Protein 2BII (pdb70)

InterPro domains:
  IPR000572 Oxidoreductase, molybdopterin-binding domain [PF00174] (89-265)
  IPR001199 Cytochrome b5-like heme/steroid binding domain [PF00173] (508-577)
  IPR001199 Cytochrome b5-like heme/steroid binding domain [PR00363] (528-538)
  IPR001199 Cytochrome b5-like heme/steroid binding domain [PR00363] (538-552)
  IPR001199 Cytochrome b5-like heme/steroid binding domain [PR00363] (553-560)
  IPR001199 Cytochrome b5-like heme/steroid binding domain [PR00363] (565-577)
  IPR001199 Cytochrome b5-like heme/steroid binding domain [PS50255] (502-578)
  IPR001199 Cytochrome b5-like heme/steroid binding domain [SM01117] (505-578)
  IPR001433 Oxidoreductase FAD/NAD(P)-binding [PF00175] (732-842)
  IPR001709 Flavoprotein pyridine nucleotide cytochrome reductase [PR00371] (537-547)
  IPR001709 Flavoprotein pyridine nucleotide cytochrome reductase [PR00371] (655-662)
  IPR001709 Flavoprotein pyridine nucleotide cytochrome reductase [PR00371] (731-750)
  IPR001709 Flavoprotein pyridine nucleotide cytochrome reductase [PR00371] (757-766)
  IPR001709 Flavoprotein pyridine nucleotide cytochrome reductase [PR00371] (769-780)
  IPR001709 Flavoprotein pyridine nucleotide cytochrome reductase [PR00371] (829-837)
  IPR005066 Moybdenum cofactor oxidoreductase, dimerisation [PF03404] (293-437)
  IPR008333 Flavoprotein pyridine nucleotide cytochrome reductase-like, FAD-binding domain [PF00970] (607-712)
  IPR008335 Eukaryotic molybdopterin oxidoreductase [PR00407] (55-69)
  IPR008335 Eukaryotic molybdopterin oxidoreductase [PR00407] (77-93)
  IPR008335 Eukaryotic molybdopterin oxidoreductase [PR00407] (133-144)

B-factor: mean 24.68, std 8.22, range [11.75, 79.55]

Foldseek 3Di:
DDWDFAFLLQQVVCPFADDPVHQIFDDQADFDDDDPVCQQQQKAWEEAQFQATDMDGNVCQLVPAAKAKEKFKAAAQCACLLLLCLQPNADDANHYRGRMGIWTFMGHQQLVVNVVRHGDPLWFKKKWWAPDQHPQGTQIWIDTNVLSVDVQFRWGWGQDTNLHGDDSSRAPGIWIDTFQWHCSHTGHRTHYIHTHNDIDPGPCQQPDQFFFALVQALVNVVVDSVSRVDCVGHTTGAAKAWEWPPPHFFDKFFADQFKDKTKTKMDTGPLWAFPWKWKDQALPPDTDTWDKAQVLVVLLVVAWDDDSSHISHSVVYPGRRGMIMTIDIDHSVSNLVGFKMWMKTATPVRRIAACAFRNGNNSGSGHHIWMWTWDDDPRMITIFGQAGNPDGRHVSNVLVVVVFNCRDSVRRDDD/DDWAFAFQLQQVVCPFADDPVHQIFDDLADQDDDDPVCQQQAKAWEAAQFQATDMDGNVCQVVPAAKAKEKFKAAAQCACLLLLCLQPNADDANHYRRRMGIWTFMGHQVLVVNVVRHGDPLWFKKKWWAPDQHPQGTQIWIDTNVLSVDVQFRWGWGQDTNLHGDDSSQAPGIWIDTFQWHNSHTGGNTHYIYTHNDIDPGPCHQPHQFFFALVQALVNVVVDSVSRVDCVGHTTGAAKAWEWPPPHFFDKFFADQFKDKTKTKMDTGDLWAFPWKWKDQALPPDTDTWDKAQVLVVLLVVAWDDDSSHISHSVVYPGRRGMIMTIDIDHSVSNLVGFKMWMKIATPVRRIAACAFRNGNSSGSGHHIWMWTWDDDPRMITIFGQQGNPDGRHVSNVLVVVVFNCRDSVRRDDD

Structure (mmCIF, N/CA/C/O backbone):
data_2BII
#
_entry.id   2BII
#
_cell.length_a   122.722
_cell.length_b   123.080
_cell.length_c   149.509
_cell.angle_alpha   90.00
_cell.angle_beta   90.00
_cell.angle_gamma   90.00
#
_symmetry.space_group_name_H-M   'C 2 2 21'
#
loop_
_entity.id
_entity.type
_entity.pdbx_description
1 polymer 'NITRATE REDUCTASE [NADPH]'
2 non-polymer 'SULFATE ION'
3 non-polymer 'SODIUM ION'
4 non-polymer GLYCEROL
5 non-polymer (MOLYBDOPTERIN-S,S)-DIOXO-THIO-MOLYBDENUM(IV)
6 water water
#
loop_
_atom_site.group_PDB
_atom_site.id
_atom_site.type_symbol
_atom_site.label_atom_id
_atom_site.label_alt_id
_atom_site.label_comp_id
_atom_site.label_asym_id
_atom_site.label_entity_id
_atom_site.label_seq_id
_atom_site.pdbx_PDB_ins_code
_atom_site.Cartn_x
_atom_site.Cartn_y
_atom_site.Cartn_z
_atom_site.occupancy
_atom_site.B_iso_or_equiv
_atom_site.auth_seq_id
_atom_site.auth_comp_id
_atom_site.auth_asym_id
_atom_site.auth_atom_id
_atom_site.pdbx_PDB_model_num
ATOM 1 N N . PRO A 1 4 ? 10.917 -6.961 43.708 1.00 28.24 64 PRO A N 1
ATOM 2 C CA . PRO A 1 4 ? 10.435 -5.823 44.524 1.00 27.04 64 PRO A CA 1
ATOM 3 C C . PRO A 1 4 ? 10.920 -4.467 44.011 1.00 26.52 64 PRO A C 1
ATOM 4 O O . PRO A 1 4 ? 11.850 -4.404 43.198 1.00 26.80 64 PRO A O 1
ATOM 8 N N . PHE A 1 5 ? 10.306 -3.373 44.488 1.00 25.22 65 PHE A N 1
ATOM 9 C CA . PHE A 1 5 ? 10.760 -2.037 44.103 1.00 23.81 65 PHE A CA 1
ATOM 10 C C . PHE A 1 5 ? 10.820 -1.187 45.368 1.00 23.42 65 PHE A C 1
ATOM 11 O O . PHE A 1 5 ? 9.900 -1.257 46.161 1.00 24.46 65 PHE A O 1
ATOM 19 N N . ASN A 1 6 ? 11.891 -0.411 45.540 1.00 22.20 66 ASN A N 1
ATOM 20 C CA . ASN A 1 6 ? 12.026 0.454 46.714 1.00 21.10 66 ASN A CA 1
ATOM 21 C C . ASN A 1 6 ? 12.546 1.819 46.259 1.00 20.93 66 ASN A C 1
ATOM 22 O O . ASN A 1 6 ? 13.422 1.892 45.370 1.00 20.05 66 ASN A O 1
ATOM 27 N N . SER A 1 7 ? 12.012 2.907 46.827 1.00 20.12 67 SER A N 1
ATOM 28 C CA . SER A 1 7 ? 12.631 4.231 46.597 1.00 21.51 67 SER A CA 1
ATOM 29 C C . SER A 1 7 ? 12.600 5.028 47.888 1.00 20.64 67 SER A C 1
ATOM 30 O O . SER A 1 7 ? 11.639 4.919 48.663 1.00 20.39 67 SER A O 1
ATOM 33 N N . GLU A 1 8 ? 13.674 5.775 48.108 1.00 20.96 68 GLU A N 1
ATOM 34 C CA . GLU A 1 8 ? 13.922 6.475 49.354 1.00 20.54 68 GLU A CA 1
ATOM 35 C C . GLU A 1 8 ? 14.200 7.944 49.011 1.00 21.25 68 GLU A C 1
ATOM 36 O O . GLU A 1 8 ? 15.045 8.219 48.144 1.00 21.99 68 GLU A O 1
ATOM 42 N N . PRO A 1 9 ? 13.500 8.881 49.682 1.00 20.89 69 PRO A N 1
ATOM 43 C CA . PRO A 1 9 ? 13.816 10.293 49.405 1.00 20.48 69 PRO A CA 1
ATOM 44 C C . PRO A 1 9 ? 15.178 10.649 49.946 1.00 20.71 69 PRO A C 1
ATOM 45 O O . PRO A 1 9 ? 15.661 9.981 50.890 1.00 19.78 69 PRO A O 1
ATOM 49 N N . PRO A 1 10 ? 15.819 11.695 49.401 1.00 20.65 70 PRO A N 1
ATOM 50 C CA . PRO A 1 10 ? 17.075 12.182 50.005 1.00 20.49 70 PRO A CA 1
ATOM 51 C C . PRO A 1 10 ? 16.833 12.661 51.451 1.00 20.26 70 PRO A C 1
ATOM 52 O O . PRO A 1 10 ? 15.790 13.283 51.720 1.00 20.39 70 PRO A O 1
ATOM 56 N N . LEU A 1 11 ? 17.777 12.363 52.356 1.00 19.58 71 LEU A N 1
ATOM 57 C CA . LEU A 1 11 ? 17.569 12.668 53.790 1.00 18.94 71 LEU A CA 1
ATOM 58 C C . LEU A 1 11 ? 17.368 14.180 53.996 1.00 19.90 71 LEU A C 1
ATOM 59 O O . LEU A 1 11 ? 16.482 14.616 54.757 1.00 19.24 71 LEU A O 1
ATOM 64 N N . THR A 1 12 ? 18.216 14.978 53.338 1.00 20.76 72 THR A N 1
ATOM 65 C CA . THR A 1 12 ? 18.085 16.449 53.488 1.00 22.74 72 THR A CA 1
ATOM 66 C C . THR A 1 12 ? 16.722 16.976 53.012 1.00 22.01 72 THR A C 1
ATOM 67 O O . THR A 1 12 ? 16.080 17.771 53.719 1.00 23.41 72 THR A O 1
ATOM 71 N N . LYS A 1 13 ? 16.274 16.500 51.857 1.00 22.28 73 LYS A N 1
ATOM 72 C CA . LYS A 1 13 ? 14.946 16.833 51.328 1.00 22.82 73 LYS A CA 1
ATOM 73 C C . LYS A 1 13 ? 13.794 16.389 52.251 1.00 22.14 73 LYS A C 1
ATOM 74 O O . LYS A 1 13 ? 12.808 17.100 52.456 1.00 21.16 73 LYS A O 1
ATOM 80 N N . LEU A 1 14 ? 13.892 15.179 52.782 1.00 20.61 74 LEU A N 1
ATOM 81 C CA . LEU A 1 14 ? 12.905 14.707 53.757 1.00 19.49 74 LEU A CA 1
ATOM 82 C C . LEU A 1 14 ? 12.818 15.617 54.981 1.00 19.02 74 LEU A C 1
ATOM 83 O O . LEU A 1 14 ? 11.718 15.997 55.385 1.00 18.59 74 LEU A O 1
ATOM 88 N N . TYR A 1 15 ? 13.956 15.942 55.585 1.00 18.40 75 TYR A N 1
ATOM 89 C CA . TYR A 1 15 ? 13.970 16.845 56.750 1.00 19.00 75 TYR A CA 1
ATOM 90 C C . TYR A 1 15 ? 13.432 18.238 56.376 1.00 18.86 75 TYR A C 1
ATOM 91 O O . TYR A 1 15 ? 12.586 18.828 57.078 1.00 18.57 75 TYR A O 1
ATOM 100 N N . ASP A 1 16 ? 13.968 18.768 55.281 1.00 20.46 76 ASP A N 1
ATOM 101 C CA . ASP A 1 16 ? 13.647 20.143 54.854 1.00 21.58 76 ASP A CA 1
ATOM 102 C C . ASP A 1 16 ? 12.168 20.349 54.516 1.00 21.99 76 ASP A C 1
ATOM 103 O O . ASP A 1 16 ? 11.660 21.476 54.647 1.00 21.87 76 ASP A O 1
ATOM 108 N N . SER A 1 17 ? 11.491 19.286 54.056 1.00 20.60 77 SER A N 1
ATOM 109 C CA . SER A 1 17 ? 10.059 19.309 53.744 1.00 21.16 77 SER A CA 1
ATOM 110 C C . SER A 1 17 ? 9.169 19.520 54.980 1.00 21.62 77 SER A C 1
ATOM 111 O O . SER A 1 17 ? 8.022 19.920 54.842 1.00 22.46 77 SER A O 1
ATOM 114 N N . GLY A 1 18 ? 9.688 19.189 56.162 1.00 21.48 78 GLY A N 1
ATOM 115 C CA . GLY A 1 18 ? 9.009 19.419 57.424 1.00 20.06 78 GLY A CA 1
ATOM 116 C C . GLY A 1 18 ? 8.066 18.308 57.841 1.00 19.75 78 GLY A C 1
ATOM 117 O O . GLY A 1 18 ? 8.161 17.182 57.364 1.00 19.58 78 GLY A O 1
ATOM 118 N N . PHE A 1 19 ? 7.111 18.644 58.695 1.00 18.85 79 PHE A N 1
ATOM 119 C CA . PHE A 1 19 ? 6.319 17.618 59.375 1.00 17.75 79 PHE A CA 1
ATOM 120 C C . PHE A 1 19 ? 5.537 16.707 58.429 1.00 18.08 79 PHE A C 1
ATOM 121 O O . PHE A 1 19 ? 5.474 15.488 58.646 1.00 17.76 79 PHE A O 1
ATOM 129 N N . LEU A 1 20 ? 4.964 17.278 57.371 1.00 17.06 80 LEU A N 1
ATOM 130 C CA . LEU A 1 20 ? 4.218 16.503 56.370 1.00 17.64 80 LEU A CA 1
ATOM 131 C C . LEU A 1 20 ? 5.030 16.366 55.085 1.00 18.70 80 LEU A C 1
ATOM 132 O O . LEU A 1 20 ? 5.398 17.365 54.408 1.00 19.19 80 LEU A O 1
ATOM 137 N N . THR A 1 21 ? 5.375 15.119 54.766 1.00 17.15 81 THR A N 1
ATOM 138 C CA . THR A 1 21 ? 6.129 14.835 53.556 1.00 16.34 81 THR A CA 1
ATOM 139 C C . THR A 1 21 ? 5.238 14.899 52.299 1.00 17.56 81 THR A C 1
ATOM 140 O O . THR A 1 21 ? 4.157 14.313 52.263 1.00 17.65 81 THR A O 1
ATOM 144 N N . PRO A 1 22 ? 5.683 15.632 51.253 1.00 18.87 82 PRO A N 1
ATOM 145 C CA . PRO A 1 22 ? 4.934 15.638 49.977 1.00 19.71 82 PRO A CA 1
ATOM 146 C C . PRO A 1 22 ? 4.743 14.224 49.462 1.00 19.60 82 PRO A C 1
ATOM 147 O O . PRO A 1 22 ? 5.677 13.396 49.573 1.00 19.53 82 PRO A O 1
ATOM 151 N N . VAL A 1 23 ? 3.583 13.948 48.888 1.00 19.68 83 VAL A N 1
ATOM 152 C CA . VAL A 1 23 ? 3.313 12.603 48.328 1.00 20.05 83 VAL A CA 1
ATOM 153 C C . VAL A 1 23 ? 4.416 12.176 47.363 1.00 20.88 83 VAL A C 1
ATOM 154 O O . VAL A 1 23 ? 4.856 11.000 47.377 1.00 20.18 83 VAL A O 1
ATOM 158 N N . SER A 1 24 ? 4.903 13.121 46.535 1.00 20.71 84 SER A N 1
ATOM 159 C CA . SER A 1 24 ? 5.965 12.817 45.560 1.00 22.45 84 SER A CA 1
ATOM 160 C C . SER A 1 24 ? 7.272 12.326 46.194 1.00 22.13 84 SER A C 1
ATOM 161 O O . SER A 1 24 ? 8.059 11.637 45.526 1.00 23.86 84 SER A O 1
ATOM 164 N N . LEU A 1 25 ? 7.494 12.666 47.471 1.00 20.95 85 LEU A N 1
ATOM 165 C CA . LEU A 1 25 ? 8.726 12.292 48.171 1.00 20.83 85 LEU A CA 1
ATOM 166 C C . LEU A 1 25 ? 8.520 11.081 49.082 1.00 19.54 85 LEU A C 1
ATOM 167 O O . LEU A 1 25 ? 9.486 10.544 49.563 1.00 19.80 85 LEU A O 1
ATOM 172 N N . HIS A 1 26 ? 7.282 10.656 49.273 1.00 17.75 86 HIS A N 1
ATOM 173 C CA . HIS A 1 26 ? 6.999 9.561 50.245 1.00 17.88 86 HIS A CA 1
ATOM 174 C C . HIS A 1 26 ? 7.783 8.305 49.801 1.00 18.55 86 HIS A C 1
ATOM 175 O O . HIS A 1 26 ? 7.769 7.951 48.616 1.00 19.58 86 HIS A O 1
ATOM 182 N N . PHE A 1 27 ? 8.483 7.655 50.719 1.00 18.12 87 PHE A N 1
ATOM 183 C CA . PHE A 1 27 ? 9.240 6.406 50.317 1.00 18.05 87 PHE A CA 1
ATOM 184 C C . PHE A 1 27 ? 8.271 5.368 49.750 1.00 17.36 87 PHE A C 1
ATOM 185 O O . PHE A 1 27 ? 7.072 5.389 50.086 1.00 17.36 87 PHE A O 1
ATOM 193 N N . VAL A 1 28 ? 8.773 4.433 48.914 1.00 17.34 88 VAL A N 1
ATOM 194 C CA . VAL A 1 28 ? 7.911 3.400 48.334 1.00 17.72 88 VAL A CA 1
ATOM 195 C C . VAL A 1 28 ? 8.558 2.043 48.616 1.00 17.74 88 VAL A C 1
ATOM 196 O O . VAL A 1 28 ? 9.776 1.901 48.500 1.00 18.01 88 VAL A O 1
ATOM 200 N N . ARG A 1 29 ? 7.732 1.065 48.976 1.00 18.83 89 ARG A N 1
ATOM 201 C CA . ARG A 1 29 ? 8.195 -0.304 49.155 1.00 19.06 89 ARG A CA 1
ATOM 202 C C . ARG A 1 29 ? 7.112 -1.236 48.629 1.00 18.55 89 ARG A C 1
ATOM 203 O O . ARG A 1 29 ? 6.025 -1.329 49.215 1.00 18.64 89 ARG A O 1
ATOM 211 N N . ASN A 1 30 ? 7.406 -1.934 47.516 1.00 20.18 90 ASN A N 1
ATOM 212 C CA . ASN A 1 30 ? 6.489 -2.913 46.931 1.00 20.43 90 ASN A CA 1
ATOM 213 C C . ASN A 1 30 ? 7.219 -4.250 46.869 1.00 20.44 90 ASN A C 1
ATOM 214 O O . ASN A 1 30 ? 8.377 -4.284 46.463 1.00 21.28 90 ASN A O 1
ATOM 219 N N . HIS A 1 31 ? 6.560 -5.325 47.247 1.00 21.52 91 HIS A N 1
ATOM 220 C CA . HIS A 1 31 ? 7.204 -6.646 47.186 1.00 23.47 91 HIS A CA 1
ATOM 221 C C . HIS A 1 31 ? 7.204 -7.224 45.766 1.00 24.91 91 HIS A C 1
ATOM 222 O O . HIS A 1 31 ? 8.021 -8.107 45.428 1.00 24.94 91 HIS A O 1
ATOM 229 N N . GLY A 1 32 ? 6.303 -6.708 44.946 1.00 25.33 92 GLY A N 1
ATOM 230 C CA . GLY A 1 32 ? 6.123 -7.220 43.577 1.00 27.46 92 GLY A CA 1
ATOM 231 C C . GLY A 1 32 ? 5.507 -6.166 42.693 1.00 29.61 92 GLY A C 1
ATOM 232 O O . GLY A 1 32 ? 5.642 -4.967 42.962 1.00 29.31 92 GLY A O 1
ATOM 233 N N . PRO A 1 33 ? 4.898 -6.590 41.583 1.00 30.93 93 PRO A N 1
ATOM 234 C CA . PRO A 1 33 ? 4.153 -5.641 40.749 1.00 31.55 93 PRO A CA 1
ATOM 235 C C . PRO A 1 33 ? 2.995 -4.955 41.459 1.00 31.09 93 PRO A C 1
ATOM 236 O O . PRO A 1 33 ? 2.280 -5.555 42.272 1.00 30.53 93 PRO A O 1
ATOM 240 N N . VAL A 1 34 ? 2.843 -3.675 41.150 1.00 30.58 94 VAL A N 1
ATOM 241 C CA . VAL A 1 34 ? 1.728 -2.874 41.622 1.00 30.31 94 VAL A CA 1
ATOM 242 C C . VAL A 1 34 ? 0.456 -3.149 40.801 1.00 30.77 94 VAL A C 1
ATOM 243 O O . VAL A 1 34 ? 0.478 -2.983 39.572 1.00 30.58 94 VAL A O 1
ATOM 247 N N . PRO A 1 35 ? -0.655 -3.523 41.454 1.00 31.33 95 PRO A N 1
ATOM 248 C CA . PRO A 1 35 ? -1.922 -3.656 40.744 1.00 32.60 95 PRO A CA 1
ATOM 249 C C . PRO A 1 35 ? -2.380 -2.261 40.304 1.00 34.40 95 PRO A C 1
ATOM 250 O O . PRO A 1 35 ? -2.456 -1.335 41.120 1.00 34.71 95 PRO A O 1
ATOM 254 N N . TYR A 1 36 ? -2.605 -2.090 39.011 1.00 35.27 96 TYR A N 1
ATOM 255 C CA . TYR A 1 36 ? -2.983 -0.778 38.499 1.00 36.14 96 TYR A CA 1
ATOM 256 C C . TYR A 1 36 ? -4.508 -0.706 38.373 1.00 35.84 96 TYR A C 1
ATOM 257 O O . TYR A 1 36 ? -5.125 -1.556 37.756 1.00 36.56 96 TYR A O 1
ATOM 266 N N . VAL A 1 37 ? -5.106 0.287 39.020 1.00 34.16 97 VAL A N 1
ATOM 267 C CA . VAL A 1 37 ? -6.546 0.433 39.072 1.00 33.21 97 VAL A CA 1
ATOM 268 C C . VAL A 1 37 ? -6.876 1.790 38.438 1.00 33.41 97 VAL A C 1
ATOM 269 O O . VAL A 1 37 ? -6.389 2.821 38.893 1.00 32.92 97 VAL A O 1
ATOM 273 N N . PRO A 1 38 ? -7.662 1.793 37.342 1.00 33.42 98 PRO A N 1
ATOM 274 C CA . PRO A 1 38 ? -7.987 3.092 36.702 1.00 33.12 98 PRO A CA 1
ATOM 275 C C . PRO A 1 38 ? -8.929 3.956 37.555 1.00 32.61 98 PRO A C 1
ATOM 276 O O . PRO A 1 38 ? -9.745 3.425 38.289 1.00 32.35 98 PRO A O 1
ATOM 280 N N . ASP A 1 39 ? -8.804 5.277 37.463 1.00 33.35 99 ASP A N 1
ATOM 281 C CA . ASP A 1 39 ? -9.692 6.187 38.193 1.00 34.32 99 ASP A CA 1
ATOM 282 C C . ASP A 1 39 ? -11.157 5.788 38.124 1.00 34.92 99 ASP A C 1
ATOM 283 O O . ASP A 1 39 ? -11.875 5.812 39.125 1.00 34.47 99 ASP A O 1
ATOM 288 N N . GLU A 1 40 ? -11.611 5.408 36.931 1.00 35.54 100 GLU A N 1
ATOM 289 C CA . GLU A 1 40 ? -13.013 5.086 36.741 1.00 36.67 100 GLU A CA 1
ATOM 290 C C . GLU A 1 40 ? -13.476 3.859 37.540 1.00 36.62 100 GLU A C 1
ATOM 291 O O . GLU A 1 40 ? -14.675 3.657 37.710 1.00 36.99 100 GLU A O 1
ATOM 297 N N . ASN A 1 41 ? -12.534 3.059 38.047 1.00 36.63 101 ASN A N 1
ATOM 298 C CA . ASN A 1 41 ? -12.868 1.838 38.806 1.00 36.71 101 ASN A CA 1
ATOM 299 C C . ASN A 1 41 ? -12.754 1.954 40.336 1.00 36.22 101 ASN A C 1
ATOM 300 O O . ASN A 1 41 ? -13.104 1.010 41.052 1.00 36.68 101 ASN A O 1
ATOM 305 N N . ILE A 1 42 ? -12.249 3.086 40.820 1.00 34.62 102 ILE A N 1
ATOM 306 C CA . ILE A 1 42 ? -12.017 3.333 42.261 1.00 34.34 102 ILE A CA 1
ATOM 307 C C . ILE A 1 42 ? -13.203 3.023 43.192 1.00 33.66 102 ILE A C 1
ATOM 308 O O . ILE A 1 42 ? -13.076 2.237 44.141 1.00 32.12 102 ILE A O 1
ATOM 313 N N . LEU A 1 43 ? -14.355 3.644 42.920 1.00 33.86 103 LEU A N 1
ATOM 314 C CA . LEU A 1 43 ? -15.491 3.604 43.834 1.00 33.53 103 LEU A CA 1
ATOM 315 C C . LEU A 1 43 ? -16.153 2.247 43.965 1.00 33.28 103 LEU A C 1
ATOM 316 O O . LEU A 1 43 ? -16.823 1.977 44.955 1.00 33.93 103 LEU A O 1
ATOM 321 N N . ASP A 1 44 ? -15.951 1.383 42.980 1.00 33.03 104 ASP A N 1
ATOM 322 C CA . ASP A 1 44 ? -16.515 0.029 43.012 1.00 33.02 104 ASP A CA 1
ATOM 323 C C . ASP A 1 44 ? -15.615 -1.006 43.690 1.00 31.91 104 ASP A C 1
ATOM 324 O O . ASP A 1 44 ? -16.006 -2.177 43.838 1.00 31.74 104 ASP A O 1
ATOM 329 N N . TRP A 1 45 ? -14.422 -0.574 44.095 1.00 29.89 105 TRP A N 1
ATOM 330 C CA . TRP A 1 45 ? -13.437 -1.470 44.736 1.00 28.98 105 TRP A CA 1
ATOM 331 C C . TRP A 1 45 ? -14.060 -2.100 45.955 1.00 27.85 105 TRP A C 1
ATOM 332 O O . TRP A 1 45 ? -14.590 -1.405 46.797 1.00 26.84 105 TRP A O 1
ATOM 343 N N . GLU A 1 46 ? -13.999 -3.423 46.038 1.00 28.41 106 GLU A N 1
ATOM 344 C CA . GLU A 1 46 ? -14.681 -4.158 47.099 1.00 29.15 106 GLU A CA 1
ATOM 345 C C . GLU A 1 46 ? -13.719 -4.863 48.098 1.00 28.86 106 GLU A C 1
ATOM 346 O O . GLU A 1 46 ? -12.702 -5.434 47.686 1.00 29.64 106 GLU A O 1
ATOM 352 N N . VAL A 1 47 ? -14.039 -4.749 49.393 1.00 28.03 107 VAL A N 1
ATOM 353 C CA . VAL A 1 47 ? -13.342 -5.457 50.486 1.00 28.35 107 VAL A CA 1
ATOM 354 C C . VAL A 1 47 ? -14.320 -6.432 51.141 1.00 27.86 107 VAL A C 1
ATOM 355 O O . VAL A 1 47 ? -15.449 -6.068 51.425 1.00 28.41 107 VAL A O 1
ATOM 359 N N . SER A 1 48 ? -13.877 -7.667 51.368 1.00 28.45 108 SER A N 1
ATOM 360 C CA . SER A 1 48 ? -14.669 -8.684 52.062 1.00 28.02 108 SER A CA 1
ATOM 361 C C . SER A 1 48 ? -14.231 -8.776 53.535 1.00 27.65 108 SER A C 1
ATOM 362 O O . SER A 1 48 ? -13.048 -8.900 53.812 1.00 26.78 108 SER A O 1
ATOM 365 N N . ILE A 1 49 ? -15.193 -8.730 54.457 1.00 27.17 109 ILE A N 1
ATOM 366 C CA . ILE A 1 49 ? -14.930 -8.929 55.890 1.00 27.07 109 ILE A CA 1
ATOM 367 C C . ILE A 1 49 ? -15.486 -10.306 56.261 1.00 28.48 109 ILE A C 1
ATOM 368 O O . ILE A 1 49 ? -16.703 -10.525 56.181 1.00 27.81 109 ILE A O 1
ATOM 373 N N . GLU A 1 50 ? -14.609 -11.211 56.685 1.00 28.91 110 GLU A N 1
ATOM 374 C CA . GLU A 1 50 ? -15.020 -12.591 56.991 1.00 29.78 110 GLU A CA 1
ATOM 375 C C . GLU A 1 50 ? -14.291 -13.194 58.197 1.00 29.59 110 GLU A C 1
ATOM 376 O O . GLU A 1 50 ? -13.630 -12.479 58.933 1.00 28.63 110 GLU A O 1
ATOM 382 N N . GLY A 1 51 ? -14.418 -14.513 58.376 1.00 29.35 111 GLY A N 1
ATOM 383 C CA . GLY A 1 51 ? -13.771 -15.225 59.486 1.00 29.38 111 GLY A CA 1
ATOM 384 C C . GLY A 1 51 ? -14.656 -15.372 60.710 1.00 29.46 111 GLY A C 1
ATOM 385 O O . GLY A 1 51 ? -15.854 -15.687 60.597 1.00 29.43 111 GLY A O 1
ATOM 386 N N . MET A 1 52 ? -14.068 -15.161 61.895 1.00 28.08 112 MET A N 1
ATOM 387 C CA . MET A 1 52 ? -14.763 -15.321 63.172 1.00 27.79 112 MET A CA 1
ATOM 388 C C . MET A 1 52 ? -15.650 -14.137 63.531 1.00 28.02 112 MET A C 1
ATOM 389 O O . MET A 1 52 ? -15.412 -13.421 64.509 1.00 28.10 112 MET A O 1
ATOM 394 N N . VAL A 1 53 ? -16.683 -13.936 62.718 1.00 27.58 113 VAL A N 1
ATOM 395 C CA . VAL A 1 53 ? -17.611 -12.837 62.908 1.00 28.83 113 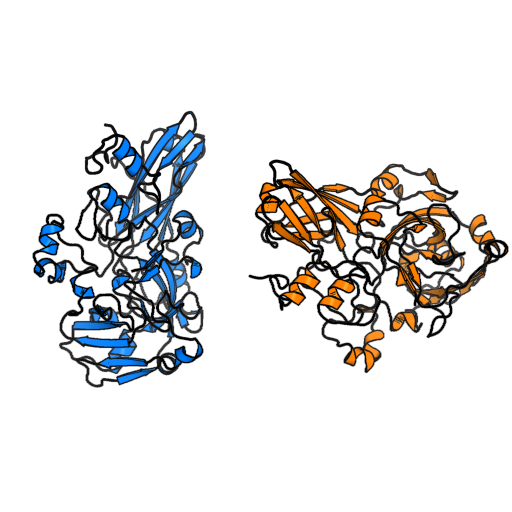VAL A CA 1
ATOM 396 C C . VAL A 1 53 ? -19.042 -13.380 62.808 1.00 30.29 113 VAL A C 1
ATOM 397 O O . VAL A 1 53 ? -19.262 -14.384 62.132 1.00 30.49 113 VAL A O 1
ATOM 401 N N . GLU A 1 54 ? -19.983 -12.721 63.482 1.00 31.49 114 GLU A N 1
ATOM 402 C CA . GLU A 1 54 ? -21.409 -13.059 63.386 1.00 33.88 114 GLU A CA 1
ATOM 403 C C . GLU A 1 54 ? -21.966 -12.766 61.984 1.00 34.65 114 GLU A C 1
ATOM 404 O O . GLU A 1 54 ? -22.759 -13.549 61.441 1.00 34.34 114 GLU A O 1
ATOM 410 N N . THR A 1 55 ? -21.545 -11.646 61.391 1.00 33.95 115 THR A N 1
ATOM 411 C CA . THR A 1 55 ? -22.132 -11.204 60.127 1.00 34.66 115 THR A CA 1
ATOM 412 C C . THR A 1 55 ? -21.074 -10.796 59.097 1.00 33.83 115 THR A C 1
ATOM 413 O O . THR A 1 55 ? -20.774 -9.602 58.969 1.00 33.69 115 THR A O 1
ATOM 417 N N . PRO A 1 56 ? -20.529 -11.771 58.350 1.00 32.76 116 PRO A N 1
ATOM 418 C CA . PRO A 1 56 ? -19.609 -11.433 57.275 1.00 32.89 116 PRO A CA 1
ATOM 419 C C . PRO A 1 56 ? -20.306 -10.560 56.251 1.00 32.93 116 PRO A C 1
ATOM 420 O O . PRO A 1 56 ? -21.501 -10.748 55.976 1.00 32.56 116 PRO A O 1
ATOM 424 N N . TYR A 1 57 ? -19.581 -9.594 55.712 1.00 32.24 117 TYR A N 1
ATOM 425 C CA . TYR A 1 57 ? -20.123 -8.726 54.685 1.00 31.21 117 TYR A CA 1
ATOM 426 C C . TYR A 1 57 ? -19.051 -8.231 53.721 1.00 31.78 117 TYR A C 1
ATOM 427 O O . TYR A 1 57 ? -17.857 -8.353 53.998 1.00 31.91 117 TYR A O 1
ATOM 436 N N . LYS A 1 58 ? -19.479 -7.698 52.577 1.00 30.68 118 LYS A N 1
ATOM 437 C CA . LYS A 1 58 ? -18.572 -7.085 51.609 1.00 30.65 118 LYS A CA 1
ATOM 438 C C . LYS A 1 58 ? -19.001 -5.635 51.427 1.00 30.50 118 LYS A C 1
ATOM 439 O O . LYS A 1 58 ? -20.189 -5.307 51.576 1.00 30.17 118 LYS A O 1
ATOM 445 N N . ILE A 1 59 ? -18.042 -4.749 51.165 1.00 29.91 119 ILE A N 1
ATOM 446 C CA . ILE A 1 59 ? -18.364 -3.335 51.031 1.00 30.24 119 ILE A CA 1
ATOM 447 C C . ILE A 1 59 ? -17.488 -2.677 49.971 1.00 30.25 119 ILE A C 1
ATOM 448 O O . ILE A 1 59 ? -16.289 -2.952 49.877 1.00 30.17 119 ILE A O 1
ATOM 453 N N . LYS A 1 60 ? -18.124 -1.832 49.155 1.00 30.87 120 LYS A N 1
ATOM 454 C CA . LYS A 1 60 ? -17.444 -1.042 48.144 1.00 30.33 120 LYS A CA 1
ATOM 455 C C . LYS A 1 60 ? -16.938 0.252 48.763 1.00 29.22 120 LYS A C 1
ATOM 456 O O . LYS A 1 60 ? -17.513 0.753 49.736 1.00 29.26 120 LYS A O 1
ATOM 462 N N . LEU A 1 61 ? -15.857 0.778 48.197 1.00 28.22 121 LEU A N 1
ATOM 463 C CA . LEU A 1 61 ? -15.302 2.067 48.648 1.00 28.15 121 LEU A CA 1
ATOM 464 C C . LEU A 1 61 ? -16.359 3.172 48.736 1.00 29.08 121 LEU A C 1
ATOM 465 O O . LEU A 1 61 ? -16.405 3.899 49.730 1.00 27.70 121 LEU A O 1
ATOM 470 N N . SER A 1 62 ? -17.219 3.304 47.718 1.00 29.73 122 SER A N 1
ATOM 471 C CA . SER A 1 62 ? -18.247 4.355 47.758 1.00 30.80 122 SER A CA 1
ATOM 472 C C . SER A 1 62 ? -19.162 4.239 48.992 1.00 31.60 122 SER A C 1
ATOM 473 O O . SER A 1 62 ? -19.572 5.246 49.604 1.00 32.63 122 SER A O 1
ATOM 476 N N . ASP A 1 63 ? -19.489 2.997 49.343 1.00 32.84 123 ASP A N 1
ATOM 477 C CA . ASP A 1 63 ? -20.254 2.686 50.536 1.00 33.66 123 ASP A CA 1
ATOM 478 C C . ASP A 1 63 ? -19.496 2.991 51.835 1.00 32.86 123 ASP A C 1
ATOM 479 O O . ASP A 1 63 ? -20.069 3.511 52.761 1.00 32.46 123 ASP A O 1
ATOM 484 N N . ILE A 1 64 ? -18.202 2.697 51.889 1.00 32.54 124 ILE A N 1
ATOM 485 C CA . ILE A 1 64 ? -17.387 3.115 53.045 1.00 32.20 124 ILE A CA 1
ATOM 486 C C . ILE A 1 64 ? -17.498 4.625 53.252 1.00 32.21 124 ILE A C 1
ATOM 487 O O . ILE A 1 64 ? -17.762 5.079 54.367 1.00 32.92 124 ILE A O 1
ATOM 492 N N . MET A 1 65 ? -17.321 5.385 52.171 1.00 31.85 125 MET A N 1
ATOM 493 C CA . MET A 1 65 ? -17.327 6.854 52.223 1.00 32.24 125 MET A CA 1
ATOM 494 C C . MET A 1 65 ? -18.641 7.428 52.709 1.00 32.98 125 MET A C 1
ATOM 495 O O . MET A 1 65 ? -18.676 8.514 53.290 1.00 32.87 125 MET A O 1
ATOM 500 N N . GLU A 1 66 ? -19.729 6.721 52.440 1.00 33.13 126 GLU A N 1
ATOM 501 C CA . GLU A 1 66 ? -21.041 7.232 52.808 1.00 34.58 126 GLU A CA 1
ATOM 502 C C . GLU A 1 66 ? -21.556 6.690 54.142 1.00 33.56 126 GLU A C 1
ATOM 503 O O . GLU A 1 66 ? -22.290 7.374 54.837 1.00 33.81 126 GLU A O 1
ATOM 509 N N . GLN A 1 67 ? -21.123 5.483 54.509 1.00 32.13 127 GLN A N 1
ATOM 510 C CA . GLN A 1 67 ? -21.685 4.775 55.652 1.00 31.59 127 GLN A CA 1
ATOM 511 C C . GLN A 1 67 ? -20.883 4.860 56.968 1.00 30.90 127 GLN A C 1
ATOM 512 O O . GLN A 1 67 ? -21.454 4.691 58.042 1.00 30.99 127 GLN A O 1
ATOM 518 N N . PHE A 1 68 ? -19.592 5.185 56.890 1.00 28.63 128 PHE A N 1
ATOM 519 C CA . PHE A 1 68 ? -18.738 5.254 58.084 1.00 27.83 128 PHE A CA 1
ATOM 520 C C . PHE A 1 68 ? -18.254 6.658 58.384 1.00 26.26 128 PHE A C 1
ATOM 521 O O . PHE A 1 68 ? -18.133 7.473 57.468 1.00 26.51 128 PHE A O 1
ATOM 529 N N . ASP A 1 69 ? -17.963 6.931 59.661 1.00 25.44 129 ASP A N 1
ATOM 530 C CA . ASP A 1 69 ? -17.343 8.214 60.042 1.00 25.14 129 ASP A CA 1
ATOM 531 C C . ASP A 1 69 ? -15.968 8.341 59.424 1.00 24.46 129 ASP A C 1
ATOM 532 O O . ASP A 1 69 ? -15.149 7.403 59.493 1.00 23.79 129 ASP A O 1
ATOM 537 N N . ILE A 1 70 ? -15.705 9.511 58.836 1.00 23.04 130 ILE A N 1
ATOM 538 C CA . ILE A 1 70 ? -14.451 9.716 58.091 1.00 21.90 130 ILE A CA 1
ATOM 539 C C . ILE A 1 70 ? -13.547 10.619 58.910 1.00 21.68 130 ILE A C 1
ATOM 540 O O . ILE A 1 70 ? -13.992 11.651 59.451 1.00 22.62 130 ILE A O 1
ATOM 545 N N . TYR A 1 71 ? -12.277 10.222 58.987 1.00 20.11 131 TYR A N 1
ATOM 546 C CA . TYR A 1 71 ? -11.245 10.896 59.759 1.00 20.10 131 TYR A CA 1
ATOM 547 C C . TYR A 1 71 ? -10.061 11.281 58.880 1.00 19.23 131 TYR A C 1
ATOM 548 O O . TYR A 1 71 ? -9.796 10.649 57.854 1.00 19.60 131 TYR A O 1
ATOM 557 N N . SER A 1 72 ? -9.348 12.336 59.293 1.00 18.53 132 SER A N 1
ATOM 558 C CA . SER A 1 72 ? -8.079 12.726 58.673 1.00 18.90 132 SER A CA 1
ATOM 559 C C . SER A 1 72 ? -7.058 12.802 59.807 1.00 20.13 132 SER A C 1
ATOM 560 O O . SER A 1 72 ? -7.246 13.547 60.783 1.00 20.75 132 SER A O 1
ATOM 563 N N . THR A 1 73 ? -5.961 12.059 59.649 1.00 19.28 133 THR A N 1
ATOM 564 C CA . THR A 1 73 ? -5.024 11.784 60.750 1.00 19.96 133 THR A CA 1
ATOM 565 C C . THR A 1 73 ? -3.578 11.885 60.238 1.00 18.49 133 THR A C 1
ATOM 566 O O . THR A 1 73 ? -3.259 11.219 59.247 1.00 18.29 133 THR A O 1
ATOM 570 N N . PRO A 1 74 ? -2.704 12.674 60.916 1.00 18.16 134 PRO A N 1
ATOM 571 C CA . PRO A 1 74 ? -1.279 12.607 60.597 1.00 17.66 134 PRO A CA 1
ATOM 572 C C . PRO A 1 74 ? -0.671 11.331 61.186 1.00 17.15 134 PRO A C 1
ATOM 573 O O . PRO A 1 74 ? -0.902 10.999 62.356 1.00 17.34 134 PRO A O 1
ATOM 577 N N . VAL A 1 75 ? 0.075 10.609 60.359 1.00 16.41 135 VAL A N 1
ATOM 578 C CA . VAL A 1 75 ? 0.745 9.363 60.780 1.00 15.51 135 VAL A CA 1
ATOM 579 C C . VAL A 1 75 ? 2.108 9.264 60.118 1.00 16.06 135 VAL A C 1
ATOM 580 O O . VAL A 1 75 ? 2.237 9.478 58.886 1.00 16.11 135 VAL A O 1
ATOM 584 N N . THR A 1 76 ? 3.123 8.906 60.910 1.00 14.54 136 THR A N 1
ATOM 585 C CA . THR A 1 76 ? 4.446 8.648 60.364 1.00 14.62 136 THR A CA 1
ATOM 586 C C . THR A 1 76 ? 4.518 7.181 59.952 1.00 15.68 136 THR A C 1
ATOM 587 O O . THR A 1 76 ? 4.235 6.287 60.779 1.00 16.64 136 THR A O 1
ATOM 591 N N . MET A 1 77 ? 4.898 6.944 58.703 1.00 16.04 137 MET A N 1
ATOM 592 C CA . MET A 1 77 ? 5.109 5.561 58.221 1.00 17.22 137 MET A CA 1
ATOM 593 C C . MET A 1 77 ? 6.598 5.277 58.195 1.00 16.57 137 MET A C 1
ATOM 594 O O . MET A 1 77 ? 7.423 6.150 57.855 1.00 15.52 137 MET A O 1
ATOM 599 N N . VAL A 1 78 ? 6.969 4.049 58.550 1.00 15.71 138 VAL A N 1
ATOM 600 C CA . VAL A 1 78 ? 8.395 3.723 58.624 1.00 16.00 138 VAL A CA 1
ATOM 601 C C . VAL A 1 78 ? 8.612 2.330 58.082 1.00 15.52 138 VAL A C 1
ATOM 602 O O . VAL A 1 78 ? 7.945 1.429 58.523 1.00 16.61 138 VAL A O 1
ATOM 606 N N . CYS A 1 79 ? 9.568 2.156 57.166 1.00 15.30 139 CYS A N 1
ATOM 607 C CA . CYS A 1 79 ? 9.857 0.788 56.717 1.00 17.04 139 CYS A CA 1
ATOM 608 C C . CYS A 1 79 ? 10.713 0.052 57.776 1.00 15.52 139 CYS A C 1
ATOM 609 O O . CYS A 1 79 ? 11.670 0.620 58.287 1.00 16.42 139 CYS A O 1
ATOM 612 N N . ALA A 1 80 ? 10.395 -1.236 58.044 1.00 15.76 140 ALA A N 1
ATOM 613 C CA . ALA A 1 80 ? 11.230 -2.082 58.900 1.00 16.77 140 ALA A CA 1
ATOM 614 C C . ALA A 1 80 ? 12.713 -2.068 58.462 1.00 16.61 140 ALA A C 1
ATOM 615 O O . ALA A 1 80 ? 13.640 -2.228 59.295 1.00 16.56 140 ALA A O 1
ATOM 617 N N . GLY A 1 81 ? 12.955 -1.911 57.151 1.00 16.90 141 GLY A N 1
ATOM 618 C CA . GLY A 1 81 ? 14.328 -1.885 56.637 1.00 17.43 141 GLY A CA 1
ATOM 619 C C . GLY A 1 81 ? 15.089 -0.571 56.808 1.00 15.90 141 GLY A C 1
ATOM 620 O O . GLY A 1 81 ? 16.267 -0.483 56.453 1.00 15.75 141 GLY A O 1
ATOM 621 N N . ASN A 1 82 ? 14.457 0.468 57.361 1.00 14.68 142 ASN A N 1
ATOM 622 C CA . ASN A 1 82 ? 15.213 1.736 57.536 1.00 16.27 142 ASN A CA 1
ATOM 623 C C . ASN A 1 82 ? 16.537 1.522 58.315 1.00 15.77 142 ASN A C 1
ATOM 624 O O . ASN A 1 82 ? 16.552 0.775 59.318 1.00 16.40 142 ASN A O 1
ATOM 629 N N . ARG A 1 83 ? 17.617 2.167 57.855 1.00 16.50 143 ARG A N 1
ATOM 630 C CA . ARG A 1 83 ? 18.958 2.071 58.416 1.00 15.46 143 ARG A CA 1
ATOM 631 C C . ARG A 1 83 ? 19.614 0.678 58.173 1.00 16.20 143 ARG A C 1
ATOM 632 O O . ARG A 1 83 ? 20.596 0.293 58.829 1.00 15.93 143 ARG A O 1
ATOM 640 N N . ARG A 1 84 ? 19.093 -0.014 57.169 1.00 16.08 144 ARG A N 1
ATOM 641 C CA . ARG A 1 84 ? 19.696 -1.331 56.798 1.00 16.55 144 ARG A CA 1
ATOM 642 C C . ARG A 1 84 ? 21.138 -1.195 56.273 1.00 16.61 144 ARG A C 1
ATOM 643 O O . ARG A 1 84 ? 21.996 -2.033 56.598 1.00 16.16 144 ARG A O 1
ATOM 651 N N . LYS A 1 85 ? 21.430 -0.161 55.471 1.00 15.99 145 LYS A N 1
ATOM 652 C CA . LYS A 1 85 ? 22.783 -0.046 54.876 1.00 16.80 145 LYS A CA 1
ATOM 653 C C . LYS A 1 85 ? 23.891 -0.042 55.957 1.00 17.28 145 LYS A C 1
ATOM 654 O O . LYS A 1 85 ? 24.944 -0.679 55.788 1.00 17.82 145 LYS A O 1
ATOM 660 N N . GLU A 1 86 ? 23.620 0.612 57.094 1.00 16.14 146 GLU A N 1
ATOM 661 C CA . GLU A 1 86 ? 24.532 0.570 58.215 1.00 16.88 146 GLU A CA 1
ATOM 662 C C . GLU A 1 86 ? 24.916 -0.861 58.619 1.00 16.75 146 GLU A C 1
ATOM 663 O O . GLU A 1 86 ? 26.080 -1.099 58.937 1.00 17.34 146 GLU A O 1
ATOM 669 N N . GLN A 1 87 ? 23.924 -1.758 58.667 1.00 17.48 147 GLN A N 1
ATOM 670 C CA . GLN A 1 87 ? 24.203 -3.165 59.004 1.00 17.38 147 GLN A CA 1
ATOM 671 C C . GLN A 1 87 ? 24.957 -3.843 57.883 1.00 18.34 147 GLN A C 1
ATOM 672 O O . GLN A 1 87 ? 25.872 -4.648 58.147 1.00 18.47 147 GLN A O 1
ATOM 678 N N . ASN A 1 88 ? 24.556 -3.551 56.640 1.00 18.99 148 ASN A N 1
ATOM 679 C CA . ASN A 1 88 ? 25.245 -4.120 55.465 1.00 19.71 148 ASN A CA 1
ATOM 680 C C . ASN A 1 88 ? 26.748 -3.800 55.410 1.00 20.49 148 ASN A C 1
ATOM 681 O O . ASN A 1 88 ? 27.545 -4.613 54.918 1.00 19.91 148 ASN A O 1
ATOM 686 N N . MET A 1 89 ? 27.142 -2.634 55.919 1.00 19.89 149 MET A N 1
ATOM 687 C CA . MET A 1 89 ? 28.553 -2.233 55.983 1.00 21.41 149 MET A CA 1
ATOM 688 C C . MET A 1 89 ? 29.336 -3.148 56.932 1.00 21.90 149 MET A C 1
ATOM 689 O O . MET A 1 89 ? 30.540 -3.365 56.764 1.00 22.91 149 MET A O 1
ATOM 694 N N . VAL A 1 90 ? 28.636 -3.675 57.935 1.00 21.49 150 VAL A N 1
ATOM 695 C CA . VAL A 1 90 ? 29.255 -4.545 58.930 1.00 22.51 150 VAL A CA 1
ATOM 696 C C . VAL A 1 90 ? 29.364 -5.966 58.383 1.00 23.39 150 VAL A C 1
ATOM 697 O O . VAL A 1 90 ? 30.434 -6.595 58.510 1.00 24.50 150 VAL A O 1
ATOM 701 N N . LYS A 1 91 ? 28.260 -6.480 57.831 1.00 23.01 151 LYS A N 1
ATOM 702 C CA . LYS A 1 91 ? 28.212 -7.829 57.250 1.00 24.89 151 LYS A CA 1
ATOM 703 C C . LYS A 1 91 ? 27.138 -7.804 56.188 1.00 25.22 151 LYS A C 1
ATOM 704 O O . LYS A 1 91 ? 25.982 -7.498 56.491 1.00 24.36 151 LYS A O 1
ATOM 710 N N . LYS A 1 92 ? 27.516 -8.102 54.938 1.00 25.86 152 LYS A N 1
ATOM 711 C CA . LYS A 1 92 ? 26.567 -8.025 53.828 1.00 26.75 152 LYS A CA 1
ATOM 712 C C . LYS A 1 92 ? 25.429 -8.980 54.025 1.00 26.28 152 LYS A C 1
ATOM 713 O O . LYS A 1 92 ? 25.591 -10.115 54.518 1.00 26.81 152 LYS A O 1
ATOM 719 N N . GLY A 1 93 ? 24.263 -8.513 53.636 1.00 25.21 153 GLY A N 1
ATOM 720 C CA . GLY A 1 93 ? 23.074 -9.315 53.733 1.00 26.15 153 GLY A CA 1
ATOM 721 C C . GLY A 1 93 ? 22.158 -9.001 52.579 1.00 25.33 153 GLY A C 1
ATOM 722 O O . GLY A 1 93 ? 22.466 -8.156 51.710 1.00 24.99 153 GLY A O 1
ATOM 723 N N . ALA A 1 94 ? 21.027 -9.701 52.574 1.00 25.31 154 ALA A N 1
ATOM 724 C CA . ALA A 1 94 ? 20.000 -9.520 51.564 1.00 24.74 154 ALA A CA 1
ATOM 725 C C . ALA A 1 94 ? 19.212 -8.235 51.867 1.00 25.09 154 ALA A C 1
ATOM 726 O O . ALA A 1 94 ? 19.171 -7.782 53.014 1.00 26.15 154 ALA A O 1
ATOM 728 N N . GLY A 1 95 ? 18.635 -7.638 50.843 1.00 23.99 155 GLY A N 1
ATOM 729 C CA . GLY A 1 95 ? 17.649 -6.585 51.073 1.00 22.48 155 GLY A CA 1
ATOM 730 C C . GLY A 1 95 ? 18.161 -5.251 50.604 1.00 20.86 155 GLY A C 1
ATOM 731 O O . GLY A 1 95 ? 19.375 -4.979 50.594 1.00 19.40 155 GLY A O 1
ATOM 732 N N . PHE A 1 96 ? 17.209 -4.405 50.240 1.00 20.76 156 PHE A N 1
ATOM 733 C CA . PHE A 1 96 ? 17.514 -3.046 49.772 1.00 19.94 156 PHE A CA 1
ATOM 734 C C . PHE A 1 96 ? 18.252 -2.251 50.858 1.00 19.50 156 PHE A C 1
ATOM 735 O O . PHE A 1 96 ? 17.821 -2.227 52.034 1.00 19.61 156 PHE A O 1
ATOM 743 N N . ASN A 1 97 ? 19.328 -1.583 50.450 1.00 19.33 157 ASN A N 1
ATOM 744 C CA . ASN A 1 97 ? 20.170 -0.842 51.383 1.00 18.42 157 ASN A CA 1
ATOM 745 C C . ASN A 1 97 ? 19.626 0.554 51.700 1.00 18.24 157 ASN A C 1
ATOM 746 O O . ASN A 1 97 ? 20.195 1.577 51.255 1.00 19.15 157 ASN A O 1
ATOM 751 N N . TRP A 1 98 ? 18.582 0.586 52.530 1.00 17.25 158 TRP A N 1
ATOM 752 C CA . TRP A 1 98 ? 18.010 1.874 52.997 1.00 17.33 158 TRP A CA 1
ATOM 753 C C . TRP A 1 98 ? 19.054 2.686 53.711 1.00 17.87 158 TRP A C 1
ATOM 754 O O . TRP A 1 98 ? 19.852 2.146 54.464 1.00 16.95 158 TRP A O 1
ATOM 765 N N . GLY A 1 99 ? 19.045 4.001 53.503 1.00 17.74 159 GLY A N 1
ATOM 766 C CA . GLY A 1 99 ? 19.790 4.887 54.386 1.00 17.87 159 GLY A CA 1
ATOM 767 C C . GLY A 1 99 ? 18.919 5.131 55.621 1.00 19.34 159 GLY A C 1
ATOM 768 O O . GLY A 1 99 ? 18.372 4.192 56.203 1.00 19.50 159 GLY A O 1
ATOM 769 N N . ALA A 1 100 ? 18.745 6.407 55.971 1.00 17.95 160 ALA A N 1
ATOM 770 C CA . ALA A 1 100 ? 17.947 6.755 57.156 1.00 17.84 160 ALA A CA 1
ATOM 771 C C . ALA A 1 100 ? 16.603 7.376 56.825 1.00 18.02 160 ALA A C 1
ATOM 772 O O . ALA A 1 100 ? 15.826 7.763 57.737 1.00 17.56 160 ALA A O 1
ATOM 774 N N . ALA A 1 101 ? 16.306 7.469 55.525 1.00 17.78 161 ALA A N 1
ATOM 775 C CA . ALA A 1 101 ? 15.084 8.151 55.076 1.00 17.75 161 ALA A CA 1
ATOM 776 C C . ALA A 1 101 ? 13.969 7.225 54.586 1.00 16.59 161 ALA A C 1
ATOM 777 O O . ALA A 1 101 ? 13.066 7.658 53.840 1.00 17.09 161 ALA A O 1
ATOM 779 N N . GLY A 1 102 ? 13.987 5.953 55.037 1.00 15.50 162 GLY A N 1
ATOM 780 C CA . GLY A 1 102 ? 12.865 5.058 54.804 1.00 15.53 162 GLY A CA 1
ATOM 781 C C . GLY A 1 102 ? 11.693 5.341 55.762 1.00 16.17 162 GLY A C 1
ATOM 782 O O . GLY A 1 102 ? 11.200 4.445 56.452 1.00 17.43 162 GLY A O 1
ATOM 783 N N . THR A 1 103 ? 11.233 6.589 55.775 1.00 15.86 163 THR A N 1
ATOM 784 C CA . THR A 1 103 ? 10.113 7.016 56.592 1.00 15.93 163 THR A CA 1
ATOM 785 C C . THR A 1 103 ? 9.505 8.230 55.889 1.00 15.90 163 THR A C 1
ATOM 786 O O . THR A 1 103 ? 10.221 8.967 55.211 1.00 15.83 163 THR A O 1
ATOM 790 N N . SER A 1 104 ? 8.201 8.386 56.030 1.00 15.32 164 SER A N 1
ATOM 791 C CA . SER A 1 104 ? 7.524 9.586 55.503 1.00 15.41 164 SER A CA 1
ATOM 792 C C . SER A 1 104 ? 6.256 9.800 56.316 1.00 15.26 164 SER A C 1
ATOM 793 O O . SER A 1 104 ? 5.671 8.837 56.815 1.00 16.36 164 SER A O 1
ATOM 796 N N . THR A 1 105 ? 5.811 11.062 56.428 1.00 14.94 165 THR A N 1
ATOM 797 C CA . THR A 1 105 ? 4.686 11.382 57.289 1.00 15.69 165 THR A CA 1
ATOM 798 C C . THR A 1 105 ? 3.595 12.089 56.461 1.00 17.29 165 THR A C 1
ATOM 799 O O . THR A 1 105 ? 3.923 12.941 55.658 1.00 16.84 165 THR A O 1
ATOM 803 N N . SER A 1 106 ? 2.352 11.660 56.620 1.00 17.84 166 SER A N 1
ATOM 804 C CA . SER A 1 106 ? 1.241 12.172 55.790 1.00 18.35 166 SER A CA 1
ATOM 805 C C . SER A 1 106 ? -0.007 12.321 56.619 1.00 17.80 166 SER A C 1
ATOM 806 O O . SER A 1 106 ? -0.158 11.716 57.708 1.00 17.33 166 SER A O 1
ATOM 809 N N . LEU A 1 107 ? -0.917 13.152 56.106 1.00 18.23 167 LEU A N 1
ATOM 810 C CA . LEU A 1 107 ? -2.307 13.094 56.525 1.00 18.25 167 LEU A CA 1
ATOM 811 C C . LEU A 1 107 ? -3.024 11.999 55.754 1.00 18.26 167 LEU A C 1
ATOM 812 O O . LEU A 1 107 ? -3.101 12.039 54.511 1.00 19.52 167 LEU A O 1
ATOM 817 N N . TRP A 1 108 ? -3.578 11.030 56.479 1.00 18.59 168 TRP A N 1
ATOM 818 C CA . TRP A 1 108 ? -4.325 9.953 55.842 1.00 17.72 168 TRP A CA 1
ATOM 819 C C . TRP A 1 108 ? -5.823 10.122 56.140 1.00 17.64 168 TRP A C 1
ATOM 820 O O . TRP A 1 108 ? -6.241 10.357 57.298 1.00 18.18 168 TRP A O 1
ATOM 831 N N . THR A 1 109 ? -6.646 9.980 55.099 1.00 17.84 169 THR A N 1
ATOM 832 C CA . THR A 1 109 ? -8.100 10.161 55.218 1.00 17.55 169 THR A CA 1
ATOM 833 C C . THR A 1 109 ? -8.832 8.861 54.907 1.00 17.50 169 THR A C 1
ATOM 834 O O . THR A 1 109 ? -8.570 8.210 53.886 1.00 17.84 169 THR A O 1
ATOM 838 N N . GLY A 1 110 ? -9.758 8.500 55.781 1.00 19.56 170 GLY A N 1
ATOM 839 C CA . GLY A 1 110 ? -10.513 7.253 55.625 1.00 19.04 170 GLY A CA 1
ATOM 840 C C . GLY A 1 110 ? -11.302 6.928 56.879 1.00 20.64 170 GLY A C 1
ATOM 841 O O . GLY A 1 110 ? -11.589 7.819 57.705 1.00 21.16 170 GLY A O 1
ATOM 842 N N . CYS A 1 111 ? -11.688 5.654 56.996 1.00 20.84 171 CYS A N 1
ATOM 843 C CA . CYS A 1 111 ? -12.499 5.213 58.124 1.00 21.90 171 CYS A CA 1
ATOM 844 C C . CYS A 1 111 ? -11.616 4.464 59.143 1.00 21.84 171 CYS A C 1
ATOM 845 O O . CYS A 1 111 ? -10.429 4.214 58.870 1.00 20.81 171 CYS A O 1
ATOM 848 N N . MET A 1 112 ? -12.190 4.175 60.305 1.00 21.48 172 MET A N 1
ATOM 849 C CA . MET A 1 112 ? -11.496 3.410 61.350 1.00 21.39 172 MET A CA 1
ATOM 850 C C . MET A 1 112 ? -11.656 1.915 61.022 1.00 21.48 172 MET A C 1
ATOM 851 O O . MET A 1 112 ? -12.781 1.441 60.758 1.00 21.70 172 MET A O 1
ATOM 856 N N . LEU A 1 113 ? -10.549 1.175 61.014 1.00 20.81 173 LEU A N 1
ATOM 857 C CA . LEU A 1 113 ? -10.630 -0.286 60.767 1.00 21.78 173 LEU A CA 1
ATOM 858 C C . LEU A 1 113 ? -11.511 -0.945 61.832 1.00 21.81 173 LEU A C 1
ATOM 859 O O . LEU A 1 113 ? -12.294 -1.846 61.519 1.00 22.39 173 LEU A O 1
ATOM 864 N N . GLY A 1 114 ? -11.428 -0.474 63.079 1.00 21.56 174 GLY A N 1
ATOM 865 C CA . GLY A 1 114 ? -12.248 -1.024 64.162 1.00 22.23 174 GLY A CA 1
ATOM 866 C C . GLY A 1 114 ? -13.738 -0.875 63.914 1.00 23.59 174 GLY A C 1
ATOM 867 O O . GLY A 1 114 ? -14.531 -1.755 64.267 1.00 24.03 174 GLY A O 1
ATOM 868 N N . ASP A 1 115 ? -14.145 0.240 63.309 1.00 23.72 175 ASP A N 1
ATOM 869 C CA . ASP A 1 115 ? -15.562 0.416 62.944 1.00 24.73 175 ASP A CA 1
ATOM 870 C C . ASP A 1 115 ? -16.008 -0.615 61.907 1.00 25.07 175 ASP A C 1
ATOM 871 O O . ASP A 1 115 ? -17.121 -1.171 62.001 1.00 27.23 175 ASP A O 1
ATOM 876 N N . VAL A 1 116 ? -15.144 -0.868 60.918 1.00 24.70 176 VAL A N 1
ATOM 877 C CA . VAL A 1 116 ? -15.448 -1.811 59.836 1.00 24.76 176 VAL A CA 1
ATOM 878 C C . VAL A 1 116 ? -15.565 -3.240 60.363 1.00 25.63 176 VAL A C 1
ATOM 879 O O . VAL A 1 116 ? -16.488 -4.002 59.983 1.00 24.98 176 VAL A O 1
ATOM 883 N N . ILE A 1 117 ? -14.621 -3.603 61.224 1.00 24.67 177 ILE A N 1
ATOM 884 C CA . ILE A 1 117 ? -14.634 -4.945 61.833 1.00 25.62 177 ILE A CA 1
ATOM 885 C C . ILE A 1 117 ? -15.784 -5.072 62.846 1.00 26.67 177 ILE A C 1
ATOM 886 O O . ILE A 1 117 ? -16.460 -6.114 62.888 1.00 27.55 177 ILE A O 1
ATOM 891 N N . GLY A 1 118 ? -15.985 -4.028 63.662 1.00 27.20 178 GLY A N 1
ATOM 892 C CA . GLY A 1 118 ? -17.034 -3.989 64.678 1.00 28.65 178 GLY A CA 1
ATOM 893 C C . GLY A 1 118 ? -18.402 -4.289 64.110 1.00 29.62 178 GLY A C 1
ATOM 894 O O . GLY A 1 118 ? -19.224 -4.964 64.754 1.00 29.81 178 GLY A O 1
ATOM 895 N N . LYS A 1 119 ? -18.638 -3.822 62.887 1.00 30.05 179 LYS A N 1
ATOM 896 C CA . LYS A 1 119 ? -19.916 -4.036 62.233 1.00 31.61 179 LYS A CA 1
ATOM 897 C C . LYS A 1 119 ? -20.224 -5.527 61.973 1.00 31.26 179 LYS A C 1
ATOM 898 O O . LYS A 1 119 ? -21.399 -5.934 62.004 1.00 32.04 179 LYS A O 1
ATOM 904 N N . ALA A 1 120 ? -19.190 -6.337 61.751 1.00 30.73 180 ALA A N 1
ATOM 905 C CA . ALA A 1 120 ? -19.351 -7.771 61.514 1.00 30.51 180 ALA A CA 1
ATOM 906 C C . ALA A 1 120 ? -19.543 -8.580 62.807 1.00 31.23 180 ALA A C 1
ATOM 907 O O . ALA A 1 120 ? -19.876 -9.777 62.753 1.00 30.61 180 ALA A O 1
ATOM 909 N N . ARG A 1 121 ? -19.315 -7.922 63.944 1.00 31.37 181 ARG A N 1
ATOM 910 C CA . ARG A 1 121 ? -19.411 -8.513 65.303 1.00 32.03 181 ARG A CA 1
ATOM 911 C C . ARG A 1 121 ? -18.460 -9.700 65.547 1.00 31.38 181 ARG A C 1
ATOM 912 O O . ARG A 1 121 ? -18.870 -10.867 65.489 1.00 30.39 181 ARG A O 1
ATOM 920 N N . PRO A 1 122 ? -17.174 -9.407 65.827 1.00 30.96 182 PRO A N 1
ATOM 921 C CA . PRO A 1 122 ? -16.192 -10.481 66.019 1.00 30.64 182 PRO A CA 1
ATOM 922 C C . PRO A 1 122 ? -16.514 -11.349 67.230 1.00 30.54 182 PRO A C 1
ATOM 923 O O . PRO A 1 122 ? -17.042 -10.847 68.234 1.00 30.65 182 PRO A O 1
ATOM 927 N N . SER A 1 123 ? -16.201 -12.634 67.096 1.00 30.95 183 SER A N 1
ATOM 928 C CA . SER A 1 123 ? -16.262 -13.593 68.180 1.00 32.24 183 SER A CA 1
ATOM 929 C C . SER A 1 123 ? -15.423 -13.126 69.373 1.00 32.09 183 SER A C 1
ATOM 930 O O . SER A 1 123 ? -14.381 -12.482 69.196 1.00 31.41 183 SER A O 1
ATOM 933 N N . LYS A 1 124 ? -15.888 -13.443 70.580 1.00 32.37 184 LYS A N 1
ATOM 934 C CA . LYS A 1 124 ? -15.091 -13.240 71.808 1.00 33.02 184 LYS A CA 1
ATOM 935 C C . LYS A 1 124 ? -13.742 -13.978 71.820 1.00 31.59 184 LYS A C 1
ATOM 936 O O . LYS A 1 124 ? -12.796 -13.537 72.466 1.00 32.38 184 LYS A O 1
ATOM 942 N N . ARG A 1 125 ? -13.644 -15.076 71.087 1.00 30.14 185 ARG A N 1
ATOM 943 C CA . ARG A 1 125 ? -12.379 -15.790 70.961 1.00 28.75 185 ARG A CA 1
ATOM 944 C C . ARG A 1 125 ? -11.404 -15.209 69.923 1.00 26.93 185 ARG A C 1
ATOM 945 O O . ARG A 1 125 ? -10.260 -15.663 69.820 1.00 26.39 185 ARG A O 1
ATOM 953 N N . ALA A 1 126 ? -11.844 -14.200 69.163 1.00 25.00 186 ALA A N 1
ATOM 954 C CA . ALA A 1 126 ? -11.004 -13.655 68.106 1.00 22.85 186 ALA A CA 1
ATOM 955 C C . ALA A 1 126 ? -9.847 -12.875 68.735 1.00 21.39 186 ALA A C 1
ATOM 956 O O . ALA A 1 126 ? -10.016 -12.288 69.792 1.00 20.58 186 ALA A O 1
ATOM 958 N N . ARG A 1 127 ? -8.695 -12.903 68.083 1.00 20.06 187 ARG A N 1
ATOM 959 C CA . ARG A 1 127 ? -7.519 -12.171 68.599 1.00 20.68 187 ARG A CA 1
ATOM 960 C C . ARG A 1 127 ? -6.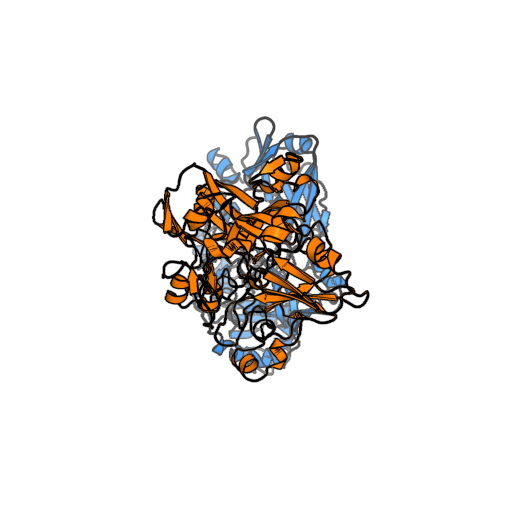803 -11.350 67.533 1.00 21.14 187 ARG A C 1
ATOM 961 O O . ARG A 1 127 ? -5.981 -10.472 67.874 1.00 19.62 187 ARG A O 1
ATOM 969 N N . PHE A 1 128 ? -7.031 -11.703 66.260 1.00 20.09 188 PHE A N 1
ATOM 970 C CA . PHE A 1 128 ? -6.283 -11.079 65.152 1.00 21.24 188 PHE A CA 1
ATOM 971 C C . PHE A 1 128 ? -7.182 -10.699 63.995 1.00 21.64 188 PHE A C 1
ATOM 972 O O . PHE A 1 128 ? -8.247 -11.287 63.792 1.00 20.39 188 PHE A O 1
ATOM 980 N N . VAL A 1 129 ? -6.712 -9.711 63.233 1.00 19.01 189 VAL A N 1
ATOM 981 C CA . VAL A 1 129 ? -7.331 -9.385 61.967 1.00 20.55 189 VAL A CA 1
ATOM 982 C C . VAL A 1 129 ? -6.305 -9.619 60.884 1.00 20.64 189 VAL A C 1
ATOM 983 O O . VAL A 1 129 ? -5.253 -8.934 60.853 1.00 20.07 189 VAL A O 1
ATOM 987 N N . TRP A 1 130 ? -6.550 -10.601 60.000 1.00 19.59 190 TRP A N 1
ATOM 988 C CA . TRP A 1 130 ? -5.679 -10.784 58.851 1.00 20.07 190 TRP A CA 1
ATOM 989 C C . TRP A 1 130 ? -6.070 -9.777 57.756 1.00 20.36 190 TRP A C 1
ATOM 990 O O . TRP A 1 130 ? -7.287 -9.482 57.558 1.00 20.83 190 TRP A O 1
ATOM 1001 N N . MET A 1 131 ? -5.046 -9.309 57.050 1.00 20.42 191 MET A N 1
ATOM 1002 C CA . MET A 1 131 ? -5.197 -8.385 55.931 1.00 21.56 191 MET A CA 1
ATOM 1003 C C . MET A 1 131 ? -4.521 -8.955 54.702 1.00 22.17 191 MET A C 1
ATOM 1004 O O . MET A 1 131 ? -3.365 -9.412 54.760 1.00 22.31 191 MET A O 1
ATOM 1009 N N . GLU A 1 132 ? -5.230 -8.934 53.569 1.00 22.61 192 GLU A N 1
ATOM 1010 C CA . GLU A 1 132 ? -4.675 -9.441 52.333 1.00 23.58 192 GLU A CA 1
ATOM 1011 C C . GLU A 1 132 ? -4.846 -8.449 51.175 1.00 22.26 192 GLU A C 1
ATOM 1012 O O . GLU A 1 132 ? -5.919 -7.868 51.011 1.00 21.69 192 GLU A O 1
ATOM 1018 N N . GLY A 1 133 ? -3.775 -8.272 50.418 1.00 22.62 193 GLY A N 1
ATOM 1019 C CA . GLY A 1 133 ? -3.714 -7.331 49.301 1.00 24.21 193 GLY A CA 1
ATOM 1020 C C . GLY A 1 133 ? -4.038 -7.981 47.959 1.00 25.28 193 GLY A C 1
ATOM 1021 O O . GLY A 1 133 ? -3.973 -9.220 47.804 1.00 25.17 193 GLY A O 1
ATOM 1022 N N . ALA A 1 134 ? -4.356 -7.135 46.987 1.00 25.41 194 ALA A N 1
ATOM 1023 C CA . ALA A 1 134 ? -4.663 -7.570 45.605 1.00 26.07 194 ALA A CA 1
ATOM 1024 C C . ALA A 1 134 ? -3.435 -7.821 44.745 1.00 26.13 194 ALA A C 1
ATOM 1025 O O . ALA A 1 134 ? -3.576 -8.211 43.572 1.00 26.15 194 ALA A O 1
ATOM 1027 N N . ASP A 1 135 ? -2.233 -7.589 45.286 1.00 25.69 195 ASP A N 1
ATOM 1028 C CA . ASP A 1 135 ? -1.002 -7.742 44.509 1.00 25.50 195 ASP A CA 1
ATOM 1029 C C . ASP A 1 135 ? -0.626 -9.222 44.409 1.00 26.56 195 ASP A C 1
ATOM 1030 O O . ASP A 1 135 ? -1.219 -10.057 45.089 1.00 28.52 195 ASP A O 1
ATOM 1035 N N . ASN A 1 136 ? 0.315 -9.536 43.541 1.00 27.33 196 ASN A N 1
ATOM 1036 C CA . ASN A 1 136 ? 0.723 -10.936 43.368 1.00 28.89 196 ASN A CA 1
ATOM 1037 C C . ASN A 1 136 ? 2.241 -11.042 43.213 1.00 27.95 196 ASN A C 1
ATOM 1038 O O . ASN A 1 136 ? 2.758 -11.304 42.120 1.00 27.15 196 ASN A O 1
ATOM 1043 N N . PRO A 1 137 ? 2.990 -10.771 44.303 1.00 27.09 197 PRO A N 1
ATOM 1044 C CA . PRO A 1 137 ? 4.430 -10.915 44.231 1.00 26.85 197 PRO A CA 1
ATOM 1045 C C . PRO A 1 137 ? 4.834 -12.403 44.161 1.00 26.93 197 PRO A C 1
ATOM 1046 O O . PRO A 1 137 ? 3.950 -13.265 44.069 1.00 27.09 197 PRO A O 1
ATOM 1050 N N . ALA A 1 138 ? 6.134 -12.671 44.240 1.00 27.88 198 ALA A N 1
ATOM 1051 C CA . ALA A 1 138 ? 6.676 -13.998 43.854 1.00 29.17 198 ALA A CA 1
ATOM 1052 C C . ALA A 1 138 ? 6.023 -15.153 44.587 1.00 30.00 198 ALA A C 1
ATOM 1053 O O . ALA A 1 138 ? 5.862 -16.260 44.025 1.00 30.43 198 ALA A O 1
ATOM 1055 N N . ASN A 1 139 ? 5.629 -14.910 45.838 1.00 29.27 199 ASN A N 1
ATOM 1056 C CA . ASN A 1 139 ? 5.054 -15.955 46.673 1.00 29.25 199 ASN A CA 1
ATOM 1057 C C . ASN A 1 139 ? 3.539 -15.846 46.890 1.00 28.09 199 ASN A C 1
ATOM 1058 O O . ASN A 1 139 ? 2.996 -16.371 47.856 1.00 28.19 199 ASN A O 1
ATOM 1063 N N . GLY A 1 140 ? 2.856 -15.198 45.947 1.00 27.18 200 GLY A N 1
ATOM 1064 C CA . GLY A 1 140 ? 1.412 -15.063 45.992 1.00 26.83 200 GLY A CA 1
ATOM 1065 C C . GLY A 1 140 ? 1.051 -13.753 46.667 1.00 26.49 200 GLY A C 1
ATOM 1066 O O . GLY A 1 140 ? 1.960 -12.946 46.951 1.00 27.08 200 GLY A O 1
ATOM 1067 N N . ALA A 1 141 ? -0.245 -13.581 46.935 1.00 26.19 201 ALA A N 1
ATOM 1068 C CA . ALA A 1 141 ? -0.830 -12.333 47.492 1.00 25.54 201 ALA A CA 1
ATOM 1069 C C . ALA A 1 141 ? -0.115 -11.965 48.776 1.00 24.84 201 ALA A C 1
ATOM 1070 O O . ALA A 1 141 ? 0.167 -12.824 49.597 1.00 24.80 201 ALA A O 1
ATOM 1072 N N . TYR A 1 142 ? 0.194 -10.685 48.933 1.00 24.10 202 TYR A N 1
ATOM 1073 C CA . TYR A 1 142 ? 0.800 -10.224 50.184 1.00 22.22 202 TYR A CA 1
ATOM 1074 C C . TYR A 1 142 ? -0.249 -10.167 51.293 1.00 22.07 202 TYR A C 1
ATOM 1075 O O . TYR A 1 142 ? -1.345 -9.642 51.114 1.00 22.88 202 TYR A O 1
ATOM 1084 N N . GLY A 1 143 ? 0.074 -10.703 52.463 1.00 21.09 203 GLY A N 1
ATOM 1085 C CA . GLY A 1 143 ? -0.875 -10.676 53.553 1.00 20.46 203 GLY A CA 1
ATOM 1086 C C . GLY A 1 143 ? -0.103 -10.700 54.868 1.00 19.58 203 GLY A C 1
ATOM 1087 O O . GLY A 1 143 ? 1.017 -11.240 54.943 1.00 20.60 203 GLY A O 1
ATOM 1088 N N . THR A 1 144 ? -0.743 -10.147 55.882 1.00 19.61 204 THR A N 1
ATOM 1089 C CA . THR A 1 144 ? -0.216 -10.185 57.233 1.00 18.90 204 THR A CA 1
ATOM 1090 C C . THR A 1 144 ? -1.368 -9.965 58.207 1.00 19.24 204 THR A C 1
ATOM 1091 O O . THR A 1 144 ? -2.529 -10.302 57.898 1.00 19.36 204 THR A O 1
ATOM 1095 N N . CYS A 1 145 ? -1.092 -9.445 59.396 1.00 18.90 205 CYS A N 1
ATOM 1096 C CA . CYS A 1 145 ? -2.135 -9.332 60.399 1.00 18.78 205 CYS A CA 1
ATOM 1097 C C . CYS A 1 145 ? -1.807 -8.259 61.434 1.00 18.69 205 CYS A C 1
ATOM 1098 O O . CYS A 1 145 ? -0.682 -7.735 61.469 1.00 17.53 205 CYS A O 1
ATOM 1101 N N . ILE A 1 146 ? -2.813 -7.944 62.236 1.00 17.94 206 ILE A N 1
ATOM 1102 C CA . ILE A 1 146 ? -2.649 -7.047 63.378 1.00 18.53 206 ILE A CA 1
ATOM 1103 C C . ILE A 1 146 ? -3.589 -7.505 64.473 1.00 18.88 206 ILE A C 1
ATOM 1104 O O . ILE A 1 146 ? -4.639 -8.118 64.173 1.00 19.09 206 ILE A O 1
ATOM 1109 N N . ARG A 1 147 ? -3.217 -7.267 65.742 1.00 18.89 207 ARG A N 1
ATOM 1110 C CA . ARG A 1 147 ? -4.105 -7.626 66.849 1.00 18.78 207 ARG A CA 1
ATOM 1111 C C . ARG A 1 147 ? -5.471 -6.946 66.771 1.00 19.51 207 ARG A C 1
ATOM 1112 O O . ARG A 1 147 ? -5.564 -5.734 66.482 1.00 18.88 207 ARG A O 1
ATOM 1120 N N . LEU A 1 148 ? -6.525 -7.725 67.032 1.00 19.31 208 LEU A N 1
ATOM 1121 C CA . LEU A 1 148 ? -7.880 -7.195 67.040 1.00 20.15 208 LEU A CA 1
ATOM 1122 C C . LEU A 1 148 ? -8.051 -6.064 68.047 1.00 20.15 208 LEU A C 1
ATOM 1123 O O . LEU A 1 148 ? -8.701 -5.056 67.741 1.00 21.17 208 LEU A O 1
ATOM 1128 N N . SER A 1 149 ? -7.483 -6.228 69.243 1.00 19.68 209 SER A N 1
ATOM 1129 C CA . SER A 1 149 ? -7.688 -5.257 70.309 1.00 20.19 209 SER A CA 1
ATOM 1130 C C . SER A 1 149 ? -7.098 -3.922 69.885 1.00 20.61 209 SER A C 1
ATOM 1131 O O . SER A 1 149 ? -7.624 -2.865 70.272 1.00 20.99 209 SER A O 1
ATOM 1134 N N . TRP A 1 150 ? -6.038 -3.975 69.074 1.00 19.46 210 TRP A N 1
ATOM 1135 C CA . TRP A 1 150 ? -5.410 -2.711 68.589 1.00 19.69 210 TRP A CA 1
ATOM 1136 C C . TRP A 1 150 ? -6.331 -1.969 67.610 1.00 20.24 210 TRP A C 1
ATOM 1137 O O . TRP A 1 150 ? -6.364 -0.725 67.608 1.00 19.97 210 TRP A O 1
ATOM 1148 N N . CYS A 1 151 ? -7.059 -2.725 66.782 1.00 20.59 211 CYS A N 1
ATOM 1149 C CA . CYS A 1 151 ? -8.082 -2.153 65.878 1.00 21.41 211 CYS A CA 1
ATOM 1150 C C . CYS A 1 151 ? -9.198 -1.438 66.659 1.00 22.30 211 CYS A C 1
ATOM 1151 O O . CYS A 1 151 ? -9.776 -0.461 66.166 1.00 21.94 211 CYS A O 1
ATOM 1154 N N . MET A 1 152 ? -9.532 -1.945 67.848 1.00 21.67 212 MET A N 1
ATOM 1155 C CA . MET A 1 152 ? -10.613 -1.382 68.657 1.00 23.14 212 MET A CA 1
ATOM 1156 C C . MET A 1 152 ? -10.159 -0.257 69.581 1.00 23.54 212 MET A C 1
ATOM 1157 O O . MET A 1 152 ? -10.994 0.370 70.278 1.00 25.43 212 MET A O 1
ATOM 1162 N N . ASP A 1 153 ? -8.862 0.036 69.580 1.00 22.62 213 ASP A N 1
ATOM 1163 C CA . ASP A 1 153 ? -8.289 1.029 70.512 1.00 22.47 213 ASP A CA 1
ATOM 1164 C C . ASP A 1 153 ? -8.225 2.416 69.869 1.00 21.91 213 ASP A C 1
ATOM 1165 O O . ASP A 1 153 ? -7.417 2.629 68.972 1.00 20.29 213 ASP A O 1
ATOM 1170 N N . PRO A 1 154 ? -9.006 3.378 70.384 1.00 22.10 214 PRO A N 1
ATOM 1171 C CA . PRO A 1 154 ? -8.960 4.739 69.756 1.00 22.55 214 PRO A CA 1
ATOM 1172 C C . PRO A 1 154 ? -7.593 5.412 69.788 1.00 22.28 214 PRO A C 1
ATOM 1173 O O . PRO A 1 154 ? -7.340 6.333 68.957 1.00 21.74 214 PRO A O 1
ATOM 1177 N N . GLU A 1 155 ? -6.731 5.041 70.750 1.00 19.79 215 GLU A N 1
ATOM 1178 C CA . GLU A 1 155 ? -5.396 5.646 70.839 1.00 20.70 215 GLU A CA 1
ATOM 1179 C C . GLU A 1 155 ? -4.502 5.239 69.663 1.00 20.01 215 GLU A C 1
ATOM 1180 O O . GLU A 1 155 ? -3.562 5.941 69.340 1.00 20.48 215 GLU A O 1
ATOM 1186 N N . ARG A 1 156 ? -4.811 4.099 69.043 1.00 19.84 216 ARG A N 1
ATOM 1187 C CA . ARG A 1 156 ? -3.983 3.555 67.961 1.00 20.50 216 ARG A CA 1
ATOM 1188 C C . ARG A 1 156 ? -4.440 4.006 66.569 1.00 20.10 216 ARG A C 1
ATOM 1189 O O . ARG A 1 156 ? -3.663 3.955 65.634 1.00 20.62 216 ARG A O 1
ATOM 1197 N N . CYS A 1 157 ? -5.690 4.442 66.463 1.00 20.32 217 CYS A N 1
ATOM 1198 C CA . CYS A 1 157 ? -6.242 5.093 65.273 1.00 20.51 217 CYS A CA 1
ATOM 1199 C C . CYS A 1 157 ? -5.895 4.329 63.996 1.00 20.31 217 CYS A C 1
ATOM 1200 O O . CYS A 1 157 ? -5.374 4.901 63.033 1.00 20.63 217 CYS A O 1
ATOM 1203 N N . ILE A 1 158 ? -6.138 3.011 64.000 1.00 18.51 218 ILE A N 1
ATOM 1204 C CA . ILE A 1 158 ? -5.855 2.228 62.801 1.00 17.38 218 ILE A CA 1
ATOM 1205 C C . ILE A 1 158 ? -6.940 2.495 61.761 1.00 16.66 218 ILE A C 1
ATOM 1206 O O . ILE A 1 158 ? -8.138 2.427 62.059 1.00 19.00 218 ILE A O 1
ATOM 1211 N N . MET A 1 159 ? -6.517 2.839 60.552 1.00 17.15 219 MET A N 1
ATOM 1212 C CA . MET A 1 159 ? -7.428 3.322 59.508 1.00 18.65 219 MET A CA 1
ATOM 1213 C C . MET A 1 159 ? -7.462 2.439 58.262 1.00 19.20 219 MET A C 1
ATOM 1214 O O . MET A 1 159 ? -6.500 1.713 57.957 1.00 19.62 219 MET A O 1
ATOM 1219 N N . ILE A 1 160 ? -8.556 2.569 57.497 1.00 19.64 220 ILE A N 1
ATOM 1220 C CA . ILE A 1 160 ? -8.558 2.153 56.096 1.00 20.33 220 ILE A CA 1
ATOM 1221 C C . ILE A 1 160 ? -8.639 3.480 55.340 1.00 19.81 220 ILE A C 1
ATOM 1222 O O . ILE A 1 160 ? -9.647 4.175 55.446 1.00 20.82 220 ILE A O 1
ATOM 1227 N N . ALA A 1 161 ? -7.549 3.833 54.663 1.00 18.98 221 ALA A N 1
ATOM 1228 C CA . ALA A 1 161 ? -7.401 5.151 53.995 1.00 19.42 221 ALA A CA 1
ATOM 1229 C C . ALA A 1 161 ? -7.542 5.064 52.474 1.00 20.18 221 ALA A C 1
ATOM 1230 O O . ALA A 1 161 ? -7.040 4.114 51.821 1.00 20.12 221 ALA A O 1
ATOM 1232 N N . TYR A 1 162 ? -8.152 6.105 51.916 1.00 19.18 222 TYR A N 1
ATOM 1233 C CA . TYR A 1 162 ? -8.266 6.239 50.457 1.00 20.55 222 TYR A CA 1
ATOM 1234 C C . TYR A 1 162 ? -7.743 7.591 49.945 1.00 20.77 222 TYR A C 1
ATOM 1235 O O . TYR A 1 162 ? -7.673 7.813 48.723 1.00 21.18 222 TYR A O 1
ATOM 1244 N N . GLN A 1 163 ? -7.303 8.452 50.866 1.00 20.29 223 GLN A N 1
ATOM 1245 C CA . GLN A 1 163 ? -6.574 9.667 50.468 1.00 20.51 223 GLN A CA 1
ATOM 1246 C C . GLN A 1 163 ? -5.318 9.848 51.308 1.00 20.02 223 GLN A C 1
ATOM 1247 O O . GLN A 1 163 ? -5.277 9.431 52.483 1.00 19.08 223 GLN A O 1
ATOM 1253 N N . GLN A 1 164 ? -4.305 10.452 50.688 1.00 18.70 224 GLN A N 1
ATOM 1254 C CA . GLN A 1 164 ? -3.013 10.745 51.313 1.00 18.81 224 GLN A CA 1
ATOM 1255 C C . GLN A 1 164 ? -2.691 12.198 51.002 1.00 19.21 224 GLN A C 1
ATOM 1256 O O . GLN A 1 164 ? -2.614 12.555 49.813 1.00 19.15 224 GLN A O 1
ATOM 1262 N N . ASN A 1 165 ? -2.472 13.000 52.046 1.00 19.22 225 ASN A N 1
ATOM 1263 C CA . ASN A 1 165 ? -2.380 14.477 51.935 1.00 19.73 225 ASN A CA 1
ATOM 1264 C C . ASN A 1 165 ? -3.492 15.050 51.050 1.00 20.15 225 ASN A C 1
ATOM 1265 O O . ASN A 1 165 ? -3.243 15.958 50.245 1.00 21.54 225 ASN A O 1
ATOM 1270 N N . GLY A 1 166 ? -4.695 14.505 51.203 1.00 20.37 226 GLY A N 1
ATOM 1271 C CA . GLY A 1 166 ? -5.901 14.995 50.534 1.00 19.90 226 GLY A CA 1
ATOM 1272 C C . GLY A 1 166 ? -6.034 14.578 49.088 1.00 20.44 226 GLY A C 1
ATOM 1273 O O . GLY A 1 166 ? -7.033 14.924 48.451 1.00 20.00 226 GLY A O 1
ATOM 1274 N N . GLU A 1 167 ? -5.056 13.834 48.562 1.00 21.21 227 GLU A N 1
ATOM 1275 C CA . GLU A 1 167 ? -5.120 13.338 47.185 1.00 22.99 227 GLU A CA 1
ATOM 1276 C C . GLU A 1 167 ? -5.567 11.885 47.223 1.00 23.51 227 GLU A C 1
ATOM 1277 O O . GLU A 1 167 ? -5.177 11.143 48.131 1.00 22.53 227 GLU A O 1
ATOM 1283 N N . TRP A 1 168 ? -6.361 11.478 46.235 1.00 22.91 228 TRP A N 1
ATOM 1284 C CA . TRP A 1 168 ? -6.648 10.040 46.008 1.00 23.81 228 TRP A CA 1
ATOM 1285 C C . TRP A 1 168 ? -5.336 9.273 45.931 1.00 22.97 228 TRP A C 1
ATOM 1286 O O . TRP A 1 168 ? -4.359 9.763 45.365 1.00 22.64 228 TRP A O 1
ATOM 1297 N N . LEU A 1 169 ? -5.298 8.066 46.491 1.00 22.84 229 LEU A N 1
ATOM 1298 C CA . LEU A 1 169 ? -4.018 7.344 46.567 1.00 23.25 229 LEU A CA 1
ATOM 1299 C C . LEU A 1 169 ? -3.439 7.084 45.179 1.00 23.63 229 LEU A C 1
ATOM 1300 O O . LEU A 1 169 ? -4.207 6.818 44.245 1.00 24.15 229 LEU A O 1
ATOM 1305 N N . HIS A 1 170 ? -2.116 7.177 45.062 1.00 23.85 230 HIS A N 1
ATOM 1306 C CA . HIS A 1 170 ? -1.377 6.749 43.860 1.00 24.51 230 HIS A CA 1
ATOM 1307 C C . HIS A 1 170 ? -1.250 5.228 43.839 1.00 24.35 230 HIS A C 1
ATOM 1308 O O . HIS A 1 170 ? -1.330 4.601 44.893 1.00 22.72 230 HIS A O 1
ATOM 1315 N N . PRO A 1 171 ? -1.108 4.623 42.637 1.00 24.31 231 PRO A N 1
ATOM 1316 C CA . PRO A 1 171 ? -0.926 3.145 42.575 1.00 24.42 231 PRO A CA 1
ATOM 1317 C C . PRO A 1 171 ? 0.166 2.609 43.538 1.00 24.87 231 PRO A C 1
ATOM 1318 O O . PRO A 1 171 ? -0.074 1.614 44.250 1.00 24.07 231 PRO A O 1
ATOM 1322 N N . ASP A 1 172 ? 1.318 3.280 43.562 1.00 24.45 232 ASP A N 1
ATOM 1323 C CA . ASP A 1 172 ? 2.476 2.893 44.403 1.00 24.57 232 ASP A CA 1
ATOM 1324 C C . ASP A 1 172 ? 2.131 2.905 45.914 1.00 22.48 232 ASP A C 1
ATOM 1325 O O . ASP A 1 172 ? 2.779 2.199 46.692 1.00 22.43 232 ASP A O 1
ATOM 1330 N N . HIS A 1 173 ? 1.113 3.678 46.312 1.00 20.36 233 HIS A N 1
ATOM 1331 C CA . HIS A 1 173 ? 0.736 3.842 47.733 1.00 19.24 233 HIS A CA 1
ATOM 1332 C C . HIS A 1 173 ? -0.538 3.140 48.107 1.00 19.32 233 HIS A C 1
ATOM 1333 O O . HIS A 1 173 ? -1.106 3.349 49.191 1.00 20.02 233 HIS A O 1
ATOM 1340 N N . GLY A 1 174 ? -0.989 2.273 47.198 1.00 20.03 234 GLY A N 1
ATOM 1341 C CA . GLY A 1 174 ? -2.095 1.375 47.523 1.00 18.96 234 GLY A CA 1
ATOM 1342 C C . GLY A 1 174 ? -3.406 1.647 46.826 1.00 20.04 234 GLY A C 1
ATOM 1343 O O . GLY A 1 174 ? -4.418 1.042 47.182 1.00 19.99 234 GLY A O 1
ATOM 1344 N N . LYS A 1 175 ? -3.421 2.538 45.821 1.00 21.57 235 LYS A N 1
ATOM 1345 C CA . LYS A 1 175 ? -4.709 2.862 45.165 1.00 21.72 235 LYS A CA 1
ATOM 1346 C C . LYS A 1 175 ? -5.595 1.628 44.865 1.00 22.32 235 LYS A C 1
ATOM 1347 O O . LYS A 1 175 ? -5.119 0.720 44.202 1.00 22.13 235 LYS A O 1
ATOM 1353 N N . PRO A 1 176 ? -6.898 1.659 45.243 1.00 22.54 236 PRO A N 1
ATOM 1354 C CA . PRO A 1 176 ? -7.644 2.775 45.850 1.00 22.96 236 PRO A CA 1
ATOM 1355 C C . PRO A 1 176 ? -7.811 2.761 47.373 1.00 22.63 236 PRO A C 1
ATOM 1356 O O . PRO A 1 176 ? -8.466 3.643 47.926 1.00 22.78 236 PRO A O 1
ATOM 1360 N N . LEU A 1 177 ? -7.266 1.748 48.040 1.00 22.20 237 LEU A N 1
ATOM 1361 C CA . LEU A 1 177 ? -7.546 1.567 49.457 1.00 21.59 237 LEU A CA 1
ATOM 1362 C C . LEU A 1 177 ? -6.411 0.789 50.129 1.00 20.70 237 LEU A C 1
ATOM 1363 O O . LEU A 1 177 ? -5.974 -0.256 49.617 1.00 21.31 237 LEU A O 1
ATOM 1368 N N . ARG A 1 178 ? -5.991 1.271 51.307 1.00 19.70 238 ARG A N 1
ATOM 1369 C CA . ARG A 1 178 ? -4.998 0.537 52.104 1.00 18.57 238 ARG A CA 1
ATOM 1370 C C . ARG A 1 178 ? -5.321 0.627 53.586 1.00 17.94 238 ARG A C 1
ATOM 1371 O O . ARG A 1 178 ? -6.122 1.454 54.021 1.00 18.77 238 ARG A O 1
ATOM 1379 N N . VAL A 1 179 ? -4.697 -0.250 54.373 1.00 18.12 239 VAL A N 1
ATOM 1380 C CA . VAL A 1 179 ? -4.716 -0.048 55.830 1.00 17.72 239 VAL A CA 1
ATOM 1381 C C . VAL A 1 179 ? -3.503 0.812 56.182 1.00 18.11 239 VAL A C 1
ATOM 1382 O O . VAL A 1 179 ? -2.449 0.657 55.554 1.00 17.94 239 VAL A O 1
ATOM 1386 N N . VAL A 1 180 ? -3.690 1.743 57.143 1.00 17.36 240 VAL A N 1
ATOM 1387 C CA . VAL A 1 180 ? -2.579 2.510 57.719 1.00 16.49 240 VAL A CA 1
ATOM 1388 C C . VAL A 1 180 ? -2.611 2.220 59.205 1.00 16.49 240 VAL A C 1
ATOM 1389 O O . VAL A 1 180 ? -3.619 2.463 59.872 1.00 16.72 240 VAL A O 1
ATOM 1393 N N . ILE A 1 181 ? -1.512 1.641 59.694 1.00 16.07 241 ILE A N 1
ATOM 1394 C CA . ILE A 1 181 ? -1.384 1.249 61.097 1.00 17.04 241 ILE A CA 1
ATOM 1395 C C . ILE A 1 181 ? -0.318 2.093 61.795 1.00 16.07 241 ILE A C 1
ATOM 1396 O O . ILE A 1 181 ? 0.881 1.873 61.632 1.00 16.41 241 ILE A O 1
ATOM 1401 N N . PRO A 1 182 ? -0.754 3.112 62.540 1.00 16.49 242 PRO A N 1
ATOM 14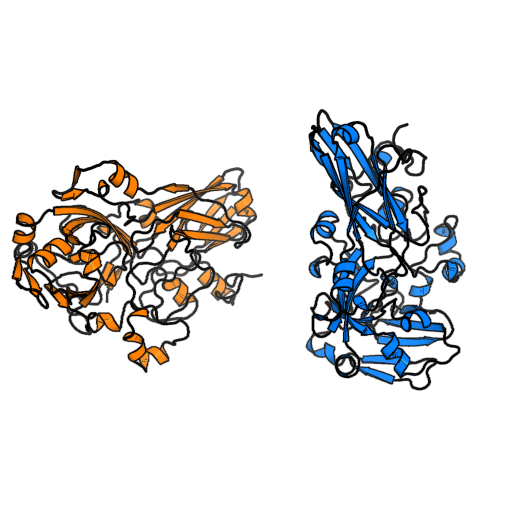02 C CA . PRO A 1 182 ? 0.213 3.979 63.226 1.00 17.11 242 PRO A CA 1
ATOM 1403 C C . PRO A 1 182 ? 1.114 3.288 64.264 1.00 16.87 242 PRO A C 1
ATOM 1404 O O . PRO A 1 182 ? 0.691 2.294 64.939 1.00 18.80 242 PRO A O 1
ATOM 1408 N N . GLY A 1 183 ? 2.357 3.760 64.350 1.00 16.82 243 GLY A N 1
ATOM 1409 C CA . GLY A 1 183 ? 3.254 3.291 65.401 1.00 16.31 243 GLY A CA 1
ATOM 1410 C C . GLY A 1 183 ? 3.783 1.888 65.135 1.00 16.23 243 GLY A C 1
ATOM 1411 O O . GLY A 1 183 ? 4.445 1.329 65.993 1.00 16.09 243 GLY A O 1
ATOM 1412 N N . VAL A 1 184 ? 3.517 1.370 63.934 1.00 15.45 244 VAL A N 1
ATOM 1413 C CA . VAL A 1 184 ? 3.859 -0.026 63.549 1.00 16.60 244 VAL A CA 1
ATOM 1414 C C . VAL A 1 184 ? 4.602 0.003 62.213 1.00 16.80 244 VAL A C 1
ATOM 1415 O O . VAL A 1 184 ? 4.388 0.934 61.406 1.00 16.48 244 VAL A O 1
ATOM 1419 N N . ILE A 1 185 ? 5.517 -0.947 61.972 1.00 15.24 245 ILE A N 1
ATOM 1420 C CA . ILE A 1 185 ? 6.255 -0.947 60.667 1.00 16.38 245 ILE A CA 1
ATOM 1421 C C . ILE A 1 185 ? 5.293 -0.919 59.458 1.00 16.49 245 ILE A C 1
ATOM 1422 O O . ILE A 1 185 ? 4.178 -1.474 59.495 1.00 15.29 245 ILE A O 1
ATOM 1427 N N . GLY A 1 186 ? 5.775 -0.308 58.387 1.00 16.23 246 GLY A N 1
ATOM 1428 C CA . GLY A 1 186 ? 4.983 -0.149 57.166 1.00 17.30 246 GLY A CA 1
ATOM 1429 C C . GLY A 1 186 ? 4.486 -1.513 56.636 1.00 16.41 246 GLY A C 1
ATOM 1430 O O . GLY A 1 186 ? 3.439 -1.601 56.023 1.00 17.31 246 GLY A O 1
ATOM 1431 N N . GLY A 1 187 ? 5.269 -2.558 56.861 1.00 16.75 247 GLY A N 1
ATOM 1432 C CA . GLY A 1 187 ? 4.869 -3.938 56.466 1.00 18.04 247 GLY A CA 1
ATOM 1433 C C . GLY A 1 187 ? 3.474 -4.411 56.823 1.00 18.65 247 GLY A C 1
ATOM 1434 O O . GLY A 1 187 ? 2.919 -5.277 56.124 1.00 18.51 247 GLY A O 1
ATOM 1435 N N . ARG A 1 188 ? 2.879 -3.871 57.888 1.00 17.28 248 ARG A N 1
ATOM 1436 C CA . ARG A 1 188 ? 1.534 -4.253 58.306 1.00 17.58 248 ARG A CA 1
ATOM 1437 C C . ARG A 1 188 ? 0.442 -3.391 57.686 1.00 17.42 248 ARG A C 1
ATOM 1438 O O . ARG A 1 188 ? -0.740 -3.719 57.832 1.00 18.49 248 ARG A O 1
ATOM 1446 N N . SER A 1 189 ? 0.845 -2.297 57.035 1.00 18.26 249 SER A N 1
ATOM 1447 C CA . SER A 1 189 ? -0.083 -1.354 56.401 1.00 17.46 249 SER A CA 1
ATOM 1448 C C . SER A 1 189 ? -0.345 -1.812 54.960 1.00 17.38 249 SER A C 1
ATOM 1449 O O . SER A 1 189 ? 0.236 -1.299 53.996 1.00 17.22 249 SER A O 1
ATOM 1452 N N . VAL A 1 190 ? -1.202 -2.825 54.864 1.00 17.79 250 VAL A N 1
ATOM 1453 C CA . VAL A 1 190 ? -1.438 -3.550 53.621 1.00 17.36 250 VAL A CA 1
ATOM 1454 C C . VAL A 1 190 ? -2.093 -2.657 52.568 1.00 18.13 250 VAL A C 1
ATOM 1455 O O . VAL A 1 190 ? -3.155 -2.064 52.805 1.00 18.20 250 VAL A O 1
ATOM 1459 N N . LYS A 1 191 ? -1.417 -2.590 51.418 1.00 18.04 251 LYS A N 1
ATOM 1460 C CA . LYS A 1 191 ? -1.884 -1.851 50.250 1.00 18.85 251 LYS A CA 1
ATOM 1461 C C . LYS A 1 191 ? -2.831 -2.698 49.383 1.00 20.22 251 LYS A C 1
ATOM 1462 O O . LYS A 1 191 ? -2.824 -3.952 49.451 1.00 19.62 251 LYS A O 1
ATOM 1468 N N . TRP A 1 192 ? -3.638 -2.010 48.572 1.00 20.32 252 TRP A N 1
ATOM 1469 C CA . TRP A 1 192 ? -4.587 -2.636 47.632 1.00 21.51 252 TRP A CA 1
ATOM 1470 C C . TRP A 1 192 ? -5.437 -3.663 48.371 1.00 21.76 252 TRP A C 1
ATOM 1471 O O . TRP A 1 192 ? -5.549 -4.826 47.967 1.00 23.64 252 TRP A O 1
ATOM 1482 N N . LEU A 1 193 ? -6.021 -3.218 49.482 1.00 22.25 253 LEU A N 1
ATOM 1483 C CA . LEU A 1 193 ? -6.673 -4.124 50.419 1.00 21.77 253 LEU A CA 1
ATOM 1484 C C . LEU A 1 193 ? -7.890 -4.815 49.782 1.00 22.41 253 LEU A C 1
ATOM 1485 O O . LEU A 1 193 ? -8.794 -4.146 49.258 1.00 23.11 253 LEU A O 1
ATOM 1490 N N . LYS A 1 194 ? -7.913 -6.153 49.853 1.00 22.79 254 LYS A N 1
ATOM 1491 C CA . LYS A 1 194 ? -9.051 -6.964 49.358 1.00 24.88 254 LYS A CA 1
ATOM 1492 C C . LYS A 1 194 ? -9.869 -7.728 50.415 1.00 24.91 254 LYS A C 1
ATOM 1493 O O . LYS A 1 194 ? -11.081 -7.911 50.256 1.00 24.97 254 LYS A O 1
ATOM 1499 N N . LYS A 1 195 ? -9.217 -8.163 51.495 1.00 24.53 255 LYS A N 1
ATOM 1500 C CA . LYS A 1 195 ? -9.852 -9.068 52.447 1.00 25.22 255 LYS A CA 1
ATOM 1501 C C . LYS A 1 195 ? -9.390 -8.791 53.863 1.00 23.67 255 LYS A C 1
ATOM 1502 O O . LYS A 1 195 ? -8.197 -8.599 54.094 1.00 23.70 255 LYS A O 1
ATOM 1508 N N . LEU A 1 196 ? -10.342 -8.801 54.782 1.00 23.39 256 LEU A N 1
ATOM 1509 C CA . LEU A 1 196 ? -10.103 -8.728 56.226 1.00 22.59 256 LEU A CA 1
ATOM 1510 C C . LEU A 1 196 ? -10.686 -10.020 56.816 1.00 23.54 256 LEU A C 1
ATOM 1511 O O . LEU A 1 196 ? -11.901 -10.265 56.695 1.00 25.14 256 LEU A O 1
ATOM 1516 N N . VAL A 1 197 ? -9.828 -10.849 57.418 1.00 22.79 257 VAL A N 1
ATOM 1517 C CA . VAL A 1 197 ? -10.275 -12.090 58.051 1.00 22.29 257 VAL A CA 1
ATOM 1518 C C . VAL A 1 197 ? -10.040 -12.057 59.572 1.00 22.68 257 VAL A C 1
ATOM 1519 O O . VAL A 1 197 ? -8.880 -11.987 60.033 1.00 23.76 257 VAL A O 1
ATOM 1523 N N . VAL A 1 198 ? -11.126 -12.124 60.337 1.00 22.18 258 VAL A N 1
ATOM 1524 C CA . VAL A 1 198 ? -11.042 -12.150 61.801 1.00 21.53 258 VAL A CA 1
ATOM 1525 C C . VAL A 1 198 ? -10.680 -13.587 62.234 1.00 22.62 258 VAL A C 1
ATOM 1526 O O . VAL A 1 198 ? -11.326 -14.552 61.808 1.00 23.04 258 VAL A O 1
ATOM 1530 N N . SER A 1 199 ? -9.633 -13.709 63.054 1.00 22.02 259 SER A N 1
ATOM 1531 C CA . SER A 1 199 ? -9.121 -15.028 63.463 1.00 22.60 259 SER A CA 1
ATOM 1532 C C . SER A 1 199 ? -8.703 -15.042 64.923 1.00 22.70 259 SER A C 1
ATOM 1533 O O . SER A 1 199 ? -8.687 -13.997 65.586 1.00 21.66 259 SER A O 1
ATOM 1536 N N . ASP A 1 200 ? -8.417 -16.248 65.442 1.00 22.90 260 ASP A N 1
ATOM 1537 C CA . ASP A 1 200 ? -7.943 -16.391 66.813 1.00 24.48 260 ASP A CA 1
ATOM 1538 C C . ASP A 1 200 ? -6.419 -16.591 66.873 1.00 24.34 260 ASP A C 1
ATOM 1539 O O . ASP A 1 200 ? -5.874 -16.931 67.928 1.00 24.31 260 ASP A O 1
ATOM 1544 N N . ARG A 1 201 ? -5.740 -16.402 65.748 1.00 24.88 261 ARG A N 1
ATOM 1545 C CA . ARG A 1 201 ? -4.325 -16.723 65.610 1.00 24.86 261 ARG A CA 1
ATOM 1546 C C . ARG A 1 201 ? -3.715 -15.832 64.539 1.00 24.50 261 ARG A C 1
ATOM 1547 O O . ARG A 1 201 ? -4.458 -15.263 63.716 1.00 24.37 261 ARG A O 1
ATOM 1555 N N . PRO A 1 202 ? -2.371 -15.713 64.530 1.00 23.68 262 PRO A N 1
ATOM 1556 C CA . PRO A 1 202 ? -1.731 -14.843 63.520 1.00 23.27 262 PRO A CA 1
ATOM 1557 C C . PRO A 1 202 ? -1.927 -15.348 62.092 1.00 23.39 262 PRO A C 1
ATOM 1558 O O . PRO A 1 202 ? -2.272 -16.529 61.873 1.00 23.66 262 PRO A O 1
ATOM 1562 N N . SER A 1 203 ? -1.664 -14.468 61.140 1.00 22.93 263 SER A N 1
ATOM 1563 C CA . SER A 1 203 ? -1.649 -14.808 59.718 1.00 22.40 263 SER A CA 1
ATOM 1564 C C . SER A 1 203 ? -0.728 -15.994 59.419 1.00 22.84 263 SER A C 1
ATOM 1565 O O . SER A 1 203 ? 0.334 -16.161 60.057 1.00 22.67 263 SER A O 1
ATOM 1568 N N . GLU A 1 204 ? -1.137 -16.791 58.428 1.00 23.54 264 GLU A N 1
ATOM 1569 C CA . GLU A 1 204 ? -0.337 -17.910 57.950 1.00 24.43 264 GLU A CA 1
ATOM 1570 C C . GLU A 1 204 ? 0.169 -17.622 56.536 1.00 24.13 264 GLU A C 1
ATOM 1571 O O . GLU A 1 204 ? 0.685 -18.506 55.850 1.00 24.14 264 GLU A O 1
ATOM 1577 N N . ASN A 1 205 ? 0.094 -16.349 56.115 1.00 22.33 265 ASN A N 1
ATOM 1578 C CA . ASN A 1 205 ? 0.603 -15.931 54.810 1.00 21.96 265 ASN A CA 1
ATOM 1579 C C . ASN A 1 205 ? 2.117 -16.062 54.726 1.00 21.80 265 ASN A C 1
ATOM 1580 O O . ASN A 1 205 ? 2.830 -15.807 55.706 1.00 22.58 265 ASN A O 1
ATOM 1585 N N . TRP A 1 206 ? 2.629 -16.483 53.561 1.00 21.85 266 TRP A N 1
ATOM 1586 C CA . TRP A 1 206 ? 4.086 -16.616 53.333 1.00 21.96 266 TRP A CA 1
ATOM 1587 C C . TRP A 1 206 ? 4.871 -15.374 53.789 1.00 22.40 266 TRP A C 1
ATOM 1588 O O . TRP A 1 206 ? 5.923 -15.484 54.413 1.00 21.77 266 TRP A O 1
ATOM 1599 N N . TYR A 1 207 ? 4.363 -14.199 53.420 1.00 21.31 267 TYR A N 1
ATOM 1600 C CA . TYR A 1 207 ? 4.995 -12.924 53.745 1.00 21.47 267 TYR A CA 1
ATOM 1601 C C . TYR A 1 207 ? 4.943 -12.565 55.229 1.00 20.70 267 TYR A C 1
ATOM 1602 O O . TYR A 1 207 ? 5.750 -11.733 55.705 1.00 21.52 267 TYR A O 1
ATOM 1611 N N . HIS A 1 208 ? 3.995 -13.153 55.944 1.00 20.00 268 HIS A N 1
ATOM 1612 C CA . HIS A 1 208 ? 3.945 -12.967 57.388 1.00 19.91 268 HIS A CA 1
ATOM 1613 C C . HIS A 1 208 ? 5.073 -13.747 58.085 1.00 20.68 268 HIS A C 1
ATOM 1614 O O . HIS A 1 208 ? 5.612 -13.317 59.116 1.00 20.38 268 HIS A O 1
ATOM 1621 N N . TYR A 1 209 ? 5.384 -14.933 57.566 1.00 20.56 269 TYR A N 1
ATOM 1622 C CA . TYR A 1 209 ? 6.517 -15.670 58.096 1.00 21.18 269 TYR A CA 1
ATOM 1623 C C . TYR A 1 209 ? 7.859 -15.137 57.643 1.00 21.18 269 TYR A C 1
ATOM 1624 O O . TYR A 1 209 ? 8.724 -14.828 58.473 1.00 21.37 269 TYR A O 1
ATOM 1633 N N . PHE A 1 210 ? 8.068 -15.040 56.328 1.00 20.92 270 PHE A N 1
ATOM 1634 C CA . PHE A 1 210 ? 9.405 -14.924 55.794 1.00 22.11 270 PHE A CA 1
ATOM 1635 C C . PHE A 1 210 ? 9.878 -13.517 55.490 1.00 22.64 270 PHE A C 1
ATOM 1636 O O . PHE A 1 210 ? 10.837 -13.302 54.762 1.00 23.09 270 PHE A O 1
ATOM 1644 N N . ASP A 1 211 ? 9.219 -12.553 56.103 1.00 21.99 271 ASP A N 1
ATOM 1645 C CA . ASP A 1 211 ? 9.658 -11.182 56.005 1.00 22.57 271 ASP A CA 1
ATOM 1646 C C . ASP A 1 211 ? 9.288 -10.488 57.316 1.00 20.79 271 ASP A C 1
ATOM 1647 O O . ASP A 1 211 ? 8.507 -11.016 58.117 1.00 19.66 271 ASP A O 1
ATOM 1652 N N . ASN A 1 212 ? 9.849 -9.295 57.491 1.00 20.83 272 ASN A N 1
ATOM 1653 C CA . ASN A 1 212 ? 9.428 -8.378 58.594 1.00 19.76 272 ASN A CA 1
ATOM 1654 C C . ASN A 1 212 ? 9.556 -8.999 59.998 1.00 19.28 272 ASN A C 1
ATOM 1655 O O . ASN A 1 212 ? 8.647 -8.880 60.843 1.00 16.90 272 ASN A O 1
ATOM 1660 N N . ARG A 1 213 ? 10.696 -9.675 60.206 1.00 18.51 273 ARG A N 1
ATOM 1661 C CA . ARG A 1 213 ? 11.053 -10.264 61.501 1.00 17.14 273 ARG A CA 1
ATOM 1662 C C . ARG A 1 213 ? 12.461 -9.853 61.886 1.00 17.29 273 ARG A C 1
ATOM 1663 O O . ARG A 1 213 ? 13.313 -9.732 61.001 1.00 17.87 273 ARG A O 1
ATOM 1671 N N . VAL A 1 214 ? 12.696 -9.629 63.190 1.00 16.63 274 VAL A N 1
ATOM 1672 C CA . VAL A 1 214 ? 14.034 -9.450 63.735 1.00 16.00 274 VAL A CA 1
ATOM 1673 C C . VAL A 1 214 ? 14.447 -10.776 64.396 1.00 16.64 274 VAL A C 1
ATOM 1674 O O . VAL A 1 214 ? 14.137 -11.037 65.546 1.00 15.98 274 VAL A O 1
ATOM 1678 N N . LEU A 1 215 ? 15.160 -11.613 63.647 1.00 16.27 275 LEU A N 1
ATOM 1679 C CA . LEU A 1 215 ? 15.613 -12.873 64.214 1.00 16.86 275 LEU A CA 1
ATOM 1680 C C . LEU A 1 215 ? 16.701 -12.646 65.261 1.00 16.98 275 LEU A C 1
ATOM 1681 O O . LEU A 1 215 ? 17.472 -11.657 65.180 1.00 16.19 275 LEU A O 1
ATOM 1686 N N . PRO A 1 216 ? 16.797 -13.558 66.240 1.00 17.41 276 PRO A N 1
ATOM 1687 C CA . PRO A 1 216 ? 17.862 -13.376 67.236 1.00 17.50 276 PRO A CA 1
ATOM 1688 C C . PRO A 1 216 ? 19.268 -13.220 66.604 1.00 18.01 276 PRO A C 1
ATOM 1689 O O . PRO A 1 216 ? 19.592 -13.854 65.576 1.00 17.27 276 PRO A O 1
ATOM 1693 N N . THR A 1 217 ? 20.120 -12.386 67.208 1.00 17.43 277 THR A N 1
ATOM 1694 C CA . THR A 1 217 ? 21.382 -12.022 66.549 1.00 19.70 277 THR A CA 1
ATOM 1695 C C . THR A 1 217 ? 22.313 -13.178 66.213 1.00 20.20 277 THR A C 1
ATOM 1696 O O . THR A 1 217 ? 23.178 -13.038 65.330 1.00 21.65 277 THR A O 1
ATOM 1700 N N . MET A 1 218 ? 22.238 -14.248 66.988 1.00 19.71 278 MET A N 1
ATOM 1701 C CA . MET A 1 218 ? 23.159 -15.371 66.775 1.00 20.54 278 MET A CA 1
ATOM 1702 C C . MET A 1 218 ? 22.644 -16.320 65.676 1.00 22.34 278 MET A C 1
ATOM 1703 O O . MET A 1 218 ? 23.317 -17.295 65.321 1.00 23.43 278 MET A O 1
ATOM 1708 N N . VAL A 1 219 ? 21.458 -16.056 65.136 1.00 22.03 279 VAL A N 1
ATOM 1709 C CA . VAL A 1 219 ? 20.946 -16.881 64.029 1.00 22.29 279 VAL A CA 1
ATOM 1710 C C . VAL A 1 219 ? 21.588 -16.358 62.756 1.00 22.39 279 VAL A C 1
ATOM 1711 O O . VAL A 1 219 ? 21.401 -15.189 62.371 1.00 20.73 279 VAL A O 1
ATOM 1715 N N . THR A 1 220 ? 22.358 -17.207 62.094 1.00 22.07 280 THR A N 1
ATOM 1716 C CA . THR A 1 220 ? 23.057 -16.804 60.887 1.00 24.13 280 THR A CA 1
ATOM 1717 C C . THR A 1 220 ? 22.108 -16.934 59.693 1.00 24.75 280 THR A C 1
ATOM 1718 O O . THR A 1 220 ? 21.095 -17.624 59.768 1.00 24.48 280 THR A O 1
ATOM 1722 N N . PRO A 1 221 ? 22.452 -16.287 58.578 1.00 26.69 281 PRO A N 1
ATOM 1723 C CA . PRO A 1 221 ? 21.649 -16.448 57.360 1.00 27.64 281 PRO A CA 1
ATOM 1724 C C . PRO A 1 221 ? 21.523 -17.920 56.928 1.00 27.79 281 PRO A C 1
ATOM 1725 O O . PRO A 1 221 ? 20.466 -18.332 56.486 1.00 29.26 281 PRO A O 1
ATOM 1729 N N . GLU A 1 222 ? 22.584 -18.701 57.121 1.00 29.20 282 GLU A N 1
ATOM 1730 C CA . GLU A 1 222 ? 22.546 -20.137 56.814 1.00 28.57 282 GLU A CA 1
ATOM 1731 C C . GLU A 1 222 ? 21.575 -20.892 57.699 1.00 27.46 282 GLU A C 1
ATOM 1732 O O . GLU A 1 222 ? 20.793 -21.708 57.205 1.00 27.05 282 GLU A O 1
ATOM 1738 N N . MET A 1 223 ? 21.568 -20.593 59.006 1.00 26.24 283 MET A N 1
ATOM 1739 C CA . MET A 1 223 ? 20.565 -21.176 59.906 1.00 26.21 283 MET A CA 1
ATOM 1740 C C . MET A 1 223 ? 19.130 -20.840 59.524 1.00 26.38 283 MET A C 1
ATOM 1741 O O . MET A 1 223 ? 18.240 -21.699 59.571 1.00 26.77 283 MET A O 1
ATOM 1746 N N . ALA A 1 224 ? 18.909 -19.573 59.150 1.00 25.61 284 ALA A N 1
ATOM 1747 C CA . ALA A 1 224 ? 17.581 -19.088 58.814 1.00 26.67 284 ALA A CA 1
ATOM 1748 C C . ALA A 1 224 ? 17.109 -19.678 57.483 1.00 27.78 284 ALA A C 1
ATOM 1749 O O . ALA A 1 224 ? 15.916 -19.899 57.307 1.00 27.26 284 ALA A O 1
ATOM 1751 N N . LYS A 1 225 ? 18.051 -19.952 56.573 1.00 28.79 285 LYS A N 1
ATOM 1752 C CA . LYS A 1 225 ? 17.712 -20.551 55.264 1.00 30.87 285 LYS A CA 1
ATOM 1753 C C . LYS A 1 225 ? 17.348 -22.015 55.439 1.00 31.34 285 LYS A C 1
ATOM 1754 O O . LYS A 1 225 ? 16.424 -22.509 54.796 1.00 32.62 285 LYS A O 1
ATOM 1760 N N . SER A 1 226 ? 18.061 -22.689 56.333 1.00 31.59 286 SER A N 1
ATOM 1761 C CA . SER A 1 226 ? 17.943 -24.141 56.461 1.00 33.21 286 SER A CA 1
ATOM 1762 C C . SER A 1 226 ? 16.867 -24.616 57.439 1.00 32.89 286 SER A C 1
ATOM 1763 O O . SER A 1 226 ? 16.379 -25.754 57.346 1.00 33.58 286 SER A O 1
ATOM 1766 N N . ASP A 1 227 ? 16.480 -23.754 58.378 1.00 31.67 287 ASP A N 1
ATOM 1767 C CA . ASP A 1 227 ? 15.471 -24.104 59.364 1.00 30.53 287 ASP A CA 1
ATOM 1768 C C . ASP A 1 227 ? 14.323 -23.074 59.408 1.00 31.14 287 ASP A C 1
ATOM 1769 O O . ASP A 1 227 ? 14.461 -21.995 60.021 1.00 29.85 287 ASP A O 1
ATOM 1774 N N . ASP A 1 228 ? 13.205 -23.431 58.759 1.00 29.67 288 ASP A N 1
ATOM 1775 C CA . ASP A 1 228 ? 11.973 -22.614 58.670 1.00 29.97 288 ASP A CA 1
ATOM 1776 C C . ASP A 1 228 ? 11.379 -22.185 60.007 1.00 27.82 288 ASP A C 1
ATOM 1777 O O . ASP A 1 228 ? 10.673 -21.180 60.081 1.00 25.98 288 ASP A O 1
ATOM 1782 N N . ARG A 1 229 ? 11.634 -22.968 61.052 1.00 25.88 289 ARG A N 1
ATOM 1783 C CA . ARG A 1 229 ? 11.060 -22.718 62.376 1.00 25.25 289 ARG A CA 1
ATOM 1784 C C . ARG A 1 229 ? 11.453 -21.352 62.945 1.00 23.26 289 ARG A C 1
ATOM 1785 O O . ARG A 1 229 ? 10.723 -20.802 63.775 1.00 23.40 289 ARG A O 1
ATOM 1793 N N . TRP A 1 230 ? 12.615 -20.867 62.533 1.00 22.16 290 TRP A N 1
ATOM 1794 C CA . TRP A 1 230 ? 13.087 -19.524 62.967 1.00 22.23 290 TRP A CA 1
ATOM 1795 C C . TRP A 1 230 ? 12.098 -18.442 62.588 1.00 22.08 290 TRP A C 1
ATOM 1796 O O . TRP A 1 230 ? 12.063 -17.391 63.239 1.00 20.85 290 TRP A O 1
ATOM 1807 N N . TRP A 1 231 ? 11.320 -18.682 61.531 1.00 21.62 291 TRP A N 1
ATOM 1808 C CA . TRP A 1 231 ? 10.419 -17.644 60.973 1.00 21.96 291 TRP A CA 1
ATOM 1809 C C . TRP A 1 231 ? 8.965 -17.816 61.442 1.00 21.91 291 TRP A C 1
ATOM 1810 O O . TRP A 1 231 ? 8.083 -17.061 61.031 1.00 22.57 291 TRP A O 1
ATOM 1821 N N . LYS A 1 232 ? 8.714 -18.798 62.313 1.00 23.35 292 LYS A N 1
ATOM 1822 C CA . LYS A 1 232 ? 7.354 -19.132 62.767 1.00 23.41 292 LYS A CA 1
ATOM 1823 C C . LYS A 1 232 ? 7.126 -18.899 64.268 1.00 23.52 292 LYS A C 1
ATOM 1824 O O . LYS A 1 232 ? 6.138 -19.402 64.844 1.00 23.87 292 LYS A O 1
ATOM 1830 N N . ASP A 1 233 ? 8.021 -18.122 64.893 1.00 22.55 293 ASP A N 1
ATOM 1831 C CA . ASP A 1 233 ? 7.890 -17.779 66.308 1.00 20.88 293 ASP A CA 1
ATOM 1832 C C . ASP A 1 233 ? 7.477 -16.302 66.395 1.00 20.10 293 ASP A C 1
ATOM 1833 O O . ASP A 1 233 ? 8.317 -15.451 66.102 1.00 20.05 293 ASP A O 1
ATOM 1838 N N . GLU A 1 234 ? 6.241 -16.043 66.837 1.00 19.63 294 GLU A N 1
ATOM 1839 C CA . GLU A 1 234 ? 5.662 -14.659 66.805 1.00 20.32 294 GLU A CA 1
ATOM 1840 C C . GLU A 1 234 ? 6.486 -13.663 67.606 1.00 19.47 294 GLU A C 1
ATOM 1841 O O . GLU A 1 234 ? 6.374 -12.435 67.384 1.00 18.33 294 GLU A O 1
ATOM 1847 N N . ARG A 1 235 ? 7.294 -14.165 68.543 1.00 17.19 295 ARG A N 1
ATOM 1848 C CA . ARG A 1 235 ? 8.141 -13.271 69.390 1.00 17.55 295 ARG A CA 1
ATOM 1849 C C . ARG A 1 235 ? 9.127 -12.436 68.551 1.00 17.79 295 ARG A C 1
ATOM 1850 O O . ARG A 1 235 ? 9.640 -11.401 69.022 1.00 18.18 295 ARG A O 1
ATOM 1858 N N . TYR A 1 236 ? 9.400 -12.873 67.311 1.00 16.38 296 TYR A N 1
ATOM 1859 C CA . TYR A 1 236 ? 10.380 -12.200 66.431 1.00 16.29 296 TYR A CA 1
ATOM 1860 C C . TYR A 1 236 ? 9.685 -11.380 65.315 1.00 16.21 296 TYR A C 1
ATOM 1861 O O . TYR A 1 236 ? 10.361 -10.669 64.570 1.00 17.11 296 TYR A O 1
ATOM 1870 N N . ALA A 1 237 ? 8.370 -11.545 65.181 1.00 15.99 297 ALA A N 1
ATOM 1871 C CA . ALA A 1 237 ? 7.588 -10.752 64.202 1.00 16.96 297 ALA A CA 1
ATOM 1872 C C . ALA A 1 237 ? 7.536 -9.286 64.671 1.00 17.26 297 ALA A C 1
ATOM 1873 O O . ALA A 1 237 ? 7.244 -9.013 65.845 1.00 16.32 297 ALA A O 1
ATOM 1875 N N . ILE A 1 238 ? 7.786 -8.371 63.735 1.00 16.63 298 ILE A N 1
ATOM 1876 C CA . ILE A 1 238 ? 7.835 -6.921 64.093 1.00 16.32 298 ILE A CA 1
ATOM 1877 C C . ILE A 1 238 ? 6.431 -6.316 64.005 1.00 15.45 298 ILE A C 1
ATOM 1878 O O . ILE A 1 238 ? 5.755 -6.473 62.991 1.00 16.85 298 ILE A O 1
ATOM 1883 N N . TYR A 1 239 ? 6.007 -5.624 65.064 1.00 15.58 299 TYR A N 1
ATOM 1884 C CA . TYR A 1 239 ? 4.800 -4.808 64.966 1.00 16.08 299 TYR A CA 1
ATOM 1885 C C . TYR A 1 239 ? 5.134 -3.379 65.345 1.00 15.81 299 TYR A C 1
ATOM 1886 O O . TYR A 1 239 ? 5.511 -2.590 64.490 1.00 16.29 299 TYR A O 1
ATOM 1895 N N . ASP A 1 240 ? 5.033 -3.052 66.633 1.00 16.54 300 ASP A N 1
ATOM 1896 C CA . ASP A 1 240 ? 5.429 -1.695 67.071 1.00 16.56 300 ASP A CA 1
ATOM 1897 C C . ASP A 1 240 ? 6.879 -1.357 66.717 1.00 17.17 300 ASP A C 1
ATOM 1898 O O . ASP A 1 240 ? 7.787 -2.166 66.894 1.00 17.92 300 ASP A O 1
ATOM 1903 N N . LEU A 1 241 ? 7.104 -0.138 66.239 1.00 16.03 301 LEU A N 1
ATOM 1904 C CA . LEU A 1 241 ? 8.444 0.340 65.957 1.00 16.47 301 LEU A CA 1
ATOM 1905 C C . LEU A 1 241 ? 9.323 0.451 67.219 1.00 15.65 301 LEU A C 1
ATOM 1906 O O . LEU A 1 241 ? 8.816 0.729 68.322 1.00 16.60 301 LEU A O 1
ATOM 1911 N N . ASN A 1 242 ? 10.649 0.368 67.020 1.00 14.72 302 ASN A N 1
ATOM 1912 C CA . ASN A 1 242 ? 11.555 0.718 68.111 1.00 15.41 302 ASN A CA 1
ATOM 1913 C C . ASN A 1 242 ? 11.955 2.178 67.946 1.00 14.32 302 ASN A C 1
ATOM 1914 O O . ASN A 1 242 ? 11.511 2.845 66.975 1.00 16.42 302 ASN A O 1
ATOM 1919 N N . LEU A 1 243 ? 12.701 2.685 68.914 1.00 14.87 303 LEU A N 1
ATOM 1920 C CA . LEU A 1 243 ? 12.918 4.149 68.985 1.00 13.86 303 LEU A CA 1
ATOM 1921 C C . LEU A 1 243 ? 14.090 4.503 68.088 1.00 14.82 303 LEU A C 1
ATOM 1922 O O . LEU A 1 243 ? 15.140 3.875 68.191 1.00 15.00 303 LEU A O 1
ATOM 1927 N N . GLN A 1 244 ? 13.932 5.510 67.226 1.00 13.86 304 GLN A N 1
ATOM 1928 C CA . GLN A 1 244 ? 15.004 6.016 66.363 1.00 13.76 304 GLN A CA 1
ATOM 1929 C C . GLN A 1 244 ? 15.181 7.527 66.519 1.00 15.02 304 GLN A C 1
ATOM 1930 O O . GLN A 1 244 ? 14.202 8.254 66.674 1.00 14.93 304 GLN A O 1
ATOM 1936 N N . THR A 1 245 ? 16.439 7.966 66.509 1.00 15.08 305 THR A N 1
ATOM 1937 C CA . THR A 1 245 ? 16.752 9.390 66.324 1.00 16.13 305 THR A CA 1
ATOM 1938 C C . THR A 1 245 ? 17.858 9.525 65.255 1.00 15.89 305 THR A C 1
ATOM 1939 O O . THR A 1 245 ? 18.797 8.721 65.219 1.00 15.65 305 THR A O 1
ATOM 1943 N N . ILE A 1 246 ? 17.719 10.527 64.380 1.00 15.79 306 ILE A N 1
ATOM 1944 C CA . ILE A 1 246 ? 18.563 10.695 63.203 1.00 16.06 306 ILE A CA 1
ATOM 1945 C C . ILE A 1 246 ? 19.039 12.137 63.192 1.00 16.68 306 ILE A C 1
ATOM 1946 O O . ILE A 1 246 ? 18.228 13.070 63.426 1.00 17.39 306 ILE A O 1
ATOM 1951 N N . ILE A 1 247 ? 20.323 12.325 62.899 1.00 16.63 307 ILE A N 1
ATOM 1952 C CA . ILE A 1 247 ? 20.878 13.676 62.700 1.00 17.16 307 ILE A CA 1
ATOM 1953 C C . ILE A 1 247 ? 20.733 14.005 61.209 1.00 17.27 307 ILE A C 1
ATOM 1954 O O . ILE A 1 247 ? 21.104 13.213 60.363 1.00 16.83 307 ILE A O 1
ATOM 1959 N N . CYS A 1 248 ? 20.191 15.191 60.914 1.00 17.71 308 CYS A N 1
ATOM 1960 C CA . CYS A 1 248 ? 20.032 15.681 59.566 1.00 18.34 308 CYS A CA 1
ATOM 1961 C C . CYS A 1 248 ? 20.892 16.918 59.294 1.00 19.50 308 CYS A C 1
ATOM 1962 O O . CYS A 1 248 ? 21.261 17.162 58.158 1.00 20.03 308 CYS A O 1
ATOM 1965 N N . LYS A 1 249 ? 21.188 17.673 60.345 1.00 18.67 309 LYS A N 1
ATOM 1966 C CA . LYS A 1 249 ? 22.054 18.859 60.260 1.00 19.27 309 LYS A CA 1
ATOM 1967 C C . LYS A 1 249 ? 23.088 18.716 61.346 1.00 19.10 309 LYS A C 1
ATOM 1968 O O . LYS A 1 249 ? 22.741 18.548 62.517 1.00 19.00 309 LYS A O 1
ATOM 1974 N N . PRO A 1 250 ? 24.385 18.786 60.976 1.00 19.35 310 PRO A N 1
ATOM 1975 C CA . PRO A 1 250 ? 24.906 19.056 59.604 1.00 19.78 310 PRO A CA 1
ATOM 1976 C C . PRO A 1 250 ? 24.682 17.905 58.633 1.00 20.33 310 PRO A C 1
ATOM 1977 O O . PRO A 1 250 ? 24.502 16.727 59.049 1.00 19.02 310 PRO A O 1
ATOM 1981 N N . GLU A 1 251 ? 24.705 18.243 57.341 1.00 19.74 311 GLU A N 1
ATOM 1982 C CA . GLU A 1 251 ? 24.483 17.286 56.264 1.00 21.24 311 GLU A CA 1
ATOM 1983 C C . GLU A 1 251 ? 25.780 16.556 55.944 1.00 19.87 311 GLU A C 1
ATOM 1984 O O . GLU A 1 251 ? 26.868 17.049 56.259 1.00 20.41 311 GLU A O 1
ATOM 1990 N N . ASN A 1 252 ? 25.664 15.412 55.287 1.00 20.34 312 ASN A N 1
ATOM 1991 C CA . ASN A 1 252 ? 26.850 14.667 54.867 1.00 21.31 312 ASN A CA 1
ATOM 1992 C C . ASN A 1 252 ? 27.728 15.528 53.950 1.00 22.03 312 ASN A C 1
ATOM 1993 O O . ASN A 1 252 ? 27.211 16.118 52.977 1.00 22.35 312 ASN A O 1
ATOM 1998 N N . GLN A 1 253 ? 29.018 15.556 54.282 1.00 22.38 313 GLN A N 1
ATOM 1999 C CA . GLN A 1 253 ? 30.099 16.295 53.583 1.00 23.00 313 GLN A CA 1
ATOM 2000 C C . GLN A 1 253 ? 29.994 17.816 53.738 1.00 23.09 313 GLN A C 1
ATOM 2001 O O . GLN A 1 253 ? 30.763 18.589 53.087 1.00 22.68 313 GLN A O 1
ATOM 2007 N N . GLN A 1 254 ? 29.069 18.264 54.594 1.00 22.31 314 GLN A N 1
ATOM 2008 C CA . GLN A 1 254 ? 28.953 19.706 54.896 1.00 22.92 314 GLN A CA 1
ATOM 2009 C C . GLN A 1 254 ? 30.244 20.199 55.540 1.00 23.38 314 GLN A C 1
ATOM 2010 O O . GLN A 1 254 ? 30.815 19.514 56.374 1.00 22.94 314 GLN A O 1
ATOM 2016 N N . VAL A 1 255 ? 30.711 21.392 55.141 1.00 24.07 315 VAL A N 1
ATOM 2017 C CA . VAL A 1 255 ? 31.934 21.960 55.663 1.00 25.01 315 VAL A CA 1
ATOM 2018 C C . VAL A 1 255 ? 31.572 23.282 56.326 1.00 26.13 315 VAL A C 1
ATOM 2019 O O . VAL A 1 255 ? 30.836 24.088 55.743 1.00 26.28 315 VAL A O 1
ATOM 2023 N N . ILE A 1 256 ? 32.075 23.495 57.530 1.00 25.98 316 ILE A N 1
ATOM 2024 C CA . ILE A 1 256 ? 31.744 24.709 58.294 1.00 28.11 316 ILE A CA 1
ATOM 2025 C C . ILE A 1 256 ? 33.004 25.355 58.860 1.00 28.25 316 ILE A C 1
ATOM 2026 O O . ILE A 1 256 ? 33.804 24.707 59.539 1.00 27.75 316 ILE A O 1
ATOM 2031 N N . LYS A 1 257 ? 33.159 26.664 58.627 1.00 29.34 317 LYS A N 1
ATOM 2032 C CA . LYS A 1 257 ? 34.278 27.389 59.208 1.00 30.91 317 LYS A CA 1
ATOM 2033 C C . LYS A 1 257 ? 34.196 27.438 60.737 1.00 31.03 317 LYS A C 1
ATOM 2034 O O . LYS A 1 257 ? 33.145 27.757 61.301 1.00 31.24 317 LYS A O 1
ATOM 2040 N N . ILE A 1 258 ? 35.301 27.124 61.411 1.00 31.35 318 ILE A N 1
ATOM 2041 C CA . ILE A 1 258 ? 35.375 27.269 62.856 1.00 32.83 318 ILE A CA 1
ATOM 2042 C C . ILE A 1 258 ? 35.327 28.768 63.215 1.00 34.75 318 ILE A C 1
ATOM 2043 O O . ILE A 1 258 ? 36.120 29.565 62.685 1.00 35.15 318 ILE A O 1
ATOM 2048 N N . SER A 1 259 ? 34.383 29.148 64.073 1.00 36.10 319 SER A N 1
ATOM 2049 C CA . SER A 1 259 ? 34.255 30.554 64.506 1.00 37.90 319 SER A CA 1
ATOM 2050 C C . SER A 1 259 ? 33.671 30.607 65.911 1.00 38.86 319 SER A C 1
ATOM 2051 O O . SER A 1 259 ? 33.480 29.559 66.546 1.00 39.10 319 SER A O 1
ATOM 2054 N N . GLU A 1 260 ? 33.407 31.827 66.396 1.00 39.71 320 GLU A N 1
ATOM 2055 C CA . GLU A 1 260 ? 32.763 32.036 67.696 1.00 40.37 320 GLU A CA 1
ATOM 2056 C C . GLU A 1 260 ? 31.277 31.669 67.634 1.00 39.46 320 GLU A C 1
ATOM 2057 O O . GLU A 1 260 ? 30.601 31.641 68.668 1.00 40.54 320 GLU A O 1
ATOM 2063 N N . ASP A 1 261 ? 30.766 31.413 66.431 1.00 37.82 321 ASP A N 1
ATOM 2064 C CA . ASP A 1 261 ? 29.347 31.128 66.237 1.00 36.70 321 ASP A CA 1
ATOM 2065 C C . ASP A 1 261 ? 28.932 29.760 66.797 1.00 35.35 321 ASP A C 1
ATOM 2066 O O . ASP A 1 261 ? 29.745 28.865 66.952 1.00 34.78 321 ASP A O 1
ATOM 2071 N N . GLU A 1 262 ? 27.656 29.647 67.125 1.00 33.87 322 GLU A N 1
ATOM 2072 C CA . GLU A 1 262 ? 27.055 28.365 67.460 1.00 32.45 322 GLU A CA 1
ATOM 2073 C C . GLU A 1 262 ? 26.539 27.739 66.181 1.00 30.43 322 GLU A C 1
ATOM 2074 O O . GLU A 1 262 ? 26.253 28.443 65.208 1.00 29.93 322 GLU A O 1
ATOM 2080 N N . TYR A 1 263 ? 26.460 26.407 66.168 1.00 26.58 323 TYR A N 1
ATOM 2081 C CA . TYR A 1 263 ? 25.837 25.709 65.080 1.00 25.40 323 TYR A CA 1
ATOM 2082 C C . TYR A 1 263 ? 24.636 24.925 65.648 1.00 24.16 323 TYR A C 1
ATOM 2083 O O . TYR A 1 263 ? 24.757 24.366 66.724 1.00 24.21 323 TYR A O 1
ATOM 2092 N N . GLU A 1 264 ? 23.500 24.925 64.944 1.00 23.07 324 GLU A N 1
ATOM 2093 C CA . GLU A 1 264 ? 22.312 24.213 65.417 1.00 22.14 324 GLU A CA 1
ATOM 2094 C C . GLU A 1 264 ? 22.261 22.786 64.850 1.00 21.30 324 GLU A C 1
ATOM 2095 O O . GLU A 1 264 ? 21.788 22.560 63.720 1.00 21.72 324 GLU A O 1
ATOM 2101 N N . ILE A 1 265 ? 22.772 21.850 65.637 1.00 20.04 325 ILE A N 1
ATOM 2102 C CA . ILE A 1 265 ? 22.615 20.408 65.315 1.00 18.48 325 ILE A CA 1
ATOM 2103 C C . ILE A 1 265 ? 21.114 20.092 65.327 1.00 19.06 325 ILE A C 1
ATOM 2104 O O . ILE A 1 265 ? 20.397 20.612 66.181 1.00 18.52 325 ILE A O 1
ATOM 2109 N N . ALA A 1 266 ? 20.644 19.298 64.367 1.00 17.62 326 ALA A N 1
ATOM 2110 C CA . ALA A 1 266 ? 19.217 19.067 64.254 1.00 17.33 326 ALA A CA 1
ATOM 2111 C C . ALA A 1 266 ? 18.857 17.776 63.571 1.00 17.34 326 ALA A C 1
ATOM 2112 O O . ALA A 1 266 ? 19.614 17.235 62.784 1.00 18.38 326 ALA A O 1
ATOM 2114 N N . GLY A 1 267 ? 17.672 17.306 63.873 1.00 17.23 327 GLY A N 1
ATOM 2115 C CA . GLY A 1 267 ? 17.161 16.092 63.221 1.00 16.84 327 GLY A CA 1
ATOM 2116 C C . GLY A 1 267 ? 15.753 15.721 63.616 1.00 16.73 327 GLY A C 1
ATOM 2117 O O . GLY A 1 267 ? 14.956 16.558 64.018 1.00 16.27 327 GLY A O 1
ATOM 2118 N N . PHE A 1 268 ? 15.440 14.427 63.483 1.00 15.24 328 PHE A N 1
ATOM 2119 C CA . PHE A 1 268 ? 14.096 13.943 63.841 1.00 15.21 328 PHE A CA 1
ATOM 2120 C C . PHE A 1 268 ? 14.190 12.652 64.656 1.00 14.70 328 PHE A C 1
ATOM 2121 O O . PHE A 1 268 ? 15.281 12.085 64.794 1.00 14.68 328 PHE A O 1
ATOM 2129 N N . GLY A 1 269 ? 13.039 12.255 65.196 1.00 15.88 329 GLY A N 1
ATOM 2130 C CA . GLY A 1 269 ? 12.931 10.973 65.931 1.00 14.98 329 GLY A CA 1
ATOM 2131 C C . GLY A 1 269 ? 11.581 10.376 65.764 1.00 15.34 329 GLY A C 1
ATOM 2132 O O . GLY A 1 269 ? 10.586 11.080 65.546 1.00 14.29 329 GLY A O 1
ATOM 2133 N N . TYR A 1 270 ? 11.502 9.053 65.900 1.00 13.82 330 TYR A N 1
ATOM 2134 C CA . TYR A 1 270 ? 10.178 8.438 65.924 1.00 14.37 330 TYR A CA 1
ATOM 2135 C C . TYR A 1 270 ? 10.223 7.185 66.786 1.00 13.62 330 TYR A C 1
ATOM 2136 O O . TYR A 1 270 ? 11.291 6.732 67.150 1.00 14.24 330 TYR A O 1
ATOM 2145 N N . ASN A 1 271 ? 9.053 6.627 67.068 1.00 14.65 331 ASN A N 1
ATOM 2146 C CA . ASN A 1 271 ? 8.961 5.527 68.076 1.00 14.62 331 ASN A CA 1
ATOM 2147 C C . ASN A 1 271 ? 7.661 4.784 67.842 1.00 15.52 331 ASN A C 1
ATOM 2148 O O . ASN A 1 271 ? 6.732 5.272 67.163 1.00 15.86 331 ASN A O 1
ATOM 2153 N N . GLY A 1 272 ? 7.567 3.587 68.416 1.00 14.10 332 GLY A N 1
ATOM 2154 C CA . GLY A 1 272 ? 6.369 2.786 68.152 1.00 15.48 332 GLY A CA 1
ATOM 2155 C C . GLY A 1 272 ? 5.351 2.799 69.275 1.00 15.12 332 GLY A C 1
ATOM 2156 O O . GLY A 1 272 ? 5.589 3.346 70.368 1.00 16.53 332 GLY A O 1
ATOM 2157 N N . GLY A 1 273 ? 4.183 2.210 68.981 1.00 16.65 333 GLY A N 1
ATOM 2158 C CA . GLY A 1 273 ? 3.140 1.980 69.978 1.00 17.33 333 GLY A CA 1
ATOM 2159 C C . GLY A 1 273 ? 2.501 3.238 70.549 1.00 18.17 333 GLY A C 1
ATOM 2160 O O . GLY A 1 273 ? 1.844 3.171 71.585 1.00 18.67 333 GLY A O 1
ATOM 2161 N N . GLY A 1 274 ? 2.761 4.377 69.901 1.00 16.73 334 GLY A N 1
ATOM 2162 C CA . GLY A 1 274 ? 2.172 5.668 70.346 1.00 17.65 334 GLY A CA 1
ATOM 2163 C C . GLY A 1 274 ? 2.893 6.239 71.564 1.00 17.12 334 GLY A C 1
ATOM 2164 O O . GLY A 1 274 ? 2.399 7.208 72.166 1.00 17.46 334 GLY A O 1
ATOM 2165 N N . VAL A 1 275 ? 4.068 5.695 71.908 1.00 16.78 335 VAL A N 1
ATOM 2166 C CA . VAL A 1 275 ? 4.819 6.116 73.119 1.00 15.73 335 VAL A CA 1
ATOM 2167 C C . VAL A 1 275 ? 5.680 7.335 72.770 1.00 16.11 335 VAL A C 1
ATOM 2168 O O . VAL A 1 275 ? 6.499 7.296 71.854 1.00 15.53 335 VAL A O 1
ATOM 2172 N N . ARG A 1 276 ? 5.468 8.410 73.513 1.00 15.61 336 ARG A N 1
ATOM 2173 C CA . ARG A 1 276 ? 6.236 9.646 73.280 1.00 15.78 336 ARG A CA 1
ATOM 2174 C C . ARG A 1 276 ? 7.744 9.480 73.548 1.00 15.62 336 ARG A C 1
ATOM 2175 O O . ARG A 1 276 ? 8.168 8.793 74.493 1.00 14.82 336 ARG A O 1
ATOM 2183 N N . ILE A 1 277 ? 8.556 10.115 72.702 1.00 15.43 337 ILE A N 1
ATOM 2184 C CA . ILE A 1 277 ? 9.977 10.214 72.982 1.00 15.22 337 ILE A CA 1
ATOM 2185 C C . ILE A 1 277 ? 10.090 11.351 73.991 1.00 16.55 337 ILE A C 1
ATOM 2186 O O . ILE A 1 277 ? 9.717 12.488 73.676 1.00 17.26 337 ILE A O 1
ATOM 2191 N N . GLY A 1 278 ? 10.569 11.052 75.200 1.00 15.54 338 GLY A N 1
ATOM 2192 C CA . GLY A 1 278 ? 10.576 12.041 76.274 1.00 16.71 338 GLY A CA 1
ATOM 2193 C C . GLY A 1 278 ? 11.819 12.902 76.291 1.00 17.04 338 GLY A C 1
ATOM 2194 O O . GLY A 1 278 ? 11.811 14.011 76.858 1.00 17.95 338 GLY A O 1
ATOM 2195 N N . ARG A 1 279 ? 12.901 12.388 75.706 1.00 16.26 339 ARG A N 1
ATOM 2196 C CA . ARG A 1 279 ? 14.181 13.115 75.699 1.00 16.53 339 ARG A CA 1
ATOM 2197 C C . ARG A 1 279 ? 15.041 12.663 74.526 1.00 16.79 339 ARG A C 1
ATOM 2198 O O . ARG A 1 279 ? 15.009 11.467 74.122 1.00 16.08 339 ARG A O 1
ATOM 2206 N N . ILE A 1 280 ? 15.764 13.618 73.963 1.00 15.84 340 ILE A N 1
ATOM 2207 C CA . ILE A 1 280 ? 16.704 13.370 72.881 1.00 15.39 340 ILE A CA 1
ATOM 2208 C C . ILE A 1 280 ? 18.014 14.016 73.314 1.00 17.17 340 ILE A C 1
ATOM 2209 O O . ILE A 1 280 ? 18.062 15.201 73.673 1.00 17.08 340 ILE A O 1
ATOM 2214 N N . GLU A 1 281 ? 19.074 13.220 73.333 1.00 16.42 341 GLU A N 1
ATOM 2215 C CA . GLU A 1 281 ? 20.346 13.608 73.934 1.00 16.64 341 GLU A CA 1
ATOM 2216 C C . GLU A 1 281 ? 21.465 13.475 72.920 1.00 17.70 341 GLU A C 1
ATOM 2217 O O . GLU A 1 281 ? 21.499 12.528 72.121 1.00 17.73 341 GLU A O 1
ATOM 2223 N N . VAL A 1 282 ? 22.381 14.439 72.931 1.00 16.21 342 VAL A N 1
ATOM 2224 C CA . VAL A 1 282 ? 23.477 14.468 71.989 1.00 17.32 342 VAL A CA 1
ATOM 2225 C C . VAL A 1 282 ? 24.797 14.428 72.779 1.00 18.11 342 VAL A C 1
ATOM 2226 O O . VAL A 1 282 ? 24.934 15.148 73.760 1.00 17.79 342 VAL A O 1
ATOM 2230 N N . SER A 1 283 ? 25.782 13.660 72.303 1.00 17.90 343 SER A N 1
ATOM 2231 C CA . SER A 1 283 ? 27.118 13.633 72.931 1.00 18.79 343 SER A CA 1
ATOM 2232 C C . SER A 1 283 ? 28.204 13.985 71.910 1.00 19.78 343 SER A C 1
ATOM 2233 O O . SER A 1 283 ? 28.173 13.480 70.785 1.00 18.61 343 SER A O 1
ATOM 2236 N N . LEU A 1 284 ? 29.126 14.865 72.316 1.00 20.47 344 LEU A N 1
ATOM 2237 C CA . LEU A 1 284 ? 30.276 15.232 71.493 1.00 21.98 344 LEU A CA 1
ATOM 2238 C C . LEU A 1 284 ? 31.555 14.586 72.000 1.00 22.45 344 LEU A C 1
ATOM 2239 O O . LEU A 1 284 ? 32.636 14.831 71.439 1.00 23.37 344 LEU A O 1
ATOM 2244 N N . ASP A 1 285 ? 31.428 13.772 73.054 1.00 22.68 345 ASP A N 1
ATOM 2245 C CA . ASP A 1 285 ? 32.570 13.139 73.717 1.00 23.14 345 ASP A CA 1
ATOM 2246 C C . ASP A 1 285 ? 32.449 11.620 73.861 1.00 22.94 345 ASP A C 1
ATOM 2247 O O . ASP A 1 285 ? 32.930 11.018 74.820 1.00 22.64 345 ASP A O 1
ATOM 2252 N N . LYS A 1 286 ? 31.809 11.016 72.869 1.00 21.57 346 LYS A N 1
ATOM 2253 C CA . LYS A 1 286 ? 31.736 9.550 72.731 1.00 22.48 346 LYS A CA 1
ATOM 2254 C C . LYS A 1 286 ? 30.903 8.905 73.836 1.00 22.89 346 LYS A C 1
ATOM 2255 O O . LYS A 1 286 ? 31.124 7.744 74.204 1.00 22.45 346 LYS A O 1
ATOM 2261 N N . GLY A 1 287 ? 29.924 9.662 74.342 1.00 23.58 347 GLY A N 1
ATOM 2262 C CA . GLY A 1 287 ? 29.018 9.124 75.344 1.00 24.97 347 GLY A CA 1
ATOM 2263 C C . GLY A 1 287 ? 29.436 9.341 76.778 1.00 26.15 347 GLY A C 1
ATOM 2264 O O . GLY A 1 287 ? 28.771 8.856 77.687 1.00 27.94 347 GLY A O 1
ATOM 2265 N N . LYS A 1 288 ? 30.514 10.064 77.005 1.00 26.42 348 LYS A N 1
ATOM 2266 C CA . LYS A 1 288 ? 30.935 10.402 78.369 1.00 28.27 348 LYS A CA 1
ATOM 2267 C C . LYS A 1 288 ? 29.965 11.395 79.041 1.00 27.25 348 LYS A C 1
ATOM 2268 O O . LYS A 1 288 ? 29.610 11.217 80.227 1.00 27.41 348 LYS A O 1
ATOM 2274 N N . SER A 1 289 ? 29.520 12.397 78.276 1.00 25.19 349 SER A N 1
ATOM 2275 C CA . SER A 1 289 ? 28.512 13.360 78.747 1.00 23.14 349 SER A CA 1
ATOM 2276 C C . SER A 1 289 ? 27.478 13.587 77.627 1.00 21.86 349 SER A C 1
ATOM 2277 O O . SER A 1 289 ? 27.794 13.438 76.441 1.00 22.20 349 SER A O 1
ATOM 2280 N N . TRP A 1 290 ? 26.269 13.974 78.017 1.00 18.35 350 TRP A N 1
ATOM 2281 C CA . TRP A 1 290 ? 25.163 14.112 77.092 1.00 17.92 350 TRP A CA 1
ATOM 2282 C C . TRP A 1 290 ? 24.544 15.492 77.299 1.00 17.91 350 TRP A C 1
ATOM 2283 O O . TRP A 1 290 ? 24.527 15.999 78.433 1.00 18.27 350 TRP A O 1
ATOM 2294 N N . LYS A 1 291 ? 24.032 16.055 76.217 1.00 17.47 351 LYS A N 1
ATOM 2295 C CA . LYS A 1 291 ? 23.383 17.370 76.224 1.00 18.82 351 LYS A CA 1
ATOM 2296 C C . LYS A 1 291 ? 21.937 17.198 75.811 1.00 18.57 351 LYS A C 1
ATOM 2297 O O . LYS A 1 291 ? 21.636 16.435 74.867 1.00 19.01 351 LYS A O 1
ATOM 2303 N N . LEU A 1 292 ? 21.045 17.926 76.481 1.00 18.06 352 LEU A N 1
ATOM 2304 C CA . LEU A 1 292 ? 19.629 17.766 76.247 1.00 16.96 352 LEU A CA 1
ATOM 2305 C C . LEU A 1 292 ? 19.150 18.614 75.056 1.00 18.18 352 LEU A C 1
ATOM 2306 O O . LEU A 1 292 ? 19.216 19.867 75.088 1.00 18.72 352 LEU A O 1
ATOM 2311 N N . ALA A 1 293 ? 18.629 17.957 74.018 1.00 17.90 353 ALA A N 1
ATOM 2312 C CA . ALA A 1 293 ? 18.083 18.715 72.866 1.00 18.51 353 ALA A CA 1
ATOM 2313 C C . ALA A 1 293 ? 16.671 19.273 73.131 1.00 19.04 353 ALA A C 1
ATOM 2314 O O . ALA A 1 293 ? 15.930 18.750 73.979 1.00 18.75 353 ALA A O 1
ATOM 2316 N N . ASP A 1 294 ? 16.285 20.320 72.386 1.00 19.22 354 ASP A N 1
ATOM 2317 C CA . ASP A 1 294 ? 14.926 20.831 72.417 1.00 19.48 354 ASP A CA 1
ATOM 2318 C C . ASP A 1 294 ? 14.070 20.059 71.440 1.00 19.18 354 ASP A C 1
ATOM 2319 O O . ASP A 1 294 ? 14.433 19.953 70.281 1.00 21.52 354 ASP A O 1
ATOM 2324 N N . ILE A 1 295 ? 12.950 19.508 71.886 1.00 17.86 355 ILE A N 1
ATOM 2325 C CA . ILE A 1 295 ? 12.074 18.722 70.993 1.00 16.63 355 ILE A CA 1
ATOM 2326 C C . ILE A 1 295 ? 10.795 19.512 70.645 1.00 17.68 355 ILE A C 1
ATOM 2327 O O . ILE A 1 295 ? 10.149 20.108 71.544 1.00 19.32 355 ILE A O 1
ATOM 2332 N N . ASP A 1 296 ? 10.456 19.523 69.357 1.00 17.28 356 ASP A N 1
ATOM 2333 C CA . ASP A 1 296 ? 9.212 20.060 68.844 1.00 17.68 356 ASP A CA 1
ATOM 2334 C C . ASP A 1 296 ? 8.348 18.873 68.385 1.00 17.62 356 ASP A C 1
ATOM 2335 O O . ASP A 1 296 ? 8.841 18.006 67.615 1.00 17.00 356 ASP A O 1
ATOM 2340 N N . TYR A 1 297 ? 7.110 18.826 68.872 1.00 16.53 357 TYR A N 1
ATOM 2341 C CA . TYR A 1 297 ? 6.176 17.747 68.518 1.00 16.66 357 TYR A CA 1
ATOM 2342 C C . TYR A 1 297 ? 5.027 18.366 67.735 1.00 17.21 357 TYR A C 1
ATOM 2343 O O . TYR A 1 297 ? 4.025 18.726 68.332 1.00 17.53 357 TYR A O 1
ATOM 2352 N N . PRO A 1 298 ? 5.163 18.484 66.415 1.00 16.95 358 PRO A N 1
ATOM 2353 C CA . PRO A 1 298 ? 4.096 19.154 65.654 1.00 16.86 358 PRO A CA 1
ATOM 2354 C C . PRO A 1 298 ? 2.723 18.500 65.758 1.00 18.06 358 PRO A C 1
ATOM 2355 O O . PRO A 1 298 ? 1.690 19.173 65.636 1.00 18.04 358 PRO A O 1
ATOM 2359 N N . GLU A 1 299 ? 2.685 17.188 66.027 1.00 17.14 359 GLU A N 1
ATOM 2360 C CA . GLU A 1 299 ? 1.405 16.536 66.212 1.00 17.25 359 GLU A CA 1
ATOM 2361 C C . GLU A 1 299 ? 0.596 17.169 67.346 1.00 16.72 359 GLU A C 1
ATOM 2362 O O . GLU A 1 299 ? -0.636 17.169 67.290 1.00 17.79 359 GLU A O 1
ATOM 2368 N N . ASP A 1 300 ? 1.284 17.697 68.356 1.00 17.65 360 ASP A N 1
ATOM 2369 C CA . ASP A 1 300 ? 0.633 18.248 69.561 1.00 18.22 360 ASP A CA 1
ATOM 2370 C C . ASP A 1 300 ? -0.115 19.520 69.161 1.00 19.14 360 ASP A C 1
ATOM 2371 O O . ASP A 1 300 ? -1.060 19.872 69.825 1.00 19.16 360 ASP A O 1
ATOM 2376 N N . ARG A 1 301 ? 0.303 20.176 68.074 1.00 20.38 361 ARG A N 1
ATOM 2377 C CA . ARG A 1 301 ? -0.434 21.365 67.554 1.00 19.91 361 ARG A CA 1
ATOM 2378 C C . ARG A 1 301 ? -1.814 20.978 67.035 1.00 20.74 361 ARG A C 1
ATOM 2379 O O . ARG A 1 301 ? -2.815 21.707 67.244 1.00 22.07 361 ARG A O 1
ATOM 2387 N N . TYR A 1 302 ? -1.892 19.812 66.379 1.00 18.81 362 TYR A N 1
ATOM 2388 C CA . TYR A 1 302 ? -3.158 19.274 65.940 1.00 18.98 362 TYR A CA 1
ATOM 2389 C C . TYR A 1 302 ? -3.991 18.853 67.152 1.00 19.28 362 TYR A C 1
ATOM 2390 O O . TYR A 1 302 ? -5.191 19.070 67.159 1.00 19.48 362 TYR A O 1
ATOM 2399 N N . ARG A 1 303 ? -3.327 18.295 68.179 1.00 18.65 363 ARG A N 1
ATOM 2400 C CA . ARG A 1 303 ? -3.993 17.855 69.422 1.00 19.87 363 ARG A CA 1
ATOM 2401 C C . ARG A 1 303 ? -4.648 19.059 70.096 1.00 20.80 363 ARG A C 1
ATOM 2402 O O . ARG A 1 303 ? -5.798 18.990 70.542 1.00 21.80 363 ARG A O 1
ATOM 2410 N N . GLU A 1 304 ? -3.915 20.163 70.120 1.00 21.16 364 GLU A N 1
ATOM 2411 C CA . GLU A 1 304 ? -4.378 21.377 70.797 1.00 23.01 364 GLU A CA 1
ATOM 2412 C C . GLU A 1 304 ? -5.451 22.134 70.036 1.00 23.01 364 GLU A C 1
ATOM 2413 O O . GLU A 1 304 ? -6.144 22.986 70.626 1.00 23.41 364 GLU A O 1
ATOM 2419 N N . ALA A 1 305 ? -5.610 21.859 68.751 1.00 23.11 365 ALA A N 1
ATOM 2420 C CA . ALA A 1 305 ? -6.588 22.608 67.928 1.00 23.18 365 ALA A CA 1
ATOM 2421 C C . ALA A 1 305 ? -8.052 22.190 68.139 1.00 24.30 365 ALA A C 1
ATOM 2422 O O . ALA A 1 305 ? -8.967 22.802 67.591 1.00 25.34 365 ALA A O 1
ATOM 2424 N N . GLY A 1 306 ? -8.288 21.112 68.878 1.00 23.39 366 GLY A N 1
ATOM 2425 C CA . GLY A 1 306 ? -9.618 20.514 68.962 1.00 23.94 366 GLY A CA 1
ATOM 2426 C C . GLY A 1 306 ? -10.096 19.940 67.640 1.00 23.42 366 GLY A C 1
ATOM 2427 O O . GLY A 1 306 ? -9.275 19.548 66.785 1.00 23.86 366 GLY A O 1
ATOM 2428 N N . TYR A 1 307 ? -11.418 19.900 67.465 1.00 23.11 367 TYR A N 1
ATOM 2429 C CA . TYR A 1 307 ? -12.002 19.282 66.285 1.00 23.16 367 TYR A CA 1
ATOM 2430 C C . TYR A 1 307 ? -11.992 20.250 65.120 1.00 23.71 367 TYR A C 1
ATOM 2431 O O . TYR A 1 307 ? -12.425 21.411 65.251 1.00 23.61 367 TYR A O 1
ATOM 2440 N N . PHE A 1 308 ? -11.553 19.744 63.982 1.00 23.09 368 PHE A N 1
ATOM 2441 C CA . PHE A 1 308 ? -11.722 20.446 62.695 1.00 22.75 368 PHE A CA 1
ATOM 2442 C C . PHE A 1 308 ? -11.660 19.442 61.551 1.00 23.50 368 PHE A C 1
ATOM 2443 O O . PHE A 1 308 ? -11.264 18.295 61.774 1.00 23.04 368 PHE A O 1
ATOM 2451 N N . ARG A 1 309 ? -12.059 19.848 60.341 1.00 22.50 369 ARG A N 1
ATOM 2452 C CA . ARG A 1 309 ? -12.074 18.908 59.216 1.00 22.36 369 ARG A CA 1
ATOM 2453 C C . ARG A 1 309 ? -11.027 19.285 58.167 1.00 22.26 369 ARG A C 1
ATOM 2454 O O . ARG A 1 309 ? -10.812 20.481 57.878 1.00 22.58 369 ARG A O 1
ATOM 2462 N N . LEU A 1 310 ? -10.370 18.270 57.617 1.00 20.23 370 LEU A N 1
ATOM 2463 C CA . LEU A 1 310 ? -9.451 18.421 56.479 1.00 19.89 370 LEU A CA 1
ATOM 2464 C C . LEU A 1 310 ? -9.845 17.375 55.461 1.00 20.42 370 LEU A C 1
ATOM 2465 O O . LEU A 1 310 ? -10.063 16.197 55.813 1.00 20.52 370 LEU A O 1
ATOM 2470 N N . PHE A 1 311 ? -9.993 17.780 54.197 1.00 20.80 371 PHE A N 1
ATOM 2471 C CA . PHE A 1 311 ? -10.356 16.836 53.133 1.00 22.12 371 PHE A CA 1
ATOM 2472 C C . PHE A 1 311 ? -11.622 16.015 53.423 1.00 22.57 371 PHE A C 1
ATOM 2473 O O . PHE A 1 311 ? -11.700 14.839 53.043 1.00 24.15 371 PHE A O 1
ATOM 2481 N N . GLY A 1 312 ? -12.595 16.606 54.113 1.00 22.43 372 GLY A N 1
ATOM 2482 C CA . GLY A 1 312 ? -13.855 15.909 54.397 1.00 24.36 372 GLY A CA 1
ATOM 2483 C C . GLY A 1 312 ? -13.749 14.902 55.542 1.00 23.22 372 GLY A C 1
ATOM 2484 O O . GLY A 1 312 ? -14.676 14.095 55.757 1.00 25.44 372 GLY A O 1
ATOM 2485 N N . GLY A 1 313 ? -12.630 14.927 56.255 1.00 22.39 373 GLY A N 1
ATOM 2486 C CA . GLY A 1 313 ? -12.422 14.005 57.393 1.00 21.04 373 GLY A CA 1
ATOM 2487 C C . GLY A 1 313 ? -12.185 14.710 58.706 1.00 20.10 373 GLY A C 1
ATOM 2488 O O . GLY A 1 313 ? -11.534 15.752 58.741 1.00 20.97 373 GLY A O 1
ATOM 2489 N N . LEU A 1 314 ? -12.732 14.167 59.795 1.00 19.24 374 LEU A N 1
ATOM 2490 C CA . LEU A 1 314 ? -12.544 14.753 61.101 1.00 19.31 374 LEU A CA 1
ATOM 2491 C C . LEU A 1 314 ? -11.111 14.587 61.589 1.00 20.23 374 LEU A C 1
ATOM 2492 O O . LEU A 1 314 ? -10.596 13.466 61.631 1.00 18.59 374 LEU A O 1
ATOM 2497 N N . VAL A 1 315 ? -10.476 15.699 61.974 1.00 19.75 375 VAL A N 1
ATOM 2498 C CA . VAL A 1 315 ? -9.180 15.617 62.660 1.00 20.75 375 VAL A CA 1
ATOM 2499 C C . VAL A 1 315 ? -9.508 15.532 64.156 1.00 21.55 375 VAL A C 1
ATOM 2500 O O . VAL A 1 315 ? -10.092 16.470 64.739 1.00 20.95 375 VAL A O 1
ATOM 2504 N N . ASN A 1 316 ? -9.200 14.382 64.764 1.00 20.56 376 ASN A N 1
ATOM 2505 C CA . ASN A 1 316 ? -9.518 14.179 66.203 1.00 20.90 376 ASN A CA 1
ATOM 2506 C C . ASN A 1 316 ? -8.289 13.745 67.014 1.00 20.30 376 ASN A C 1
ATOM 2507 O O . ASN A 1 316 ? -8.408 12.980 67.997 1.00 18.74 376 ASN A O 1
ATOM 2512 N N . VAL A 1 317 ? -7.119 14.269 66.635 1.00 18.98 377 VAL A N 1
ATOM 2513 C CA . VAL A 1 317 ? -5.914 14.080 67.444 1.00 18.58 377 VAL A CA 1
ATOM 2514 C C . VAL A 1 317 ? -6.210 14.495 68.897 1.00 18.46 377 VAL A C 1
ATOM 2515 O O . VAL A 1 317 ? -5.760 13.874 69.833 1.00 17.42 377 VAL A O 1
ATOM 2519 N N . CYS A 1 318 ? -7.011 15.553 69.052 1.00 18.14 378 CYS A N 1
ATOM 2520 C CA . CYS A 1 318 ? -7.454 16.050 70.355 1.00 19.57 378 CYS A CA 1
ATOM 2521 C C . CYS A 1 318 ? -8.074 14.997 71.289 1.00 19.35 378 CYS A C 1
ATOM 2522 O O . CYS A 1 318 ? -8.008 15.169 72.510 1.00 20.27 378 CYS A O 1
ATOM 2525 N N . ASP A 1 319 ? -8.604 13.909 70.738 1.00 19.11 379 ASP A N 1
ATOM 2526 C CA . ASP A 1 319 ? -9.209 12.844 71.539 1.00 20.17 379 ASP A CA 1
ATOM 2527 C C . ASP A 1 319 ? -8.158 11.866 72.086 1.00 20.45 379 ASP A C 1
ATOM 2528 O O . ASP A 1 319 ? -8.493 11.021 72.943 1.00 20.76 379 ASP A O 1
ATOM 2533 N N . ARG A 1 320 ? -6.922 11.950 71.585 1.00 19.22 380 ARG A N 1
ATOM 2534 C CA . ARG A 1 320 ? -5.866 10.972 71.935 1.00 19.38 380 ARG A CA 1
ATOM 2535 C C . ARG A 1 320 ? -4.762 11.597 72.765 1.00 18.76 380 ARG A C 1
ATOM 2536 O O . ARG A 1 320 ? -4.546 12.816 72.723 1.00 18.33 380 ARG A O 1
ATOM 2544 N N . MET A 1 321 ? -4.026 10.760 73.503 1.00 17.72 381 MET A N 1
ATOM 2545 C CA . MET A 1 321 ? -2.764 11.173 74.133 1.00 17.40 381 MET A CA 1
ATOM 2546 C C . MET A 1 321 ? -1.541 10.582 73.408 1.00 17.80 381 MET A C 1
ATOM 2547 O O . MET A 1 321 ? -0.394 10.958 73.685 1.00 17.47 381 MET A O 1
ATOM 2552 N N . SER A 1 322 ? -1.802 9.606 72.534 1.00 17.22 382 SER A N 1
ATOM 2553 C CA . SER A 1 322 ? -0.690 8.928 71.839 1.00 17.74 382 SER A CA 1
ATOM 2554 C C . SER A 1 322 ? 0.078 9.846 70.892 1.00 18.05 382 SER A C 1
ATOM 2555 O O . SER A 1 322 ? -0.458 10.862 70.433 1.00 19.79 382 SER A O 1
ATOM 2558 N N . CYS A 1 323 ? 1.325 9.478 70.633 1.00 17.56 383 CYS A N 1
ATOM 2559 C CA . CYS A 1 323 ? 2.184 10.124 69.655 1.00 18.22 383 CYS A CA 1
ATOM 2560 C C . CYS A 1 323 ? 2.349 9.182 68.484 1.00 18.60 383 CYS A C 1
ATOM 2561 O O . CYS A 1 323 ? 3.056 8.177 68.589 1.00 19.59 383 CYS A O 1
ATOM 2564 N N . LEU A 1 324 ? 1.688 9.506 67.391 1.00 17.10 384 LEU A N 1
ATOM 2565 C CA . LEU A 1 324 ? 1.622 8.609 66.213 1.00 16.85 384 LEU A CA 1
ATOM 2566 C C . LEU A 1 324 ? 2.514 9.121 65.101 1.00 17.42 384 LEU A C 1
ATOM 2567 O O . LEU A 1 324 ? 2.581 8.518 64.006 1.00 16.84 384 LEU A O 1
ATOM 2572 N N . CYS A 1 325 ? 3.159 10.273 65.379 1.00 17.05 385 CYS A N 1
ATOM 2573 C CA . CYS A 1 325 ? 4.042 10.936 64.419 1.00 17.49 385 CYS A CA 1
ATOM 2574 C C . CYS A 1 325 ? 5.453 11.220 64.973 1.00 16.55 385 CYS A C 1
ATOM 2575 O O . CYS A 1 325 ? 5.704 11.262 66.210 1.00 16.80 385 CYS A O 1
ATOM 2578 N N . TRP A 1 326 ? 6.372 11.456 64.045 1.00 14.86 386 TRP A N 1
ATOM 2579 C CA . TRP A 1 326 ? 7.711 11.827 64.403 1.00 14.46 386 TRP A CA 1
ATOM 2580 C C . TRP A 1 326 ? 7.739 13.183 65.056 1.00 15.31 386 TRP A C 1
ATOM 2581 O O . TRP A 1 326 ? 6.743 13.919 64.973 1.00 16.00 386 TRP A O 1
ATOM 2592 N N . CYS A 1 327 ? 8.857 13.447 65.720 1.00 15.34 387 CYS A N 1
ATOM 2593 C CA . CYS A 1 327 ? 9.152 14.771 66.292 1.00 15.82 387 CYS A CA 1
ATOM 2594 C C . CYS A 1 327 ? 10.478 15.264 65.756 1.00 16.06 387 CYS A C 1
ATOM 2595 O O . CYS A 1 327 ? 11.240 14.525 65.136 1.00 15.33 387 CYS A O 1
ATOM 2598 N N . PHE A 1 328 ? 10.729 16.562 65.941 1.00 15.86 388 PHE A N 1
ATOM 2599 C CA . PHE A 1 328 ? 11.949 17.194 65.461 1.00 17.15 388 PHE A CA 1
ATOM 2600 C C . PHE A 1 328 ? 12.706 17.739 66.645 1.00 17.46 388 PHE A C 1
ATOM 2601 O O . PHE A 1 328 ? 12.093 18.151 67.629 1.00 19.96 388 PHE A O 1
ATOM 2609 N N . TRP A 1 329 ? 14.021 17.735 66.551 1.00 16.45 389 TRP A N 1
ATOM 2610 C CA . TRP A 1 329 ? 14.888 18.175 67.638 1.00 16.51 389 TRP A CA 1
ATOM 2611 C C . TRP A 1 329 ? 16.007 19.087 67.142 1.00 16.96 389 TRP A C 1
ATOM 2612 O O . TRP A 1 329 ? 16.433 19.016 65.978 1.00 15.73 389 TRP A O 1
ATOM 2623 N N . LYS A 1 330 ? 16.444 19.956 68.052 1.00 18.46 390 LYS A N 1
ATOM 2624 C CA . LYS A 1 330 ? 17.486 20.951 67.786 1.00 18.44 390 LYS A CA 1
ATOM 2625 C C . LYS A 1 330 ? 18.399 21.125 69.002 1.00 17.70 390 LYS A C 1
ATOM 2626 O O . LYS A 1 330 ? 17.944 21.073 70.151 1.00 18.38 390 LYS A O 1
ATOM 2632 N N . LEU A 1 331 ? 19.682 21.359 68.762 1.00 18.92 391 LEU A N 1
ATOM 2633 C CA . LEU A 1 331 ? 20.605 21.695 69.870 1.00 19.10 391 LEU A CA 1
ATOM 2634 C C . LEU A 1 331 ? 21.711 22.599 69.352 1.00 19.72 391 LEU A C 1
ATOM 2635 O O . LEU A 1 331 ? 22.458 22.186 68.468 1.00 19.87 391 LEU A O 1
ATOM 2640 N N . LYS A 1 332 ? 21.801 23.813 69.900 1.00 21.34 392 LYS A N 1
ATOM 2641 C CA . LYS A 1 332 ? 22.902 24.731 69.564 1.00 22.44 392 LYS A CA 1
ATOM 2642 C C . LYS A 1 332 ? 24.147 24.417 70.380 1.00 22.98 392 LYS A C 1
ATOM 2643 O O . LYS A 1 332 ? 24.094 24.281 71.615 1.00 23.65 392 LYS A O 1
ATOM 2649 N N . VAL A 1 333 ? 25.273 24.308 69.671 1.00 23.29 393 VAL A N 1
ATOM 2650 C CA . VAL A 1 333 ? 26.576 24.123 70.307 1.00 25.00 393 VAL A CA 1
ATOM 2651 C C . VAL A 1 333 ? 27.615 25.099 69.728 1.00 25.70 393 VAL A C 1
ATOM 2652 O O . VAL A 1 333 ? 27.558 25.428 68.551 1.00 24.87 393 VAL A O 1
ATOM 2656 N N . PRO A 1 334 ? 28.568 25.549 70.563 1.00 27.01 394 PRO A N 1
ATOM 2657 C CA . PRO A 1 334 ? 29.625 26.400 69.982 1.00 27.89 394 PRO A CA 1
ATOM 2658 C C . PRO A 1 334 ? 30.493 25.629 68.957 1.00 28.22 394 PRO A C 1
ATOM 2659 O O . PRO A 1 334 ? 30.877 24.463 69.188 1.00 27.85 394 PRO A O 1
ATOM 2663 N N . LEU A 1 335 ? 30.797 26.271 67.831 1.00 29.27 395 LEU A N 1
ATOM 2664 C CA . LEU A 1 335 ? 31.688 25.657 66.841 1.00 30.17 395 LEU A CA 1
ATOM 2665 C C . LEU A 1 335 ? 33.051 25.297 67.435 1.00 30.20 395 LEU A C 1
ATOM 2666 O O . LEU A 1 335 ? 33.692 24.334 66.983 1.00 29.71 395 LEU A O 1
ATOM 2671 N N . SER A 1 336 ? 33.477 26.048 68.464 1.00 30.48 396 SER A N 1
ATOM 2672 C CA . SER A 1 336 ? 34.738 25.785 69.167 1.00 31.37 396 SER A CA 1
ATOM 2673 C C . SER A 1 336 ? 34.725 24.444 69.904 1.00 30.94 396 SER A C 1
ATOM 2674 O O . SER A 1 336 ? 35.738 23.752 69.969 1.00 31.67 396 SER A O 1
ATOM 2677 N N . GLU A 1 337 ? 33.568 24.086 70.454 1.00 30.33 397 GLU A N 1
ATOM 2678 C CA . GLU A 1 337 ? 33.379 22.783 71.084 1.00 29.33 397 GLU A CA 1
ATOM 2679 C C . GLU A 1 337 ? 33.334 21.657 70.049 1.00 28.38 397 GLU A C 1
ATOM 2680 O O . GLU A 1 337 ? 33.946 20.597 70.248 1.00 27.90 397 GLU A O 1
ATOM 2686 N N . LEU A 1 338 ? 32.620 21.875 68.945 1.00 27.82 398 LEU A N 1
ATOM 2687 C CA . LEU A 1 338 ? 32.618 20.882 67.872 1.00 27.36 398 LEU A CA 1
ATOM 2688 C C . LEU A 1 338 ? 34.033 20.640 67.362 1.00 27.57 398 LEU A C 1
ATOM 2689 O O . LEU A 1 338 ? 34.412 19.511 67.060 1.00 27.31 398 LEU A O 1
ATOM 2694 N N . ALA A 1 339 ? 34.830 21.712 67.296 1.00 28.02 399 ALA A N 1
ATOM 2695 C CA . ALA A 1 339 ? 36.197 21.626 66.784 1.00 28.36 399 ALA A CA 1
ATOM 2696 C C . ALA A 1 339 ? 37.091 20.766 67.677 1.00 28.57 399 ALA A C 1
ATOM 2697 O O . ALA A 1 339 ? 38.078 20.214 67.198 1.00 29.89 399 ALA A O 1
ATOM 2699 N N . ARG A 1 340 ? 36.714 20.613 68.946 1.00 27.93 400 ARG A N 1
ATOM 2700 C CA . ARG A 1 340 ? 37.442 19.749 69.888 1.00 28.85 400 ARG A CA 1
ATOM 2701 C C . ARG A 1 340 ? 36.892 18.319 69.908 1.00 28.11 400 ARG A C 1
ATOM 2702 O O . ARG A 1 340 ? 37.390 17.469 70.656 1.00 28.69 400 ARG A O 1
ATOM 2710 N N . SER A 1 341 ? 35.877 18.055 69.085 1.00 26.98 401 SER A N 1
ATOM 2711 C CA . SER A 1 341 ? 35.172 16.760 69.094 1.00 25.90 401 SER A CA 1
ATOM 2712 C C . SER A 1 341 ? 35.464 15.940 67.860 1.00 24.19 401 SER A C 1
ATOM 2713 O O . SER A 1 341 ? 35.777 16.498 66.815 1.00 24.25 401 SER A O 1
ATOM 2716 N N . LYS A 1 342 ? 35.328 14.610 67.972 1.00 22.70 402 LYS A N 1
ATOM 2717 C CA . LYS A 1 342 ? 35.537 13.719 66.831 1.00 21.74 402 LYS A CA 1
ATOM 2718 C C . LYS A 1 342 ? 34.239 13.184 66.214 1.00 20.06 402 LYS A C 1
ATOM 2719 O O . LYS A 1 342 ? 34.263 12.561 65.148 1.00 19.48 402 LYS A O 1
ATOM 2725 N N . ASP A 1 343 ? 33.120 13.403 66.912 1.00 18.63 403 ASP A N 1
ATOM 2726 C CA . ASP A 1 343 ? 31.840 12.916 66.407 1.00 17.82 403 ASP A CA 1
ATOM 2727 C C . ASP A 1 343 ? 30.685 13.529 67.185 1.00 17.18 403 ASP A C 1
ATOM 2728 O O . ASP A 1 343 ? 30.885 14.053 68.294 1.00 18.66 403 ASP A O 1
ATOM 2733 N N . ILE A 1 344 ? 29.496 13.384 66.607 1.00 16.95 404 ILE A N 1
ATOM 2734 C CA . ILE A 1 344 ? 28.220 13.724 67.213 1.00 17.17 404 ILE A CA 1
ATOM 2735 C C . ILE A 1 344 ? 27.446 12.396 67.296 1.00 17.12 404 ILE A C 1
ATOM 2736 O O . ILE A 1 344 ? 27.290 11.719 66.290 1.00 16.51 404 ILE A O 1
ATOM 2741 N N . LEU A 1 345 ? 26.962 12.066 68.483 1.00 17.10 405 LEU A N 1
ATOM 2742 C CA . LEU A 1 345 ? 26.063 10.914 68.680 1.00 16.55 405 LEU A CA 1
ATOM 2743 C C . LEU A 1 345 ? 24.718 11.447 69.124 1.00 17.28 405 LEU A C 1
ATOM 2744 O O . LEU A 1 345 ? 24.671 12.408 69.902 1.00 17.40 405 LEU A O 1
ATOM 2749 N N . ILE A 1 346 ? 23.627 10.810 68.684 1.00 16.20 406 ILE A N 1
ATOM 2750 C CA . ILE A 1 346 ? 22.311 11.146 69.237 1.00 15.65 406 ILE A CA 1
ATOM 2751 C C . ILE A 1 346 ? 21.579 9.874 69.667 1.00 16.13 406 ILE A C 1
ATOM 2752 O O . ILE A 1 346 ? 21.813 8.811 69.100 1.00 14.95 406 ILE A O 1
ATOM 2757 N N . ARG A 1 347 ? 20.797 9.990 70.743 1.00 16.03 407 ARG A N 1
ATOM 2758 C CA . ARG A 1 347 ? 19.982 8.844 71.215 1.00 15.81 407 ARG A CA 1
ATOM 2759 C C . ARG A 1 347 ? 18.733 9.440 71.862 1.00 16.65 407 ARG A C 1
ATOM 2760 O O . ARG A 1 347 ? 18.782 10.573 72.407 1.00 16.83 407 ARG A O 1
ATOM 2768 N N . GLY A 1 348 ? 17.647 8.667 71.828 1.00 15.53 408 GLY A N 1
ATOM 2769 C CA . GLY A 1 348 ? 16.398 9.048 72.491 1.00 15.61 408 GLY A CA 1
ATOM 2770 C C . GLY A 1 348 ? 16.081 8.026 73.551 1.00 17.01 408 GLY A C 1
ATOM 2771 O O . GLY A 1 348 ? 16.505 6.858 73.449 1.00 16.67 408 GLY A O 1
ATOM 2772 N N . MET A 1 349 ? 15.307 8.472 74.539 1.00 16.38 409 MET A N 1
ATOM 2773 C CA . MET A 1 349 ? 14.681 7.592 75.538 1.00 15.78 409 MET A CA 1
ATOM 2774 C C . MET A 1 349 ? 13.195 7.957 75.580 1.00 16.63 409 MET A C 1
ATOM 2775 O O . MET A 1 349 ? 12.812 9.129 75.512 1.00 16.00 409 MET A O 1
ATOM 2780 N N . ASP A 1 350 ? 12.348 6.937 75.621 1.00 15.13 410 ASP A N 1
ATOM 2781 C CA . ASP A 1 350 ? 10.923 7.179 75.560 1.00 14.93 410 ASP A CA 1
ATOM 2782 C C . ASP A 1 350 ? 10.281 7.276 76.956 1.00 14.13 410 ASP A C 1
ATOM 2783 O O . ASP A 1 350 ? 10.996 7.294 77.946 1.00 15.43 410 ASP A O 1
ATOM 2788 N N . GLU A 1 351 ? 8.955 7.382 77.007 1.00 15.51 411 GLU A N 1
ATOM 2789 C CA . GLU A 1 351 ? 8.228 7.524 78.272 1.00 15.51 411 GLU A CA 1
ATOM 2790 C C . GLU A 1 351 ? 8.030 6.171 78.959 1.00 15.86 411 GLU A C 1
ATOM 2791 O O . GLU A 1 351 ? 7.404 6.106 80.036 1.00 17.38 411 GLU A O 1
ATOM 2797 N N . ARG A 1 352 ? 8.646 5.129 78.405 1.00 17.45 412 ARG A N 1
ATOM 2798 C CA . ARG A 1 352 ? 8.808 3.860 79.142 1.00 17.80 412 ARG A CA 1
ATOM 2799 C C . ARG A 1 352 ? 10.230 3.710 79.655 1.00 17.28 412 ARG A C 1
ATOM 2800 O O . ARG A 1 352 ? 10.634 2.615 80.074 1.00 15.01 412 ARG A O 1
ATOM 2808 N N . MET A 1 353 ? 11.003 4.810 79.615 1.00 15.86 413 MET A N 1
ATOM 2809 C CA . MET A 1 353 ? 12.381 4.850 80.014 1.00 16.33 413 MET A CA 1
ATOM 2810 C C . MET A 1 353 ? 13.224 3.752 79.318 1.00 16.25 413 MET A C 1
ATOM 2811 O O . MET A 1 353 ? 14.171 3.180 79.904 1.00 15.92 413 MET A O 1
ATOM 2816 N N . MET A 1 354 ? 12.896 3.520 78.055 1.00 15.40 414 MET A N 1
ATOM 2817 C CA . MET A 1 354 ? 13.692 2.640 77.220 1.00 17.76 414 MET A CA 1
ATOM 2818 C C . MET A 1 354 ? 14.477 3.524 76.271 1.00 17.44 414 MET A C 1
ATOM 2819 O O . MET A 1 354 ? 13.933 4.464 75.668 1.00 17.83 414 MET A O 1
ATOM 2824 N N . VAL A 1 355 ? 15.757 3.219 76.164 1.00 17.90 415 VAL A N 1
ATOM 2825 C CA . VAL A 1 355 ? 16.735 4.070 75.455 1.00 17.60 415 VAL A CA 1
ATOM 2826 C C . VAL A 1 355 ? 17.286 3.310 74.228 1.00 17.47 415 VAL A C 1
ATOM 2827 O O . VAL A 1 355 ? 17.320 2.050 74.210 1.00 18.36 415 VAL A O 1
ATOM 2831 N N . GLN A 1 356 ? 17.749 4.024 73.203 1.00 16.98 416 GLN A N 1
ATOM 2832 C CA . GLN A 1 356 ? 18.438 3.334 72.100 1.00 14.53 416 GLN A CA 1
ATOM 2833 C C . GLN A 1 356 ? 19.763 2.752 72.621 1.00 15.23 416 GLN A C 1
ATOM 2834 O O . GLN A 1 356 ? 20.424 3.351 73.478 1.00 15.57 416 GLN A O 1
ATOM 2840 N N . PRO A 1 357 ? 20.156 1.600 72.071 1.00 14.31 417 PRO A N 1
ATOM 2841 C CA . PRO A 1 357 ? 21.402 0.957 72.497 1.00 14.85 417 PRO A CA 1
ATOM 2842 C C . PRO A 1 357 ? 22.654 1.527 71.840 1.00 14.67 417 PRO A C 1
ATOM 2843 O O . PRO A 1 357 ? 22.632 1.894 70.673 1.00 15.08 417 PRO A O 1
ATOM 2847 N N . ARG A 1 358 ? 23.766 1.452 72.558 1.00 14.87 418 ARG A N 1
ATOM 2848 C CA . ARG A 1 358 ? 25.087 1.723 71.980 1.00 15.03 418 ARG A CA 1
ATOM 2849 C C . ARG A 1 358 ? 25.464 0.672 70.948 1.00 16.69 418 ARG A C 1
ATOM 2850 O O . ARG A 1 358 ? 26.075 0.998 69.930 1.00 16.99 418 ARG A O 1
ATOM 2858 N N . THR A 1 359 ? 25.108 -0.579 71.246 1.00 16.32 419 THR A N 1
ATOM 2859 C CA . THR A 1 359 ? 25.557 -1.773 70.515 1.00 18.18 419 THR A CA 1
ATOM 2860 C C . THR A 1 359 ? 24.654 -2.108 69.328 1.00 17.90 419 THR A C 1
ATOM 2861 O O . THR A 1 359 ? 23.432 -2.157 69.469 1.00 17.93 419 THR A O 1
ATOM 2865 N N . MET A 1 360 ? 25.252 -2.329 68.155 1.00 17.39 420 MET A N 1
ATOM 2866 C CA . MET A 1 360 ? 24.456 -2.804 67.030 1.00 16.39 420 MET A CA 1
ATOM 2867 C C . MET A 1 360 ? 23.844 -4.188 67.307 1.00 17.29 420 MET A C 1
ATOM 2868 O O . MET A 1 360 ? 24.529 -5.068 67.873 1.00 18.32 420 MET A O 1
ATOM 2873 N N . TYR A 1 361 ? 22.594 -4.374 66.906 1.00 16.90 421 TYR A N 1
ATOM 2874 C CA . TYR A 1 361 ? 21.937 -5.688 66.948 1.00 16.92 421 TYR A CA 1
ATOM 2875 C C . TYR A 1 361 ? 21.834 -6.209 65.515 1.00 17.11 421 TYR A C 1
ATOM 2876 O O . TYR A 1 361 ? 20.815 -6.078 64.857 1.00 18.04 421 TYR A O 1
ATOM 2885 N N . TRP A 1 362 ? 22.915 -6.807 65.030 1.00 17.52 422 TRP A N 1
ATOM 2886 C CA . TRP A 1 362 ? 22.921 -7.299 63.658 1.00 17.74 422 TRP A CA 1
ATOM 2887 C C . TRP A 1 362 ? 21.964 -8.497 63.549 1.00 17.98 422 TRP A C 1
ATOM 2888 O O . TRP A 1 362 ? 21.944 -9.355 64.421 1.00 18.22 422 TRP A O 1
ATOM 2899 N N . ASN A 1 363 ? 21.158 -8.530 62.488 1.00 17.09 423 ASN A N 1
ATOM 2900 C CA . ASN A 1 363 ? 20.213 -9.637 62.293 1.00 17.38 423 ASN A CA 1
ATOM 2901 C C . ASN A 1 363 ? 20.004 -9.952 60.800 1.00 16.73 423 ASN A C 1
ATOM 2902 O O . ASN A 1 363 ? 20.294 -9.119 59.937 1.00 18.76 423 ASN A O 1
ATOM 2907 N N . VAL A 1 364 ? 19.486 -11.147 60.520 1.00 17.34 424 VAL A N 1
ATOM 2908 C CA . VAL A 1 364 ? 19.422 -11.684 59.165 1.00 18.85 424 VAL A CA 1
ATOM 2909 C C . VAL A 1 364 ? 18.766 -10.775 58.127 1.00 19.32 424 VAL A C 1
ATOM 2910 O O . VAL A 1 364 ? 19.287 -10.637 57.003 1.00 19.09 424 VAL A O 1
ATOM 2914 N N . THR A 1 365 ? 17.650 -10.153 58.492 1.00 18.30 425 THR A N 1
ATOM 2915 C CA . THR A 1 365 ? 16.971 -9.235 57.560 1.00 18.37 425 THR A CA 1
ATOM 2916 C C . THR A 1 365 ? 17.467 -7.810 57.720 1.00 18.53 425 THR A C 1
ATOM 2917 O O . THR A 1 365 ? 16.957 -6.906 57.015 1.00 18.49 425 THR A O 1
ATOM 2921 N N . SER A 1 366 ? 18.404 -7.605 58.651 1.00 17.26 426 SER A N 1
ATOM 2922 C CA . SER A 1 366 ? 18.960 -6.277 58.976 1.00 18.17 426 SER A CA 1
ATOM 2923 C C . SER A 1 366 ? 17.870 -5.217 59.144 1.00 17.74 426 SER A C 1
ATOM 2924 O O . SER A 1 366 ? 17.930 -4.111 58.574 1.00 18.58 426 SER A O 1
ATOM 2927 N N . MET A 1 367 ? 16.892 -5.578 59.963 1.00 16.62 427 MET A N 1
ATOM 2928 C CA . MET A 1 367 ? 15.743 -4.698 60.239 1.00 15.95 427 MET A CA 1
ATOM 2929 C C . MET A 1 367 ? 15.832 -4.050 61.618 1.00 15.94 427 MET A C 1
ATOM 2930 O O . MET A 1 367 ? 16.513 -4.554 62.540 1.00 16.29 427 MET A O 1
ATOM 2935 N N . LEU A 1 368 ? 15.130 -2.923 61.743 1.00 16.13 428 LEU A N 1
ATOM 2936 C CA . LEU A 1 368 ? 15.005 -2.172 62.998 1.00 16.56 428 LEU A CA 1
ATOM 2937 C C . LEU A 1 368 ? 16.352 -1.849 63.674 1.00 16.53 428 LEU A C 1
ATOM 2938 O O . LEU A 1 368 ? 16.489 -1.856 64.924 1.00 16.15 428 LEU A O 1
ATOM 2943 N N . ASN A 1 369 ? 17.333 -1.536 62.834 1.00 16.36 429 ASN A N 1
ATOM 2944 C CA . ASN A 1 369 ? 18.687 -1.142 63.280 1.00 15.92 429 ASN A CA 1
ATOM 2945 C C . ASN A 1 369 ? 18.632 0.211 63.998 1.00 16.25 429 ASN A C 1
ATOM 2946 O O . ASN A 1 369 ? 18.577 1.249 63.312 1.00 17.60 429 ASN A O 1
ATOM 2951 N N . ASN A 1 370 ? 18.660 0.214 65.342 1.00 15.01 430 ASN A N 1
ATOM 2952 C CA . ASN A 1 370 ? 18.418 1.490 66.079 1.00 14.93 430 ASN A CA 1
ATOM 2953 C C . ASN A 1 370 ? 19.533 1.844 67.081 1.00 15.47 430 ASN A C 1
ATOM 2954 O O . ASN A 1 370 ? 19.315 2.588 68.050 1.00 15.33 430 ASN A O 1
ATOM 2959 N N . TRP A 1 371 ? 20.732 1.320 66.854 1.00 15.04 431 TRP A N 1
ATOM 2960 C CA . TRP A 1 371 ? 21.882 1.743 67.667 1.00 13.62 431 TRP A CA 1
ATOM 2961 C C . TRP A 1 371 ? 22.123 3.237 67.416 1.00 14.54 431 TRP A C 1
ATOM 2962 O O . TRP A 1 371 ? 21.593 3.778 66.444 1.00 15.05 431 TRP A O 1
ATOM 2973 N N . TRP A 1 372 ? 22.887 3.897 68.268 1.00 14.72 432 TRP A N 1
ATOM 2974 C CA . TRP A 1 372 ? 23.067 5.376 68.120 1.00 14.96 432 TRP A CA 1
ATOM 2975 C C . TRP A 1 372 ? 23.571 5.783 66.729 1.00 15.79 432 TRP A C 1
ATOM 2976 O O . TRP A 1 372 ? 24.563 5.252 66.232 1.00 16.06 432 TRP A O 1
ATOM 2987 N N . TYR A 1 373 ? 22.892 6.785 66.156 1.00 14.50 433 TYR A N 1
ATOM 2988 C CA . TYR A 1 373 ? 23.300 7.375 64.869 1.00 15.12 433 TYR A CA 1
ATOM 2989 C C . TYR A 1 373 ? 24.511 8.305 65.128 1.00 15.95 433 TYR A C 1
ATOM 2990 O O . TYR A 1 373 ? 24.498 9.132 66.049 1.00 16.73 433 TYR A O 1
ATOM 2999 N N . ARG A 1 374 ? 25.560 8.125 64.333 1.00 15.96 434 ARG A N 1
ATOM 3000 C CA . ARG A 1 374 ? 26.826 8.834 64.565 1.00 15.87 434 ARG A CA 1
ATOM 3001 C C . ARG A 1 374 ? 27.214 9.629 63.324 1.00 16.16 434 ARG A C 1
ATOM 3002 O O . ARG A 1 374 ? 27.148 9.122 62.211 1.00 16.40 434 ARG A O 1
ATOM 3010 N N . VAL A 1 375 ? 27.625 10.885 63.546 1.00 17.27 435 VAL A N 1
ATOM 3011 C CA . VAL A 1 375 ? 28.157 11.735 62.471 1.00 17.49 435 VAL A CA 1
ATOM 3012 C C . VAL A 1 375 ? 29.601 12.051 62.851 1.00 17.61 435 VAL A C 1
ATOM 3013 O O . VAL A 1 375 ? 29.865 12.610 63.921 1.00 17.43 435 VAL A O 1
ATOM 3017 N N . ALA A 1 376 ? 30.554 11.626 62.001 1.00 17.88 436 ALA A N 1
ATOM 3018 C CA . ALA A 1 376 ? 31.979 11.889 62.261 1.00 18.31 436 ALA A CA 1
ATOM 3019 C C . ALA A 1 376 ? 32.314 13.356 61.962 1.00 19.24 436 ALA A C 1
ATOM 3020 O O . ALA A 1 376 ? 31.695 13.950 61.084 1.00 19.74 436 ALA A O 1
ATOM 3022 N N . ILE A 1 377 ? 33.291 13.901 62.692 1.00 19.98 437 ILE A N 1
ATOM 3023 C CA . ILE A 1 377 ? 33.784 15.278 62.533 1.00 19.92 437 ILE A CA 1
ATOM 3024 C C . ILE A 1 377 ? 35.267 15.192 62.144 1.00 21.67 437 ILE A C 1
ATOM 3025 O O . ILE A 1 377 ? 36.071 14.583 62.886 1.00 21.28 437 ILE A O 1
ATOM 3030 N N . ILE A 1 378 ? 35.606 15.785 60.997 1.00 22.87 438 ILE A N 1
ATOM 3031 C CA . ILE A 1 378 ? 36.968 15.744 60.470 1.00 25.03 438 ILE A CA 1
ATOM 3032 C C . ILE A 1 378 ? 37.452 17.191 60.438 1.00 25.62 438 ILE A C 1
ATOM 3033 O O . ILE A 1 378 ? 36.842 18.013 59.770 1.00 25.23 438 ILE A O 1
ATOM 3038 N N . ARG A 1 379 ? 38.531 17.496 61.141 1.00 26.88 439 ARG A N 1
ATOM 3039 C CA . ARG A 1 379 ? 39.010 18.888 61.119 1.00 28.91 439 ARG A CA 1
ATOM 3040 C C . ARG A 1 379 ? 39.970 19.065 59.966 1.00 30.14 439 ARG A C 1
ATOM 3041 O O . ARG A 1 379 ? 40.910 18.265 59.798 1.00 29.90 439 ARG A O 1
ATOM 3049 N N . GLU A 1 380 ? 39.721 20.085 59.143 1.00 30.58 440 GLU A N 1
ATOM 3050 C CA . GLU A 1 380 ? 40.576 20.343 57.971 1.00 31.75 440 GLU A CA 1
ATOM 3051 C C . GLU A 1 380 ? 40.929 21.835 57.930 1.00 31.62 440 GLU A C 1
ATOM 3052 O O . GLU A 1 380 ? 40.157 22.663 57.461 1.00 31.47 440 GLU A O 1
ATOM 3058 N N . GLY A 1 381 ? 42.098 22.151 58.484 1.00 32.96 441 GLY A N 1
ATOM 3059 C CA . GLY A 1 381 ? 42.558 23.537 58.625 1.00 33.50 441 GLY A CA 1
ATOM 3060 C C . GLY A 1 381 ? 41.721 24.284 59.642 1.00 33.32 441 GLY A C 1
ATOM 3061 O O . GLY A 1 381 ? 41.710 23.939 60.830 1.00 34.21 441 GLY A O 1
ATOM 3062 N N . GLU A 1 382 ? 41.003 25.296 59.165 1.00 32.72 442 GLU A N 1
ATOM 3063 C CA . GLU A 1 382 ? 40.158 26.120 60.022 1.00 32.49 442 GLU A CA 1
ATOM 3064 C C . GLU A 1 382 ? 38.695 25.800 59.807 1.00 30.59 442 GLU A C 1
ATOM 3065 O O . GLU A 1 382 ? 37.818 26.608 60.099 1.00 29.89 442 GLU A O 1
ATOM 3071 N N . SER A 1 383 ? 38.437 24.605 59.284 1.00 29.37 443 SER A N 1
ATOM 3072 C CA . SER A 1 383 ? 37.072 24.186 59.010 1.00 28.40 443 SER A CA 1
ATOM 3073 C C . SER A 1 383 ? 36.843 22.775 59.525 1.00 27.17 443 SER A C 1
ATOM 3074 O O . SER A 1 383 ? 37.802 22.028 59.789 1.00 26.77 443 SER A O 1
ATOM 3077 N N . LEU A 1 384 ? 35.563 22.458 59.690 1.00 25.47 444 LEU A N 1
ATOM 3078 C CA . LEU A 1 384 ? 35.097 21.103 60.036 1.00 24.14 444 LEU A CA 1
ATOM 3079 C C . LEU A 1 384 ? 34.288 20.518 58.900 1.00 23.90 444 LEU A C 1
ATOM 3080 O O . LEU A 1 384 ? 33.439 21.196 58.315 1.00 23.62 444 LEU A O 1
ATOM 3085 N N . ARG A 1 385 ? 34.528 19.240 58.605 1.00 22.21 445 ARG A N 1
ATOM 3086 C CA . ARG A 1 385 ? 33.726 18.531 57.639 1.00 21.26 445 ARG A CA 1
ATOM 3087 C C . ARG A 1 385 ? 33.026 17.358 58.330 1.00 21.86 445 ARG A C 1
ATOM 3088 O O . ARG A 1 385 ? 33.635 16.704 59.168 1.00 21.96 445 ARG A O 1
ATOM 3096 N N . PHE A 1 386 ? 31.778 17.091 57.952 1.00 20.58 446 PHE A N 1
ATOM 3097 C CA . PHE A 1 386 ? 30.954 16.130 58.707 1.00 20.70 446 PHE A CA 1
ATOM 3098 C C . PHE A 1 386 ? 30.602 14.963 57.835 1.00 19.87 446 PHE A C 1
ATOM 3099 O O . PHE A 1 386 ? 30.312 15.142 56.641 1.00 20.66 446 PHE A O 1
ATOM 3107 N N . GLU A 1 387 ? 30.594 13.759 58.417 1.00 19.52 447 GLU A N 1
ATOM 3108 C CA . GLU A 1 387 ? 30.306 12.539 57.664 1.00 18.89 447 GLU A CA 1
ATOM 3109 C C . GLU A 1 387 ? 29.213 11.716 58.349 1.00 18.39 447 GLU A C 1
ATOM 3110 O O . GLU A 1 387 ? 29.369 11.351 59.495 1.00 18.05 447 GLU A O 1
ATOM 3116 N N . HIS A 1 388 ? 28.104 11.468 57.661 1.00 18.38 448 HIS A N 1
ATOM 3117 C CA . HIS A 1 388 ? 27.079 10.521 58.131 1.00 17.83 448 HIS A CA 1
ATOM 3118 C C . HIS A 1 388 ? 27.595 9.100 57.970 1.00 17.74 448 HIS A C 1
ATOM 3119 O O . HIS A 1 388 ? 28.576 8.866 57.250 1.00 18.88 448 HIS A O 1
ATOM 3126 N N . PRO A 1 389 ? 26.945 8.116 58.622 1.00 18.02 449 PRO A N 1
ATOM 3127 C CA . PRO A 1 389 ? 27.486 6.731 58.536 1.00 18.02 449 PRO A CA 1
ATOM 3128 C C . PRO A 1 389 ? 27.546 6.185 57.114 1.00 19.24 449 PRO A C 1
ATOM 3129 O O . PRO A 1 389 ? 28.578 5.609 56.693 1.00 18.54 449 PRO A O 1
ATOM 3133 N N . VAL A 1 390 ? 26.434 6.344 56.400 1.00 18.44 450 VAL A N 1
ATOM 3134 C CA . VAL A 1 390 ? 26.266 5.884 55.026 1.00 20.08 450 VAL A CA 1
ATOM 3135 C C . VAL A 1 390 ? 25.486 6.943 54.224 1.00 21.06 450 VAL A C 1
ATOM 3136 O O . VAL A 1 390 ? 24.846 7.844 54.806 1.00 21.15 450 VAL A O 1
ATOM 3140 N N . VAL A 1 391 ? 25.646 6.856 52.908 1.00 22.60 451 VAL A N 1
ATOM 3141 C CA . VAL A 1 391 ? 24.896 7.673 51.937 1.00 25.27 451 VAL A CA 1
ATOM 3142 C C . VAL A 1 391 ? 24.006 6.714 51.149 1.00 25.28 451 VAL A C 1
ATOM 3143 O O . VAL A 1 391 ? 24.454 5.640 50.748 1.00 25.58 451 VAL A O 1
ATOM 3147 N N . ALA A 1 392 ? 22.744 7.087 50.948 1.00 26.74 452 ALA A N 1
ATOM 3148 C CA . ALA A 1 392 ? 21.859 6.323 50.066 1.00 28.07 452 ALA A CA 1
ATOM 3149 C C . ALA A 1 392 ? 22.467 6.186 48.662 1.00 30.15 452 ALA A C 1
ATOM 3150 O O . ALA A 1 392 ? 22.864 7.183 48.030 1.00 30.83 452 ALA A O 1
ATOM 3152 N N . ASN A 1 393 ? 22.610 4.936 48.231 1.00 31.88 453 ASN A N 1
ATOM 3153 C CA . ASN A 1 393 ? 23.004 4.580 46.864 1.00 34.39 453 ASN A CA 1
ATOM 3154 C C . ASN A 1 393 ? 24.454 4.882 46.420 1.00 34.73 453 ASN A C 1
ATOM 3155 O O . ASN A 1 393 ? 24.802 4.656 45.250 1.00 35.46 453 ASN A O 1
ATOM 3160 N N . LYS A 1 394 ? 25.298 5.374 47.323 1.00 34.59 454 LYS A N 1
ATOM 3161 C CA . LYS A 1 394 ? 26.662 5.787 46.951 1.00 35.18 454 LYS A CA 1
ATOM 3162 C C . LYS A 1 394 ? 27.655 5.613 48.108 1.00 35.03 454 LYS A C 1
ATOM 3163 O O . LYS A 1 394 ? 27.250 5.451 49.253 1.00 34.23 454 LYS A O 1
ATOM 3169 N N . PRO A 1 395 ? 28.966 5.679 47.825 1.00 34.64 455 PRO A N 1
ATOM 3170 C CA . PRO A 1 395 ? 29.854 5.774 48.981 1.00 34.17 455 PRO A CA 1
ATOM 3171 C C . PRO A 1 395 ? 29.783 7.186 49.567 1.00 32.95 455 PRO A C 1
ATOM 3172 O O . PRO A 1 395 ? 28.964 8.015 49.117 1.00 33.26 455 PRO A O 1
ATOM 3176 N N . GLY A 1 396 ? 30.608 7.465 50.570 1.00 30.44 456 GLY A N 1
ATOM 3177 C CA . GLY A 1 396 ? 30.771 8.832 51.010 1.00 28.67 456 GLY A CA 1
ATOM 3178 C C . GLY A 1 396 ? 30.476 9.076 52.479 1.00 27.03 456 GLY A C 1
ATOM 3179 O O . GLY A 1 396 ? 30.430 10.229 52.913 1.00 27.15 456 GLY A O 1
ATOM 3180 N N . GLY A 1 397 ? 30.296 7.997 53.246 1.00 23.86 457 GLY A N 1
ATOM 3181 C CA . GLY A 1 397 ? 30.069 8.134 54.693 1.00 22.02 457 GLY A CA 1
ATOM 3182 C C . GLY A 1 397 ? 31.239 7.654 55.531 1.00 21.02 457 GLY A C 1
ATOM 3183 O O . GLY A 1 397 ? 32.255 7.156 54.987 1.00 20.94 457 GLY A O 1
ATOM 3184 N N . TRP A 1 398 ? 31.148 7.828 56.854 1.00 18.31 458 TRP A N 1
ATOM 3185 C CA . TRP A 1 398 ? 32.275 7.429 57.701 1.00 17.93 458 TRP A CA 1
ATOM 3186 C C . TRP A 1 398 ? 32.473 5.921 57.700 1.00 17.88 458 TRP A C 1
ATOM 3187 O O . TRP A 1 398 ? 33.601 5.473 57.887 1.00 18.89 458 TRP A O 1
ATOM 3198 N N . MET A 1 399 ? 31.412 5.145 57.458 1.00 16.49 459 MET A N 1
ATOM 3199 C CA . MET A 1 399 ? 31.568 3.671 57.416 1.00 18.15 459 MET A CA 1
ATOM 3200 C C . MET A 1 399 ? 32.416 3.251 56.207 1.00 19.12 459 MET A C 1
ATOM 3201 O O . MET A 1 399 ? 33.262 2.364 56.327 1.00 21.03 459 MET A O 1
ATOM 3206 N N . ASP A 1 400 ? 32.190 3.878 55.055 1.00 20.11 460 ASP A N 1
ATOM 3207 C CA . ASP A 1 400 ? 33.054 3.666 53.862 1.00 21.89 460 ASP A CA 1
ATOM 3208 C C . ASP A 1 400 ? 34.514 3.985 54.219 1.00 20.92 460 ASP A C 1
ATOM 3209 O O . ASP A 1 400 ? 35.440 3.231 53.869 1.00 20.86 460 ASP A O 1
ATOM 3214 N N . ARG A 1 401 ? 34.713 5.097 54.912 1.00 20.51 461 ARG A N 1
ATOM 3215 C CA . ARG A 1 401 ? 36.064 5.532 55.270 1.00 19.96 461 ARG A CA 1
ATOM 3216 C C . ARG A 1 401 ? 36.699 4.540 56.239 1.00 20.48 461 ARG A C 1
ATOM 3217 O O . ARG A 1 401 ? 37.855 4.141 56.063 1.00 20.21 461 ARG A O 1
ATOM 3225 N N . VAL A 1 402 ? 35.933 4.117 57.259 1.00 19.83 462 VAL A N 1
ATOM 3226 C CA . VAL A 1 402 ? 36.477 3.191 58.264 1.00 20.68 462 VAL A CA 1
ATOM 3227 C C . VAL A 1 402 ? 36.898 1.854 57.613 1.00 21.28 462 VAL A C 1
ATOM 3228 O O . VAL A 1 402 ? 37.969 1.300 57.941 1.00 21.41 462 VAL A O 1
ATOM 3232 N N . LYS A 1 403 ? 36.106 1.392 56.662 1.00 20.60 463 LYS A N 1
ATOM 3233 C CA . LYS A 1 403 ? 36.449 0.173 55.925 1.00 23.18 463 LYS A CA 1
ATOM 3234 C C . LYS A 1 403 ? 37.715 0.380 55.085 1.00 23.42 463 LYS A C 1
ATOM 3235 O O . LYS A 1 403 ? 38.582 -0.514 55.027 1.00 24.18 463 LYS A O 1
ATOM 3241 N N . ALA A 1 404 ? 37.838 1.556 54.459 1.00 21.94 464 ALA A N 1
ATOM 3242 C CA . ALA A 1 404 ? 39.085 1.914 53.727 1.00 22.23 464 ALA A CA 1
ATOM 3243 C C . ALA A 1 404 ? 40.303 1.993 54.659 1.00 21.58 464 ALA A C 1
ATOM 3244 O O . ALA A 1 404 ? 41.456 1.837 54.215 1.00 21.22 464 ALA A O 1
ATOM 3246 N N . GLU A 1 405 ? 40.049 2.235 55.945 1.00 20.65 465 GLU A N 1
ATOM 3247 C CA . GLU A 1 405 ? 41.088 2.313 56.967 1.00 20.47 465 GLU A CA 1
ATOM 3248 C C . GLU A 1 405 ? 41.381 0.950 57.601 1.00 21.07 465 GLU A C 1
ATOM 3249 O O . GLU A 1 405 ? 42.316 0.840 58.414 1.00 21.27 465 GLU A O 1
ATOM 3255 N N . GLY A 1 406 ? 40.572 -0.049 57.275 1.00 20.97 466 GLY A N 1
ATOM 3256 C CA . GLY A 1 406 ? 40.776 -1.427 57.784 1.00 21.36 466 GLY A CA 1
ATOM 3257 C C . GLY A 1 406 ? 40.124 -1.649 59.145 1.00 22.78 466 GLY A C 1
ATOM 3258 O O . GLY A 1 406 ? 40.390 -2.676 59.809 1.00 22.48 466 GLY A O 1
ATOM 3259 N N . GLY A 1 407 ? 39.267 -0.698 59.567 1.00 22.20 467 GLY A N 1
ATOM 3260 C CA . GLY A 1 407 ? 38.702 -0.706 60.937 1.00 22.29 467 GLY A CA 1
ATOM 3261 C C . GLY A 1 407 ? 37.512 -1.619 61.153 1.00 22.58 467 GLY A C 1
ATOM 3262 O O . GLY A 1 407 ? 36.863 -2.029 60.185 1.00 23.63 467 GLY A O 1
ATOM 3263 N N . ASP A 1 408 ? 37.203 -1.907 62.429 1.00 22.52 468 ASP A N 1
ATOM 3264 C CA . ASP A 1 408 ? 36.089 -2.793 62.809 1.00 22.49 468 ASP A CA 1
ATOM 3265 C C . ASP A 1 408 ? 34.968 -1.915 63.380 1.00 21.49 468 ASP A C 1
ATOM 3266 O O . ASP A 1 408 ? 35.083 -1.414 64.500 1.00 21.30 468 ASP A O 1
ATOM 3271 N N . ILE A 1 409 ? 33.931 -1.732 62.580 1.00 21.13 469 ILE A N 1
ATOM 3272 C CA . ILE A 1 409 ? 32.822 -0.821 62.919 1.00 20.78 469 ILE A CA 1
ATOM 3273 C C . ILE A 1 409 ? 32.158 -1.254 64.237 1.00 19.99 469 ILE A C 1
ATOM 3274 O O . ILE A 1 409 ? 31.551 -0.418 64.926 1.00 20.08 469 ILE A O 1
ATOM 3279 N N . LEU A 1 410 ? 32.239 -2.554 64.571 1.00 19.68 470 LEU A N 1
ATOM 3280 C CA . LEU A 1 410 ? 31.598 -3.063 65.812 1.00 20.84 470 LEU A CA 1
ATOM 3281 C C . LEU A 1 410 ? 32.458 -2.890 67.050 1.00 21.52 470 LEU A C 1
ATOM 3282 O O . LEU A 1 410 ? 32.010 -3.229 68.171 1.00 23.12 470 LEU A O 1
ATOM 3287 N N . ASP A 1 411 ? 33.651 -2.335 66.903 1.00 21.31 471 ASP A N 1
ATOM 3288 C CA . ASP A 1 411 ? 34.513 -2.193 68.072 1.00 21.52 471 ASP A CA 1
ATOM 3289 C C . ASP A 1 411 ? 34.051 -1.044 68.948 1.00 21.10 471 ASP A C 1
ATOM 3290 O O . ASP A 1 411 ? 33.086 -0.346 68.608 1.00 21.65 471 ASP A O 1
ATOM 3295 N N . ASN A 1 412 ? 34.708 -0.840 70.086 1.00 21.55 472 ASN A N 1
ATOM 3296 C CA . ASN A 1 412 ? 34.218 0.191 71.022 1.00 21.10 472 ASN A CA 1
ATOM 3297 C C . ASN A 1 412 ? 34.384 1.638 70.565 1.00 20.66 472 ASN A C 1
ATOM 3298 O O . ASN A 1 412 ? 33.843 2.562 71.191 1.00 20.50 472 ASN A O 1
ATOM 3303 N N . ASN A 1 413 ? 35.126 1.853 69.480 1.00 18.84 473 ASN A N 1
ATOM 3304 C CA . ASN A 1 413 ? 35.291 3.197 68.923 1.00 19.14 473 ASN A CA 1
ATOM 3305 C C . ASN A 1 413 ? 34.782 3.301 67.452 1.00 19.10 473 ASN A C 1
ATOM 3306 O O . ASN A 1 413 ? 35.290 4.142 66.691 1.00 19.67 473 ASN A O 1
ATOM 3311 N N . TRP A 1 414 ? 33.774 2.494 67.096 1.00 18.42 474 TRP A N 1
ATOM 3312 C CA . TRP A 1 414 ? 33.097 2.541 65.773 1.00 19.42 474 TRP A CA 1
ATOM 3313 C C . TRP A 1 414 ? 34.111 2.276 64.633 1.00 19.56 474 TRP A C 1
ATOM 3314 O O . TRP A 1 414 ? 33.864 2.613 63.470 1.00 20.43 474 TRP A O 1
ATOM 3325 N N . GLY A 1 415 ? 35.227 1.627 64.975 1.00 20.42 475 GLY A N 1
ATOM 3326 C CA . GLY A 1 415 ? 36.241 1.262 63.971 1.00 20.60 475 GLY A CA 1
ATOM 3327 C C . GLY A 1 415 ? 37.223 2.402 63.714 1.00 21.37 475 GLY A C 1
ATOM 3328 O O . GLY A 1 415 ? 38.169 2.259 62.924 1.00 21.46 475 GLY A O 1
ATOM 3329 N N . GLU A 1 416 ? 36.988 3.544 64.339 1.00 21.29 476 GLU A N 1
ATOM 3330 C CA . GLU A 1 416 ? 37.875 4.700 64.200 1.00 22.86 476 GLU A CA 1
ATOM 3331 C C . GLU A 1 416 ? 39.158 4.527 65.019 1.00 24.83 476 GLU A C 1
ATOM 3332 O O . GLU A 1 416 ? 39.156 3.889 66.074 1.00 26.31 476 GLU A O 1
ATOM 3338 N N . VAL A 1 417 ? 40.246 5.124 64.555 1.00 27.29 477 VAL A N 1
ATOM 3339 C CA . VAL A 1 417 ? 41.490 5.013 65.290 1.00 30.75 477 VAL A CA 1
ATOM 3340 C C . VAL A 1 417 ? 41.410 5.603 66.725 1.00 32.83 477 VAL A C 1
ATOM 3341 O O . VAL A 1 417 ? 40.789 6.666 66.947 1.00 32.67 477 VAL A O 1
ATOM 3345 N N . ASP A 1 418 ? 42.044 4.852 67.641 1.00 36.08 478 ASP A N 1
ATOM 3346 C CA . ASP A 1 418 ? 42.039 4.912 69.147 1.00 39.17 478 ASP A CA 1
ATOM 3347 C C . ASP A 1 418 ? 40.875 5.525 69.940 1.00 40.39 478 ASP A C 1
ATOM 3348 O O . ASP A 1 418 ? 40.761 5.322 71.175 1.00 42.27 478 ASP A O 1
ATOM 3353 N N . PRO B 1 4 ? -7.054 50.571 6.308 1.00 28.14 64 PRO B N 1
ATOM 3354 C CA . PRO B 1 4 ? -5.927 51.058 7.130 1.00 26.44 64 PRO B CA 1
ATOM 3355 C C . PRO B 1 4 ? -4.569 50.582 6.613 1.00 26.41 64 PRO B C 1
ATOM 3356 O O . PRO B 1 4 ? -4.501 49.639 5.805 1.00 27.36 64 PRO B O 1
ATOM 3360 N N . PHE B 1 5 ? -3.486 51.207 7.093 1.00 24.94 65 PHE B N 1
ATOM 3361 C CA . PHE B 1 5 ? -2.141 50.766 6.731 1.00 24.01 65 PHE B CA 1
ATOM 3362 C C . PHE B 1 5 ? -1.286 50.710 7.991 1.00 24.02 65 PHE B C 1
ATOM 3363 O O . PHE B 1 5 ? -1.309 51.644 8.785 1.00 24.85 65 PHE B O 1
ATOM 3371 N N . ASN B 1 6 ? -0.528 49.625 8.146 1.00 23.22 66 ASN B N 1
ATOM 3372 C CA . ASN B 1 6 ? 0.357 49.464 9.299 1.00 22.30 66 ASN B CA 1
ATOM 3373 C C . ASN B 1 6 ? 1.712 48.968 8.831 1.00 21.48 66 ASN B C 1
ATOM 3374 O O . ASN B 1 6 ? 1.777 48.103 7.935 1.00 20.92 66 ASN B O 1
ATOM 3379 N N . SER B 1 7 ? 2.795 49.479 9.440 1.00 20.35 67 SER B N 1
ATOM 3380 C CA . SER B 1 7 ? 4.132 48.999 9.164 1.00 21.26 67 SER B CA 1
ATOM 3381 C C . SER B 1 7 ? 4.931 48.923 10.473 1.00 21.26 67 SER B C 1
ATOM 3382 O O . SER B 1 7 ? 4.852 49.853 11.269 1.00 20.63 67 SER B O 1
ATOM 3385 N N . GLU B 1 8 ? 5.641 47.811 10.685 1.00 20.47 68 GLU B N 1
ATOM 3386 C CA . GLU B 1 8 ? 6.392 47.553 11.912 1.00 20.41 68 GLU B CA 1
ATOM 3387 C C . GLU B 1 8 ? 7.878 47.286 11.574 1.00 21.16 68 GLU B C 1
ATOM 3388 O O . GLU B 1 8 ? 8.159 46.423 10.739 1.00 21.53 68 GLU B O 1
ATOM 3394 N N . PRO B 1 9 ? 8.837 47.977 12.261 1.00 20.73 69 PRO B N 1
ATOM 3395 C CA . PRO B 1 9 ? 10.251 47.685 11.987 1.00 21.16 69 PRO B CA 1
ATOM 3396 C C . PRO B 1 9 ? 10.593 46.313 12.524 1.00 20.83 69 PRO B C 1
ATOM 3397 O O . PRO B 1 9 ? 9.911 45.842 13.454 1.00 20.58 69 PRO B O 1
ATOM 3401 N N . PRO B 1 10 ? 11.648 45.681 11.996 1.00 20.28 70 PRO B N 1
ATOM 3402 C CA . PRO B 1 10 ? 12.106 44.410 12.585 1.00 20.05 70 PRO B CA 1
ATOM 3403 C C . PRO B 1 10 ? 12.599 44.634 14.020 1.00 19.80 70 PRO B C 1
ATOM 3404 O O . PRO B 1 10 ? 13.224 45.679 14.296 1.00 19.34 70 PRO B O 1
ATOM 3408 N N . LEU B 1 11 ? 12.275 43.704 14.917 1.00 19.60 71 LEU B N 1
ATOM 3409 C CA . LEU B 1 11 ? 12.600 43.888 16.355 1.00 19.73 71 LEU B CA 1
ATOM 3410 C C . LEU B 1 11 ? 14.111 44.110 16.582 1.00 20.58 71 LEU B C 1
ATOM 3411 O O . LEU B 1 11 ? 14.525 45.003 17.355 1.00 19.65 71 LEU B O 1
ATOM 3416 N N . THR B 1 12 ? 14.942 43.292 15.927 1.00 20.73 72 THR B N 1
ATOM 3417 C CA . THR B 1 12 ? 16.406 43.433 16.100 1.00 22.92 72 THR B CA 1
ATOM 3418 C C . THR B 1 12 ? 16.922 44.794 15.600 1.00 22.16 72 THR B C 1
ATOM 3419 O O . THR B 1 12 ? 17.738 45.448 16.273 1.00 23.05 72 THR B O 1
ATOM 3423 N N . LYS B 1 13 ? 16.420 45.226 14.451 1.00 22.00 73 LYS B N 1
ATOM 3424 C CA . LYS B 1 13 ? 16.769 46.540 13.902 1.00 23.48 73 LYS B CA 1
ATOM 3425 C C . LYS B 1 13 ? 16.310 47.717 14.802 1.00 22.26 73 LYS B C 1
ATOM 3426 O O . LYS B 1 13 ? 17.025 48.733 14.975 1.00 22.01 73 LYS B O 1
ATOM 3432 N N . LEU B 1 14 ? 15.111 47.597 15.356 1.00 21.36 74 LEU B N 1
ATOM 3433 C CA . LEU B 1 14 ? 14.616 48.585 16.333 1.00 19.43 74 LEU B CA 1
ATOM 3434 C C . LEU B 1 14 ? 15.535 48.663 17.553 1.00 19.21 74 LEU B C 1
ATOM 3435 O O . LEU B 1 14 ? 15.951 49.768 17.951 1.00 18.58 74 LEU B O 1
ATOM 3440 N N . TYR B 1 15 ? 15.872 47.511 18.140 1.00 17.96 75 TYR B N 1
ATOM 3441 C CA . TYR B 1 15 ? 16.788 47.496 19.290 1.00 18.88 75 TYR B CA 1
ATOM 3442 C C . TYR B 1 15 ? 18.179 48.041 18.937 1.00 19.29 75 TYR B C 1
ATOM 3443 O O . TYR B 1 15 ? 18.735 48.909 19.637 1.00 19.63 75 TYR B O 1
ATOM 3452 N N . ASP B 1 16 ? 18.734 47.518 17.840 1.00 20.20 76 ASP B N 1
ATOM 3453 C CA . ASP B 1 16 ? 20.104 47.822 17.441 1.00 21.29 76 ASP B CA 1
ATOM 3454 C C . ASP B 1 16 ? 20.280 49.291 17.102 1.00 21.56 76 ASP B C 1
ATOM 3455 O O . ASP B 1 16 ? 21.374 49.804 17.270 1.00 23.09 76 ASP B O 1
ATOM 3460 N N . SER B 1 17 ? 19.199 49.948 16.671 1.00 21.14 77 SER B N 1
ATOM 3461 C CA . SER B 1 17 ? 19.237 51.387 16.358 1.00 21.39 77 SER B CA 1
ATOM 3462 C C . SER B 1 17 ? 19.445 52.261 17.597 1.00 21.86 77 SER B C 1
ATOM 3463 O O . SER B 1 17 ? 19.854 53.440 17.470 1.00 23.36 77 SER B O 1
ATOM 3466 N N . GLY B 1 18 ? 19.109 51.728 18.769 1.00 21.36 78 GLY B N 1
ATOM 3467 C CA . GLY B 1 18 ? 19.343 52.441 20.033 1.00 20.40 78 GLY B CA 1
ATOM 3468 C C . GLY B 1 18 ? 18.249 53.428 20.425 1.00 19.21 78 GLY B C 1
ATOM 3469 O O . GLY B 1 18 ? 17.111 53.352 19.957 1.00 19.25 78 GLY B O 1
ATOM 3470 N N . PHE B 1 19 ? 18.594 54.374 21.290 1.00 17.78 79 PHE B N 1
ATOM 3471 C CA . PHE B 1 19 ? 17.553 55.166 21.963 1.00 17.80 79 PHE B CA 1
ATOM 3472 C C . PHE B 1 19 ? 16.644 55.945 21.002 1.00 17.60 79 PHE B C 1
ATOM 3473 O O . PHE B 1 19 ? 15.422 56.055 21.225 1.00 17.01 79 PHE B O 1
ATOM 3481 N N . LEU B 1 20 ? 17.230 56.500 19.942 1.00 16.76 80 LEU B N 1
ATOM 3482 C CA . LEU B 1 20 ? 16.435 57.244 18.966 1.00 17.95 80 LEU B CA 1
ATOM 3483 C C . LEU B 1 20 ? 16.292 56.460 17.675 1.00 19.05 80 LEU B C 1
ATOM 3484 O O . LEU B 1 20 ? 17.295 56.178 16.952 1.00 19.43 80 LEU B O 1
ATOM 3489 N N . THR B 1 21 ? 15.045 56.139 17.364 1.00 18.10 81 THR B N 1
ATOM 3490 C CA . THR B 1 21 ? 14.745 55.371 16.153 1.00 18.27 81 THR B CA 1
ATOM 3491 C C . THR B 1 21 ? 14.829 56.272 14.919 1.00 19.27 81 THR B C 1
ATOM 3492 O O . THR B 1 21 ? 14.227 57.364 14.904 1.00 19.74 81 THR B O 1
ATOM 3496 N N . PRO B 1 22 ? 15.566 55.823 13.871 1.00 19.92 82 PRO B N 1
ATOM 3497 C CA . PRO B 1 22 ? 15.543 56.526 12.569 1.00 20.83 82 PRO B CA 1
ATOM 3498 C C . PRO B 1 22 ? 14.129 56.734 12.045 1.00 21.11 82 PRO B C 1
ATOM 3499 O O . PRO B 1 22 ? 13.289 55.826 12.143 1.00 21.13 82 PRO B O 1
ATOM 3503 N N . VAL B 1 23 ? 13.855 57.907 11.484 1.00 20.54 83 VAL B N 1
ATOM 3504 C CA . VAL B 1 23 ? 12.525 58.187 10.931 1.00 21.41 83 VAL B CA 1
ATOM 3505 C C . VAL B 1 23 ? 12.064 57.088 9.968 1.00 21.81 83 VAL B C 1
ATOM 3506 O O . VAL B 1 23 ? 10.900 56.667 10.006 1.00 21.64 83 VAL B O 1
ATOM 3510 N N . SER B 1 24 ? 12.977 56.592 9.124 1.00 21.61 84 SER B N 1
ATOM 3511 C CA . SER B 1 24 ? 12.627 55.563 8.133 1.00 22.68 84 SER B CA 1
ATOM 3512 C C . SER B 1 24 ? 12.207 54.232 8.764 1.00 22.37 84 SER B C 1
ATOM 3513 O O . SER B 1 24 ? 11.530 53.420 8.102 1.00 23.33 84 SER B O 1
ATOM 3516 N N . LEU B 1 25 ? 12.627 54.009 10.016 1.00 21.14 85 LEU B N 1
ATOM 3517 C CA . LEU B 1 25 ? 12.279 52.800 10.754 1.00 21.06 85 LEU B CA 1
ATOM 3518 C C . LEU B 1 25 ? 11.054 52.992 11.673 1.00 19.69 85 LEU B C 1
ATOM 3519 O O . LEU B 1 25 ? 10.534 52.017 12.175 1.00 19.23 85 LEU B O 1
ATOM 3524 N N . HIS B 1 26 ? 10.593 54.222 11.881 1.00 17.43 86 HIS B N 1
ATOM 3525 C CA . HIS B 1 26 ? 9.507 54.459 12.850 1.00 17.88 86 HIS B CA 1
ATOM 3526 C C . HIS B 1 26 ? 8.233 53.703 12.407 1.00 17.96 86 HIS B C 1
ATOM 3527 O O . HIS B 1 26 ? 7.854 53.747 11.207 1.00 18.95 86 HIS B O 1
ATOM 3534 N N . PHE B 1 27 ? 7.585 52.983 13.323 1.00 18.79 87 PHE B N 1
ATOM 3535 C CA . PHE B 1 27 ? 6.341 52.225 12.929 1.00 18.54 87 PHE B CA 1
ATOM 3536 C C . PHE B 1 27 ? 5.285 53.182 12.354 1.00 18.46 87 PHE B C 1
ATOM 3537 O O . PHE B 1 27 ? 5.298 54.372 12.683 1.00 17.99 87 PHE B O 1
ATOM 3545 N N . VAL B 1 28 ? 4.373 52.698 11.500 1.00 17.74 88 VAL B N 1
ATOM 3546 C CA . VAL B 1 28 ? 3.323 53.571 10.917 1.00 18.07 88 VAL B CA 1
ATOM 3547 C C . VAL B 1 28 ? 1.964 52.931 11.222 1.00 19.02 88 VAL B C 1
ATOM 3548 O O . VAL B 1 28 ? 1.822 51.698 11.125 1.00 18.51 88 VAL B O 1
ATOM 3552 N N . ARG B 1 29 ? 0.991 53.769 11.584 1.00 19.23 89 ARG B N 1
ATOM 3553 C CA . ARG B 1 29 ? -0.400 53.325 11.776 1.00 19.68 89 ARG B CA 1
ATOM 3554 C C . ARG B 1 29 ? -1.339 54.426 11.263 1.00 19.89 89 ARG B C 1
ATOM 3555 O O . ARG B 1 29 ? -1.421 55.508 11.845 1.00 18.94 89 ARG B O 1
ATOM 3563 N N . ASN B 1 30 ? -2.046 54.118 10.152 1.00 21.09 90 ASN B N 1
ATOM 3564 C CA . ASN B 1 30 ? -3.033 55.012 9.538 1.00 21.85 90 ASN B CA 1
ATOM 3565 C C . ASN B 1 30 ? -4.352 54.267 9.489 1.00 21.76 90 ASN B C 1
ATOM 3566 O O . ASN B 1 30 ? -4.378 53.104 9.096 1.00 22.45 90 ASN B O 1
ATOM 3571 N N . HIS B 1 31 ? -5.437 54.925 9.864 1.00 22.14 91 HIS B N 1
ATOM 3572 C CA . HIS B 1 31 ? -6.753 54.296 9.830 1.00 24.12 91 HIS B CA 1
ATOM 3573 C C . HIS B 1 31 ? -7.313 54.255 8.393 1.00 25.14 91 HIS B C 1
ATOM 3574 O O . HIS B 1 31 ? -8.133 53.392 8.045 1.00 25.54 91 HIS B O 1
ATOM 3581 N N . GLY B 1 32 ? -6.831 55.171 7.574 1.00 25.25 92 GLY B N 1
ATOM 3582 C CA . GLY B 1 32 ? -7.279 55.261 6.178 1.00 27.52 92 GLY B CA 1
ATOM 3583 C C . GLY B 1 32 ? -6.256 55.969 5.325 1.00 28.98 92 GLY B C 1
ATOM 3584 O O . GLY B 1 32 ? -5.069 55.906 5.607 1.00 28.19 92 GLY B O 1
ATOM 3585 N N . PRO B 1 33 ? -6.706 56.607 4.242 1.00 30.69 93 PRO B N 1
ATOM 3586 C CA . PRO B 1 33 ? -5.778 57.339 3.375 1.00 31.45 93 PRO B CA 1
ATOM 3587 C C . PRO B 1 33 ? -5.065 58.499 4.056 1.00 31.65 93 PRO B C 1
ATOM 3588 O O . PRO B 1 33 ? -5.626 59.197 4.912 1.00 31.75 93 PRO B O 1
ATOM 3592 N N . VAL B 1 34 ? -3.813 58.696 3.661 1.00 31.39 94 VAL B N 1
ATOM 3593 C CA . VAL B 1 34 ? -2.983 59.744 4.222 1.00 30.71 94 VAL B CA 1
ATOM 3594 C C . VAL B 1 34 ? -3.236 61.027 3.433 1.00 31.13 94 VAL B C 1
ATOM 3595 O O . VAL B 1 34 ? -3.040 61.035 2.213 1.00 31.75 94 VAL B O 1
ATOM 3599 N N . PRO B 1 35 ? -3.694 62.099 4.086 1.00 31.71 95 PRO B N 1
ATOM 3600 C CA . PRO B 1 35 ? -3.807 63.322 3.293 1.00 32.98 95 PRO B CA 1
ATOM 3601 C C . PRO B 1 35 ? -2.429 63.853 2.911 1.00 34.64 95 PRO B C 1
ATOM 3602 O O . PRO B 1 35 ? -1.569 64.075 3.768 1.00 35.37 95 PRO B O 1
ATOM 3606 N N . TYR B 1 36 ? -2.208 64.018 1.620 1.00 35.07 96 TYR B N 1
ATOM 3607 C CA . TYR B 1 36 ? -0.897 64.437 1.150 1.00 36.15 96 TYR B CA 1
ATOM 3608 C C . TYR B 1 36 ? -0.838 65.964 1.020 1.00 35.59 96 TYR B C 1
ATOM 3609 O O . TYR B 1 36 ? -1.705 66.563 0.402 1.00 36.07 96 TYR B O 1
ATOM 3618 N N . VAL B 1 37 ? 0.163 66.574 1.655 1.00 34.52 97 VAL B N 1
ATOM 3619 C CA . VAL B 1 37 ? 0.311 68.031 1.693 1.00 33.45 97 VAL B CA 1
ATOM 3620 C C . VAL B 1 37 ? 1.665 68.417 1.070 1.00 33.64 97 VAL B C 1
ATOM 3621 O O . VAL B 1 37 ? 2.714 68.002 1.550 1.00 32.36 97 VAL B O 1
ATOM 3625 N N . PRO B 1 38 ? 1.650 69.212 -0.013 1.00 33.86 98 PRO B N 1
ATOM 3626 C CA . PRO B 1 38 ? 2.951 69.505 -0.659 1.00 34.43 98 PRO B CA 1
ATOM 3627 C C . PRO B 1 38 ? 3.814 70.427 0.210 1.00 34.09 98 PRO B C 1
ATOM 3628 O O . PRO B 1 38 ? 3.276 71.222 0.975 1.00 34.96 98 PRO B O 1
ATOM 3632 N N . ASP B 1 39 ? 5.133 70.326 0.082 1.00 35.15 99 ASP B N 1
ATOM 3633 C CA . ASP B 1 39 ? 6.057 71.194 0.826 1.00 36.18 99 ASP B CA 1
ATOM 3634 C C . ASP B 1 39 ? 5.664 72.663 0.769 1.00 36.62 99 ASP B C 1
ATOM 3635 O O . ASP B 1 39 ? 5.660 73.353 1.789 1.00 36.31 99 ASP B O 1
ATOM 3640 N N . GLU B 1 40 ? 5.306 73.143 -0.425 1.00 37.21 100 GLU B N 1
ATOM 3641 C CA . GLU B 1 40 ? 5.009 74.569 -0.615 1.00 37.84 100 GLU B CA 1
ATOM 3642 C C . GLU B 1 40 ? 3.779 75.047 0.169 1.00 37.87 100 GLU B C 1
ATOM 3643 O O . GLU B 1 40 ? 3.573 76.255 0.326 1.00 38.12 100 GLU B O 1
ATOM 3649 N N . ASN B 1 41 ? 2.981 74.100 0.674 1.00 37.67 101 ASN B N 1
ATOM 3650 C CA . ASN B 1 41 ? 1.738 74.393 1.411 1.00 37.68 101 ASN B CA 1
ATOM 3651 C C . ASN B 1 41 ? 1.850 74.289 2.954 1.00 37.29 101 ASN B C 1
ATOM 3652 O O . ASN B 1 41 ? 0.903 74.654 3.666 1.00 38.19 101 ASN B O 1
ATOM 3657 N N . ILE B 1 42 ? 2.980 73.782 3.448 1.00 35.63 102 ILE B N 1
ATOM 3658 C CA . ILE B 1 42 ? 3.219 73.534 4.886 1.00 35.51 102 ILE B CA 1
ATOM 3659 C C . ILE B 1 42 ? 2.906 74.713 5.822 1.00 34.59 102 ILE B C 1
ATOM 3660 O O . ILE B 1 42 ? 2.158 74.573 6.793 1.00 33.41 102 ILE B O 1
ATOM 3665 N N . LEU B 1 43 ? 3.483 75.878 5.527 1.00 34.09 103 LEU B N 1
ATOM 3666 C CA . LEU B 1 43 ? 3.457 76.998 6.466 1.00 33.50 103 LEU B CA 1
ATOM 3667 C C . LEU B 1 43 ? 2.107 77.660 6.631 1.00 32.97 103 LEU B C 1
ATOM 3668 O O . LEU B 1 43 ? 1.875 78.374 7.611 1.00 32.74 103 LEU B O 1
ATOM 3673 N N . ASP B 1 44 ? 1.220 77.424 5.674 1.00 32.71 104 ASP B N 1
ATOM 3674 C CA . ASP B 1 44 ? -0.118 78.002 5.697 1.00 33.05 104 ASP B CA 1
ATOM 3675 C C . ASP B 1 44 ? -1.153 77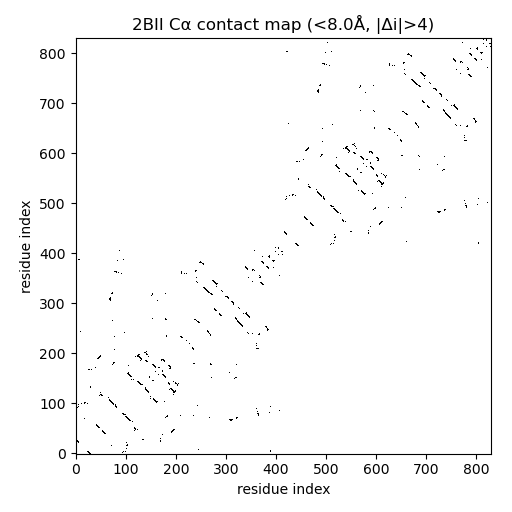.090 6.365 1.00 31.97 104 ASP B C 1
ATOM 3676 O O . ASP B 1 44 ? -2.307 77.491 6.545 1.00 31.90 104 ASP B O 1
ATOM 3681 N N . TRP B 1 45 ? -0.733 75.879 6.741 1.00 30.27 105 TRP B N 1
ATOM 3682 C CA . TRP B 1 45 ? -1.637 74.893 7.368 1.00 29.65 105 TRP B CA 1
ATOM 3683 C C . TRP B 1 45 ? -2.234 75.504 8.611 1.00 28.70 105 TRP B C 1
ATOM 3684 O O . TRP B 1 45 ? -1.515 75.996 9.465 1.00 28.73 105 TRP B O 1
ATOM 3695 N N . GLU B 1 46 ? -3.556 75.478 8.706 1.00 29.71 106 GLU B N 1
ATOM 3696 C CA . GLU B 1 46 ? -4.255 76.168 9.781 1.00 30.23 106 GLU B CA 1
ATOM 3697 C C . GLU B 1 46 ? -4.930 75.194 10.772 1.00 30.73 106 GLU B C 1
ATOM 3698 O O . GLU B 1 46 ? -5.535 74.190 10.358 1.00 30.41 106 GLU B O 1
ATOM 3704 N N . VAL B 1 47 ? -4.791 75.504 12.063 1.00 29.28 107 VAL B N 1
ATOM 3705 C CA . VAL B 1 47 ? -5.512 74.803 13.131 1.00 29.34 107 VAL B CA 1
ATOM 3706 C C . VAL B 1 47 ? -6.497 75.759 13.804 1.00 29.00 107 VAL B C 1
ATOM 3707 O O . VAL B 1 47 ? -6.152 76.892 14.113 1.00 28.35 107 VAL B O 1
ATOM 3711 N N . SER B 1 48 ? -7.719 75.278 14.027 1.00 29.19 108 SER B N 1
ATOM 3712 C CA . SER B 1 48 ? -8.734 76.056 14.729 1.00 29.21 108 SER B CA 1
ATOM 3713 C C . SER B 1 48 ? -8.851 75.630 16.200 1.00 28.63 108 SER B C 1
ATOM 3714 O O . SER B 1 48 ? -9.006 74.446 16.484 1.00 27.29 108 SER B O 1
ATOM 3717 N N . ILE B 1 49 ? -8.823 76.611 17.101 1.00 27.59 109 ILE B N 1
ATOM 3718 C CA . ILE B 1 49 ? -9.027 76.384 18.540 1.00 27.93 109 ILE B CA 1
ATOM 3719 C C . ILE B 1 49 ? -10.436 76.890 18.885 1.00 28.93 109 ILE B C 1
ATOM 3720 O O . ILE B 1 49 ? -10.712 78.096 18.766 1.00 28.25 109 ILE B O 1
ATOM 3725 N N . GLU B 1 50 ? -11.316 75.969 19.283 1.00 29.31 110 GLU B N 1
ATOM 3726 C CA . GLU B 1 50 ? -12.743 76.265 19.499 1.00 30.51 110 GLU B CA 1
ATOM 3727 C C . GLU B 1 50 ? -13.284 75.686 20.811 1.00 29.71 110 GLU B C 1
ATOM 3728 O O . GLU B 1 50 ? -12.556 75.072 21.581 1.00 28.81 110 GLU B O 1
ATOM 3734 N N . GLY B 1 51 ? -14.583 75.883 21.038 1.00 29.67 111 GLY B N 1
ATOM 3735 C CA . GLY B 1 51 ? -15.291 75.267 22.164 1.00 28.74 111 GLY B CA 1
ATOM 3736 C C . GLY B 1 51 ? -15.433 76.153 23.386 1.00 28.79 111 GLY B C 1
ATOM 3737 O O . GLY B 1 51 ? -15.748 77.362 23.286 1.00 28.17 111 GLY B O 1
ATOM 3738 N N . MET B 1 52 ? -15.220 75.543 24.556 1.00 27.91 112 MET B N 1
ATOM 3739 C CA . MET B 1 52 ? -15.411 76.195 25.842 1.00 27.51 112 MET B CA 1
ATOM 3740 C C . MET B 1 52 ? -14.231 77.090 26.227 1.00 27.97 112 MET B C 1
ATOM 3741 O O . MET B 1 52 ? -13.484 76.814 27.165 1.00 27.58 112 MET B O 1
ATOM 3746 N N . VAL B 1 53 ? -14.056 78.174 25.461 1.00 26.98 113 VAL B N 1
ATOM 3747 C CA . VAL B 1 53 ? -12.909 79.061 25.621 1.00 28.04 113 VAL B CA 1
ATOM 3748 C C . VAL B 1 53 ? -13.441 80.494 25.489 1.00 29.08 113 VAL B C 1
ATOM 3749 O O . VAL B 1 53 ? -14.411 80.702 24.782 1.00 28.73 113 VAL B O 1
ATOM 3753 N N . GLU B 1 54 ? -12.804 81.445 26.167 1.00 30.64 114 GLU B N 1
ATOM 3754 C CA . GLU B 1 54 ? -13.152 82.868 26.033 1.00 32.78 114 GLU B CA 1
ATOM 3755 C C . GLU B 1 54 ? -12.860 83.411 24.622 1.00 33.86 114 GLU B C 1
ATOM 3756 O O . GLU B 1 54 ? -13.620 84.235 24.083 1.00 33.88 114 GLU B O 1
ATOM 3762 N N . THR B 1 55 ? -11.754 82.983 24.020 1.00 33.40 115 THR B N 1
ATOM 3763 C CA . THR B 1 55 ? -11.347 83.573 22.754 1.00 34.75 115 THR B CA 1
ATOM 3764 C C . THR B 1 55 ? -10.918 82.524 21.750 1.00 33.85 115 THR B C 1
ATOM 3765 O O . THR B 1 55 ? -9.723 82.241 21.641 1.00 34.24 115 THR B O 1
ATOM 3769 N N . PRO B 1 56 ? -11.877 81.970 20.996 1.00 33.18 116 PRO B N 1
ATOM 3770 C CA . PRO B 1 56 ? -11.485 81.037 19.954 1.00 33.21 116 PRO B CA 1
ATOM 3771 C C . PRO B 1 56 ? -10.610 81.750 18.938 1.00 33.34 116 PRO B C 1
ATOM 3772 O O . PRO B 1 56 ? -10.769 82.963 18.712 1.00 33.00 116 PRO B O 1
ATOM 3776 N N . TYR B 1 57 ? -9.685 81.009 18.345 1.00 32.09 117 TYR B N 1
ATOM 3777 C CA . TYR B 1 57 ? -8.835 81.566 17.305 1.00 31.52 117 TYR B CA 1
ATOM 3778 C C . TYR B 1 57 ? -8.346 80.483 16.368 1.00 31.63 117 TYR B C 1
ATOM 3779 O O . TYR B 1 57 ? -8.486 79.297 16.662 1.00 31.98 117 TYR B O 1
ATOM 3788 N N . LYS B 1 58 ? -7.806 80.906 15.223 1.00 30.97 118 LYS B N 1
ATOM 3789 C CA . LYS B 1 58 ? -7.193 80.017 14.249 1.00 31.30 118 LYS B CA 1
ATOM 3790 C C . LYS B 1 58 ? -5.749 80.471 14.080 1.00 31.44 118 LYS B C 1
ATOM 3791 O O . LYS B 1 58 ? -5.442 81.668 14.216 1.00 31.07 118 LYS B O 1
ATOM 3797 N N . ILE B 1 59 ? -4.852 79.526 13.810 1.00 30.68 119 ILE B N 1
ATOM 3798 C CA . ILE B 1 59 ? -3.449 79.844 13.678 1.00 31.15 119 ILE B CA 1
ATOM 3799 C C . ILE B 1 59 ? -2.753 78.981 12.610 1.00 30.98 119 ILE B C 1
ATOM 3800 O O . ILE B 1 59 ? -2.986 77.761 12.518 1.00 30.13 119 ILE B O 1
ATOM 3805 N N . LYS B 1 60 ? -1.921 79.632 11.787 1.00 31.21 120 LYS B N 1
ATOM 3806 C CA . LYS B 1 60 ? -1.131 78.923 10.776 1.00 31.26 120 LYS B CA 1
ATOM 3807 C C . LYS B 1 60 ? 0.156 78.412 11.391 1.00 30.31 120 LYS B C 1
ATOM 3808 O O . LYS B 1 60 ? 0.657 78.995 12.361 1.00 30.26 120 LYS B O 1
ATOM 3814 N N . LEU B 1 61 ? 0.673 77.310 10.841 1.00 29.49 121 LEU B N 1
ATOM 3815 C CA . LEU B 1 61 ? 1.968 76.774 11.252 1.00 29.30 121 LEU B CA 1
ATOM 3816 C C . LEU B 1 61 ? 3.072 77.846 11.345 1.00 30.15 121 LEU B C 1
ATOM 3817 O O . LEU B 1 61 ? 3.822 77.886 12.330 1.00 29.26 121 LEU B O 1
ATOM 3822 N N . SER B 1 62 ? 3.176 78.727 10.345 1.00 29.98 122 SER B N 1
ATOM 3823 C CA . SER B 1 62 ? 4.229 79.752 10.402 1.00 31.15 122 SER B CA 1
ATOM 3824 C C . SER B 1 62 ? 4.071 80.638 11.638 1.00 31.07 122 SER B C 1
ATOM 3825 O O . SER B 1 62 ? 5.046 81.066 12.258 1.00 31.93 122 SER B O 1
ATOM 3828 N N . ASP B 1 63 ? 2.824 80.912 11.999 1.00 31.90 123 ASP B N 1
ATOM 3829 C CA . ASP B 1 63 ? 2.532 81.690 13.187 1.00 32.23 123 ASP B CA 1
ATOM 3830 C C . ASP B 1 63 ? 2.863 80.934 14.489 1.00 31.18 123 ASP B C 1
ATOM 3831 O O . ASP B 1 63 ? 3.384 81.506 15.425 1.00 30.23 123 ASP B O 1
ATOM 3836 N N . ILE B 1 64 ? 2.591 79.631 14.533 1.00 30.65 124 ILE B N 1
ATOM 3837 C CA . ILE B 1 64 ? 3.031 78.832 15.686 1.00 30.03 124 ILE B CA 1
ATOM 3838 C C . ILE B 1 64 ? 4.526 78.979 15.912 1.00 30.14 124 ILE B C 1
ATOM 3839 O O . ILE B 1 64 ? 4.964 79.254 17.032 1.00 29.96 124 ILE B O 1
ATOM 3844 N N . MET B 1 65 ? 5.296 78.806 14.835 1.00 30.43 125 MET B N 1
ATOM 3845 C CA . MET B 1 65 ? 6.751 78.838 14.868 1.00 31.55 125 MET B CA 1
ATOM 3846 C C . MET B 1 65 ? 7.327 80.150 15.352 1.00 32.58 125 MET B C 1
ATOM 3847 O O . MET B 1 65 ? 8.393 80.175 15.957 1.00 32.69 125 MET B O 1
ATOM 3852 N N . GLU B 1 66 ? 6.625 81.241 15.070 1.00 32.74 126 GLU B N 1
ATOM 3853 C CA . GLU B 1 66 ? 7.105 82.576 15.407 1.00 34.16 126 GLU B CA 1
ATOM 3854 C C . GLU B 1 66 ? 6.587 83.064 16.765 1.00 33.12 126 GLU B C 1
ATOM 3855 O O . GLU B 1 66 ? 7.260 83.846 17.437 1.00 33.65 126 GLU B O 1
ATOM 3861 N N . GLN B 1 67 ? 5.407 82.584 17.172 1.00 31.90 127 GLN B N 1
ATOM 3862 C CA . GLN B 1 67 ? 4.697 83.146 18.313 1.00 31.13 127 GLN B CA 1
ATOM 3863 C C . GLN B 1 67 ? 4.762 82.355 19.634 1.00 30.41 127 GLN B C 1
ATOM 3864 O O . GLN B 1 67 ? 4.531 82.912 20.702 1.00 30.68 127 GLN B O 1
ATOM 3870 N N . PHE B 1 68 ? 5.098 81.065 19.559 1.00 28.37 128 PHE B N 1
ATOM 3871 C CA . PHE B 1 68 ? 5.152 80.196 20.746 1.00 27.08 128 PHE B CA 1
ATOM 3872 C C . PHE B 1 68 ? 6.565 79.743 21.037 1.00 25.51 128 PHE B C 1
ATOM 3873 O O . PHE B 1 68 ? 7.368 79.658 20.121 1.00 26.32 128 PHE B O 1
ATOM 3881 N N . ASP B 1 69 ? 6.864 79.434 22.302 1.00 25.08 129 ASP B N 1
ATOM 3882 C CA . ASP B 1 69 ? 8.150 78.833 22.675 1.00 24.64 129 ASP B CA 1
ATOM 3883 C C . ASP B 1 69 ? 8.271 77.457 22.047 1.00 23.74 129 ASP B C 1
ATOM 3884 O O . ASP B 1 69 ? 7.334 76.653 22.146 1.00 24.25 129 ASP B O 1
ATOM 3889 N N . ILE B 1 70 ? 9.412 77.199 21.398 1.00 22.93 130 ILE B N 1
ATOM 3890 C CA . ILE B 1 70 ? 9.625 75.925 20.672 1.00 21.59 130 ILE B CA 1
ATOM 3891 C C . ILE B 1 70 ? 10.517 75.011 21.507 1.00 20.60 130 ILE B C 1
ATOM 3892 O O . ILE B 1 70 ? 11.498 75.456 22.076 1.00 21.27 130 ILE B O 1
ATOM 3897 N N . TYR B 1 71 ? 10.130 73.729 21.598 1.00 19.78 131 TYR B N 1
ATOM 3898 C CA . TYR B 1 71 ? 10.826 72.711 22.374 1.00 18.63 131 TYR B CA 1
ATOM 3899 C C . TYR B 1 71 ? 11.184 71.525 21.507 1.00 18.25 131 TYR B C 1
ATOM 3900 O O . TYR B 1 71 ? 10.551 71.296 20.476 1.00 18.65 131 TYR B O 1
ATOM 3909 N N . SER B 1 72 ? 12.222 70.799 21.930 1.00 17.46 132 SER B N 1
ATOM 3910 C CA . SER B 1 72 ? 12.612 69.545 21.295 1.00 17.96 132 SER B CA 1
ATOM 3911 C C . SER B 1 72 ? 12.682 68.503 22.401 1.00 18.43 132 SER B C 1
ATOM 3912 O O . SER B 1 72 ? 13.394 68.662 23.389 1.00 19.35 132 SER B O 1
ATOM 3915 N N . THR B 1 73 ? 11.936 67.416 22.224 1.00 19.41 133 THR B N 1
ATOM 3916 C CA . THR B 1 73 ? 11.687 66.510 23.340 1.00 20.32 133 THR B CA 1
ATOM 3917 C C . THR B 1 73 ? 11.782 65.063 22.849 1.00 19.05 133 THR B C 1
ATOM 3918 O O . THR B 1 73 ? 11.086 64.721 21.893 1.00 19.10 133 THR B O 1
ATOM 3922 N N . PRO B 1 74 ? 12.588 64.222 23.531 1.00 18.60 134 PRO B N 1
ATOM 3923 C CA . PRO B 1 74 ? 12.514 62.795 23.195 1.00 17.52 134 PRO B CA 1
ATOM 3924 C C . PRO B 1 74 ? 11.255 62.161 23.781 1.00 17.17 134 PRO B C 1
AT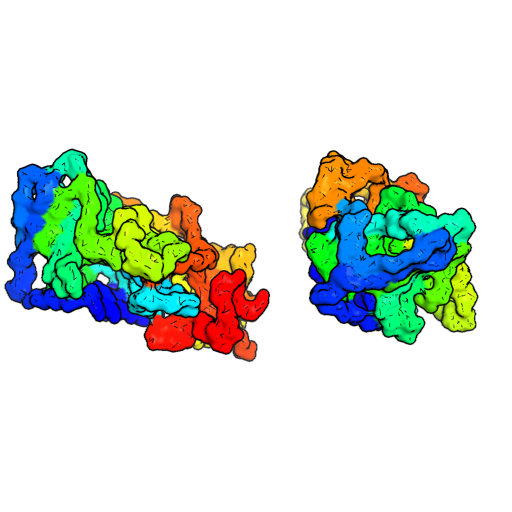OM 3925 O O . PRO B 1 74 ? 10.935 62.355 24.961 1.00 16.87 134 PRO B O 1
ATOM 3929 N N . VAL B 1 75 ? 10.555 61.396 22.961 1.00 16.70 135 VAL B N 1
ATOM 3930 C CA . VAL B 1 75 ? 9.316 60.729 23.393 1.00 16.13 135 VAL B CA 1
ATOM 3931 C C . VAL B 1 75 ? 9.190 59.383 22.709 1.00 16.64 135 VAL B C 1
ATOM 3932 O O . VAL B 1 75 ? 9.418 59.253 21.491 1.00 17.77 135 VAL B O 1
ATOM 3936 N N . THR B 1 76 ? 8.851 58.376 23.506 1.00 15.42 136 THR B N 1
ATOM 3937 C CA . THR B 1 76 ? 8.570 57.059 22.952 1.00 14.96 136 THR B CA 1
ATOM 3938 C C . THR B 1 76 ? 7.098 56.971 22.560 1.00 15.36 136 THR B C 1
ATOM 3939 O O . THR B 1 76 ? 6.187 57.281 23.380 1.00 16.34 136 THR B O 1
ATOM 3943 N N . MET B 1 77 ? 6.851 56.569 21.313 1.00 15.65 137 MET B N 1
ATOM 3944 C CA . MET B 1 77 ? 5.472 56.410 20.836 1.00 17.17 137 MET B CA 1
ATOM 3945 C C . MET B 1 77 ? 5.195 54.919 20.789 1.00 16.46 137 MET B C 1
ATOM 3946 O O . MET B 1 77 ? 6.083 54.119 20.485 1.00 16.42 137 MET B O 1
ATOM 3951 N N . VAL B 1 78 ? 3.988 54.536 21.187 1.00 16.40 138 VAL B N 1
ATOM 3952 C CA . VAL B 1 78 ? 3.649 53.090 21.237 1.00 16.87 138 VAL B CA 1
ATOM 3953 C C . VAL B 1 78 ? 2.239 52.889 20.688 1.00 15.95 138 VAL B C 1
ATOM 3954 O O . VAL B 1 78 ? 1.317 53.569 21.114 1.00 17.45 138 VAL B O 1
ATOM 3958 N N . CYS B 1 79 ? 2.052 51.930 19.769 1.00 15.47 139 CYS B N 1
ATOM 3959 C CA . CYS B 1 79 ? 0.685 51.655 19.319 1.00 17.78 139 CYS B CA 1
ATOM 3960 C C . CYS B 1 79 ? -0.021 50.763 20.353 1.00 16.53 139 CYS B C 1
ATOM 3961 O O . CYS B 1 79 ? 0.575 49.804 20.841 1.00 17.27 139 CYS B O 1
ATOM 3964 N N . ALA B 1 80 ? -1.293 51.068 20.637 1.00 17.03 140 ALA B N 1
ATOM 3965 C CA . ALA B 1 80 ? -2.118 50.230 21.522 1.00 16.82 140 ALA B CA 1
ATOM 3966 C C . ALA B 1 80 ? -2.098 48.740 21.081 1.00 16.73 140 ALA B C 1
ATOM 3967 O O . ALA B 1 80 ? -2.255 47.831 21.901 1.00 16.16 140 ALA B O 1
ATOM 3969 N N . GLY B 1 81 ? -1.924 48.511 19.778 1.00 17.51 141 GLY B N 1
ATOM 3970 C CA . GLY B 1 81 ? -1.911 47.145 19.249 1.00 16.64 141 GLY B CA 1
ATOM 3971 C C . GLY B 1 81 ? -0.597 46.393 19.438 1.00 16.21 141 GLY B C 1
ATOM 3972 O O . GLY B 1 81 ? -0.515 45.199 19.083 1.00 15.90 141 GLY B O 1
ATOM 3973 N N . ASN B 1 82 ? 0.452 47.024 19.994 1.00 16.03 142 ASN B N 1
ATOM 3974 C CA . ASN B 1 82 ? 1.704 46.265 20.174 1.00 15.75 142 ASN B CA 1
ATOM 3975 C C . ASN B 1 82 ? 1.483 44.951 20.934 1.00 15.93 142 ASN B C 1
ATOM 3976 O O . ASN B 1 82 ? 0.736 44.927 21.931 1.00 15.86 142 ASN B O 1
ATOM 3981 N N . ARG B 1 83 ? 2.137 43.888 20.454 1.00 15.65 143 ARG B N 1
ATOM 3982 C CA . ARG B 1 83 ? 2.036 42.538 21.016 1.00 15.28 143 ARG B CA 1
ATOM 3983 C C . ARG B 1 83 ? 0.657 41.867 20.775 1.00 16.02 143 ARG B C 1
ATOM 3984 O O . ARG B 1 83 ? 0.277 40.911 21.474 1.00 15.52 143 ARG B O 1
ATOM 3992 N N . ARG B 1 84 ? -0.082 42.359 19.777 1.00 15.99 144 ARG B N 1
ATOM 3993 C CA . ARG B 1 84 ? -1.396 41.770 19.460 1.00 16.15 144 ARG B CA 1
ATOM 3994 C C . ARG B 1 84 ? -1.241 40.329 18.948 1.00 16.02 144 ARG B C 1
ATOM 3995 O O . ARG B 1 84 ? -2.097 39.497 19.257 1.00 16.40 144 ARG B O 1
ATOM 4003 N N . LYS B 1 85 ? -0.237 40.052 18.113 1.00 15.67 145 LYS B N 1
ATOM 4004 C CA . LYS B 1 85 ? -0.106 38.700 17.509 1.00 16.22 145 LYS B CA 1
ATOM 4005 C C . LYS B 1 85 ? -0.088 37.612 18.567 1.00 16.70 145 LYS B C 1
ATOM 4006 O O . LYS B 1 85 ? -0.702 36.532 18.387 1.00 16.95 145 LYS B O 1
ATOM 4012 N N . GLU B 1 86 ? 0.579 37.897 19.689 1.00 15.84 146 GLU B N 1
ATOM 4013 C CA . GLU B 1 86 ? 0.529 36.965 20.812 1.00 16.56 146 GLU B CA 1
ATOM 4014 C C . GLU B 1 86 ? -0.887 36.560 21.232 1.00 17.79 146 GLU B C 1
ATOM 4015 O O . GLU B 1 86 ? -1.132 35.380 21.516 1.00 17.47 146 GLU B O 1
ATOM 4021 N N . GLN B 1 87 ? -1.794 37.535 21.298 1.00 17.50 147 GLN B N 1
ATOM 4022 C CA . GLN B 1 87 ? -3.175 37.243 21.638 1.00 18.29 147 GLN B CA 1
ATOM 4023 C C . GLN B 1 87 ? -3.850 36.482 20.512 1.00 18.03 147 GLN B C 1
ATOM 4024 O O . GLN B 1 87 ? -4.659 35.601 20.783 1.00 19.44 147 GLN B O 1
ATOM 4030 N N . ASN B 1 88 ? -3.531 36.844 19.267 1.00 18.24 148 ASN B N 1
ATOM 4031 C CA . ASN B 1 88 ? -4.168 36.223 18.096 1.00 18.36 148 ASN B CA 1
ATOM 4032 C C . ASN B 1 88 ? -3.857 34.715 18.037 1.00 19.22 148 ASN B C 1
ATOM 4033 O O . ASN B 1 88 ? -4.674 33.916 17.534 1.00 20.01 148 ASN B O 1
ATOM 4038 N N . MET B 1 89 ? -2.693 34.325 18.554 1.00 19.06 149 MET B N 1
ATOM 4039 C CA . MET B 1 89 ? -2.292 32.904 18.596 1.00 19.65 149 MET B CA 1
ATOM 4040 C C . MET B 1 89 ? -3.184 32.099 19.536 1.00 21.00 149 MET B C 1
ATOM 4041 O O . MET B 1 89 ? -3.372 30.876 19.368 1.00 21.89 149 MET B O 1
ATOM 4046 N N . VAL B 1 90 ? -3.696 32.782 20.560 1.00 20.40 150 VAL B N 1
ATOM 4047 C CA . VAL B 1 90 ? -4.581 32.181 21.560 1.00 21.60 150 VAL B CA 1
ATOM 4048 C C . VAL B 1 90 ? -6.013 32.114 21.027 1.00 23.09 150 VAL B C 1
ATOM 4049 O O . VAL B 1 90 ? -6.656 31.045 21.079 1.00 24.28 150 VAL B O 1
ATOM 4053 N N . LYS B 1 91 ? -6.514 33.240 20.517 1.00 23.15 151 LYS B N 1
ATOM 4054 C CA . LYS B 1 91 ? -7.841 33.308 19.912 1.00 24.98 151 LYS B CA 1
ATOM 4055 C C . LYS B 1 91 ? -7.804 34.383 18.855 1.00 24.99 151 LYS B C 1
ATOM 4056 O O . LYS B 1 91 ? -7.495 35.541 19.165 1.00 23.23 151 LYS B O 1
ATOM 4062 N N . LYS B 1 92 ? -8.125 33.994 17.613 1.00 25.48 152 LYS B N 1
ATOM 4063 C CA . LYS B 1 92 ? -8.095 34.926 16.481 1.00 26.82 152 LYS B CA 1
ATOM 4064 C C . LYS B 1 92 ? -9.055 36.069 16.677 1.00 25.99 152 LYS B C 1
ATOM 4065 O O . LYS B 1 92 ? -10.181 35.917 17.193 1.00 26.01 152 LYS B O 1
ATOM 4071 N N . GLY B 1 93 ? -8.582 37.237 16.284 1.00 25.10 153 GLY B N 1
ATOM 4072 C CA . GLY B 1 93 ? -9.380 38.426 16.380 1.00 25.73 153 GLY B CA 1
ATOM 4073 C C . GLY B 1 93 ? -9.065 39.324 15.213 1.00 25.45 153 GLY B C 1
ATOM 4074 O O . GLY B 1 93 ? -8.216 39.014 14.353 1.00 25.00 153 GLY B O 1
ATOM 4075 N N . ALA B 1 94 ? -9.735 40.468 15.209 1.00 26.52 154 ALA B N 1
ATOM 4076 C CA . ALA B 1 94 ? -9.526 41.471 14.190 1.00 26.62 154 ALA B CA 1
ATOM 4077 C C . ALA B 1 94 ? -8.268 42.281 14.510 1.00 26.96 154 ALA B C 1
ATOM 4078 O O . ALA B 1 94 ? -7.843 42.376 15.672 1.00 28.58 154 ALA B O 1
ATOM 4080 N N . GLY B 1 95 ? -7.672 42.855 13.483 1.00 25.54 155 GLY B N 1
ATOM 4081 C CA . GLY B 1 95 ? -6.630 43.839 13.696 1.00 24.62 155 GLY B CA 1
ATOM 4082 C C . GLY B 1 95 ? -5.295 43.323 13.239 1.00 22.74 155 GLY B C 1
ATOM 4083 O O . GLY B 1 95 ? -5.035 42.125 13.233 1.00 22.66 155 GLY B O 1
ATOM 4084 N N . PHE B 1 96 ? -4.444 44.269 12.867 1.00 22.27 156 PHE B N 1
ATOM 4085 C CA . PHE B 1 96 ? -3.108 43.967 12.371 1.00 20.94 156 PHE B CA 1
ATOM 4086 C C . PHE B 1 96 ? -2.317 43.217 13.456 1.00 20.19 156 PHE B C 1
ATOM 4087 O O . PHE B 1 96 ? -2.330 43.629 14.631 1.00 20.08 156 PHE B O 1
ATOM 4095 N N . ASN B 1 97 ? -1.653 42.129 13.063 1.00 19.42 157 ASN B N 1
ATOM 4096 C CA . ASN B 1 97 ? -0.895 41.298 14.001 1.00 18.53 157 ASN B CA 1
ATOM 4097 C C . ASN B 1 97 ? 0.502 41.832 14.328 1.00 17.39 157 ASN B C 1
ATOM 4098 O O . ASN B 1 97 ? 1.522 41.287 13.884 1.00 17.78 157 ASN B O 1
ATOM 4103 N N . TRP B 1 98 ? 0.549 42.918 15.112 1.00 16.83 158 TRP B N 1
ATOM 4104 C CA . TRP B 1 98 ? 1.821 43.465 15.604 1.00 17.71 158 TRP B CA 1
ATOM 4105 C C . TRP B 1 98 ? 2.618 42.430 16.345 1.00 17.29 158 TRP B C 1
ATOM 4106 O O . TRP B 1 98 ? 2.063 41.629 17.101 1.00 16.68 158 TRP B O 1
ATOM 4117 N N . GLY B 1 99 ? 3.921 42.442 16.106 1.00 17.10 159 GLY B N 1
ATOM 4118 C CA . GLY B 1 99 ? 4.874 41.734 16.967 1.00 16.92 159 GLY B CA 1
ATOM 4119 C C . GLY B 1 99 ? 5.110 42.568 18.227 1.00 17.53 159 GLY B C 1
ATOM 4120 O O . GLY B 1 99 ? 4.149 43.077 18.835 1.00 18.88 159 GLY B O 1
ATOM 4121 N N . ALA B 1 100 ? 6.380 42.759 18.567 1.00 16.59 160 ALA B N 1
ATOM 4122 C CA . ALA B 1 100 ? 6.714 43.541 19.763 1.00 17.36 160 ALA B CA 1
ATOM 4123 C C . ALA B 1 100 ? 7.336 44.867 19.417 1.00 17.86 160 ALA B C 1
ATOM 4124 O O . ALA B 1 100 ? 7.712 45.633 20.331 1.00 17.84 160 ALA B O 1
ATOM 4126 N N . ALA B 1 101 ? 7.433 45.159 18.116 1.00 17.21 161 ALA B N 1
ATOM 4127 C CA . ALA B 1 101 ? 8.108 46.398 17.685 1.00 17.84 161 ALA B CA 1
ATOM 4128 C C . ALA B 1 101 ? 7.183 47.506 17.241 1.00 17.56 161 ALA B C 1
ATOM 4129 O O . ALA B 1 101 ? 7.624 48.393 16.480 1.00 17.81 161 ALA B O 1
ATOM 4131 N N . GLY B 1 102 ? 5.919 47.486 17.706 1.00 16.52 162 GLY B N 1
ATOM 4132 C CA . GLY B 1 102 ? 4.966 48.570 17.438 1.00 15.36 162 GLY B CA 1
ATOM 4133 C C . GLY B 1 102 ? 5.239 49.765 18.369 1.00 16.22 162 GLY B C 1
ATOM 4134 O O . GLY B 1 102 ? 4.321 50.260 19.033 1.00 18.04 162 GLY B O 1
ATOM 4135 N N . THR B 1 103 ? 6.500 50.198 18.401 1.00 16.09 163 THR B N 1
ATOM 4136 C CA . THR B 1 103 ? 6.967 51.336 19.205 1.00 16.09 163 THR B CA 1
ATOM 4137 C C . THR B 1 103 ? 8.168 51.971 18.504 1.00 16.59 163 THR B C 1
ATOM 4138 O O . THR B 1 103 ? 8.923 51.275 17.812 1.00 16.88 163 THR B O 1
ATOM 4142 N N . SER B 1 104 ? 8.328 53.283 18.650 1.00 15.26 164 SER B N 1
ATOM 4143 C CA . SER B 1 104 ? 9.504 53.945 18.100 1.00 14.95 164 SER B CA 1
ATOM 4144 C C . SER B 1 104 ? 9.693 55.222 18.909 1.00 15.12 164 SER B C 1
ATOM 4145 O O . SER B 1 104 ? 8.708 55.783 19.411 1.00 15.08 164 SER B O 1
ATOM 4148 N N . THR B 1 105 ? 10.947 55.653 19.030 1.00 14.42 165 THR B N 1
ATOM 4149 C CA . THR B 1 105 ? 11.269 56.794 19.885 1.00 15.36 165 THR B CA 1
ATOM 4150 C C . THR B 1 105 ? 11.973 57.874 19.055 1.00 16.71 165 THR B C 1
ATOM 4151 O O . THR B 1 105 ? 12.883 57.566 18.276 1.00 16.44 165 THR B O 1
ATOM 4155 N N . SER B 1 106 ? 11.563 59.125 19.247 1.00 16.70 166 SER B N 1
ATOM 4156 C CA . SER B 1 106 ? 12.060 60.227 18.405 1.00 17.88 166 SER B CA 1
ATOM 4157 C C . SER B 1 106 ? 12.199 61.491 19.220 1.00 17.37 166 SER B C 1
ATOM 4158 O O . SER B 1 106 ? 11.562 61.672 20.273 1.00 18.27 166 SER B O 1
ATOM 4161 N N . LEU B 1 107 ? 13.045 62.383 18.717 1.00 17.39 167 LEU B N 1
ATOM 4162 C CA . LEU B 1 107 ? 12.986 63.777 19.131 1.00 17.92 167 LEU B CA 1
ATOM 4163 C C . LEU B 1 107 ? 11.901 64.495 18.363 1.00 17.96 167 LEU B C 1
ATOM 4164 O O . LEU B 1 107 ? 11.945 64.559 17.119 1.00 19.50 167 LEU B O 1
ATOM 4169 N N . TRP B 1 108 ? 10.937 65.059 19.094 1.00 18.30 168 TRP B N 1
ATOM 4170 C CA . TRP B 1 108 ? 9.874 65.808 18.464 1.00 18.05 168 TRP B CA 1
ATOM 4171 C C . TRP B 1 108 ? 10.059 67.290 18.747 1.00 18.19 168 TRP B C 1
ATOM 4172 O O . TRP B 1 108 ? 10.386 67.688 19.877 1.00 19.29 168 TRP B O 1
ATOM 4183 N N . THR B 1 109 ? 9.841 68.102 17.719 1.00 18.01 169 THR B N 1
ATOM 4184 C CA . THR B 1 109 ? 10.040 69.556 17.853 1.00 17.48 169 THR B CA 1
ATOM 4185 C C . THR B 1 109 ? 8.771 70.307 17.522 1.00 17.68 169 THR B C 1
ATOM 4186 O O . THR B 1 109 ? 8.116 70.039 16.502 1.00 17.71 169 THR B O 1
ATOM 4190 N N . GLY B 1 110 ? 8.440 71.282 18.365 1.00 19.46 170 GLY B N 1
ATOM 4191 C CA . GLY B 1 110 ? 7.193 72.032 18.197 1.00 18.48 170 GLY B CA 1
ATOM 4192 C C . GLY B 1 110 ? 6.850 72.789 19.462 1.00 19.52 170 GLY B C 1
ATOM 4193 O O . GLY B 1 110 ? 7.722 73.063 20.295 1.00 20.63 170 GLY B O 1
ATOM 4194 N N . CYS B 1 111 ? 5.581 73.152 19.588 1.00 20.17 171 CYS B N 1
ATOM 4195 C CA . CYS B 1 111 ? 5.117 73.937 20.729 1.00 21.01 171 CYS B CA 1
ATOM 4196 C C . CYS B 1 111 ? 4.392 73.052 21.765 1.00 21.34 171 CYS B C 1
ATOM 4197 O O . CYS B 1 111 ? 4.135 71.858 21.495 1.00 21.30 171 CYS B O 1
ATOM 4200 N N . MET B 1 112 ? 4.126 73.615 22.950 1.00 21.05 172 MET B N 1
ATOM 4201 C CA . MET B 1 112 ? 3.311 72.930 23.976 1.00 20.79 172 MET B CA 1
ATOM 4202 C C . MET B 1 112 ? 1.828 73.100 23.640 1.00 21.39 172 MET B C 1
ATOM 4203 O O . MET B 1 112 ? 1.348 74.220 23.356 1.00 21.32 172 MET B O 1
ATOM 4208 N N . LEU B 1 113 ? 1.073 72.006 23.671 1.00 20.60 173 LEU B N 1
ATOM 4209 C CA . LEU B 1 113 ? -0.369 72.107 23.395 1.00 20.88 173 LEU B CA 1
ATOM 4210 C C . LEU B 1 113 ? -1.043 72.980 24.448 1.00 20.57 173 LEU B C 1
ATOM 4211 O O . LEU B 1 113 ? -1.970 73.757 24.131 1.00 21.24 173 LEU B O 1
ATOM 4216 N N . GLY B 1 114 ? -0.555 72.893 25.686 1.00 20.73 174 GLY B N 1
ATOM 4217 C CA . GLY B 1 114 ? -1.101 73.665 26.780 1.00 21.50 174 GLY B CA 1
ATOM 4218 C C . GLY B 1 114 ? -0.914 75.157 26.548 1.00 22.25 174 GLY B C 1
ATOM 4219 O O . GLY B 1 114 ? -1.756 75.945 26.968 1.00 22.83 174 GLY B O 1
ATOM 4220 N N . ASP B 1 115 ? 0.160 75.552 25.871 1.00 22.82 175 ASP B N 1
ATOM 4221 C CA . ASP B 1 115 ? 0.342 76.996 25.557 1.00 23.25 175 ASP B CA 1
ATOM 4222 C C . ASP B 1 115 ? -0.701 77.461 24.538 1.00 24.01 175 ASP B C 1
ATOM 4223 O O . ASP B 1 115 ? -1.267 78.582 24.632 1.00 26.56 175 ASP B O 1
ATOM 4228 N N . VAL B 1 116 ? -0.970 76.609 23.555 1.00 23.39 176 VAL B N 1
ATOM 4229 C CA . VAL B 1 116 ? -1.894 76.941 22.488 1.00 24.06 176 VAL B CA 1
ATOM 4230 C C . VAL B 1 116 ? -3.320 77.021 23.039 1.00 25.11 176 VAL B C 1
ATOM 4231 O O . VAL B 1 116 ? -4.092 77.915 22.683 1.00 25.04 176 VAL B O 1
ATOM 4235 N N . ILE B 1 117 ? -3.674 76.060 23.891 1.00 24.71 177 ILE B N 1
ATOM 4236 C CA . ILE B 1 117 ? -5.024 76.058 24.488 1.00 25.11 177 ILE B CA 1
ATOM 4237 C C . ILE B 1 117 ? -5.176 77.221 25.472 1.00 26.55 177 ILE B C 1
ATOM 4238 O O . ILE B 1 117 ? -6.227 77.886 25.489 1.00 27.43 177 ILE B O 1
ATOM 4243 N N . GLY B 1 118 ? -4.139 77.446 26.283 1.00 27.17 178 GLY B N 1
ATOM 4244 C CA . GLY B 1 118 ? -4.100 78.493 27.296 1.00 28.28 178 GLY B CA 1
ATOM 4245 C C . GLY B 1 118 ? -4.391 79.860 26.707 1.00 29.45 178 GLY B C 1
ATOM 4246 O O . GLY B 1 118 ? -5.122 80.662 27.319 1.00 29.19 178 GLY B O 1
ATOM 4247 N N . LYS B 1 119 ? -3.871 80.110 25.508 1.00 29.64 179 LYS B N 1
ATOM 4248 C CA . LYS B 1 119 ? -4.080 81.396 24.828 1.00 30.97 179 LYS B CA 1
ATOM 4249 C C . LYS B 1 119 ? -5.571 81.707 24.594 1.00 31.01 179 LYS B C 1
ATOM 4250 O O . LYS B 1 119 ? -5.967 82.890 24.619 1.00 31.94 179 LYS B O 1
ATOM 4256 N N . ALA B 1 120 ? -6.397 80.670 24.405 1.00 30.14 180 ALA B N 1
ATOM 4257 C CA . ALA B 1 120 ? -7.844 80.811 24.188 1.00 30.37 180 ALA B CA 1
ATOM 4258 C C . ALA B 1 120 ? -8.633 81.000 25.485 1.00 30.85 180 ALA B C 1
ATOM 4259 O O . ALA B 1 120 ? -9.803 81.366 25.440 1.00 31.30 180 ALA B O 1
ATOM 4261 N N . ARG B 1 121 ? -7.977 80.740 26.615 1.00 31.26 181 ARG B N 1
ATOM 4262 C CA . ARG B 1 121 ? -8.541 80.883 27.978 1.00 31.79 181 ARG B CA 1
ATOM 4263 C C . ARG B 1 121 ? -9.723 79.947 28.235 1.00 31.22 181 ARG B C 1
ATOM 4264 O O . ARG B 1 121 ? -10.879 80.373 28.202 1.00 30.85 181 ARG B O 1
ATOM 4272 N N . PRO B 1 122 ? -9.442 78.643 28.487 1.00 30.32 182 PRO B N 1
ATOM 4273 C CA . PRO B 1 122 ? -10.542 77.680 28.668 1.00 30.01 182 PRO B CA 1
ATOM 4274 C C . PRO B 1 122 ? -11.421 77.950 29.885 1.00 29.91 182 PRO B C 1
ATOM 4275 O O . PRO B 1 122 ? -10.935 78.456 30.912 1.00 30.42 182 PRO B O 1
ATOM 4279 N N . SER B 1 123 ? -12.695 77.591 29.744 1.00 29.91 183 SER B N 1
ATOM 4280 C CA . SER B 1 123 ? -13.684 77.647 30.812 1.00 31.20 183 SER B CA 1
ATOM 4281 C C . SER B 1 123 ? -13.245 76.857 32.036 1.00 30.97 183 SER B C 1
ATOM 4282 O O . SER B 1 123 ? -12.550 75.841 31.903 1.00 30.61 183 SER B O 1
ATOM 4285 N N . LYS B 1 124 ? -13.658 77.319 33.216 1.00 30.92 184 LYS B N 1
ATOM 4286 C CA . LYS B 1 124 ? -13.453 76.566 34.464 1.00 31.64 184 LYS B CA 1
ATOM 4287 C C . LYS B 1 124 ? -14.089 75.180 34.442 1.00 30.40 184 LYS B C 1
ATOM 4288 O O . LYS B 1 124 ? -13.591 74.259 35.091 1.00 30.67 184 LYS B O 1
ATOM 4294 N N . ARG B 1 125 ? -15.145 75.031 33.659 1.00 29.17 185 ARG B N 1
ATOM 4295 C CA . ARG B 1 125 ? -15.883 73.776 33.572 1.00 28.58 185 ARG B CA 1
ATOM 4296 C C . ARG B 1 125 ? -15.288 72.804 32.550 1.00 26.36 185 ARG B C 1
ATOM 4297 O O . ARG B 1 125 ? -15.725 71.633 32.458 1.00 25.49 185 ARG B O 1
ATOM 4305 N N . ALA B 1 126 ? -14.307 73.283 31.780 1.00 23.94 186 ALA B N 1
ATOM 4306 C CA . ALA B 1 126 ? -13.681 72.465 30.740 1.00 22.74 186 ALA B CA 1
ATOM 4307 C C . ALA B 1 126 ? -12.895 71.329 31.397 1.00 21.38 186 ALA B C 1
ATOM 4308 O O . ALA B 1 126 ? -12.287 71.525 32.447 1.00 21.34 186 ALA B O 1
ATOM 4310 N N . ARG B 1 127 ? -12.950 70.152 30.774 1.00 20.51 187 ARG B N 1
ATOM 4311 C CA . ARG B 1 127 ? -12.220 68.975 31.276 1.00 21.37 187 ARG B CA 1
ATOM 4312 C C . ARG B 1 127 ? -11.405 68.271 30.196 1.00 21.37 187 ARG B C 1
ATOM 4313 O O . ARG B 1 127 ? -10.484 67.513 30.526 1.00 19.81 187 ARG B O 1
ATOM 4321 N N . PHE B 1 128 ? -11.782 68.463 28.926 1.00 20.59 188 PHE B N 1
ATOM 4322 C CA . PHE B 1 128 ? -11.138 67.725 27.821 1.00 21.41 188 PHE B CA 1
ATOM 4323 C C . PHE B 1 128 ? -10.785 68.609 26.647 1.00 21.55 188 PHE B C 1
ATOM 4324 O O . PHE B 1 128 ? -11.392 69.654 26.430 1.00 21.61 188 PHE B O 1
ATOM 4332 N N . VAL B 1 129 ? -9.810 68.146 25.872 1.00 19.62 189 VAL B N 1
ATOM 4333 C CA . VAL B 1 129 ? -9.481 68.788 24.606 1.00 20.93 189 VAL B CA 1
ATOM 4334 C C . VAL B 1 129 ? -9.701 67.748 23.527 1.00 20.57 189 VAL B C 1
ATOM 4335 O O . VAL B 1 129 ? -9.026 66.682 23.527 1.00 20.47 189 VAL B O 1
ATOM 4339 N N . TRP B 1 130 ? -10.673 67.998 22.640 1.00 20.09 190 TRP B N 1
ATOM 4340 C CA . TRP B 1 130 ? -10.875 67.125 21.484 1.00 20.07 190 TRP B CA 1
ATOM 4341 C C . TRP B 1 130 ? -9.873 67.498 20.392 1.00 21.15 190 TRP B C 1
ATOM 4342 O O . TRP B 1 130 ? -9.566 68.692 20.184 1.00 20.96 190 TRP B O 1
ATOM 4353 N N . MET B 1 131 ? -9.367 66.483 19.704 1.00 20.81 191 MET B N 1
ATOM 4354 C CA . MET B 1 131 ? -8.426 66.684 18.590 1.00 22.02 191 MET B CA 1
ATOM 4355 C C . MET B 1 131 ? -8.999 66.019 17.350 1.00 22.76 191 MET B C 1
ATOM 4356 O O . MET B 1 131 ? -9.450 64.852 17.411 1.00 22.81 191 MET B O 1
ATOM 4361 N N . GLU B 1 132 ? -9.001 66.738 16.217 1.00 22.89 192 GLU B N 1
ATOM 4362 C CA . GLU B 1 132 ? -9.533 66.176 14.993 1.00 24.29 192 GLU B CA 1
ATOM 4363 C C . GLU B 1 132 ? -8.544 66.310 13.837 1.00 22.82 192 GLU B C 1
ATOM 4364 O O . GLU B 1 132 ? -7.947 67.363 13.647 1.00 22.89 192 GLU B O 1
ATOM 4370 N N . GLY B 1 133 ? -8.392 65.236 13.089 1.00 23.31 193 GLY B N 1
ATOM 4371 C CA . GLY B 1 133 ? -7.431 65.196 11.979 1.00 24.76 193 GLY B CA 1
ATOM 4372 C C . GLY B 1 133 ? -8.076 65.537 10.650 1.00 25.11 193 GLY B C 1
ATOM 4373 O O . GLY B 1 133 ? -9.309 65.577 10.531 1.00 25.83 193 GLY B O 1
ATOM 4374 N N . ALA B 1 134 ? -7.236 65.774 9.652 1.00 25.86 194 ALA B N 1
ATOM 4375 C CA . ALA B 1 134 ? -7.686 66.092 8.269 1.00 26.62 194 ALA B CA 1
ATOM 4376 C C . ALA B 1 134 ? -7.915 64.859 7.405 1.00 26.93 194 ALA B C 1
ATOM 4377 O O . ALA B 1 134 ? -8.314 64.988 6.228 1.00 27.60 194 ALA B O 1
ATOM 4379 N N . ASP B 1 135 ? -7.660 63.668 7.949 1.00 27.19 195 ASP B N 1
ATOM 4380 C CA . ASP B 1 135 ? -7.827 62.434 7.170 1.00 27.29 195 ASP B CA 1
ATOM 4381 C C . ASP B 1 135 ? -9.315 62.090 7.065 1.00 28.60 195 ASP B C 1
ATOM 4382 O O . ASP B 1 135 ? -10.139 62.675 7.769 1.00 29.93 195 ASP B O 1
ATOM 4387 N N . ASN B 1 136 ? -9.649 61.161 6.186 1.00 29.44 196 ASN B N 1
ATOM 4388 C CA . ASN B 1 136 ? -11.040 60.754 6.021 1.00 30.30 196 ASN B CA 1
ATOM 4389 C C . ASN B 1 136 ? -11.137 59.232 5.870 1.00 28.98 196 ASN B C 1
ATOM 4390 O O . ASN B 1 136 ? -11.394 58.715 4.779 1.00 28.77 196 ASN B O 1
ATOM 4395 N N . PRO B 1 137 ? -10.859 58.485 6.957 1.00 27.42 197 PRO B N 1
ATOM 4396 C CA . PRO B 1 137 ? -10.975 57.028 6.868 1.00 27.21 197 PRO B CA 1
ATOM 4397 C C . PRO B 1 137 ? -12.442 56.576 6.790 1.00 27.17 197 PRO B C 1
ATOM 4398 O O . PRO B 1 137 ? -13.331 57.424 6.696 1.00 27.37 197 PRO B O 1
ATOM 4402 N N . ALA B 1 138 ? -12.692 55.268 6.846 1.00 28.08 198 ALA B N 1
ATOM 4403 C CA . ALA B 1 138 ? -14.033 54.748 6.509 1.00 29.04 198 ALA B CA 1
ATOM 4404 C C . ALA B 1 138 ? -15.196 55.420 7.235 1.00 30.10 198 ALA B C 1
ATOM 4405 O O . ALA B 1 138 ? -16.283 55.578 6.655 1.00 30.45 198 ALA B O 1
ATOM 4407 N N . ASN B 1 139 ? -14.981 55.823 8.491 1.00 29.13 199 ASN B N 1
ATOM 4408 C CA . ASN B 1 139 ? -16.057 56.405 9.297 1.00 29.78 199 ASN B CA 1
ATOM 4409 C C . ASN B 1 139 ? -15.920 57.898 9.540 1.00 28.60 199 ASN B C 1
ATOM 4410 O O . ASN B 1 139 ? -16.443 58.432 10.520 1.00 29.64 199 ASN B O 1
ATOM 4415 N N . GLY B 1 140 ? -15.256 58.584 8.611 1.00 27.75 200 GLY B N 1
ATOM 4416 C CA . GLY B 1 140 ? -15.137 60.031 8.668 1.00 27.54 200 GLY B CA 1
ATOM 4417 C C . GLY B 1 140 ? -13.849 60.428 9.353 1.00 26.92 200 GLY B C 1
ATOM 4418 O O . GLY B 1 140 ? -13.027 59.557 9.641 1.00 26.98 200 GLY B O 1
ATOM 4419 N N . ALA B 1 141 ? -13.698 61.724 9.629 1.00 26.26 201 ALA B N 1
ATOM 4420 C CA . ALA B 1 141 ? -12.448 62.289 10.180 1.00 25.88 201 ALA B CA 1
ATOM 4421 C C . ALA B 1 141 ? -12.033 61.557 11.447 1.00 25.38 201 ALA B C 1
ATOM 4422 O O . ALA B 1 141 ? -12.887 61.230 12.257 1.00 26.37 201 ALA B O 1
ATOM 4424 N N . TYR B 1 142 ? -10.738 61.306 11.607 1.00 25.26 202 TYR B N 1
ATOM 4425 C CA . TYR B 1 142 ? -10.240 60.677 12.843 1.00 23.08 202 TYR B CA 1
ATOM 4426 C C . TYR B 1 142 ? -10.189 61.726 13.940 1.00 22.90 202 TYR B C 1
ATOM 4427 O O . TYR B 1 142 ? -9.686 62.840 13.756 1.00 23.33 202 TYR B O 1
ATOM 4436 N N . GLY B 1 143 ? -10.742 61.393 15.099 1.00 21.93 203 GLY B N 1
ATOM 4437 C CA . GLY B 1 143 ? -10.706 62.320 16.202 1.00 21.38 203 GLY B CA 1
ATOM 4438 C C . GLY B 1 143 ? -10.773 61.569 17.523 1.00 20.51 203 GLY B C 1
ATOM 4439 O O . GLY B 1 143 ? -11.314 60.436 17.615 1.00 20.80 203 GLY B O 1
ATOM 4440 N N . THR B 1 144 ? -10.193 62.208 18.517 1.00 20.43 204 THR B N 1
ATOM 4441 C CA . THR B 1 144 ? -10.236 61.688 19.873 1.00 20.09 204 THR B CA 1
ATOM 4442 C C . THR B 1 144 ? -10.050 62.821 20.843 1.00 20.42 204 THR B C 1
ATOM 4443 O O . THR B 1 144 ? -10.446 63.963 20.547 1.00 19.34 204 THR B O 1
ATOM 4447 N N . CYS B 1 145 ? -9.525 62.552 22.031 1.00 19.34 205 CYS B N 1
ATOM 4448 C CA . CYS B 1 145 ? -9.418 63.607 23.029 1.00 19.05 205 CYS B CA 1
ATOM 4449 C C . CYS B 1 145 ? -8.354 63.256 24.072 1.00 19.37 205 CYS B C 1
ATOM 4450 O O . CYS B 1 145 ? -7.850 62.120 24.110 1.00 18.58 205 CYS B O 1
ATOM 4453 N N . ILE B 1 146 ? -8.014 64.252 24.876 1.00 18.54 206 ILE B N 1
ATOM 4454 C CA . ILE B 1 146 ? -7.110 64.075 26.020 1.00 18.87 206 ILE B CA 1
ATOM 4455 C C . ILE B 1 146 ? -7.558 65.013 27.136 1.00 19.01 206 ILE B C 1
ATOM 4456 O O . ILE B 1 146 ? -8.202 66.075 26.846 1.00 18.87 206 ILE B O 1
ATOM 4461 N N . ARG B 1 147 ? -7.291 64.654 28.410 1.00 18.38 207 ARG B N 1
ATOM 4462 C CA . ARG B 1 147 ? -7.686 65.553 29.509 1.00 18.29 207 ARG B CA 1
ATOM 4463 C C . ARG B 1 147 ? -7.013 66.919 29.434 1.00 18.13 207 ARG B C 1
ATOM 4464 O O . ARG B 1 147 ? -5.801 67.031 29.157 1.00 16.96 207 ARG B O 1
ATOM 4472 N N . LEU B 1 148 ? -7.790 67.962 29.714 1.00 18.33 208 LEU B N 1
ATOM 4473 C CA . LEU B 1 148 ? -7.249 69.322 29.689 1.00 19.76 208 LEU B CA 1
ATOM 4474 C C . LEU B 1 148 ? -6.126 69.521 30.698 1.00 20.20 208 LEU B C 1
ATOM 4475 O O . LEU B 1 148 ? -5.092 70.142 30.399 1.00 20.09 208 LEU B O 1
ATOM 4480 N N . SER B 1 149 ? -6.317 69.000 31.908 1.00 19.86 209 SER B N 1
ATOM 4481 C CA . SER B 1 149 ? -5.315 69.196 32.938 1.00 20.68 209 SER B CA 1
ATOM 4482 C C . SER B 1 149 ? -3.966 68.580 32.518 1.00 20.65 209 SER B C 1
ATOM 4483 O O . SER B 1 149 ? -2.909 69.091 32.916 1.00 20.46 209 SER B O 1
ATOM 4486 N N . TRP B 1 150 ? -4.004 67.490 31.735 1.00 19.69 210 TRP B N 1
ATOM 4487 C CA . TRP B 1 150 ? -2.752 66.892 31.236 1.00 19.00 210 TRP B CA 1
ATOM 4488 C C . TRP B 1 150 ? -2.027 67.831 30.251 1.00 19.87 210 TRP B C 1
ATOM 4489 O O . TRP B 1 150 ? -0.801 67.878 30.240 1.00 19.30 210 TRP B O 1
ATOM 4500 N N . CYS B 1 151 ? -2.792 68.564 29.439 1.00 20.65 211 CYS B N 1
ATOM 4501 C CA . CYS B 1 151 ? -2.204 69.559 28.535 1.00 21.72 211 CYS B CA 1
ATOM 4502 C C . CYS B 1 151 ? -1.492 70.678 29.306 1.00 22.58 211 CYS B C 1
ATOM 4503 O O . CYS B 1 151 ? -0.527 71.281 28.810 1.00 21.98 211 CYS B O 1
ATOM 4506 N N . MET B 1 152 ? -2.002 70.990 30.488 1.00 23.17 212 MET B N 1
ATOM 4507 C CA . MET B 1 152 ? -1.444 72.071 31.305 1.00 24.28 212 MET B CA 1
ATOM 4508 C C . MET B 1 152 ? -0.310 71.617 32.236 1.00 24.53 212 MET B C 1
ATOM 4509 O O . MET B 1 152 ? 0.323 72.433 32.938 1.00 25.93 212 MET B O 1
ATOM 4514 N N . ASP B 1 153 ? -0.023 70.316 32.235 1.00 23.52 213 ASP B N 1
ATOM 4515 C CA . ASP B 1 153 ? 0.964 69.747 33.144 1.00 23.08 213 ASP B CA 1
ATOM 4516 C C . ASP B 1 153 ? 2.362 69.681 32.490 1.00 22.66 213 ASP B C 1
ATOM 4517 O O . ASP B 1 153 ? 2.566 68.908 31.564 1.00 20.25 213 ASP B O 1
ATOM 4522 N N . PRO B 1 154 ? 3.346 70.454 32.993 1.00 23.14 214 PRO B N 1
ATOM 4523 C CA . PRO B 1 154 ? 4.668 70.387 32.331 1.00 22.92 214 PRO B CA 1
ATOM 4524 C C . PRO B 1 154 ? 5.356 69.029 32.388 1.00 22.89 214 PRO B C 1
ATOM 4525 O O . PRO B 1 154 ? 6.222 68.751 31.534 1.00 21.55 214 PRO B O 1
ATOM 4529 N N . GLU B 1 155 ? 5.006 68.193 33.376 1.00 20.14 215 GLU B N 1
ATOM 4530 C CA . GLU B 1 155 ? 5.630 66.865 33.456 1.00 20.59 215 GLU B CA 1
ATOM 4531 C C . GLU B 1 155 ? 5.176 65.988 32.287 1.00 20.11 215 GLU B C 1
ATOM 4532 O O . GLU B 1 155 ? 5.818 64.979 31.997 1.00 20.31 215 GLU B O 1
ATOM 4538 N N . ARG B 1 156 ? 4.048 66.324 31.666 1.00 20.15 216 ARG B N 1
ATOM 4539 C CA . ARG B 1 156 ? 3.470 65.459 30.601 1.00 20.55 216 ARG B CA 1
ATOM 4540 C C . ARG B 1 156 ? 3.929 65.898 29.209 1.00 21.33 216 ARG B C 1
ATOM 4541 O O . ARG B 1 156 ? 3.862 65.130 28.271 1.00 21.06 216 ARG B O 1
ATOM 4549 N N . CYS B 1 157 ? 4.373 67.154 29.112 1.00 20.82 217 CYS B N 1
ATOM 4550 C CA . CYS B 1 157 ? 5.007 67.714 27.914 1.00 21.12 217 CYS B CA 1
ATOM 4551 C C . CYS B 1 157 ? 4.225 67.375 26.631 1.00 19.94 217 CYS B C 1
ATOM 4552 O O . CYS B 1 157 ? 4.816 66.872 25.664 1.00 20.81 217 CYS B O 1
ATOM 4555 N N . ILE B 1 158 ? 2.904 67.618 26.628 1.00 19.32 218 ILE B N 1
ATOM 4556 C CA . ILE B 1 158 ? 2.090 67.349 25.424 1.00 17.63 218 ILE B CA 1
ATOM 4557 C C . ILE B 1 158 ? 2.394 68.417 24.377 1.00 18.93 218 ILE B C 1
ATOM 4558 O O . ILE B 1 158 ? 2.296 69.612 24.670 1.00 20.03 218 ILE B O 1
ATOM 4563 N N . MET B 1 159 ? 2.770 67.980 23.185 1.00 18.86 219 MET B N 1
ATOM 4564 C CA . MET B 1 159 ? 3.257 68.896 22.121 1.00 20.00 219 MET B CA 1
ATOM 4565 C C . MET B 1 159 ? 2.383 68.928 20.874 1.00 20.34 219 MET B C 1
ATOM 4566 O O . MET B 1 159 ? 1.708 67.960 20.533 1.00 19.23 219 MET B O 1
ATOM 4571 N N . ILE B 1 160 ? 2.463 70.048 20.134 1.00 18.92 220 ILE B N 1
ATOM 4572 C CA . ILE B 1 160 ? 2.068 70.009 18.734 1.00 20.06 220 ILE B CA 1
ATOM 4573 C C . ILE B 1 160 ? 3.366 70.108 17.949 1.00 19.53 220 ILE B C 1
ATOM 4574 O O . ILE B 1 160 ? 4.063 71.143 18.025 1.00 21.06 220 ILE B O 1
ATOM 4579 N N . ALA B 1 161 ? 3.730 69.013 17.274 1.00 18.73 221 ALA B N 1
ATOM 4580 C CA . ALA B 1 161 ? 5.037 68.881 16.612 1.00 18.15 221 ALA B CA 1
ATOM 4581 C C . ALA B 1 161 ? 4.960 69.035 15.099 1.00 18.84 221 ALA B C 1
ATOM 4582 O O . ALA B 1 161 ? 3.987 68.587 14.466 1.00 19.27 221 ALA B O 1
ATOM 4584 N N . TYR B 1 162 ? 6.018 69.614 14.525 1.00 19.68 222 TYR B N 1
ATOM 4585 C CA . TYR B 1 162 ? 6.145 69.729 13.059 1.00 20.75 222 TYR B CA 1
ATOM 4586 C C . TYR B 1 162 ? 7.457 69.181 12.527 1.00 20.48 222 TYR B C 1
ATOM 4587 O O . TYR B 1 162 ? 7.660 69.109 11.300 1.00 20.42 222 TYR B O 1
ATOM 4596 N N . GLN B 1 163 ? 8.322 68.752 13.440 1.00 19.83 223 GLN B N 1
ATOM 4597 C CA . GLN B 1 163 ? 9.534 68.043 13.046 1.00 20.24 223 GLN B CA 1
ATOM 4598 C C . GLN B 1 163 ? 9.726 66.796 13.899 1.00 19.40 223 GLN B C 1
ATOM 4599 O O . GLN B 1 163 ? 9.310 66.760 15.056 1.00 19.01 223 GLN B O 1
ATOM 4605 N N . GLN B 1 164 ? 10.356 65.807 13.296 1.00 19.07 224 GLN B N 1
ATOM 4606 C CA . GLN B 1 164 ? 10.637 64.504 13.933 1.00 19.07 224 GLN B CA 1
ATOM 4607 C C . GLN B 1 164 ? 12.093 64.167 13.623 1.00 19.15 224 GLN B C 1
ATOM 4608 O O . GLN B 1 164 ? 12.445 64.069 12.426 1.00 20.03 224 GLN B O 1
ATOM 4614 N N . ASN B 1 165 ? 12.915 64.015 14.666 1.00 18.64 225 ASN B N 1
ATOM 4615 C CA . ASN B 1 165 ? 14.382 63.852 14.548 1.00 19.78 225 ASN B CA 1
ATOM 4616 C C . ASN B 1 165 ? 14.967 64.967 13.676 1.00 20.27 225 ASN B C 1
ATOM 4617 O O . ASN B 1 165 ? 15.881 64.736 12.887 1.00 21.26 225 ASN B O 1
ATOM 4622 N N . GLY B 1 166 ? 14.388 66.155 13.803 1.00 20.29 226 GLY B N 1
ATOM 4623 C CA . GLY B 1 166 ? 14.899 67.345 13.123 1.00 20.35 226 GLY B CA 1
ATOM 4624 C C . GLY B 1 166 ? 14.453 67.500 11.682 1.00 21.53 226 GLY B C 1
ATOM 4625 O O . GLY B 1 166 ? 14.789 68.522 11.050 1.00 21.85 226 GLY B O 1
ATOM 4626 N N . GLU B 1 167 ? 13.708 66.532 11.141 1.00 22.10 227 GLU B N 1
ATOM 4627 C CA . GLU B 1 167 ? 13.183 66.633 9.765 1.00 23.29 227 GLU B CA 1
ATOM 4628 C C . GLU B 1 167 ? 11.742 67.083 9.810 1.00 23.99 227 GLU B C 1
ATOM 4629 O O . GLU B 1 167 ? 10.980 66.669 10.692 1.00 22.24 227 GLU B O 1
ATOM 4635 N N . TRP B 1 168 ? 11.340 67.899 8.836 1.00 22.95 228 TRP B N 1
ATOM 4636 C CA . TRP B 1 168 ? 9.904 68.173 8.616 1.00 23.48 228 TRP B CA 1
ATOM 4637 C C . TRP B 1 168 ? 9.127 66.854 8.533 1.00 22.53 228 TRP B C 1
ATOM 4638 O O . TRP B 1 168 ? 9.620 65.889 7.964 1.00 22.33 228 TRP B O 1
ATOM 4649 N N . LEU B 1 169 ? 7.940 66.789 9.126 1.00 22.79 229 LEU B N 1
ATOM 4650 C CA . LEU B 1 169 ? 7.250 65.484 9.204 1.00 23.08 229 LEU B CA 1
ATOM 4651 C C . LEU B 1 169 ? 7.000 64.926 7.800 1.00 23.67 229 LEU B C 1
ATOM 4652 O O . LEU B 1 169 ? 6.744 65.703 6.860 1.00 24.08 229 LEU B O 1
ATOM 4657 N N . HIS B 1 170 ? 7.097 63.611 7.674 1.00 24.36 230 HIS B N 1
ATOM 4658 C CA . HIS B 1 170 ? 6.671 62.886 6.481 1.00 25.23 230 HIS B CA 1
ATOM 4659 C C . HIS B 1 170 ? 5.145 62.744 6.474 1.00 25.04 230 HIS B C 1
ATOM 4660 O O . HIS B 1 170 ? 4.525 62.767 7.537 1.00 24.18 230 HIS B O 1
ATOM 4667 N N . PRO B 1 171 ? 4.527 62.612 5.277 1.00 24.61 231 PRO B N 1
ATOM 4668 C CA . PRO B 1 171 ? 3.052 62.432 5.219 1.00 24.28 231 PRO B CA 1
ATOM 4669 C C . PRO B 1 171 ? 2.524 61.313 6.153 1.00 24.16 231 PRO B C 1
ATOM 4670 O O . PRO B 1 171 ? 1.560 61.553 6.881 1.00 22.98 231 PRO B O 1
ATOM 4674 N N . ASP B 1 172 ? 3.172 60.153 6.151 1.00 24.43 232 ASP B N 1
ATOM 4675 C CA . ASP B 1 172 ? 2.781 59.012 7.006 1.00 24.34 232 ASP B CA 1
ATOM 4676 C C . ASP B 1 172 ? 2.819 59.347 8.507 1.00 22.60 232 ASP B C 1
ATOM 4677 O O . ASP B 1 172 ? 2.132 58.692 9.298 1.00 22.50 232 ASP B O 1
ATOM 4682 N N . HIS B 1 173 ? 3.610 60.352 8.903 1.00 20.76 233 HIS B N 1
ATOM 4683 C CA . HIS B 1 173 ? 3.730 60.737 10.318 1.00 20.63 233 HIS B CA 1
ATOM 4684 C C . HIS B 1 173 ? 3.036 62.023 10.681 1.00 20.69 233 HIS B C 1
ATOM 4685 O O . HIS B 1 173 ? 3.252 62.574 11.767 1.00 20.64 233 HIS B O 1
ATOM 4692 N N . GLY B 1 174 ? 2.169 62.496 9.779 1.00 21.08 234 GLY B N 1
ATOM 4693 C CA . GLY B 1 174 ? 1.262 63.588 10.133 1.00 20.16 234 GLY B CA 1
ATOM 4694 C C . GLY B 1 174 ? 1.525 64.912 9.459 1.00 20.48 234 GLY B C 1
ATOM 4695 O O . GLY B 1 174 ? 0.936 65.908 9.847 1.00 20.04 234 GLY B O 1
ATOM 4696 N N . LYS B 1 175 ? 2.388 64.926 8.438 1.00 21.23 235 LYS B N 1
ATOM 4697 C CA . LYS B 1 175 ? 2.742 66.210 7.789 1.00 21.23 235 LYS B CA 1
ATOM 4698 C C . LYS B 1 175 ? 1.521 67.109 7.501 1.00 21.47 235 LYS B C 1
ATOM 4699 O O . LYS B 1 175 ? 0.589 66.654 6.870 1.00 21.46 235 LYS B O 1
ATOM 4705 N N . PRO B 1 176 ? 1.572 68.411 7.870 1.00 21.86 236 PRO B N 1
ATOM 4706 C CA . PRO B 1 176 ? 2.688 69.143 8.472 1.00 22.38 236 PRO B CA 1
ATOM 4707 C C . PRO B 1 176 ? 2.659 69.285 9.989 1.00 22.01 236 PRO B C 1
ATOM 4708 O O . PRO B 1 176 ? 3.520 69.942 10.545 1.00 22.71 236 PRO B O 1
ATOM 4712 N N . LEU B 1 177 ? 1.642 68.738 10.653 1.00 22.47 237 LEU B N 1
ATOM 4713 C CA . LEU B 1 177 ? 1.471 69.042 12.081 1.00 21.66 237 LEU B CA 1
ATOM 4714 C C . LEU B 1 177 ? 0.700 67.909 12.768 1.00 20.74 237 LEU B C 1
ATOM 4715 O O . LEU B 1 177 ? -0.318 67.445 12.252 1.00 20.21 237 LEU B O 1
ATOM 4720 N N . ARG B 1 178 ? 1.175 67.514 13.950 1.00 19.77 238 ARG B N 1
ATOM 4721 C CA . ARG B 1 178 ? 0.450 66.509 14.742 1.00 18.59 238 ARG B CA 1
ATOM 4722 C C . ARG B 1 178 ? 0.514 66.827 16.221 1.00 18.75 238 ARG B C 1
ATOM 4723 O O . ARG B 1 178 ? 1.307 67.647 16.652 1.00 19.56 238 ARG B O 1
ATOM 4731 N N . VAL B 1 179 ? -0.331 66.144 17.009 1.00 18.08 239 VAL B N 1
ATOM 4732 C CA . VAL B 1 179 ? -0.158 66.192 18.459 1.00 17.75 239 VAL B CA 1
ATOM 4733 C C . VAL B 1 179 ? 0.705 64.970 18.800 1.00 17.86 239 VAL B C 1
ATOM 4734 O O . VAL B 1 179 ? 0.559 63.923 18.154 1.00 18.58 239 VAL B O 1
ATOM 4738 N N . VAL B 1 180 ? 1.604 65.153 19.772 1.00 17.46 240 VAL B N 1
ATOM 4739 C CA . VAL B 1 180 ? 2.389 64.046 20.358 1.00 17.04 240 VAL B CA 1
ATOM 4740 C C . VAL B 1 180 ? 2.093 64.074 21.839 1.00 17.19 240 VAL B C 1
ATOM 4741 O O . VAL B 1 180 ? 2.301 65.080 22.506 1.00 16.75 240 VAL B O 1
ATOM 4745 N N . ILE B 1 181 ? 1.592 62.945 22.345 1.00 16.73 241 ILE B N 1
ATOM 4746 C CA . ILE B 1 181 ? 1.171 62.869 23.741 1.00 17.09 241 ILE B CA 1
ATOM 4747 C C . ILE B 1 181 ? 2.030 61.816 24.451 1.00 16.47 241 ILE B C 1
ATOM 4748 O O . ILE B 1 181 ? 1.788 60.595 24.285 1.00 16.58 241 ILE B O 1
ATOM 4753 N N . PRO B 1 182 ? 3.083 62.247 25.165 1.00 16.38 242 PRO B N 1
ATOM 4754 C CA . PRO B 1 182 ? 3.984 61.293 25.855 1.00 16.72 242 PRO B CA 1
ATOM 4755 C C . PRO B 1 182 ? 3.271 60.367 26.876 1.00 16.19 242 PRO B C 1
ATOM 4756 O O . PRO B 1 182 ? 2.261 60.754 27.530 1.00 17.36 242 PRO B O 1
ATOM 4760 N N . GLY B 1 183 ? 3.746 59.127 26.988 1.00 16.32 243 GLY B N 1
ATOM 4761 C CA . GLY B 1 183 ? 3.235 58.268 28.047 1.00 16.34 243 GLY B CA 1
ATOM 4762 C C . GLY B 1 183 ? 1.848 57.690 27.761 1.00 16.38 243 GLY B C 1
ATOM 4763 O O . GLY B 1 183 ? 1.283 57.002 28.613 1.00 16.13 243 GLY B O 1
ATOM 4764 N N . VAL B 1 184 ? 1.334 57.931 26.553 1.00 16.53 244 VAL B N 1
ATOM 4765 C CA . VAL B 1 184 ? -0.055 57.599 26.165 1.00 17.47 244 VAL B CA 1
ATOM 4766 C C . VAL B 1 184 ? -0.031 56.856 24.830 1.00 17.03 244 VAL B C 1
ATOM 4767 O O . VAL B 1 184 ? 0.886 57.080 24.018 1.00 17.24 244 VAL B O 1
ATOM 4771 N N . ILE B 1 185 ? -0.973 55.940 24.597 1.00 16.44 245 ILE B N 1
ATOM 4772 C CA . ILE B 1 185 ? -0.974 55.201 23.287 1.00 16.44 245 ILE B CA 1
ATOM 4773 C C . ILE B 1 185 ? -0.966 56.148 22.074 1.00 16.47 245 ILE B C 1
ATOM 4774 O O . ILE B 1 185 ? -1.512 57.274 22.122 1.00 16.16 245 ILE B O 1
ATOM 4779 N N . GLY B 1 186 ? -0.376 55.661 20.996 1.00 15.90 246 GLY B N 1
ATOM 4780 C CA . GLY B 1 186 ? -0.227 56.464 19.774 1.00 16.94 246 GLY B CA 1
ATOM 4781 C C . GLY B 1 186 ? -1.573 56.987 19.259 1.00 16.97 246 GLY B C 1
ATOM 4782 O O . GLY B 1 186 ? -1.634 58.052 18.627 1.00 17.25 246 GLY B O 1
ATOM 4783 N N . GLY B 1 187 ? -2.644 56.253 19.548 1.00 17.23 247 GLY B N 1
ATOM 4784 C CA . GLY B 1 187 ? -4.010 56.603 19.121 1.00 17.42 247 GLY B CA 1
ATOM 4785 C C . GLY B 1 187 ? -4.487 58.009 19.461 1.00 17.56 247 GLY B C 1
ATOM 4786 O O . GLY B 1 187 ? -5.342 58.556 18.745 1.00 17.64 247 GLY B O 1
ATOM 4787 N N . ARG B 1 188 ? -3.947 58.600 20.529 1.00 17.03 248 ARG B N 1
ATOM 4788 C CA . ARG B 1 188 ? -4.324 59.949 20.942 1.00 17.37 248 ARG B CA 1
ATOM 4789 C C . ARG B 1 188 ? -3.457 61.026 20.336 1.00 17.20 248 ARG B C 1
ATOM 4790 O O . ARG B 1 188 ? -3.779 62.208 20.476 1.00 18.28 248 ARG B O 1
ATOM 4798 N N . SER B 1 189 ? -2.380 60.616 19.677 1.00 17.53 249 SER B N 1
ATOM 4799 C CA . SER B 1 189 ? -1.420 61.564 19.052 1.00 17.13 249 SER B CA 1
ATOM 4800 C C . SER B 1 189 ? -1.892 61.836 17.619 1.00 17.82 249 SER B C 1
ATOM 4801 O O . SER B 1 189 ? -1.353 61.307 16.640 1.00 17.69 249 SER B O 1
ATOM 4804 N N . VAL B 1 190 ? -2.906 62.689 17.529 1.00 18.75 250 VAL B N 1
ATOM 4805 C CA . VAL B 1 190 ? -3.641 62.927 16.273 1.00 19.02 250 VAL B CA 1
ATOM 4806 C C . VAL B 1 190 ? -2.740 63.579 15.217 1.00 19.65 250 VAL B C 1
ATOM 4807 O O . VAL B 1 190 ? -2.148 64.644 15.452 1.00 19.46 250 VAL B O 1
ATOM 4811 N N . LYS B 1 191 ? -2.704 62.941 14.058 1.00 18.48 251 LYS B N 1
ATOM 4812 C CA . LYS B 1 191 ? -1.903 63.409 12.915 1.00 19.27 251 LYS B CA 1
ATOM 4813 C C . LYS B 1 191 ? -2.754 64.328 12.023 1.00 20.40 251 LYS B C 1
ATOM 4814 O O . LYS B 1 191 ? -3.986 64.269 12.068 1.00 21.20 251 LYS B O 1
ATOM 4820 N N . TRP B 1 192 ? -2.080 65.164 11.214 1.00 20.75 252 TRP B N 1
ATOM 4821 C CA . TRP B 1 192 ? -2.739 66.073 10.253 1.00 21.66 252 TRP B CA 1
ATOM 4822 C C . TRP B 1 192 ? -3.781 66.910 10.999 1.00 21.87 252 TRP B C 1
ATOM 4823 O O . TRP B 1 192 ? -4.942 67.032 10.586 1.00 23.45 252 TRP B O 1
ATOM 4834 N N . LEU B 1 193 ? -3.347 67.481 12.116 1.00 22.57 253 LEU B N 1
ATOM 4835 C CA . LEU B 1 193 ? -4.240 68.110 13.063 1.00 22.57 253 LEU B CA 1
ATOM 4836 C C . LEU B 1 193 ? -4.905 69.346 12.444 1.00 23.28 253 LEU B C 1
ATOM 4837 O O . LEU B 1 193 ? -4.205 70.227 11.930 1.00 24.54 253 LEU B O 1
ATOM 4842 N N . LYS B 1 194 ? -6.235 69.396 12.525 1.00 23.85 254 LYS B N 1
ATOM 4843 C CA . LYS B 1 194 ? -7.024 70.526 11.997 1.00 25.67 254 LYS B CA 1
ATOM 4844 C C . LYS B 1 194 ? -7.776 71.340 13.048 1.00 25.81 254 LYS B C 1
ATOM 4845 O O . LYS B 1 194 ? -7.970 72.548 12.889 1.00 26.26 254 LYS B O 1
ATOM 4851 N N . LYS B 1 195 ? -8.194 70.677 14.126 1.00 25.50 255 LYS B N 1
ATOM 4852 C CA . LYS B 1 195 ? -9.116 71.273 15.065 1.00 26.17 255 LYS B CA 1
ATOM 4853 C C . LYS B 1 195 ? -8.861 70.791 16.471 1.00 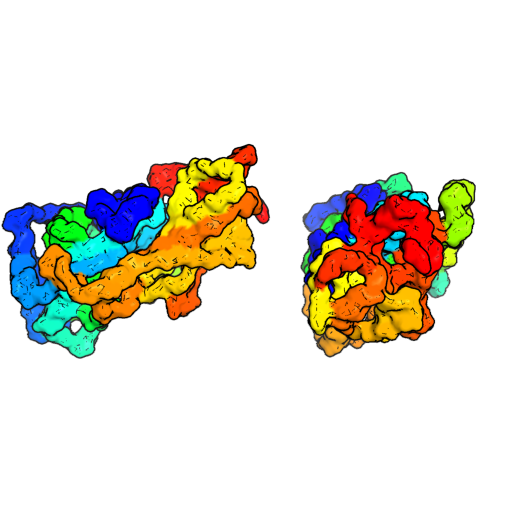25.27 255 LYS B C 1
ATOM 4854 O O . LYS B 1 195 ? -8.634 69.587 16.691 1.00 24.59 255 LYS B O 1
ATOM 4860 N N . LEU B 1 196 ? -8.913 71.752 17.380 1.00 24.24 256 LEU B N 1
ATOM 4861 C CA . LEU B 1 196 ? -8.852 71.544 18.833 1.00 24.06 256 LEU B CA 1
ATOM 4862 C C . LEU B 1 196 ? -10.113 72.141 19.456 1.00 25.07 256 LEU B C 1
ATOM 4863 O O . LEU B 1 196 ? -10.352 73.365 19.357 1.00 25.93 256 LEU B O 1
ATOM 4868 N N . VAL B 1 197 ? -10.931 71.280 20.078 1.00 23.80 257 VAL B N 1
ATOM 4869 C CA . VAL B 1 197 ? -12.178 71.715 20.716 1.00 23.48 257 VAL B CA 1
ATOM 4870 C C . VAL B 1 197 ? -12.151 71.472 22.232 1.00 23.80 257 VAL B C 1
ATOM 4871 O O . VAL B 1 197 ? -12.041 70.323 22.700 1.00 25.28 257 VAL B O 1
ATOM 4875 N N . VAL B 1 198 ? -12.215 72.556 22.995 1.00 22.96 258 VAL B N 1
ATOM 4876 C CA . VAL B 1 198 ? -12.202 72.472 24.455 1.00 22.51 258 VAL B CA 1
ATOM 4877 C C . VAL B 1 198 ? -13.629 72.144 24.900 1.00 23.60 258 VAL B C 1
ATOM 4878 O O . VAL B 1 198 ? -14.586 72.846 24.532 1.00 23.62 258 VAL B O 1
ATOM 4882 N N . SER B 1 199 ? -13.767 71.059 25.671 1.00 22.90 259 SER B N 1
ATOM 4883 C CA . SER B 1 199 ? -15.087 70.586 26.117 1.00 23.61 259 SER B CA 1
ATOM 4884 C C . SER B 1 199 ? -15.098 70.114 27.573 1.00 23.82 259 SER B C 1
ATOM 4885 O O . SER B 1 199 ? -14.057 70.090 28.233 1.00 23.38 259 SER B O 1
ATOM 4888 N N . ASP B 1 200 ? -16.303 69.805 28.072 1.00 24.38 260 ASP B N 1
ATOM 4889 C CA . ASP B 1 200 ? -16.489 69.371 29.453 1.00 25.17 260 ASP B CA 1
ATOM 4890 C C . ASP B 1 200 ? -16.689 67.854 29.519 1.00 25.01 260 ASP B C 1
ATOM 4891 O O . ASP B 1 200 ? -16.938 67.330 30.604 1.00 25.23 260 ASP B O 1
ATOM 4896 N N . ARG B 1 201 ? -16.581 67.182 28.375 1.00 24.88 261 ARG B N 1
ATOM 4897 C CA . ARG B 1 201 ? -16.885 65.740 28.235 1.00 24.73 261 ARG B CA 1
ATOM 4898 C C . ARG B 1 201 ? -15.933 65.128 27.205 1.00 24.55 261 ARG B C 1
ATOM 4899 O O . ARG B 1 201 ? -15.322 65.861 26.407 1.00 23.64 261 ARG B O 1
ATOM 4907 N N . PRO B 1 202 ? -15.803 63.787 27.189 1.00 24.22 262 PRO B N 1
ATOM 4908 C CA . PRO B 1 202 ? -14.909 63.172 26.203 1.00 23.87 262 PRO B CA 1
ATOM 4909 C C . PRO B 1 202 ? -15.423 63.357 24.764 1.00 23.49 262 PRO B C 1
ATOM 4910 O O . PRO B 1 202 ? -16.607 63.661 24.545 1.00 24.39 262 PRO B O 1
ATOM 4914 N N . SER B 1 203 ? -14.535 63.134 23.809 1.00 23.11 263 SER B N 1
ATOM 4915 C CA . SER B 1 203 ? -14.864 63.085 22.386 1.00 22.89 263 SER B CA 1
ATOM 4916 C C . SER B 1 203 ? -16.052 62.169 22.091 1.00 23.61 263 SER B C 1
ATOM 4917 O O . SER B 1 203 ? -16.211 61.114 22.735 1.00 24.25 263 SER B O 1
ATOM 4920 N N . GLU B 1 204 ? -16.859 62.575 21.102 1.00 23.99 264 GLU B N 1
ATOM 4921 C CA . GLU B 1 204 ? -17.970 61.769 20.607 1.00 24.87 264 GLU B CA 1
ATOM 4922 C C . GLU B 1 204 ? -17.705 61.284 19.184 1.00 24.65 264 GLU B C 1
ATOM 4923 O O . GLU B 1 204 ? -18.618 60.819 18.500 1.00 24.95 264 GLU B O 1
ATOM 4929 N N . ASN B 1 205 ? -16.432 61.343 18.765 1.00 24.03 265 ASN B N 1
ATOM 4930 C CA . ASN B 1 205 ? -16.002 60.859 17.468 1.00 23.39 265 ASN B CA 1
ATOM 4931 C C . ASN B 1 205 ? -16.113 59.330 17.380 1.00 23.33 265 ASN B C 1
ATOM 4932 O O . ASN B 1 205 ? -15.852 58.610 18.354 1.00 23.20 265 ASN B O 1
ATOM 4937 N N . TRP B 1 206 ? -16.513 58.832 16.207 1.00 23.46 266 TRP B N 1
ATOM 4938 C CA . TRP B 1 206 ? -16.666 57.384 15.985 1.00 23.11 266 TRP B CA 1
ATOM 4939 C C . TRP B 1 206 ? -15.421 56.605 16.450 1.00 23.16 266 TRP B C 1
ATOM 4940 O O . TRP B 1 206 ? -15.526 55.561 17.069 1.00 22.60 266 TRP B O 1
ATOM 4951 N N . TYR B 1 207 ? -14.245 57.120 16.110 1.00 21.97 267 TYR B N 1
ATOM 4952 C CA . TYR B 1 207 ? -12.989 56.450 16.410 1.00 21.93 267 TYR B CA 1
ATOM 4953 C C . TYR B 1 207 ? -12.675 56.532 17.887 1.00 21.52 267 TYR B C 1
ATOM 4954 O O . TYR B 1 207 ? -11.957 55.690 18.389 1.00 22.46 267 TYR B O 1
ATOM 4963 N N . HIS B 1 208 ? -13.186 57.546 18.575 1.00 20.72 268 HIS B N 1
ATOM 4964 C CA . HIS B 1 208 ? -13.041 57.556 20.028 1.00 21.23 268 HIS B CA 1
ATOM 4965 C C . HIS B 1 208 ? -13.822 56.419 20.726 1.00 21.39 268 HIS B C 1
ATOM 4966 O O . HIS B 1 208 ? -13.375 55.883 21.754 1.00 21.32 268 HIS B O 1
ATOM 4973 N N . TYR B 1 209 ? -14.979 56.056 20.185 1.00 21.64 269 TYR B N 1
ATOM 4974 C CA . TYR B 1 209 ? -15.727 54.930 20.744 1.00 21.85 269 TYR B CA 1
ATOM 4975 C C . TYR B 1 209 ? -15.208 53.590 20.310 1.00 21.99 269 TYR B C 1
ATOM 4976 O O . TYR B 1 209 ? -14.952 52.721 21.147 1.00 22.03 269 TYR B O 1
ATOM 4985 N N . PHE B 1 210 ? -15.067 53.395 19.002 1.00 22.33 270 PHE B N 1
ATOM 4986 C CA . PHE B 1 210 ? -14.982 52.046 18.457 1.00 23.24 270 PHE B CA 1
ATOM 4987 C C . PHE B 1 210 ? -13.569 51.575 18.159 1.00 23.67 270 PHE B C 1
ATOM 4988 O O . PHE B 1 210 ? -13.345 50.583 17.457 1.00 24.69 270 PHE B O 1
ATOM 4996 N N . ASP B 1 211 ? -12.604 52.270 18.747 1.00 22.25 271 ASP B N 1
ATOM 4997 C CA . ASP B 1 211 ? -11.223 51.878 18.670 1.00 23.04 271 ASP B CA 1
ATOM 4998 C C . ASP B 1 211 ? -10.527 52.217 19.998 1.00 20.93 271 ASP B C 1
ATOM 4999 O O . ASP B 1 211 ? -11.067 52.983 20.820 1.00 20.68 271 ASP B O 1
ATOM 5004 N N . ASN B 1 212 ? -9.345 51.630 20.172 1.00 21.38 272 ASN B N 1
ATOM 5005 C CA . ASN B 1 212 ? -8.416 52.013 21.276 1.00 19.75 272 ASN B CA 1
ATOM 5006 C C . ASN B 1 212 ? -9.064 51.876 22.658 1.00 19.14 272 ASN B C 1
ATOM 5007 O O . ASN B 1 212 ? -8.983 52.795 23.492 1.00 17.24 272 ASN B O 1
ATOM 5012 N N . ARG B 1 213 ? -9.699 50.709 22.888 1.00 18.38 273 ARG B N 1
ATOM 5013 C CA . ARG B 1 213 ? -10.307 50.379 24.182 1.00 17.60 273 ARG B CA 1
ATOM 5014 C C . ARG B 1 213 ? -9.915 48.961 24.558 1.00 17.78 273 ARG B C 1
ATOM 5015 O O . ARG B 1 213 ? -9.813 48.125 23.665 1.00 19.36 273 ARG B O 1
ATOM 5023 N N . VAL B 1 214 ? -9.678 48.728 25.855 1.00 16.76 274 VAL B N 1
ATOM 5024 C CA . VAL B 1 214 ? -9.458 47.368 26.386 1.00 16.32 274 VAL B CA 1
ATOM 5025 C C . VAL B 1 214 ? -10.799 47.004 27.036 1.00 16.95 274 VAL B C 1
ATOM 5026 O O . VAL B 1 214 ? -11.069 47.345 28.195 1.00 17.13 274 VAL B O 1
ATOM 5030 N N . LEU B 1 215 ? -11.649 46.298 26.285 1.00 17.12 275 LEU B N 1
ATOM 5031 C CA . LEU B 1 215 ? -12.922 45.857 26.874 1.00 16.99 275 LEU B CA 1
ATOM 5032 C C . LEU B 1 215 ? -12.678 44.754 27.917 1.00 17.23 275 LEU B C 1
ATOM 5033 O O . LEU B 1 215 ? -11.696 43.987 27.797 1.00 17.55 275 LEU B O 1
ATOM 5038 N N . PRO B 1 216 ? -13.574 44.653 28.923 1.00 18.00 276 PRO B N 1
ATOM 5039 C CA . PRO B 1 216 ? -13.416 43.590 29.931 1.00 17.00 276 PRO B CA 1
ATOM 5040 C C . PRO B 1 216 ? -13.267 42.206 29.275 1.00 17.67 276 PRO B C 1
ATOM 5041 O O . PRO B 1 216 ? -13.878 41.934 28.237 1.00 17.41 276 PRO B O 1
ATOM 5045 N N . THR B 1 217 ? -12.436 41.346 29.871 1.00 17.64 277 THR B N 1
ATOM 5046 C CA . THR B 1 217 ? -12.036 40.110 29.179 1.00 19.31 277 THR B CA 1
ATOM 5047 C C . THR B 1 217 ? -13.183 39.163 28.878 1.00 19.60 277 THR B C 1
ATOM 5048 O O . THR B 1 217 ? -13.048 38.288 27.994 1.00 21.43 277 THR B O 1
ATOM 5052 N N . MET B 1 218 ? -14.256 39.237 29.658 1.00 19.55 278 MET B N 1
ATOM 5053 C CA . MET B 1 218 ? -15.368 38.290 29.462 1.00 20.77 278 MET B CA 1
ATOM 5054 C C . MET B 1 218 ? -16.320 38.792 28.354 1.00 21.77 278 MET B C 1
ATOM 5055 O O . MET B 1 218 ? -17.280 38.108 28.006 1.00 23.65 278 MET B O 1
ATOM 5060 N N . VAL B 1 219 ? -16.064 39.982 27.800 1.00 22.01 279 VAL B N 1
ATOM 5061 C CA . VAL B 1 219 ? -16.908 40.495 26.709 1.00 22.73 279 VAL B CA 1
ATOM 5062 C C . VAL B 1 219 ? -16.399 39.866 25.425 1.00 22.80 279 VAL B C 1
ATOM 5063 O O . VAL B 1 219 ? -15.234 40.044 25.052 1.00 22.55 279 VAL B O 1
ATOM 5067 N N . THR B 1 220 ? -17.263 39.108 24.757 1.00 23.21 280 THR B N 1
ATOM 5068 C CA . THR B 1 220 ? -16.889 38.436 23.534 1.00 24.80 280 THR B CA 1
ATOM 5069 C C . THR B 1 220 ? -17.013 39.399 22.356 1.00 25.13 280 THR B C 1
ATOM 5070 O O . THR B 1 220 ? -17.702 40.413 22.447 1.00 24.66 280 THR B O 1
ATOM 5074 N N . PRO B 1 221 ? -16.355 39.070 21.238 1.00 26.99 281 PRO B N 1
ATOM 5075 C CA . PRO B 1 221 ? -16.531 39.837 19.991 1.00 27.90 281 PRO B CA 1
ATOM 5076 C C . PRO B 1 221 ? -18.018 39.970 19.592 1.00 28.46 281 PRO B C 1
ATOM 5077 O O . PRO B 1 221 ? -18.465 41.036 19.182 1.00 29.29 281 PRO B O 1
ATOM 5081 N N . GLU B 1 222 ? -18.784 38.900 19.792 1.00 29.15 282 GLU B N 1
ATOM 5082 C CA . GLU B 1 222 ? -20.212 38.896 19.511 1.00 29.04 282 GLU B CA 1
ATOM 5083 C C . GLU B 1 222 ? -20.976 39.896 20.371 1.00 27.44 282 GLU B C 1
ATOM 5084 O O . GLU B 1 222 ? -21.797 40.651 19.865 1.00 27.53 282 GLU B O 1
ATOM 5090 N N . MET B 1 223 ? -20.695 39.911 21.680 1.00 26.37 283 MET B N 1
ATOM 5091 C CA . MET B 1 223 ? -21.256 40.905 22.599 1.00 25.74 283 MET B CA 1
ATOM 5092 C C . MET B 1 223 ? -20.904 42.337 22.225 1.00 26.21 283 MET B C 1
ATOM 5093 O O . MET B 1 223 ? -21.740 43.232 22.304 1.00 26.11 283 MET B O 1
ATOM 5098 N N . ALA B 1 224 ? -19.648 42.536 21.824 1.00 26.34 284 ALA B N 1
ATOM 5099 C CA . ALA B 1 224 ? -19.141 43.862 21.490 1.00 27.27 284 ALA B CA 1
ATOM 5100 C C . ALA B 1 224 ? -19.733 44.324 20.161 1.00 28.61 284 ALA B C 1
ATOM 5101 O O . ALA B 1 224 ? -19.954 45.514 19.977 1.00 28.84 284 ALA B O 1
ATOM 5103 N N . LYS B 1 225 ? -20.003 43.384 19.254 1.00 30.07 285 LYS B N 1
ATOM 5104 C CA . LYS B 1 225 ? -20.650 43.734 17.968 1.00 32.63 285 LYS B CA 1
ATOM 5105 C C . LYS B 1 225 ? -22.130 44.076 18.147 1.00 33.51 285 LYS B C 1
ATOM 5106 O O . LYS B 1 225 ? -22.627 45.000 17.510 1.00 34.93 285 LYS B O 1
ATOM 5112 N N . SER B 1 226 ? -22.804 43.363 19.045 1.00 34.27 286 SER B N 1
ATOM 5113 C CA . SER B 1 226 ? -24.260 43.491 19.269 1.00 35.36 286 SER B CA 1
ATOM 5114 C C . SER B 1 226 ? -24.682 44.663 20.135 1.00 35.32 286 SER B C 1
ATOM 5115 O O . SER B 1 226 ? -25.797 45.192 19.992 1.00 35.66 286 SER B O 1
ATOM 5118 N N . ASP B 1 227 ? -23.806 45.064 21.051 1.00 33.71 287 ASP B N 1
ATOM 5119 C CA . ASP B 1 227 ? -24.158 46.046 22.038 1.00 32.52 287 ASP B CA 1
ATOM 5120 C C . ASP B 1 227 ? -23.127 47.173 22.082 1.00 32.48 287 ASP B C 1
ATOM 5121 O O . ASP B 1 227 ? -22.066 47.025 22.708 1.00 32.16 287 ASP B O 1
ATOM 5126 N N . ASP B 1 228 ? -23.464 48.294 21.427 1.00 30.73 288 ASP B N 1
ATOM 5127 C CA . ASP B 1 228 ? -22.605 49.490 21.345 1.00 30.55 288 ASP B CA 1
ATOM 5128 C C . ASP B 1 228 ? -22.206 50.075 22.686 1.00 28.54 288 ASP B C 1
ATOM 5129 O O . ASP B 1 228 ? -21.209 50.787 22.768 1.00 27.44 288 ASP B O 1
ATOM 5134 N N . ARG B 1 229 ? -23.016 49.829 23.715 1.00 27.48 289 ARG B N 1
ATOM 5135 C CA . ARG B 1 229 ? -22.774 50.394 25.043 1.00 26.57 289 ARG B CA 1
ATOM 5136 C C . ARG B 1 229 ? -21.407 50.006 25.624 1.00 25.06 289 ARG B C 1
ATOM 5137 O O . ARG B 1 229 ? -20.852 50.757 26.435 1.00 25.15 289 ARG B O 1
ATOM 5145 N N . TRP B 1 230 ? -20.897 48.840 25.225 1.00 23.44 290 TRP B N 1
ATOM 5146 C CA . TRP B 1 230 ? -19.557 48.393 25.651 1.00 22.98 290 TRP B CA 1
ATOM 5147 C C . TRP B 1 230 ? -18.465 49.380 25.272 1.00 22.35 290 TRP B C 1
ATOM 5148 O O . TRP B 1 230 ? -17.426 49.419 25.931 1.00 21.09 290 TRP B O 1
ATOM 5159 N N . TRP B 1 231 ? -18.711 50.172 24.218 1.00 21.47 291 TRP B N 1
ATOM 5160 C CA . TRP B 1 231 ? -17.713 51.072 23.633 1.00 22.60 291 TRP B CA 1
ATOM 5161 C C . TRP B 1 231 ? -17.879 52.521 24.096 1.00 22.48 291 TRP B C 1
ATOM 5162 O O . TRP B 1 231 ? -17.114 53.385 23.673 1.00 23.04 291 TRP B O 1
ATOM 5173 N N . LYS B 1 232 ? -18.842 52.770 24.990 1.00 23.75 292 LYS B N 1
ATOM 5174 C CA . LYS B 1 232 ? -19.172 54.125 25.450 1.00 24.30 292 LYS B CA 1
ATOM 5175 C C . LYS B 1 232 ? -18.924 54.331 26.945 1.00 24.44 292 LYS B C 1
ATOM 5176 O O . LYS B 1 232 ? -19.394 55.316 27.528 1.00 24.63 292 LYS B O 1
ATOM 5182 N N . ASP B 1 233 ? -18.175 53.408 27.558 1.00 23.05 293 ASP B N 1
ATOM 5183 C CA . ASP B 1 233 ? -17.818 53.527 28.983 1.00 22.23 293 ASP B CA 1
ATOM 5184 C C . ASP B 1 233 ? -16.363 53.957 29.064 1.00 21.33 293 ASP B C 1
ATOM 5185 O O . ASP B 1 233 ? -15.489 53.140 28.777 1.00 19.83 293 ASP B O 1
ATOM 5190 N N . GLU B 1 234 ? -16.111 55.209 29.449 1.00 19.98 294 GLU B N 1
ATOM 5191 C CA . GLU B 1 234 ? -14.726 55.776 29.441 1.00 20.66 294 GLU B CA 1
ATOM 5192 C C . GLU B 1 234 ? -13.697 54.962 30.253 1.00 19.02 294 GLU B C 1
ATOM 5193 O O . GLU B 1 234 ? -12.492 55.053 30.016 1.00 18.36 294 GLU B O 1
ATOM 5199 N N . ARG B 1 235 ? -14.188 54.167 31.205 1.00 17.89 295 ARG B N 1
ATOM 5200 C CA . ARG B 1 235 ? -13.284 53.352 32.038 1.00 18.00 295 ARG B CA 1
ATOM 5201 C C . ARG B 1 235 ? -12.483 52.341 31.207 1.00 17.52 295 ARG B C 1
ATOM 5202 O O . ARG B 1 235 ? -11.463 51.801 31.690 1.00 16.60 295 ARG B O 1
ATOM 5210 N N . TYR B 1 236 ? -12.923 52.088 29.962 1.00 17.09 296 TYR B N 1
ATOM 5211 C CA . TYR B 1 236 ? -12.246 51.096 29.096 1.00 16.85 296 TYR B CA 1
ATOM 5212 C C . TYR B 1 236 ? -11.416 51.738 27.960 1.00 16.68 296 TYR B C 1
ATOM 5213 O O . TYR B 1 236 ? -10.742 51.061 27.200 1.00 16.71 296 TYR B O 1
ATOM 5222 N N . ALA B 1 237 ? -11.565 53.047 27.813 1.00 16.22 297 ALA B N 1
ATOM 5223 C CA . ALA B 1 237 ? -10.780 53.811 26.843 1.00 17.16 297 ALA B CA 1
ATOM 5224 C C . ALA B 1 237 ? -9.320 53.906 27.292 1.00 17.68 297 ALA B C 1
ATOM 5225 O O . ALA B 1 237 ? -9.041 54.271 28.454 1.00 17.67 297 ALA B O 1
ATOM 5227 N N . ILE B 1 238 ? -8.390 53.637 26.357 1.00 17.05 298 ILE B N 1
ATOM 5228 C CA . ILE B 1 238 ? -6.951 53.623 26.706 1.00 16.47 298 ILE B CA 1
ATOM 5229 C C . ILE B 1 238 ? -6.377 55.037 26.636 1.00 15.91 298 ILE B C 1
ATOM 5230 O O . ILE B 1 238 ? -6.555 55.729 25.614 1.00 16.59 298 ILE B O 1
ATOM 5235 N N . TYR B 1 239 ? -5.711 55.434 27.718 1.00 15.62 299 TYR B N 1
ATOM 5236 C CA . TYR B 1 239 ? -4.841 56.638 27.640 1.00 16.49 299 TYR B CA 1
ATOM 5237 C C . TYR B 1 239 ? -3.402 56.307 28.021 1.00 16.53 299 TYR B C 1
ATOM 5238 O O . TYR B 1 239 ? -2.617 55.972 27.150 1.00 16.97 299 TYR B O 1
ATOM 5247 N N . ASP B 1 240 ? -3.061 56.362 29.317 1.00 15.77 300 ASP B N 1
ATOM 5248 C CA . ASP B 1 240 ? -1.699 56.051 29.737 1.00 15.99 300 ASP B CA 1
ATOM 5249 C C . ASP B 1 240 ? -1.364 54.612 29.371 1.00 16.53 300 ASP B C 1
ATOM 5250 O O . ASP B 1 240 ? -2.211 53.734 29.524 1.00 17.95 300 ASP B O 1
ATOM 5255 N N . LEU B 1 241 ? -0.142 54.384 28.902 1.00 15.21 301 LEU B N 1
ATOM 5256 C CA . LEU B 1 241 ? 0.320 53.020 28.569 1.00 15.75 301 LEU B CA 1
ATOM 5257 C C . LEU B 1 241 ? 0.410 52.167 29.827 1.00 15.20 301 LEU B C 1
ATOM 5258 O O . LEU B 1 241 ? 0.654 52.682 30.934 1.00 14.88 301 LEU B O 1
ATOM 5263 N N . ASN B 1 242 ? 0.285 50.840 29.650 1.00 15.17 302 ASN B N 1
ATOM 5264 C CA . ASN B 1 242 ? 0.681 49.954 30.739 1.00 15.82 302 ASN B CA 1
ATOM 5265 C C . ASN B 1 242 ? 2.170 49.551 30.575 1.00 15.37 302 ASN B C 1
ATOM 5266 O O . ASN B 1 242 ? 2.848 49.950 29.612 1.00 17.82 302 ASN B O 1
ATOM 5271 N N . LEU B 1 243 ? 2.678 48.786 31.538 1.00 15.17 303 LEU B N 1
ATOM 5272 C CA . LEU B 1 243 ? 4.116 48.539 31.618 1.00 14.62 303 LEU B CA 1
ATOM 5273 C C . LEU B 1 243 ? 4.460 47.376 30.708 1.00 14.89 303 LEU B C 1
ATOM 5274 O O . LEU B 1 243 ? 3.807 46.317 30.793 1.00 14.40 303 LEU B O 1
ATOM 5279 N N . GLN B 1 244 ? 5.453 47.570 29.840 1.00 14.17 304 GLN B N 1
ATOM 5280 C CA . GLN B 1 244 ? 5.994 46.485 28.978 1.00 14.12 304 GLN B CA 1
ATOM 5281 C C . GLN B 1 244 ? 7.517 46.290 29.131 1.00 15.46 304 GLN B C 1
ATOM 5282 O O . GLN B 1 244 ? 8.277 47.268 29.243 1.00 14.30 304 GLN B O 1
ATOM 5288 N N . THR B 1 245 ? 7.965 45.024 29.138 1.00 13.83 305 THR B N 1
ATOM 5289 C CA . THR B 1 245 ? 9.387 44.721 28.954 1.00 15.41 305 THR B CA 1
ATOM 5290 C C . THR B 1 245 ? 9.531 43.648 27.867 1.00 15.34 305 THR B C 1
ATOM 5291 O O . THR B 1 245 ? 8.741 42.707 27.824 1.00 16.13 305 THR B O 1
ATOM 5295 N N . ILE B 1 246 ? 10.507 43.817 26.984 1.00 15.22 306 ILE B N 1
ATOM 5296 C CA . ILE B 1 246 ? 10.674 42.930 25.820 1.00 15.48 306 ILE B CA 1
ATOM 5297 C C . ILE B 1 246 ? 12.102 42.447 25.776 1.00 16.31 306 ILE B C 1
ATOM 5298 O O . ILE B 1 246 ? 13.029 43.230 25.996 1.00 16.71 306 ILE B O 1
ATOM 5303 N N . ILE B 1 247 ? 12.310 41.153 25.501 1.00 15.48 307 ILE B N 1
ATOM 5304 C CA . ILE B 1 247 ? 13.652 40.608 25.308 1.00 16.41 307 ILE B CA 1
ATOM 5305 C C . ILE B 1 247 ? 13.999 40.742 23.817 1.00 16.91 307 ILE B C 1
ATOM 5306 O O . ILE B 1 247 ? 13.193 40.373 22.972 1.00 17.04 307 ILE B O 1
ATOM 5311 N N . CYS B 1 248 ? 15.167 41.315 23.519 1.00 17.77 308 CYS B N 1
ATOM 5312 C CA . CYS B 1 248 ? 15.655 41.445 22.161 1.00 18.42 308 CYS B CA 1
ATOM 5313 C C . CYS B 1 248 ? 16.899 40.600 21.877 1.00 19.46 308 CYS B C 1
ATOM 5314 O O . CYS B 1 248 ? 17.163 40.304 20.725 1.00 20.08 308 CYS B O 1
ATOM 5317 N N . LYS B 1 249 ? 17.656 40.274 22.923 1.00 19.10 309 LYS B N 1
ATOM 5318 C CA . LYS B 1 249 ? 18.834 39.410 22.831 1.00 19.65 309 LYS B CA 1
ATOM 5319 C C . LYS B 1 249 ? 18.684 38.369 23.904 1.00 19.64 309 LYS B C 1
ATOM 5320 O O . LYS B 1 249 ? 18.499 38.705 25.071 1.00 18.43 309 LYS B O 1
ATOM 5326 N N . PRO B 1 250 ? 18.749 37.072 23.528 1.00 19.66 310 PRO B N 1
ATOM 5327 C CA . PRO B 1 250 ? 19.016 36.540 22.174 1.00 19.63 310 PRO B CA 1
ATOM 5328 C C . PRO B 1 250 ? 17.882 36.794 21.200 1.00 19.31 310 PRO B C 1
ATOM 5329 O O . PRO B 1 250 ? 16.702 36.953 21.605 1.00 18.09 310 PRO B O 1
ATOM 5333 N N . GLU B 1 251 ? 18.220 36.791 19.913 1.00 19.39 311 GLU B N 1
ATOM 5334 C CA . GLU B 1 251 ? 17.233 37.012 18.867 1.00 21.42 311 GLU B CA 1
ATOM 5335 C C . GLU B 1 251 ? 16.491 35.725 18.536 1.00 20.45 311 GLU B C 1
ATOM 5336 O O . GLU B 1 251 ? 16.981 34.605 18.835 1.00 20.74 311 GLU B O 1
ATOM 5342 N N . ASN B 1 252 ? 15.356 35.869 17.881 1.00 20.77 312 ASN B N 1
ATOM 5343 C CA . ASN B 1 252 ? 14.606 34.676 17.441 1.00 21.05 312 ASN B CA 1
ATOM 5344 C C . ASN B 1 252 ? 15.459 33.776 16.528 1.00 22.00 312 ASN B C 1
ATOM 5345 O O . ASN B 1 252 ? 16.053 34.270 15.552 1.00 22.03 312 ASN B O 1
ATOM 5350 N N . GLN B 1 253 ? 15.475 32.482 16.868 1.00 22.36 313 GLN B N 1
ATOM 5351 C CA . GLN B 1 253 ? 16.255 31.398 16.190 1.00 23.49 313 GLN B CA 1
ATOM 5352 C C . GLN B 1 253 ? 17.788 31.513 16.329 1.00 23.13 313 GLN B C 1
ATOM 5353 O O . GLN B 1 253 ? 18.564 30.746 15.667 1.00 22.19 313 GLN B O 1
ATOM 5359 N N . GLN B 1 254 ? 18.254 32.437 17.181 1.00 22.14 314 GLN B N 1
ATOM 5360 C CA . GLN B 1 254 ? 19.686 32.530 17.467 1.00 23.55 314 GLN B CA 1
ATOM 5361 C C . GLN B 1 254 ? 20.179 31.243 18.101 1.00 24.20 314 GLN B C 1
ATOM 5362 O O . GLN B 1 254 ? 19.514 30.677 18.953 1.00 23.59 314 GLN B O 1
ATOM 5368 N N . VAL B 1 255 ? 21.340 30.766 17.647 1.00 24.42 315 VAL B N 1
ATOM 5369 C CA . VAL B 1 255 ? 21.941 29.557 18.176 1.00 25.57 315 VAL B CA 1
ATOM 5370 C C . VAL B 1 255 ? 23.260 29.931 18.843 1.00 26.82 315 VAL B C 1
ATOM 5371 O O . VAL B 1 255 ? 24.063 30.676 18.259 1.00 27.12 315 VAL B O 1
ATOM 5375 N N . ILE B 1 256 ? 23.475 29.421 20.047 1.00 27.01 316 ILE B N 1
ATOM 5376 C CA . ILE B 1 256 ? 24.685 29.755 20.822 1.00 28.69 316 ILE B CA 1
ATOM 5377 C C . ILE B 1 256 ? 25.333 28.495 21.405 1.00 29.39 316 ILE B C 1
ATOM 5378 O O . ILE B 1 256 ? 24.666 27.692 22.080 1.00 29.29 316 ILE B O 1
ATOM 5383 N N . LYS B 1 257 ? 26.645 28.342 21.185 1.00 30.51 317 LYS B N 1
ATOM 5384 C CA . LYS B 1 257 ? 27.378 27.214 21.760 1.00 32.54 317 LYS B CA 1
ATOM 5385 C C . LYS B 1 257 ? 27.444 27.303 23.285 1.00 32.76 317 LYS B C 1
ATOM 5386 O O . LYS B 1 257 ? 27.753 28.367 23.842 1.00 33.33 317 LYS B O 1
ATOM 5392 N N . ILE B 1 258 ? 27.146 26.198 23.963 1.00 33.43 318 ILE B N 1
ATOM 5393 C CA . ILE B 1 258 ? 27.289 26.137 25.415 1.00 34.59 318 ILE B CA 1
ATOM 5394 C C . ILE B 1 258 ? 28.787 26.173 25.753 1.00 36.26 318 ILE B C 1
ATOM 5395 O O . ILE B 1 258 ? 29.589 25.433 25.148 1.00 36.38 318 ILE B O 1
ATOM 5400 N N . SER B 1 259 ? 29.171 27.042 26.683 1.00 37.61 319 SER B N 1
ATOM 5401 C CA . SER B 1 259 ? 30.581 27.169 27.077 1.00 38.87 319 SER B CA 1
ATOM 5402 C C . SER B 1 259 ? 30.652 27.761 28.475 1.00 39.77 319 SER B C 1
ATOM 5403 O O . SER B 1 259 ? 29.617 27.941 29.126 1.00 39.54 319 SER B O 1
ATOM 5406 N N . GLU B 1 260 ? 31.872 28.061 28.929 1.00 40.35 320 GLU B N 1
ATOM 5407 C CA . GLU B 1 260 ? 32.069 28.692 30.237 1.00 41.32 320 GLU B CA 1
ATOM 5408 C C . GLU B 1 260 ? 31.737 30.189 30.177 1.00 40.56 320 GLU B C 1
ATOM 5409 O O . GLU B 1 260 ? 31.810 30.887 31.200 1.00 41.33 320 GLU B O 1
ATOM 5415 N N . ASP B 1 261 ? 31.388 30.679 28.989 1.00 39.11 321 ASP B N 1
ATOM 5416 C CA . ASP B 1 261 ? 31.130 32.101 28.807 1.00 38.21 321 ASP B CA 1
ATOM 5417 C C . ASP B 1 261 ? 29.777 32.510 29.372 1.00 36.90 321 ASP B C 1
ATOM 5418 O O . ASP B 1 261 ? 28.876 31.689 29.500 1.00 36.62 321 ASP B O 1
ATOM 5423 N N . GLU B 1 262 ? 29.668 33.784 29.735 1.00 35.15 322 GLU B N 1
ATOM 5424 C CA . GLU B 1 262 ? 28.380 34.407 30.012 1.00 33.23 322 GLU B CA 1
ATOM 5425 C C . GLU B 1 262 ? 27.744 34.918 28.715 1.00 31.17 322 GLU B C 1
ATOM 5426 O O . GLU B 1 262 ? 28.444 35.194 27.720 1.00 31.34 322 GLU B O 1
ATOM 5432 N N . TYR B 1 263 ? 26.417 35.015 28.723 1.00 27.56 323 TYR B N 1
ATOM 5433 C CA . TYR B 1 263 ? 25.679 35.653 27.651 1.00 25.32 323 TYR B CA 1
ATOM 5434 C C . TYR B 1 263 ? 24.900 36.848 28.234 1.00 24.07 323 TYR B C 1
ATOM 5435 O O . TYR B 1 263 ? 24.318 36.718 29.298 1.00 23.25 323 TYR B O 1
ATOM 5444 N N . GLU B 1 264 ? 24.898 37.983 27.535 1.00 22.64 324 GLU B N 1
ATOM 5445 C CA . GLU B 1 264 ? 24.175 39.169 28.002 1.00 22.20 324 GLU B CA 1
ATOM 5446 C C . GLU B 1 264 ? 22.755 39.239 27.418 1.00 21.23 324 GLU B C 1
ATOM 5447 O O . GLU B 1 264 ? 22.550 39.726 26.293 1.00 21.63 324 GLU B O 1
ATOM 5453 N N . ILE B 1 265 ? 21.792 38.740 28.192 1.00 19.87 325 ILE B N 1
ATOM 5454 C CA . ILE B 1 265 ? 20.370 38.896 27.860 1.00 18.83 325 ILE B CA 1
ATOM 5455 C C . ILE B 1 265 ? 20.058 40.407 27.869 1.00 18.42 325 ILE B C 1
ATOM 5456 O O . ILE B 1 265 ? 20.548 41.111 28.743 1.00 18.39 325 ILE B O 1
ATOM 5461 N N . ALA B 1 266 ? 19.297 40.878 26.899 1.00 17.39 326 ALA B N 1
ATOM 5462 C CA . ALA B 1 266 ? 19.044 42.323 26.808 1.00 16.73 326 ALA B CA 1
ATOM 5463 C C . ALA B 1 266 ? 17.735 42.673 26.165 1.00 15.92 326 ALA B C 1
ATOM 5464 O O . ALA B 1 266 ? 17.189 41.919 25.375 1.00 17.56 326 ALA B O 1
ATOM 5466 N N . GLY B 1 267 ? 17.246 43.871 26.457 1.00 15.40 327 GLY B N 1
ATOM 5467 C CA . GLY B 1 267 ? 16.025 44.315 25.806 1.00 15.39 327 GLY B CA 1
ATOM 5468 C C . GLY B 1 267 ? 15.688 45.739 26.198 1.00 15.55 327 GLY B C 1
ATOM 5469 O O . GLY B 1 267 ? 16.571 46.488 26.591 1.00 16.00 327 GLY B O 1
ATOM 5470 N N . PHE B 1 268 ? 14.401 46.079 26.054 1.00 14.82 328 PHE B N 1
ATOM 5471 C CA . PHE B 1 268 ? 13.904 47.414 26.415 1.00 15.13 328 PHE B CA 1
ATOM 5472 C C . PHE B 1 268 ? 12.625 47.295 27.236 1.00 14.73 328 PHE B C 1
ATOM 5473 O O . PHE B 1 268 ? 12.055 46.195 27.380 1.00 15.29 328 PHE B O 1
ATOM 5481 N N . GLY B 1 269 ? 12.209 48.422 27.799 1.00 15.82 329 GLY B N 1
ATOM 5482 C CA . GLY B 1 269 ? 10.964 48.484 28.558 1.00 15.00 329 GLY B CA 1
ATOM 5483 C C . GLY B 1 269 ? 10.371 49.876 28.378 1.00 15.15 329 GLY B C 1
ATOM 5484 O O . GLY B 1 269 ? 11.097 50.851 28.111 1.00 15.49 329 GLY B O 1
ATOM 5485 N N . TYR B 1 270 ? 9.063 49.966 28.516 1.00 14.08 330 TYR B N 1
ATOM 5486 C CA . TYR B 1 270 ? 8.390 51.295 28.529 1.00 13.85 330 TYR B CA 1
ATOM 5487 C C . TYR B 1 270 ? 7.156 51.264 29.422 1.00 14.25 330 TYR B C 1
ATOM 5488 O O . TYR B 1 270 ? 6.676 50.208 29.813 1.00 14.68 330 TYR B O 1
ATOM 5497 N N . ASN B 1 271 ? 6.611 52.439 29.713 1.00 14.42 331 ASN B N 1
ATOM 5498 C CA . ASN B 1 271 ? 5.520 52.518 30.686 1.00 14.13 331 ASN B CA 1
ATOM 5499 C C . ASN B 1 271 ? 4.773 53.814 30.463 1.00 15.80 331 ASN B C 1
ATOM 5500 O O . ASN B 1 271 ? 5.287 54.732 29.787 1.00 16.40 331 ASN B O 1
ATOM 5505 N N . GLY B 1 272 ? 3.582 53.886 31.032 1.00 14.39 332 GLY B N 1
ATOM 5506 C CA . GLY B 1 272 ? 2.732 55.085 30.820 1.00 15.88 332 GLY B CA 1
ATOM 5507 C C . GLY B 1 272 ? 2.802 56.119 31.919 1.00 16.21 332 GLY B C 1
ATOM 5508 O O . GLY B 1 272 ? 3.370 55.902 33.000 1.00 16.63 332 GLY B O 1
ATOM 5509 N N . GLY B 1 273 ? 2.199 57.276 31.623 1.00 16.74 333 GLY B N 1
ATOM 5510 C CA . GLY B 1 273 ? 1.925 58.300 32.629 1.00 17.87 333 GLY B CA 1
ATOM 5511 C C . GLY B 1 273 ? 3.180 58.981 33.161 1.00 17.74 333 GLY B C 1
ATOM 5512 O O . GLY B 1 273 ? 3.111 59.672 34.186 1.00 18.25 333 GLY B O 1
ATOM 5513 N N . GLY B 1 274 ? 4.321 58.760 32.507 1.00 17.30 334 GLY B N 1
ATOM 5514 C CA . GLY B 1 274 ? 5.620 59.328 32.987 1.00 16.64 334 GLY B CA 1
ATOM 5515 C C . GLY B 1 274 ? 6.207 58.605 34.195 1.00 16.94 334 GLY B C 1
ATOM 5516 O O . GLY B 1 274 ? 7.162 59.084 34.784 1.00 17.44 334 GLY B O 1
ATOM 5517 N N . VAL B 1 275 ? 5.677 57.419 34.536 1.00 15.31 335 VAL B N 1
ATOM 5518 C CA . VAL B 1 275 ? 6.129 56.689 35.730 1.00 16.06 335 VAL B CA 1
ATOM 5519 C C . VAL B 1 275 ? 7.316 55.774 35.376 1.00 16.72 335 VAL B C 1
ATOM 5520 O O . VAL B 1 275 ? 7.218 54.933 34.471 1.00 15.76 335 VAL B O 1
ATOM 5524 N N . ARG B 1 276 ? 8.408 55.940 36.115 1.00 15.94 336 ARG B N 1
ATOM 5525 C CA . ARG B 1 276 ? 9.650 55.211 35.848 1.00 15.08 336 ARG B CA 1
ATOM 5526 C C . ARG B 1 276 ? 9.482 53.715 36.139 1.00 14.76 336 ARG B C 1
ATOM 5527 O O . ARG B 1 276 ? 8.810 53.332 37.110 1.00 14.95 336 ARG B O 1
ATOM 5535 N N . ILE B 1 277 ? 10.111 52.900 35.286 1.00 15.31 337 ILE B N 1
ATOM 5536 C CA . ILE B 1 277 ? 10.242 51.480 35.586 1.00 15.16 337 ILE B CA 1
ATOM 5537 C C . ILE B 1 277 ? 11.373 51.369 36.590 1.00 15.47 337 ILE B C 1
ATOM 5538 O O . ILE B 1 277 ? 12.502 51.741 36.285 1.00 17.02 337 ILE B O 1
ATOM 5543 N N . GLY B 1 278 ? 11.075 50.853 37.784 1.00 15.18 338 GLY B N 1
ATOM 5544 C CA . GLY B 1 278 ? 12.030 50.863 38.868 1.00 15.51 338 GLY B CA 1
ATOM 5545 C C . GLY B 1 278 ? 12.881 49.620 38.878 1.00 16.53 338 GLY B C 1
ATOM 5546 O O . GLY B 1 278 ? 13.982 49.647 39.431 1.00 17.65 338 GLY B O 1
ATOM 5547 N N . ARG B 1 279 ? 12.359 48.521 38.315 1.00 15.93 339 ARG B N 1
ATOM 5548 C CA . ARG B 1 279 ? 13.134 47.253 38.306 1.00 16.22 339 ARG B CA 1
ATOM 5549 C C . ARG B 1 279 ? 12.668 46.403 37.130 1.00 15.19 339 ARG B C 1
ATOM 5550 O O . ARG B 1 279 ? 11.462 46.434 36.759 1.00 15.32 339 ARG B O 1
ATOM 5558 N N . ILE B 1 280 ? 13.631 45.712 36.524 1.00 15.62 340 ILE B N 1
ATOM 5559 C CA . ILE B 1 280 ? 13.370 44.744 35.463 1.00 15.08 340 ILE B CA 1
ATOM 5560 C C . ILE B 1 280 ? 14.022 43.429 35.899 1.00 16.26 340 ILE B C 1
ATOM 5561 O O . ILE B 1 280 ? 15.193 43.385 36.247 1.00 17.98 340 ILE B O 1
ATOM 5566 N N . GLU B 1 281 ? 13.235 42.370 35.890 1.00 16.47 341 GLU B N 1
ATOM 5567 C CA . GLU B 1 281 ? 13.608 41.111 36.499 1.00 15.87 341 GLU B CA 1
ATOM 5568 C C . GLU B 1 281 ? 13.471 40.004 35.492 1.00 16.84 341 GLU B C 1
ATOM 5569 O O . GLU B 1 281 ? 12.546 39.996 34.687 1.00 16.91 341 GLU B O 1
ATOM 5575 N N . VAL B 1 282 ? 14.397 39.058 35.552 1.00 16.05 342 VAL B N 1
ATOM 5576 C CA . VAL B 1 282 ? 14.453 37.996 34.576 1.00 16.98 342 VAL B CA 1
ATOM 5577 C C . VAL B 1 282 ? 14.433 36.679 35.342 1.00 17.35 342 VAL B C 1
ATOM 5578 O O . VAL B 1 282 ? 15.167 36.528 36.325 1.00 16.80 342 VAL B O 1
ATOM 5582 N N . SER B 1 283 ? 13.624 35.732 34.890 1.00 18.06 343 SER B N 1
ATOM 5583 C CA . SER B 1 283 ? 13.640 34.378 35.514 1.00 18.91 343 SER B CA 1
ATOM 5584 C C . SER B 1 283 ? 14.026 33.309 34.495 1.00 19.85 343 SER B C 1
ATOM 5585 O O . SER B 1 283 ? 13.519 33.317 33.365 1.00 19.41 343 SER B O 1
ATOM 5588 N N . LEU B 1 284 ? 14.874 32.368 34.931 1.00 20.51 344 LEU B N 1
ATOM 5589 C CA . LEU B 1 284 ? 15.247 31.219 34.105 1.00 21.55 344 LEU B CA 1
ATOM 5590 C C . LEU B 1 284 ? 14.601 29.923 34.600 1.00 22.18 344 LEU B C 1
ATOM 5591 O O . LEU B 1 284 ? 14.845 28.841 34.019 1.00 22.05 344 LEU B O 1
ATOM 5596 N N . ASP B 1 285 ? 13.776 30.044 35.641 1.00 22.56 345 ASP B N 1
ATOM 5597 C CA . ASP B 1 285 ? 13.139 28.884 36.304 1.00 23.50 345 ASP B CA 1
ATOM 5598 C C . ASP B 1 285 ? 11.608 29.035 36.451 1.00 23.10 345 ASP B C 1
ATOM 5599 O O . ASP B 1 285 ? 10.991 28.605 37.425 1.00 22.52 345 ASP B O 1
ATOM 5604 N N . LYS B 1 286 ? 11.007 29.693 35.462 1.00 22.30 346 LYS B N 1
ATOM 5605 C CA . LYS B 1 286 ? 9.555 29.762 35.326 1.00 23.19 346 LYS B CA 1
ATOM 5606 C C . LYS B 1 286 ? 8.910 30.545 36.459 1.00 23.62 346 LYS B C 1
ATOM 5607 O O . LYS B 1 286 ? 7.802 30.248 36.846 1.00 23.77 346 LYS B O 1
ATOM 5613 N N . GLY B 1 287 ? 9.647 31.527 36.993 1.00 23.92 347 GLY B N 1
ATOM 5614 C CA . GLY B 1 287 ? 9.071 32.473 37.932 1.00 25.02 347 GLY B CA 1
ATOM 5615 C C . GLY B 1 287 ? 9.286 32.077 39.371 1.00 26.59 347 GLY B C 1
ATOM 5616 O O . GLY B 1 287 ? 8.795 32.753 40.270 1.00 27.55 347 GLY B O 1
ATOM 5617 N N . LYS B 1 288 ? 10.013 30.994 39.601 1.00 26.24 348 LYS B N 1
ATOM 5618 C CA . LYS B 1 288 ? 10.365 30.573 40.965 1.00 28.43 348 LYS B CA 1
ATOM 5619 C C . LYS B 1 288 ? 11.412 31.484 41.634 1.00 27.37 348 LYS B C 1
ATOM 5620 O O . LYS B 1 288 ? 11.287 31.797 42.839 1.00 27.31 348 LYS B O 1
ATOM 5626 N N . SER B 1 289 ? 12.419 31.909 40.865 1.00 25.64 349 SER B N 1
ATOM 5627 C CA . SER B 1 289 ? 13.361 32.958 41.318 1.00 23.49 349 SER B CA 1
ATOM 5628 C C . SER B 1 289 ? 13.583 33.978 40.204 1.00 22.41 349 SER B C 1
ATOM 5629 O O . SER B 1 289 ? 13.407 33.657 39.032 1.00 21.94 349 SER B O 1
ATOM 5632 N N . TRP B 1 290 ? 14.001 35.188 40.588 1.00 19.24 350 TRP B N 1
ATOM 5633 C CA . TRP B 1 290 ? 14.152 36.312 39.666 1.00 18.94 350 TRP B CA 1
ATOM 5634 C C . TRP B 1 290 ? 15.533 36.967 39.863 1.00 18.18 350 TRP B C 1
ATOM 5635 O O . TRP B 1 290 ? 16.047 37.009 40.998 1.00 19.05 350 TRP B O 1
ATOM 5646 N N . LYS B 1 291 ? 16.103 37.467 38.771 1.00 17.47 351 LYS B N 1
ATOM 5647 C CA . LYS B 1 291 ? 17.421 38.099 38.787 1.00 18.00 351 LYS B CA 1
ATOM 5648 C C . LYS B 1 291 ? 17.234 39.550 38.408 1.00 17.77 351 LYS B C 1
ATOM 5649 O O . LYS B 1 291 ? 16.457 39.850 37.481 1.00 18.50 351 LYS B O 1
ATOM 5655 N N . LEU B 1 292 ? 17.927 40.440 39.106 1.00 16.91 352 LEU B N 1
ATOM 5656 C CA . LEU B 1 292 ? 17.774 41.887 38.833 1.00 18.03 352 LEU B CA 1
ATOM 5657 C C . LEU B 1 292 ? 18.634 42.352 37.656 1.00 18.34 352 LEU B C 1
ATOM 5658 O O . LEU B 1 292 ? 19.883 42.250 37.692 1.00 19.47 352 LEU B O 1
ATOM 5663 N N . ALA B 1 293 ? 17.986 42.851 36.602 1.00 17.93 353 ALA B N 1
ATOM 5664 C CA . ALA B 1 293 ? 18.720 43.382 35.446 1.00 18.63 353 ALA B CA 1
ATOM 5665 C C . ALA B 1 293 ? 19.253 44.789 35.717 1.00 19.82 353 ALA B C 1
ATOM 5666 O O . ALA B 1 293 ? 18.727 45.502 36.571 1.00 19.53 353 ALA B O 1
ATOM 5668 N N . ASP B 1 294 ? 20.271 45.192 34.960 1.00 19.41 354 ASP B N 1
ATOM 5669 C CA . ASP B 1 294 ? 20.783 46.561 35.002 1.00 20.24 354 ASP B CA 1
ATOM 5670 C C . ASP B 1 294 ? 20.020 47.412 34.013 1.00 19.47 354 ASP B C 1
ATOM 5671 O O . ASP B 1 294 ? 19.944 47.059 32.846 1.00 21.34 354 ASP B O 1
ATOM 5676 N N . ILE B 1 295 ? 19.475 48.541 34.442 1.00 18.04 355 ILE B N 1
ATOM 5677 C CA . ILE B 1 295 ? 18.696 49.396 33.547 1.00 17.27 355 ILE B CA 1
ATOM 5678 C C . ILE B 1 295 ? 19.475 50.670 33.209 1.00 18.08 355 ILE B C 1
ATOM 5679 O O . ILE B 1 295 ? 20.054 51.309 34.115 1.00 19.42 355 ILE B O 1
ATOM 5684 N N . ASP B 1 296 ? 19.501 50.996 31.917 1.00 17.18 356 ASP B N 1
ATOM 5685 C CA . ASP B 1 296 ? 20.016 52.261 31.410 1.00 17.66 356 ASP B CA 1
ATOM 5686 C C . ASP B 1 296 ? 18.829 53.134 30.958 1.00 17.86 356 ASP B C 1
ATOM 5687 O O . ASP B 1 296 ? 17.945 52.650 30.196 1.00 16.88 356 ASP B O 1
ATOM 5692 N N . TYR B 1 297 ? 18.799 54.395 31.423 1.00 16.09 357 TYR B N 1
ATOM 5693 C CA . TYR B 1 297 ? 17.715 55.316 31.078 1.00 16.89 357 TYR B CA 1
ATOM 5694 C C . TYR B 1 297 ? 18.320 56.463 30.295 1.00 17.73 357 TYR B C 1
ATOM 5695 O O . TYR B 1 297 ? 18.702 57.460 30.896 1.00 17.75 357 TYR B O 1
ATOM 5704 N N . PRO B 1 298 ? 18.439 56.326 28.969 1.00 17.55 358 PRO B N 1
ATOM 5705 C CA . PRO B 1 298 ? 19.118 57.390 28.223 1.00 18.08 358 PRO B CA 1
ATOM 5706 C C . PRO B 1 298 ? 18.459 58.753 28.353 1.00 19.33 358 PRO B C 1
ATOM 5707 O O . PRO B 1 298 ? 19.137 59.796 28.229 1.00 19.29 358 PRO B O 1
ATOM 5711 N N . GLU B 1 299 ? 17.152 58.769 28.622 1.00 19.30 359 GLU B N 1
ATOM 5712 C CA . GLU B 1 299 ? 16.489 60.068 28.805 1.00 18.22 359 GLU B CA 1
ATOM 5713 C C . GLU B 1 299 ? 17.124 60.839 29.952 1.00 18.17 359 GLU B C 1
ATOM 5714 O O . GLU B 1 299 ? 17.110 62.077 29.935 1.00 18.38 359 GLU B O 1
ATOM 5720 N N . ASP B 1 300 ? 17.679 60.136 30.936 1.00 17.81 360 ASP B N 1
ATOM 5721 C CA . ASP B 1 300 ? 18.283 60.822 32.103 1.00 19.12 360 ASP B CA 1
ATOM 5722 C C . ASP B 1 300 ? 19.537 61.579 31.710 1.00 20.08 360 ASP B C 1
ATOM 5723 O O . ASP B 1 300 ? 19.905 62.531 32.401 1.00 20.56 360 ASP B O 1
ATOM 5728 N N . ARG B 1 301 ? 20.204 61.151 30.627 1.00 20.08 361 ARG B N 1
ATOM 5729 C CA . ARG B 1 301 ? 21.357 61.921 30.115 1.00 20.72 361 ARG B CA 1
ATOM 5730 C C . ARG B 1 301 ? 20.932 63.285 29.609 1.00 21.17 361 ARG B C 1
ATOM 5731 O O . ARG B 1 301 ? 21.635 64.293 29.846 1.00 22.59 361 ARG B O 1
ATOM 5739 N N . TYR B 1 302 ? 19.785 63.352 28.929 1.00 20.00 362 TYR B N 1
ATOM 5740 C CA . TYR B 1 302 ? 19.228 64.636 28.502 1.00 20.02 362 TYR B CA 1
ATOM 5741 C C . TYR B 1 302 ? 18.809 65.461 29.721 1.00 20.23 362 TYR B C 1
ATOM 5742 O O . TYR B 1 302 ? 19.004 66.698 29.746 1.00 20.65 362 TYR B O 1
ATOM 5751 N N . ARG B 1 303 ? 18.282 64.773 30.740 1.00 19.37 363 ARG B N 1
ATOM 5752 C CA . ARG B 1 303 ? 17.831 65.436 31.985 1.00 20.37 363 ARG B CA 1
ATOM 5753 C C . ARG B 1 303 ? 19.006 66.112 32.685 1.00 20.89 363 ARG B C 1
ATOM 5754 O O . ARG B 1 303 ? 18.913 67.281 33.133 1.00 21.90 363 ARG B O 1
ATOM 5762 N N . GLU B 1 304 ? 20.133 65.407 32.709 1.00 21.96 364 GLU B N 1
ATOM 5763 C CA . GLU B 1 304 ? 21.351 65.858 33.395 1.00 23.50 364 GLU B CA 1
ATOM 5764 C C . GLU B 1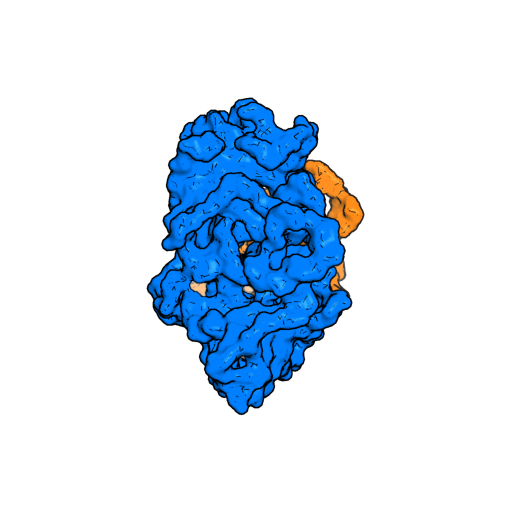 304 ? 22.095 66.943 32.640 1.00 23.98 364 GLU B C 1
ATOM 5765 O O . GLU B 1 304 ? 22.954 67.617 33.235 1.00 24.07 364 GLU B O 1
ATOM 5771 N N . ALA B 1 305 ? 21.806 67.100 31.356 1.00 24.17 365 ALA B N 1
ATOM 5772 C CA . ALA B 1 305 ? 22.542 68.082 30.514 1.00 24.75 365 ALA B CA 1
ATOM 5773 C C . ALA B 1 305 ? 22.141 69.545 30.699 1.00 25.67 365 ALA B C 1
ATOM 5774 O O . ALA B 1 305 ? 22.757 70.429 30.102 1.00 26.09 365 ALA B O 1
ATOM 5776 N N . GLY B 1 306 ? 21.100 69.808 31.482 1.00 24.87 366 GLY B N 1
ATOM 5777 C CA . GLY B 1 306 ? 20.516 71.152 31.581 1.00 25.25 366 GLY B CA 1
ATOM 5778 C C . GLY B 1 306 ? 19.891 71.598 30.263 1.00 24.32 366 GLY B C 1
ATOM 5779 O O . GLY B 1 306 ? 19.488 70.769 29.431 1.00 24.01 366 GLY B O 1
ATOM 5780 N N . TYR B 1 307 ? 19.854 72.906 30.050 1.00 23.51 367 TYR B N 1
ATOM 5781 C CA . TYR B 1 307 ? 19.211 73.459 28.862 1.00 23.50 367 TYR B CA 1
ATOM 5782 C C . TYR B 1 307 ? 20.167 73.475 27.685 1.00 23.53 367 TYR B C 1
ATOM 5783 O O . TYR B 1 307 ? 21.331 73.888 27.817 1.00 24.46 367 TYR B O 1
ATOM 5792 N N . PHE B 1 308 ? 19.663 73.077 26.529 1.00 22.72 368 PHE B N 1
ATOM 5793 C CA . PHE B 1 308 ? 20.403 73.203 25.253 1.00 22.06 368 PHE B CA 1
ATOM 5794 C C . PHE B 1 308 ? 19.398 73.148 24.120 1.00 22.62 368 PHE B C 1
ATOM 5795 O O . PHE B 1 308 ? 18.254 72.769 24.360 1.00 22.31 368 PHE B O 1
ATOM 5803 N N . ARG B 1 309 ? 19.783 73.563 22.909 1.00 21.63 369 ARG B N 1
ATOM 5804 C CA . ARG B 1 309 ? 18.825 73.578 21.806 1.00 22.56 369 ARG B CA 1
ATOM 5805 C C . ARG B 1 309 ? 19.182 72.545 20.743 1.00 22.65 369 ARG B C 1
ATOM 5806 O O . ARG B 1 309 ? 20.354 72.317 20.446 1.00 22.60 369 ARG B O 1
ATOM 5814 N N . LEU B 1 310 ? 18.162 71.895 20.201 1.00 21.59 370 LEU B N 1
ATOM 5815 C CA . LEU B 1 310 ? 18.326 71.001 19.068 1.00 20.17 370 LEU B CA 1
ATOM 5816 C C . LEU B 1 310 ? 17.258 71.373 18.059 1.00 20.01 370 LEU B C 1
ATOM 5817 O O . LEU B 1 310 ? 16.079 71.584 18.410 1.00 19.97 370 LEU B O 1
ATOM 5822 N N . PHE B 1 311 ? 17.644 71.498 16.787 1.00 20.64 371 PHE B N 1
ATOM 5823 C CA . PHE B 1 311 ? 16.690 71.845 15.727 1.00 22.17 371 PHE B CA 1
ATOM 5824 C C . PHE B 1 311 ? 15.881 73.113 16.012 1.00 22.48 371 PHE B C 1
ATOM 5825 O O . PHE B 1 311 ? 14.709 73.204 15.639 1.00 23.96 371 PHE B O 1
ATOM 5833 N N . GLY B 1 312 ? 16.505 74.086 16.677 1.00 23.11 372 GLY B N 1
ATOM 5834 C CA . GLY B 1 312 ? 15.826 75.344 16.983 1.00 24.18 372 GLY B CA 1
ATOM 5835 C C . GLY B 1 312 ? 14.839 75.251 18.153 1.00 23.95 372 GLY B C 1
ATOM 5836 O O . GLY B 1 312 ? 14.099 76.205 18.422 1.00 25.56 372 GLY B O 1
ATOM 5837 N N . GLY B 1 313 ? 14.800 74.109 18.836 1.00 22.31 373 GLY B N 1
ATOM 5838 C CA . GLY B 1 313 ? 13.908 73.952 19.991 1.00 21.22 373 GLY B CA 1
ATOM 5839 C C . GLY B 1 313 ? 14.645 73.692 21.288 1.00 19.80 373 GLY B C 1
ATOM 5840 O O . GLY B 1 313 ? 15.680 73.020 21.299 1.00 21.77 373 GLY B O 1
ATOM 5841 N N . LEU B 1 314 ? 14.113 74.201 22.389 1.00 19.25 374 LEU B N 1
ATOM 5842 C CA . LEU B 1 314 ? 14.702 74.016 23.692 1.00 18.89 374 LEU B CA 1
ATOM 5843 C C . LEU B 1 314 ? 14.510 72.591 24.194 1.00 19.35 374 LEU B C 1
ATOM 5844 O O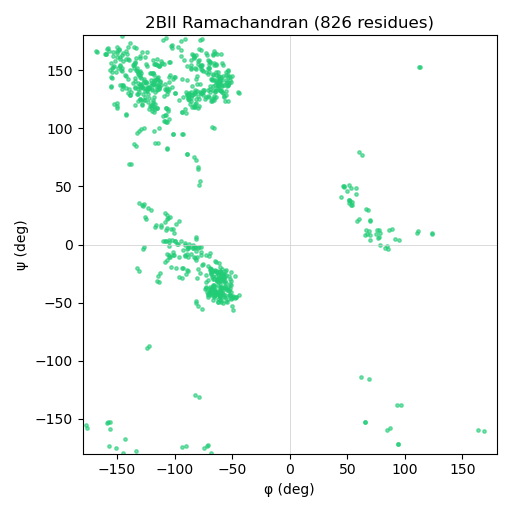 . LEU B 1 314 ? 13.382 72.110 24.229 1.00 17.98 374 LEU B O 1
ATOM 5849 N N . VAL B 1 315 ? 15.602 71.949 24.581 1.00 19.76 375 VAL B N 1
ATOM 5850 C CA . VAL B 1 315 ? 15.524 70.642 25.263 1.00 19.86 375 VAL B CA 1
ATOM 5851 C C . VAL B 1 315 ? 15.477 70.970 26.759 1.00 20.06 375 VAL B C 1
ATOM 5852 O O . VAL B 1 315 ? 16.435 71.538 27.329 1.00 19.99 375 VAL B O 1
ATOM 5856 N N . ASN B 1 316 ? 14.361 70.612 27.401 1.00 19.69 376 ASN B N 1
ATOM 5857 C CA . ASN B 1 316 ? 14.159 70.946 28.830 1.00 19.64 376 ASN B CA 1
ATOM 5858 C C . ASN B 1 316 ? 13.714 69.731 29.613 1.00 18.97 376 ASN B C 1
ATOM 5859 O O . ASN B 1 316 ? 12.946 69.841 30.594 1.00 17.56 376 ASN B O 1
ATOM 5864 N N . VAL B 1 317 ? 14.255 68.575 29.212 1.00 18.63 377 VAL B N 1
ATOM 5865 C CA . VAL B 1 317 ? 14.078 67.372 30.024 1.00 19.12 377 VAL B CA 1
ATOM 5866 C C . VAL B 1 317 ? 14.496 67.666 31.486 1.00 19.02 377 VAL B C 1
ATOM 5867 O O . VAL B 1 317 ? 13.874 67.186 32.442 1.00 18.57 377 VAL B O 1
ATOM 5871 N N . CYS B 1 318 ? 15.513 68.522 31.645 1.00 19.89 378 CYS B N 1
ATOM 5872 C CA . CYS B 1 318 ? 16.034 68.913 32.946 1.00 20.65 378 CYS B CA 1
ATOM 5873 C C . CYS B 1 318 ? 14.995 69.518 33.887 1.00 20.26 378 CYS B C 1
ATOM 5874 O O . CYS B 1 318 ? 15.198 69.463 35.101 1.00 20.53 378 CYS B O 1
ATOM 5877 N N . ASP B 1 319 ? 13.898 70.050 33.344 1.00 19.94 379 ASP B N 1
ATOM 5878 C CA . ASP B 1 319 ? 12.831 70.671 34.139 1.00 20.95 379 ASP B CA 1
ATOM 5879 C C . ASP B 1 319 ? 11.861 69.621 34.684 1.00 20.59 379 ASP B C 1
ATOM 5880 O O . ASP B 1 319 ? 11.012 69.949 35.527 1.00 21.45 379 ASP B O 1
ATOM 5885 N N . ARG B 1 320 ? 11.968 68.371 34.212 1.00 19.40 380 ARG B N 1
ATOM 5886 C CA . ARG B 1 320 ? 10.969 67.341 34.553 1.00 20.12 380 ARG B CA 1
ATOM 5887 C C . ARG B 1 320 ? 11.579 66.211 35.367 1.00 19.05 380 ARG B C 1
ATOM 5888 O O . ARG B 1 320 ? 12.792 65.992 35.333 1.00 18.68 380 ARG B O 1
ATOM 5896 N N . MET B 1 321 ? 10.713 65.478 36.077 1.00 18.65 381 MET B N 1
ATOM 5897 C CA . MET B 1 321 ? 11.119 64.232 36.724 1.00 18.62 381 MET B CA 1
ATOM 5898 C C . MET B 1 321 ? 10.522 63.002 36.010 1.00 18.76 381 MET B C 1
ATOM 5899 O O . MET B 1 321 ? 10.899 61.867 36.296 1.00 19.02 381 MET B O 1
ATOM 5904 N N . SER B 1 322 ? 9.525 63.248 35.169 1.00 18.26 382 SER B N 1
ATOM 5905 C CA . SER B 1 322 ? 8.847 62.140 34.458 1.00 18.71 382 SER B CA 1
ATOM 5906 C C . SER B 1 322 ? 9.765 61.386 33.502 1.00 18.71 382 SER B C 1
ATOM 5907 O O . SER B 1 322 ? 10.764 61.921 33.023 1.00 18.66 382 SER B O 1
ATOM 5910 N N . CYS B 1 323 ? 9.408 60.130 33.243 1.00 17.57 383 CYS B N 1
ATOM 5911 C CA . CYS B 1 323 ? 10.087 59.306 32.263 1.00 18.50 383 CYS B CA 1
ATOM 5912 C C . CYS B 1 323 ? 9.141 59.126 31.095 1.00 18.73 383 CYS B C 1
ATOM 5913 O O . CYS B 1 323 ? 8.161 58.368 31.187 1.00 18.86 383 CYS B O 1
ATOM 5916 N N . LEU B 1 324 ? 9.440 59.807 30.004 1.00 17.89 384 LEU B N 1
ATOM 5917 C CA . LEU B 1 324 ? 8.568 59.853 28.839 1.00 17.46 384 LEU B CA 1
ATOM 5918 C C . LEU B 1 324 ? 9.113 58.983 27.722 1.00 17.45 384 LEU B C 1
ATOM 5919 O O . LEU B 1 324 ? 8.517 58.933 26.624 1.00 17.07 384 LEU B O 1
ATOM 5924 N N . CYS B 1 325 ? 10.222 58.283 28.002 1.00 17.44 385 CYS B N 1
ATOM 5925 C CA . CYS B 1 325 ? 10.902 57.453 27.001 1.00 17.13 385 CYS B CA 1
ATOM 5926 C C . CYS B 1 325 ? 11.181 56.045 27.551 1.00 16.56 385 CYS B C 1
ATOM 5927 O O . CYS B 1 325 ? 11.242 55.797 28.784 1.00 17.16 385 CYS B O 1
ATOM 5930 N N . TRP B 1 326 ? 11.403 55.145 26.620 1.00 15.64 386 TRP B N 1
ATOM 5931 C CA . TRP B 1 326 ? 11.776 53.793 26.984 1.00 15.38 386 TRP B CA 1
ATOM 5932 C C . TRP B 1 326 ? 13.133 53.748 27.655 1.00 15.88 386 TRP B C 1
ATOM 5933 O O . TRP B 1 326 ? 13.924 54.711 27.572 1.00 16.00 386 TRP B O 1
ATOM 5944 N N . CYS B 1 327 ? 13.414 52.600 28.273 1.00 14.30 387 CYS B N 1
ATOM 5945 C CA . CYS B 1 327 ? 14.728 52.343 28.862 1.00 15.02 387 CYS B CA 1
ATOM 5946 C C . CYS B 1 327 ? 15.241 51.008 28.342 1.00 15.55 387 CYS B C 1
ATOM 5947 O O . CYS B 1 327 ? 14.467 50.237 27.731 1.00 15.19 387 CYS B O 1
ATOM 5950 N N . PHE B 1 328 ? 16.543 50.764 28.545 1.00 15.46 388 PHE B N 1
ATOM 5951 C CA . PHE B 1 328 ? 17.183 49.536 28.052 1.00 16.51 388 PHE B CA 1
ATOM 5952 C C . PHE B 1 328 ? 17.717 48.745 29.212 1.00 16.48 388 PHE B C 1
ATOM 5953 O O . PHE B 1 328 ? 18.166 49.311 30.202 1.00 19.07 388 PHE B O 1
ATOM 5961 N N . TRP B 1 329 ? 17.711 47.422 29.104 1.00 16.16 389 TRP B N 1
ATOM 5962 C CA . TRP B 1 329 ? 18.182 46.598 30.199 1.00 16.15 389 TRP B CA 1
ATOM 5963 C C . TRP B 1 329 ? 19.093 45.463 29.709 1.00 16.36 389 TRP B C 1
ATOM 5964 O O . TRP B 1 329 ? 19.005 45.047 28.558 1.00 15.78 389 TRP B O 1
ATOM 5975 N N . LYS B 1 330 ? 19.957 45.019 30.612 1.00 17.27 390 LYS B N 1
ATOM 5976 C CA . LYS B 1 330 ? 20.952 43.955 30.353 1.00 18.11 390 LYS B CA 1
ATOM 5977 C C . LYS B 1 330 ? 21.132 43.072 31.572 1.00 18.88 390 LYS B C 1
ATOM 5978 O O . LYS B 1 330 ? 21.078 43.556 32.724 1.00 19.41 390 LYS B O 1
ATOM 5984 N N . LEU B 1 331 ? 21.377 41.774 31.338 1.00 19.93 391 LEU B N 1
ATOM 5985 C CA . LEU B 1 331 ? 21.686 40.877 32.433 1.00 20.68 391 LEU B CA 1
ATOM 5986 C C . LEU B 1 331 ? 22.596 39.776 31.903 1.00 20.97 391 LEU B C 1
ATOM 5987 O O . LEU B 1 331 ? 22.193 39.037 31.005 1.00 21.20 391 LEU B O 1
ATOM 5992 N N . LYS B 1 332 ? 23.818 39.693 32.435 1.00 22.71 392 LYS B N 1
ATOM 5993 C CA . LYS B 1 332 ? 24.729 38.578 32.083 1.00 23.70 392 LYS B CA 1
ATOM 5994 C C . LYS B 1 332 ? 24.423 37.341 32.891 1.00 24.26 392 LYS B C 1
ATOM 5995 O O . LYS B 1 332 ? 24.296 37.395 34.124 1.00 24.70 392 LYS B O 1
ATOM 6001 N N . VAL B 1 333 ? 24.305 36.216 32.190 1.00 24.03 393 VAL B N 1
ATOM 6002 C CA . VAL B 1 333 ? 24.144 34.933 32.865 1.00 25.46 393 VAL B CA 1
ATOM 6003 C C . VAL B 1 333 ? 25.112 33.900 32.272 1.00 25.95 393 VAL B C 1
ATOM 6004 O O . VAL B 1 333 ? 25.404 33.961 31.084 1.00 25.24 393 VAL B O 1
ATOM 6008 N N . PRO B 1 334 ? 25.585 32.951 33.101 1.00 27.29 394 PRO B N 1
ATOM 6009 C CA . PRO B 1 334 ? 26.392 31.860 32.528 1.00 28.33 394 PRO B CA 1
ATOM 6010 C C . PRO B 1 334 ? 25.596 31.010 31.524 1.00 28.60 394 PRO B C 1
ATOM 6011 O O . PRO B 1 334 ? 24.441 30.657 31.783 1.00 28.50 394 PRO B O 1
ATOM 6015 N N . LEU B 1 335 ? 26.218 30.681 30.391 1.00 30.11 395 LEU B N 1
ATOM 6016 C CA . LEU B 1 335 ? 25.611 29.776 29.405 1.00 31.00 395 LEU B CA 1
ATOM 6017 C C . LEU B 1 335 ? 25.263 28.404 29.996 1.00 30.96 395 LEU B C 1
ATOM 6018 O O . LEU B 1 335 ? 24.308 27.760 29.543 1.00 30.40 395 LEU B O 1
ATOM 6023 N N . SER B 1 336 ? 26.018 27.979 31.018 1.00 31.01 396 SER B N 1
ATOM 6024 C CA . SER B 1 336 ? 25.761 26.711 31.725 1.00 31.56 396 SER B CA 1
ATOM 6025 C C . SER B 1 336 ? 24.427 26.728 32.481 1.00 30.96 396 SER B C 1
ATOM 6026 O O . SER B 1 336 ? 23.729 25.713 32.569 1.00 31.18 396 SER B O 1
ATOM 6029 N N . GLU B 1 337 ? 24.076 27.896 33.017 1.00 30.03 397 GLU B N 1
ATOM 6030 C CA . GLU B 1 337 ? 22.773 28.110 33.639 1.00 29.52 397 GLU B CA 1
ATOM 6031 C C . GLU B 1 337 ? 21.652 28.148 32.583 1.00 28.51 397 GLU B C 1
ATOM 6032 O O . GLU B 1 337 ? 20.604 27.508 32.762 1.00 27.97 397 GLU B O 1
ATOM 6038 N N . LEU B 1 338 ? 21.879 28.876 31.484 1.00 27.48 398 LEU B N 1
ATOM 6039 C CA . LEU B 1 338 ? 20.918 28.875 30.388 1.00 27.25 398 LEU B CA 1
ATOM 6040 C C . LEU B 1 338 ? 20.686 27.450 29.886 1.00 26.89 398 LEU B C 1
ATOM 6041 O O . LEU B 1 338 ? 19.573 27.083 29.567 1.00 26.79 398 LEU B O 1
ATOM 6046 N N . ALA B 1 339 ? 21.743 26.632 29.875 1.00 28.07 399 ALA B N 1
ATOM 6047 C CA . ALA B 1 339 ? 21.636 25.264 29.351 1.00 28.44 399 ALA B CA 1
ATOM 6048 C C . ALA B 1 339 ? 20.791 24.378 30.248 1.00 28.94 399 ALA B C 1
ATOM 6049 O O . ALA B 1 339 ? 20.269 23.365 29.784 1.00 30.70 399 ALA B O 1
ATOM 6051 N N . ARG B 1 340 ? 20.618 24.769 31.508 1.00 27.83 400 ARG B N 1
ATOM 6052 C CA . ARG B 1 340 ? 19.771 24.026 32.443 1.00 28.17 400 ARG B CA 1
ATOM 6053 C C . ARG B 1 340 ? 18.351 24.584 32.493 1.00 27.33 400 ARG B C 1
ATOM 6054 O O . ARG B 1 340 ? 17.518 24.118 33.293 1.00 28.02 400 ARG B O 1
ATOM 6062 N N . SER B 1 341 ? 18.080 25.584 31.653 1.00 25.22 401 SER B N 1
ATOM 6063 C CA . SER B 1 341 ? 16.791 26.275 31.653 1.00 24.48 401 SER B CA 1
ATOM 6064 C C . SER B 1 341 ? 15.968 25.997 30.418 1.00 22.95 401 SER B C 1
ATOM 6065 O O . SER B 1 341 ? 16.519 25.686 29.369 1.00 24.03 401 SER B O 1
ATOM 6068 N N . LYS B 1 342 ? 14.651 26.155 30.537 1.00 21.47 402 LYS B N 1
ATOM 6069 C CA . LYS B 1 342 ? 13.732 25.967 29.403 1.00 21.38 402 LYS B CA 1
ATOM 6070 C C . LYS B 1 342 ? 13.179 27.262 28.808 1.00 20.11 402 LYS B C 1
ATOM 6071 O O . LYS B 1 342 ? 12.547 27.239 27.759 1.00 19.91 402 LYS B O 1
ATOM 6077 N N . ASP B 1 343 ? 13.397 28.385 29.499 1.00 18.86 403 ASP B N 1
ATOM 6078 C CA . ASP B 1 343 ? 12.871 29.650 28.971 1.00 17.21 403 ASP B CA 1
ATOM 6079 C C . ASP B 1 343 ? 13.487 30.819 29.746 1.00 17.23 403 ASP B C 1
ATOM 6080 O O . ASP B 1 343 ? 14.069 30.615 30.812 1.00 18.94 403 ASP B O 1
ATOM 6085 N N . ILE B 1 344 ? 13.307 32.019 29.195 1.00 17.25 404 ILE B N 1
ATOM 6086 C CA . ILE B 1 344 ? 13.728 33.283 29.806 1.00 17.33 404 ILE B CA 1
ATOM 6087 C C . ILE B 1 344 ? 12.422 34.066 29.888 1.00 16.71 404 ILE B C 1
ATOM 6088 O O . ILE B 1 344 ? 11.731 34.188 28.871 1.00 16.41 404 ILE B O 1
ATOM 6093 N N . LEU B 1 345 ? 12.076 34.544 31.086 1.00 16.25 405 LEU B N 1
ATOM 6094 C CA . LEU B 1 345 ? 10.898 35.398 31.276 1.00 15.60 405 LEU B CA 1
ATOM 6095 C C . LEU B 1 345 ? 11.423 36.750 31.728 1.00 16.08 405 LEU B C 1
ATOM 6096 O O . LEU B 1 345 ? 12.389 36.809 32.508 1.00 15.99 405 LEU B O 1
ATOM 6101 N N . ILE B 1 346 ? 10.795 37.833 31.274 1.00 15.73 406 ILE B N 1
ATOM 6102 C CA . ILE B 1 346 ? 11.158 39.145 31.816 1.00 15.74 406 ILE B CA 1
ATOM 6103 C C . ILE B 1 346 ? 9.884 39.901 32.257 1.00 15.35 406 ILE B C 1
ATOM 6104 O O . ILE B 1 346 ? 8.815 39.701 31.698 1.00 14.50 406 ILE B O 1
ATOM 6109 N N . ARG B 1 347 ? 10.002 40.641 33.358 1.00 15.13 407 ARG B N 1
ATOM 6110 C CA . ARG B 1 347 ? 8.877 41.458 33.837 1.00 15.59 407 ARG B CA 1
ATOM 6111 C C . ARG B 1 347 ? 9.442 42.739 34.459 1.00 15.32 407 ARG B C 1
ATOM 6112 O O . ARG B 1 347 ? 10.562 42.726 35.020 1.00 16.23 407 ARG B O 1
ATOM 6120 N N . GLY B 1 348 ? 8.667 43.813 34.365 1.00 16.18 408 GLY B N 1
ATOM 6121 C CA . GLY B 1 348 ? 9.027 45.086 35.037 1.00 14.93 408 GLY B CA 1
ATOM 6122 C C . GLY B 1 348 ? 8.050 45.415 36.145 1.00 16.05 408 GLY B C 1
ATOM 6123 O O . GLY B 1 348 ? 6.882 44.980 36.120 1.00 16.91 408 GLY B O 1
ATOM 6124 N N . MET B 1 349 ? 8.525 46.180 37.130 1.00 15.00 409 MET B N 1
ATOM 6125 C CA . MET B 1 349 ? 7.659 46.809 38.148 1.00 14.82 409 MET B CA 1
ATOM 6126 C C . MET B 1 349 ? 8.006 48.293 38.172 1.00 14.88 409 MET B C 1
ATOM 6127 O O . MET B 1 349 ? 9.187 48.663 38.138 1.00 15.06 409 MET B O 1
ATOM 6132 N N . ASP B 1 350 ? 6.972 49.120 38.188 1.00 14.71 410 ASP B N 1
ATOM 6133 C CA . ASP B 1 350 ? 7.195 50.576 38.146 1.00 13.96 410 ASP B CA 1
ATOM 6134 C C . ASP B 1 350 ? 7.320 51.191 39.533 1.00 15.11 410 ASP B C 1
ATOM 6135 O O . ASP B 1 350 ? 7.325 50.470 40.534 1.00 14.12 410 ASP B O 1
ATOM 6140 N N . GLU B 1 351 ? 7.393 52.528 39.575 1.00 15.45 411 GLU B N 1
ATOM 6141 C CA . GLU B 1 351 ? 7.541 53.213 40.853 1.00 17.38 411 GLU B CA 1
ATOM 6142 C C . GLU B 1 351 ? 6.210 53.391 41.602 1.00 17.55 411 GLU B C 1
ATOM 6143 O O . GLU B 1 351 ? 6.194 54.007 42.695 1.00 18.79 411 GLU B O 1
ATOM 6149 N N . ARG B 1 352 ? 5.119 52.825 41.066 1.00 17.53 412 ARG B N 1
ATOM 6150 C CA . ARG B 1 352 ? 3.856 52.674 41.802 1.00 17.20 412 ARG B CA 1
ATOM 6151 C C . ARG B 1 352 ? 3.724 51.244 42.290 1.00 16.82 412 ARG B C 1
ATOM 6152 O O . ARG B 1 352 ? 2.625 50.828 42.683 1.00 16.11 412 ARG B O 1
ATOM 6160 N N . MET B 1 353 ? 4.824 50.492 42.233 1.00 16.04 413 MET B N 1
ATOM 6161 C CA . MET B 1 353 ? 4.847 49.091 42.649 1.00 16.10 413 MET B CA 1
ATOM 6162 C C . MET B 1 353 ? 3.792 48.251 41.958 1.00 15.63 413 MET B C 1
ATOM 6163 O O . MET B 1 353 ? 3.252 47.257 42.528 1.00 16.50 413 MET B O 1
ATOM 6168 N N . MET B 1 354 ? 3.559 48.576 40.693 1.00 15.31 414 MET B N 1
ATOM 6169 C CA . MET B 1 354 ? 2.654 47.782 39.848 1.00 17.27 414 MET B CA 1
ATOM 6170 C C . MET B 1 354 ? 3.545 46.979 38.885 1.00 17.11 414 MET B C 1
ATOM 6171 O O . MET B 1 354 ? 4.474 47.509 38.273 1.00 17.22 414 MET B O 1
ATOM 6176 N N . VAL B 1 355 ? 3.249 45.694 38.783 1.00 17.31 415 VAL B N 1
ATOM 6177 C CA . VAL B 1 355 ? 4.101 44.743 38.070 1.00 17.30 415 VAL B CA 1
ATOM 6178 C C . VAL B 1 355 ? 3.286 44.184 36.851 1.00 16.49 415 VAL B C 1
ATOM 6179 O O . VAL B 1 355 ? 2.034 44.157 36.858 1.00 18.30 415 VAL B O 1
ATOM 6183 N N . GLN B 1 356 ? 4.000 43.717 35.818 1.00 15.72 416 GLN B N 1
ATOM 6184 C CA . GLN B 1 356 ? 3.336 43.027 34.725 1.00 14.33 416 GLN B CA 1
ATOM 6185 C C . GLN B 1 356 ? 2.764 41.697 35.248 1.00 15.27 416 GLN B C 1
ATOM 6186 O O . GLN B 1 356 ? 3.402 41.047 36.092 1.00 14.45 416 GLN B O 1
ATOM 6192 N N . PRO B 1 357 ? 1.614 41.292 34.688 1.00 15.03 417 PRO B N 1
ATOM 6193 C CA . PRO B 1 357 ? 0.963 40.035 35.114 1.00 15.72 417 PRO B CA 1
ATOM 6194 C C . PRO B 1 357 ? 1.548 38.803 34.452 1.00 15.77 417 PRO B C 1
ATOM 6195 O O . PRO B 1 357 ? 1.956 38.838 33.300 1.00 15.77 417 PRO B O 1
ATOM 6199 N N . ARG B 1 358 ? 1.459 37.691 35.166 1.00 15.35 418 ARG B N 1
ATOM 6200 C CA . ARG B 1 358 ? 1.748 36.383 34.579 1.00 16.11 418 ARG B CA 1
ATOM 6201 C C . ARG B 1 358 ? 0.694 35.999 33.537 1.00 16.97 418 ARG B C 1
ATOM 6202 O O . ARG B 1 358 ? 1.052 35.391 32.520 1.00 17.88 418 ARG B O 1
ATOM 6210 N N . THR B 1 359 ? -0.560 36.346 33.830 1.00 16.37 419 THR B N 1
ATOM 6211 C CA . THR B 1 359 ? -1.780 35.885 33.152 1.00 17.03 419 THR B CA 1
ATOM 6212 C C . THR B 1 359 ? -2.134 36.780 31.961 1.00 17.08 419 THR B C 1
ATOM 6213 O O . THR B 1 359 ? -2.234 37.985 32.111 1.00 17.12 419 THR B O 1
ATOM 6217 N N . MET B 1 360 ? -2.307 36.195 30.779 1.00 17.08 420 MET B N 1
ATOM 6218 C CA . MET B 1 360 ? -2.837 36.974 29.662 1.00 16.45 420 MET B CA 1
ATOM 6219 C C . MET B 1 360 ? -4.226 37.588 29.950 1.00 16.78 420 MET B C 1
ATOM 6220 O O . MET B 1 360 ? -5.102 36.941 30.531 1.00 17.92 420 MET B O 1
ATOM 6225 N N . TYR B 1 361 ? -4.409 38.845 29.549 1.00 17.01 421 TYR B N 1
ATOM 6226 C CA . TYR B 1 361 ? -5.723 39.493 29.590 1.00 16.99 421 TYR B CA 1
ATOM 6227 C C . TYR B 1 361 ? -6.258 39.612 28.161 1.00 17.75 421 TYR B C 1
ATOM 6228 O O . TYR B 1 361 ? -6.112 40.636 27.495 1.00 18.07 421 TYR B O 1
ATOM 6237 N N . TRP B 1 362 ? -6.852 38.518 27.675 1.00 17.21 422 TRP B N 1
ATOM 6238 C CA . TRP B 1 362 ? -7.366 38.527 26.300 1.00 17.57 422 TRP B CA 1
ATOM 6239 C C . TRP B 1 362 ? -8.551 39.508 26.184 1.00 17.87 422 TRP B C 1
ATOM 6240 O O . TRP B 1 362 ? -9.414 39.567 27.055 1.00 18.42 422 TRP B O 1
ATOM 6251 N N . ASN B 1 363 ? -8.576 40.293 25.112 1.00 17.83 423 ASN B N 1
ATOM 6252 C CA . ASN B 1 363 ? -9.661 41.273 24.936 1.00 16.98 423 ASN B CA 1
ATOM 6253 C C . ASN B 1 363 ? -9.987 41.459 23.456 1.00 16.76 423 ASN B C 1
ATOM 6254 O O . ASN B 1 363 ? -9.160 41.135 22.595 1.00 18.44 423 ASN B O 1
ATOM 6259 N N . VAL B 1 364 ? -11.188 41.967 23.187 1.00 17.77 424 VAL B N 1
ATOM 6260 C CA . VAL B 1 364 ? -11.751 42.047 21.826 1.00 19.07 424 VAL B CA 1
ATOM 6261 C C . VAL B 1 364 ? -10.825 42.692 20.780 1.00 19.11 424 VAL B C 1
ATOM 6262 O O . VAL B 1 364 ? -10.671 42.161 19.657 1.00 19.91 424 VAL B O 1
ATOM 6266 N N . THR B 1 365 ? -10.233 43.831 21.125 1.00 18.75 425 THR B N 1
ATOM 6267 C CA . THR B 1 365 ? -9.284 44.487 20.203 1.00 17.43 425 THR B CA 1
ATOM 6268 C C . THR B 1 365 ? -7.852 43.989 20.358 1.00 17.26 425 THR B C 1
ATOM 6269 O O . THR B 1 365 ? -6.955 44.495 19.661 1.00 17.55 425 THR B O 1
ATOM 6273 N N . SER B 1 366 ? -7.634 43.039 21.274 1.00 16.36 426 SER B N 1
ATOM 6274 C CA . SER B 1 366 ? -6.320 42.487 21.562 1.00 16.73 426 SER B CA 1
ATOM 6275 C C . SER B 1 366 ? -5.291 43.574 21.793 1.00 17.09 426 SER B C 1
ATOM 6276 O O . SER B 1 366 ? -4.216 43.520 21.197 1.00 17.46 426 SER B O 1
ATOM 6279 N N . MET B 1 367 ? -5.662 44.579 22.600 1.00 15.98 427 MET B N 1
ATOM 6280 C CA . MET B 1 367 ? -4.764 45.710 22.875 1.00 16.20 427 MET B CA 1
ATOM 6281 C C . MET B 1 367 ? -4.112 45.635 24.262 1.00 15.74 427 MET B C 1
ATOM 6282 O O . MET B 1 367 ? -4.633 44.975 25.190 1.00 16.43 427 MET B O 1
ATOM 6287 N N . LEU B 1 368 ? -2.970 46.325 24.368 1.00 15.53 428 LEU B N 1
ATOM 6288 C CA . LEU B 1 368 ? -2.169 46.464 25.592 1.00 15.35 428 LEU B CA 1
ATOM 6289 C C . LEU B 1 368 ? -1.845 45.137 26.277 1.00 14.71 428 LEU B C 1
ATOM 6290 O O . LEU B 1 368 ? -1.838 45.008 27.525 1.00 15.68 428 LEU B O 1
ATOM 6295 N N . ASN B 1 369 ? -1.574 44.145 25.439 1.00 15.05 429 ASN B N 1
ATOM 6296 C CA . ASN B 1 369 ? -1.163 42.794 25.896 1.00 15.51 429 ASN B CA 1
ATOM 6297 C C . ASN B 1 369 ? 0.205 42.832 26.604 1.00 14.52 429 ASN B C 1
ATOM 6298 O O . ASN B 1 369 ? 1.244 42.866 25.946 1.00 16.67 429 ASN B O 1
ATOM 6303 N N . ASN B 1 370 ? 0.212 42.828 27.951 1.00 14.83 430 ASN B N 1
ATOM 6304 C CA . ASN B 1 370 ? 1.491 43.042 28.690 1.00 14.69 430 ASN B CA 1
ATOM 6305 C C . ASN B 1 370 ? 1.828 41.943 29.680 1.00 15.01 430 ASN B C 1
ATOM 6306 O O . ASN B 1 370 ? 2.594 42.151 30.634 1.00 14.18 430 ASN B O 1
ATOM 6311 N N . TRP B 1 371 ? 1.264 40.746 29.484 1.00 15.40 431 TRP B N 1
ATOM 6312 C CA . TRP B 1 371 ? 1.762 39.602 30.264 1.00 14.71 431 TRP B CA 1
ATOM 6313 C C . TRP B 1 371 ? 3.259 39.349 30.015 1.00 15.65 431 TRP B C 1
ATOM 6314 O O . TRP B 1 371 ? 3.836 39.885 29.049 1.00 15.42 431 TRP B O 1
ATOM 6325 N N . TRP B 1 372 ? 3.915 38.577 30.877 1.00 15.42 432 TRP B N 1
ATOM 6326 C CA . TRP B 1 372 ? 5.392 38.408 30.741 1.00 15.15 432 TRP B CA 1
ATOM 6327 C C . TRP B 1 372 ? 5.792 37.896 29.343 1.00 15.64 432 TRP B C 1
ATOM 6328 O O . TRP B 1 372 ? 5.274 36.868 28.856 1.00 15.91 432 TRP B O 1
ATOM 6339 N N . TYR B 1 373 ? 6.732 38.607 28.732 1.00 14.50 433 TYR B N 1
ATOM 6340 C CA . TYR B 1 373 ? 7.365 38.158 27.463 1.00 14.60 433 TYR B CA 1
ATOM 6341 C C . TYR B 1 373 ? 8.294 36.954 27.729 1.00 14.96 433 TYR B C 1
ATOM 6342 O O . TYR B 1 373 ? 9.143 36.993 28.616 1.00 15.75 433 TYR B O 1
ATOM 6351 N N . ARG B 1 374 ? 8.099 35.878 26.966 1.00 14.85 434 ARG B N 1
ATOM 6352 C CA . ARG B 1 374 ? 8.816 34.607 27.175 1.00 14.91 434 ARG B CA 1
ATOM 6353 C C . ARG B 1 374 ? 9.618 34.266 25.919 1.00 14.55 434 ARG B C 1
ATOM 6354 O O . ARG B 1 374 ? 9.092 34.309 24.801 1.00 15.67 434 ARG B O 1
ATOM 6362 N N . VAL B 1 375 ? 10.874 33.884 26.130 1.00 16.65 435 VAL B N 1
ATOM 6363 C CA . VAL B 1 375 ? 11.737 33.334 25.063 1.00 16.74 435 VAL B CA 1
ATOM 6364 C C . VAL B 1 375 ? 12.035 31.882 25.462 1.00 16.69 435 VAL B C 1
ATOM 6365 O O . VAL B 1 375 ? 12.584 31.632 26.518 1.00 17.10 435 VAL B O 1
ATOM 6369 N N . ALA B 1 376 ? 11.596 30.934 24.620 1.00 16.62 436 ALA B N 1
ATOM 6370 C CA . ALA B 1 376 ? 11.898 29.502 24.842 1.00 17.77 436 ALA B CA 1
ATOM 6371 C C . ALA B 1 376 ? 13.365 29.164 24.537 1.00 18.82 436 ALA B C 1
ATOM 6372 O O . ALA B 1 376 ? 13.953 29.759 23.662 1.00 20.12 436 ALA B O 1
ATOM 6374 N N . ILE B 1 377 ? 13.920 28.178 25.258 1.00 19.73 437 ILE B N 1
ATOM 6375 C CA . ILE B 1 377 ? 15.288 27.708 25.094 1.00 19.36 437 ILE B CA 1
ATOM 6376 C C . ILE B 1 377 ? 15.179 26.235 24.688 1.00 20.97 437 ILE B C 1
ATOM 6377 O O . ILE B 1 377 ? 14.547 25.448 25.418 1.00 20.14 437 ILE B O 1
ATOM 6382 N N . ILE B 1 378 ? 15.796 25.900 23.554 1.00 22.35 438 ILE B N 1
ATOM 6383 C CA . ILE B 1 378 ? 15.774 24.530 23.024 1.00 24.42 438 ILE B CA 1
ATOM 6384 C C . ILE B 1 378 ? 17.199 24.039 22.981 1.00 25.69 438 ILE B C 1
ATOM 6385 O O . ILE B 1 378 ? 18.026 24.623 22.284 1.00 25.11 438 ILE B O 1
ATOM 6390 N N . ARG B 1 379 ? 17.474 22.952 23.692 1.00 27.61 439 ARG B N 1
ATOM 6391 C CA . ARG B 1 379 ? 18.830 22.418 23.745 1.00 30.45 439 ARG B CA 1
ATOM 6392 C C . ARG B 1 379 ? 19.002 21.473 22.565 1.00 31.49 439 ARG B C 1
ATOM 6393 O O . ARG B 1 379 ? 18.195 20.550 22.388 1.00 32.17 439 ARG B O 1
ATOM 6401 N N . GLU B 1 380 ? 20.014 21.726 21.734 1.00 32.27 440 GLU B N 1
ATOM 6402 C CA . GLU B 1 380 ? 20.290 20.887 20.555 1.00 33.38 440 GLU B CA 1
ATOM 6403 C C . GLU B 1 380 ? 21.778 20.511 20.523 1.00 33.33 440 GLU B C 1
ATOM 6404 O O . GLU B 1 380 ? 22.627 21.290 20.107 1.00 32.80 440 GLU B O 1
ATOM 6410 N N . GLY B 1 381 ? 22.078 19.312 21.018 1.00 34.15 441 GLY B N 1
ATOM 6411 C CA . GLY B 1 381 ? 23.471 18.874 21.194 1.00 34.46 441 GLY B CA 1
ATOM 6412 C C . GLY B 1 381 ? 24.236 19.754 22.173 1.00 34.06 441 GLY B C 1
ATOM 6413 O O . GLY B 1 381 ? 23.924 19.796 23.362 1.00 34.91 441 GLY B O 1
ATOM 6414 N N . GLU B 1 382 ? 25.238 20.471 21.677 1.00 33.47 442 GLU B N 1
ATOM 6415 C CA . GLU B 1 382 ? 26.075 21.293 22.550 1.00 33.31 442 GLU B CA 1
ATOM 6416 C C . GLU B 1 382 ? 25.792 22.772 22.352 1.00 31.61 442 GLU B C 1
ATOM 6417 O O . GLU B 1 382 ? 26.601 23.628 22.709 1.00 30.82 442 GLU B O 1
ATOM 6423 N N . SER B 1 383 ? 24.631 23.053 21.772 1.00 30.19 443 SER B N 1
ATOM 6424 C CA . SER B 1 383 ? 24.204 24.436 21.543 1.00 29.58 443 SER B CA 1
ATOM 6425 C C . SER B 1 383 ? 22.786 24.656 22.053 1.00 28.00 443 SER B C 1
ATOM 6426 O O . SER B 1 383 ? 22.010 23.694 22.276 1.00 26.39 443 SER B O 1
ATOM 6429 N N . LEU B 1 384 ? 22.456 25.934 22.237 1.00 26.27 444 LEU B N 1
ATOM 6430 C CA . LEU B 1 384 ? 21.102 26.351 22.612 1.00 25.20 444 LEU B CA 1
ATOM 6431 C C . LEU B 1 384 ? 20.510 27.189 21.498 1.00 24.85 444 LEU B C 1
ATOM 6432 O O . LEU B 1 384 ? 21.203 28.050 20.949 1.00 24.16 444 LEU B O 1
ATOM 6437 N N . ARG B 1 385 ? 19.243 26.938 21.165 1.00 22.88 445 ARG B N 1
ATOM 6438 C CA . ARG B 1 385 ? 18.512 27.767 20.208 1.00 21.90 445 ARG B CA 1
ATOM 6439 C C . ARG B 1 385 ? 17.349 28.490 20.899 1.00 22.01 445 ARG B C 1
ATOM 6440 O O . ARG B 1 385 ? 16.683 27.917 21.742 1.00 22.17 445 ARG B O 1
ATOM 6448 N N . PHE B 1 386 ? 17.097 29.738 20.521 1.00 20.63 446 PHE B N 1
ATOM 6449 C CA . PHE B 1 386 ? 16.118 30.541 21.259 1.00 20.79 446 PHE B CA 1
ATOM 6450 C C . PHE B 1 386 ? 14.934 30.874 20.391 1.00 19.47 446 PHE B C 1
ATOM 6451 O O . PHE B 1 386 ? 15.103 31.123 19.190 1.00 20.04 446 PHE B O 1
ATOM 6459 N N . GLU B 1 387 ? 13.729 30.887 20.978 1.00 19.40 447 GLU B N 1
ATOM 6460 C CA . GLU B 1 387 ? 12.497 31.186 20.247 1.00 18.44 447 GLU B CA 1
ATOM 6461 C C . GLU B 1 387 ? 11.691 32.273 20.944 1.00 18.56 447 GLU B C 1
ATOM 6462 O O . GLU B 1 387 ? 11.317 32.108 22.091 1.00 18.21 447 GLU B O 1
ATOM 6468 N N . HIS B 1 388 ? 11.447 33.381 20.259 1.00 18.13 448 HIS B N 1
ATOM 6469 C CA . HIS B 1 388 ? 10.479 34.399 20.713 1.00 17.18 448 HIS B CA 1
ATOM 6470 C C . HIS B 1 388 ? 9.046 33.887 20.550 1.00 17.85 448 HIS B C 1
ATOM 6471 O O . HIS B 1 388 ? 8.817 32.920 19.799 1.00 18.61 448 HIS B O 1
ATOM 6478 N N . PRO B 1 389 ? 8.052 34.525 21.220 1.00 17.67 449 PRO B N 1
ATOM 6479 C CA . PRO B 1 389 ? 6.682 33.972 21.138 1.00 17.41 449 PRO B CA 1
ATOM 6480 C C . PRO B 1 389 ? 6.154 33.909 19.703 1.00 18.35 449 PRO B C 1
ATOM 6481 O O . PRO B 1 389 ? 5.610 32.864 19.266 1.00 17.67 449 PRO B O 1
ATOM 6485 N N . VAL B 1 390 ? 6.324 35.021 18.991 1.00 17.57 450 VAL B N 1
ATOM 6486 C CA . VAL B 1 390 ? 5.861 35.190 17.612 1.00 19.68 450 VAL B CA 1
ATOM 6487 C C . VAL B 1 390 ? 6.933 35.982 16.821 1.00 20.75 450 VAL B C 1
ATOM 6488 O O . VAL B 1 390 ? 7.830 36.632 17.412 1.00 21.20 450 VAL B O 1
ATOM 6492 N N . VAL B 1 391 ? 6.838 35.837 15.506 1.00 22.24 451 VAL B N 1
ATOM 6493 C CA . VAL B 1 391 ? 7.620 36.605 14.523 1.00 24.85 451 VAL B CA 1
ATOM 6494 C C . VAL B 1 391 ? 6.651 37.474 13.748 1.00 24.39 451 VAL B C 1
ATOM 6495 O O . VAL B 1 391 ? 5.593 37.012 13.342 1.00 23.96 451 VAL B O 1
ATOM 6499 N N . ALA B 1 392 ? 6.993 38.748 13.563 1.00 26.38 452 ALA B N 1
ATOM 6500 C CA . ALA B 1 392 ? 6.225 39.618 12.680 1.00 27.59 452 ALA B CA 1
ATOM 6501 C C . ALA B 1 392 ? 6.056 39.021 11.270 1.00 29.54 452 ALA B C 1
ATOM 6502 O O . ALA B 1 392 ? 7.025 38.615 10.620 1.00 30.09 452 ALA B O 1
ATOM 6504 N N . ASN B 1 393 ? 4.801 38.881 10.862 1.00 31.46 453 ASN B N 1
ATOM 6505 C CA . ASN B 1 393 ? 4.428 38.454 9.508 1.00 34.14 453 ASN B CA 1
ATOM 6506 C C . ASN B 1 393 ? 4.804 37.022 9.073 1.00 33.95 453 ASN B C 1
ATOM 6507 O O . ASN B 1 393 ? 4.621 36.672 7.896 1.00 35.14 453 ASN B O 1
ATOM 6512 N N . LYS B 1 394 ? 5.288 36.187 9.987 1.00 34.16 454 LYS B N 1
ATOM 6513 C CA . LYS B 1 394 ? 5.760 34.833 9.616 1.00 34.86 454 LYS B CA 1
ATOM 6514 C C . LYS B 1 394 ? 5.590 33.816 10.742 1.00 34.66 454 LYS B C 1
ATOM 6515 O O . LYS B 1 394 ? 5.441 34.193 11.895 1.00 33.99 454 LYS B O 1
ATOM 6521 N N . PRO B 1 395 ? 5.609 32.512 10.417 1.00 34.23 455 PRO B N 1
ATOM 6522 C CA . PRO B 1 395 ? 5.725 31.565 11.519 1.00 33.79 455 PRO B CA 1
ATOM 6523 C C . PRO B 1 395 ? 7.117 31.681 12.146 1.00 32.99 455 PRO B C 1
ATOM 6524 O O . PRO B 1 395 ? 7.941 32.502 11.697 1.00 33.80 455 PRO B O 1
ATOM 6528 N N . GLY B 1 396 ? 7.398 30.873 13.165 1.00 30.68 456 GLY B N 1
ATOM 6529 C CA . GLY B 1 396 ? 8.769 30.738 13.620 1.00 28.96 456 GLY B CA 1
ATOM 6530 C C . GLY B 1 396 ? 9.016 31.058 15.082 1.00 27.36 456 GLY B C 1
ATOM 6531 O O . GLY B 1 396 ? 10.169 31.116 15.516 1.00 27.77 456 GLY B O 1
ATOM 6532 N N . GLY B 1 397 ? 7.938 31.254 15.839 1.00 24.29 457 GLY B N 1
ATOM 6533 C CA . GLY B 1 397 ? 8.080 31.429 17.296 1.00 21.53 457 GLY B CA 1
ATOM 6534 C C . GLY B 1 397 ? 7.619 30.258 18.136 1.00 21.23 457 GLY B C 1
ATOM 6535 O O . GLY B 1 397 ? 7.104 29.226 17.600 1.00 19.89 457 GLY B O 1
ATOM 6536 N N . TRP B 1 398 ? 7.782 30.374 19.462 1.00 18.98 458 TRP B N 1
ATOM 6537 C CA . TRP B 1 398 ? 7.362 29.225 20.305 1.00 18.67 458 TRP B CA 1
ATOM 6538 C C . TRP B 1 398 ? 5.851 28.999 20.298 1.00 18.14 458 TRP B C 1
ATOM 6539 O O . TRP B 1 398 ? 5.390 27.867 20.470 1.00 18.23 458 TRP B O 1
ATOM 6550 N N . MET B 1 399 ? 5.063 30.053 20.091 1.00 17.20 459 MET B N 1
ATOM 6551 C CA . MET B 1 399 ? 3.590 29.871 20.016 1.00 18.34 459 MET B CA 1
ATOM 6552 C C . MET B 1 399 ? 3.197 29.020 18.805 1.00 18.47 459 MET B C 1
ATOM 6553 O O . MET B 1 399 ? 2.350 28.140 18.927 1.00 19.96 459 MET B O 1
ATOM 6558 N N . ASP B 1 400 ? 3.817 29.281 17.655 1.00 18.50 460 ASP B N 1
ATOM 6559 C CA . ASP B 1 400 ? 3.638 28.429 16.455 1.00 20.45 460 ASP B CA 1
ATOM 6560 C C . ASP B 1 400 ? 3.950 26.959 16.820 1.00 19.39 460 ASP B C 1
ATOM 6561 O O . ASP B 1 400 ? 3.175 26.044 16.461 1.00 20.17 460 ASP B O 1
ATOM 6566 N N . ARG B 1 401 ? 5.061 26.747 17.519 1.00 19.76 461 ARG B N 1
ATOM 6567 C CA . ARG B 1 401 ? 5.499 25.383 17.873 1.00 18.76 461 ARG B CA 1
ATOM 6568 C C . ARG B 1 401 ? 4.514 24.755 18.857 1.00 19.71 461 ARG B C 1
ATOM 6569 O O . ARG B 1 401 ? 4.084 23.597 18.677 1.00 18.74 461 ARG B O 1
ATOM 6577 N N . VAL B 1 402 ? 4.145 25.504 19.913 1.00 19.45 462 VAL B N 1
ATOM 6578 C CA . VAL B 1 402 ? 3.158 24.978 20.875 1.00 20.44 462 VAL B CA 1
ATOM 6579 C C . VAL B 1 402 ? 1.832 24.561 20.198 1.00 21.18 462 VAL B C 1
ATOM 6580 O O . VAL B 1 402 ? 1.275 23.483 20.502 1.00 21.79 462 VAL B O 1
ATOM 6584 N N . LYS B 1 403 ? 1.353 25.389 19.277 1.00 20.04 463 LYS B N 1
ATOM 6585 C CA . LYS B 1 403 ? 0.170 25.050 18.497 1.00 21.85 463 LYS B CA 1
ATOM 6586 C C . LYS B 1 403 ? 0.389 23.761 17.667 1.00 22.38 463 LYS B C 1
ATOM 6587 O O . LYS B 1 403 ? -0.498 22.898 17.632 1.00 23.20 463 LYS B O 1
ATOM 6593 N N . ALA B 1 404 ? 1.553 23.631 17.037 1.00 20.73 464 ALA B N 1
ATOM 6594 C CA . ALA B 1 404 ? 1.900 22.363 16.306 1.00 21.11 464 ALA B CA 1
ATOM 6595 C C . ALA B 1 404 ? 1.999 21.143 17.241 1.00 21.12 464 ALA B C 1
ATOM 6596 O O . ALA B 1 404 ? 1.910 19.974 16.784 1.00 20.16 464 ALA B O 1
ATOM 6598 N N . GLU B 1 405 ? 2.244 21.402 18.528 1.00 19.89 465 GLU B N 1
ATOM 6599 C CA . GLU B 1 405 ? 2.326 20.361 19.566 1.00 20.53 465 GLU B CA 1
ATOM 6600 C C . GLU B 1 405 ? 0.963 20.044 20.206 1.00 20.96 465 GLU B C 1
ATOM 6601 O O . GLU B 1 405 ? 0.846 19.095 21.000 1.00 20.97 465 GLU B O 1
ATOM 6607 N N . GLY B 1 406 ? -0.039 20.866 19.912 1.00 20.03 466 GLY B N 1
ATOM 6608 C CA . GLY B 1 406 ? -1.412 20.657 20.400 1.00 21.05 466 GLY B CA 1
ATOM 6609 C C . GLY B 1 406 ? -1.661 21.306 21.757 1.00 22.17 466 GLY B C 1
ATOM 6610 O O . GLY B 1 406 ? -2.688 21.026 22.409 1.00 22.02 466 GLY B O 1
ATOM 6611 N N . GLY B 1 407 ? -0.724 22.187 22.169 1.00 21.31 467 GLY B N 1
ATOM 6612 C CA . GLY B 1 407 ? -0.709 22.728 23.538 1.00 21.61 467 GLY B CA 1
ATOM 6613 C C . GLY B 1 407 ? -1.606 23.943 23.746 1.00 22.39 467 GLY B C 1
ATOM 6614 O O . GLY B 1 407 ? -2.049 24.558 22.777 1.00 22.47 467 GLY B O 1
ATOM 6615 N N . ASP B 1 408 ? -1.890 24.264 25.018 1.00 22.13 468 ASP B N 1
ATOM 6616 C CA . ASP B 1 408 ? -2.809 25.356 25.376 1.00 22.19 468 ASP B CA 1
ATOM 6617 C C . ASP B 1 408 ? -1.949 26.497 25.934 1.00 21.00 468 ASP B C 1
ATOM 6618 O O . ASP B 1 408 ? -1.475 26.413 27.071 1.00 20.99 468 ASP B O 1
ATOM 6623 N N . ILE B 1 409 ? -1.775 27.538 25.131 1.00 20.44 469 ILE B N 1
ATOM 6624 C CA . ILE B 1 409 ? -0.862 28.639 25.487 1.00 20.63 469 ILE B CA 1
ATOM 6625 C C . ILE B 1 409 ? -1.258 29.288 26.824 1.00 20.45 469 ILE B C 1
ATOM 6626 O O . ILE B 1 409 ? -0.378 29.853 27.515 1.00 21.12 469 ILE B O 1
ATOM 6631 N N . LEU B 1 410 ? -2.557 29.222 27.160 1.00 20.54 470 LEU B N 1
ATOM 6632 C CA . LEU B 1 410 ? -3.106 29.868 28.403 1.00 20.36 470 LEU B CA 1
ATOM 6633 C C . LEU B 1 410 ? -2.916 29.012 29.652 1.00 20.70 470 LEU B C 1
ATOM 6634 O O . LEU B 1 410 ? -3.290 29.442 30.776 1.00 21.70 470 LEU B O 1
ATOM 6639 N N . ASP B 1 411 ? -2.344 27.817 29.507 1.00 20.55 471 ASP B N 1
ATOM 6640 C CA . ASP B 1 411 ? -2.216 26.954 30.668 1.00 20.73 471 ASP B CA 1
ATOM 6641 C C . ASP B 1 411 ? -1.063 27.386 31.548 1.00 20.71 471 ASP B C 1
ATOM 6642 O O . ASP B 1 411 ? -0.331 28.354 31.214 1.00 20.85 471 ASP B O 1
ATOM 6647 N N . ASN B 1 412 ? -0.866 26.734 32.692 1.00 21.04 472 ASN B N 1
ATOM 6648 C CA . ASN B 1 412 ? 0.195 27.238 33.615 1.00 20.09 472 ASN B CA 1
ATOM 6649 C C . ASN B 1 412 ? 1.681 27.079 33.164 1.00 20.37 472 ASN B C 1
ATOM 6650 O O . ASN B 1 412 ? 2.616 27.597 33.791 1.00 19.55 472 ASN B O 1
ATOM 6655 N N . ASN B 1 413 ? 1.904 26.378 32.056 1.00 18.05 473 ASN B N 1
ATOM 6656 C CA . ASN B 1 413 ? 3.225 26.205 31.506 1.00 18.95 473 ASN B CA 1
ATOM 6657 C C . ASN B 1 413 ? 3.328 26.698 30.048 1.00 18.66 473 ASN B C 1
ATOM 6658 O O . ASN B 1 413 ? 4.156 26.179 29.285 1.00 18.29 473 ASN B O 1
ATOM 6663 N N . TRP B 1 414 ? 2.545 27.734 29.699 1.00 18.08 474 TRP B N 1
ATOM 6664 C CA . TRP B 1 414 ? 2.579 28.368 28.369 1.00 19.11 474 TRP B CA 1
ATOM 6665 C C . TRP B 1 414 ? 2.280 27.360 27.231 1.00 19.25 474 TRP B C 1
ATOM 6666 O O . TRP B 1 414 ? 2.647 27.570 26.070 1.00 20.59 474 TRP B O 1
ATOM 6677 N N . GLY B 1 415 ? 1.642 26.254 27.586 1.00 19.50 475 GLY B N 1
ATOM 6678 C CA . GLY B 1 415 ? 1.272 25.224 26.603 1.00 19.83 475 GLY B CA 1
ATOM 6679 C C . GLY B 1 415 ? 2.408 24.245 26.315 1.00 21.07 475 GLY B C 1
ATOM 6680 O O . GLY B 1 415 ? 2.237 23.317 25.490 1.00 20.59 475 GLY B O 1
ATOM 6681 N N . GLU B 1 416 ? 3.557 24.459 26.942 1.00 20.17 476 GLU B N 1
ATOM 6682 C CA . GLU B 1 416 ? 4.754 23.596 26.787 1.00 20.61 476 GLU B CA 1
ATOM 6683 C C . GLU B 1 416 ? 4.584 22.317 27.589 1.00 22.41 476 GLU B C 1
ATOM 6684 O O . GLU B 1 416 ? 3.907 22.303 28.621 1.00 22.00 476 GLU B O 1
ATOM 6690 N N . VAL B 1 417 ? 5.217 21.241 27.134 1.00 24.87 477 VAL B N 1
ATOM 6691 C CA . VAL B 1 417 ? 5.096 20.001 27.879 1.00 28.11 477 VAL B CA 1
ATOM 6692 C C . VAL B 1 417 ? 5.701 20.089 29.316 1.00 30.54 477 VAL B C 1
ATOM 6693 O O . VAL B 1 417 ? 6.814 20.615 29.508 1.00 29.57 477 VAL B O 1
ATOM 6697 N N . ASP B 1 418 ? 4.923 19.551 30.271 1.00 33.63 478 ASP B N 1
ATOM 6698 C CA . ASP B 1 418 ? 4.969 19.721 31.771 1.00 37.00 478 ASP B CA 1
ATOM 6699 C C . ASP B 1 418 ? 6.091 20.504 32.470 1.00 38.58 478 ASP B C 1
ATOM 6700 O O . ASP B 1 418 ? 6.056 20.708 33.718 1.00 40.08 478 ASP B O 1
#

Secondary structure (DSSP, 8-state):
-EEE---HHHHHHT-SS--GGGS-EEESSPPPP--GGGGGG-EEEEEESBSS-EEEEHHHHHHHS--EEEEEEEE-TTTTHHHHHHHS--SS----S--EEEEEEEEEEHHHHHHHH-B-TT--EEEEEES---TTSS-EEEEEHHHHT-TTT--EEEEEETTEEPPGGGTTT-EEE-TTB-GGGS-SSEEEEEEESS----HHHHSSSB---TT--HHHHHH-GGGGS-GGGB--B---EEEEEESPTT-EEE--S-EEEEEEEEE-STTPPEEEEEEESSTTSS-EEPEEE-THHHHHHT-SEEETTEEE-GGG-----S-EEEEEEEEHHHHHT-SEEEEEEEETT--B--SS----TT--S--SPEEEEEEEETTEEEEE-S-BTTB--SHHHHHHHTT--TTSTTTT---/-EEE---HHHHHHT-SS--GGGS-EEESSPPPP--GGGGGG-EEEEEESBSS-EEEEHHHHHHHS--EEEEEEEE-TTTTHHHHHHHS--SS----S--EEEEEEEEEEHHHHHHHH-B-TT--EEEEEES---TTSS-EEEEEHHHHT-TTT--EEEEEETTEEPPGGGTTT-EEE-TTB-GGGS-BSEEEEEEESS----HHHHHSSB---TT--HHHHHH-GGGGS-GGGB--B---EEEEEESPTT-EEE-SS-EEEEEEEEE-STTPPEEEEEEESSTTSS-EEPEEE-THHHHHHT-SEEETTEEE-GGG-----S-EEEEEEEEHHHHHT-SEEEEEEEETT--B--SS----TT--S--SPEEEEEEEETTEEEEE-S-BTTB--SHHHHHHHHT--TTSTTTTS--

Solvent-accessible surface area: 35137 Å² total; per-residue (Å²): 125,106,23,43,36,8,75,37,44,112,0,32,88,41,24,26,50,1,55,14,107,33,7,9,11,62,5,34,13,103,43,30,162,11,56,104,170,80,14,85,94,30,66,1,16,0,50,42,44,20,118,70,78,33,139,8,92,0,36,59,1,57,148,104,26,95,21,33,0,0,0,1,6,14,2,14,1,0,2,0,15,24,3,0,24,19,41,98,158,35,85,47,83,55,3,4,7,0,0,0,0,0,0,10,0,1,0,0,30,0,8,58,0,0,31,111,0,148,37,35,198,163,4,140,23,0,55,2,64,4,40,10,113,5,106,71,27,34,17,2,1,0,0,129,20,76,40,8,81,52,107,63,33,4,3,0,1,0,9,21,1,36,24,85,106,4,80,38,50,10,0,13,3,0,6,0,1,4,1,2,3,0,14,16,0,6,2,25,6,0,75,83,0,30,1,3,59,106,36,4,94,30,103,10,0,45,48,19,8,1,36,0,20,55,135,1,58,42,120,73,4,183,98,38,76,185,68,23,109,38,59,195,46,12,9,34,52,14,46,10,4,0,0,0,2,42,0,53,48,76,56,88,25,151,35,47,172,85,97,36,64,0,3,0,0,0,7,20,5,24,11,24,50,7,37,85,0,28,0,0,11,58,66,23,189,55,60,61,124,9,112,39,77,44,20,4,17,122,43,40,123,61,24,140,68,141,52,94,53,0,41,0,21,0,42,80,7,164,12,13,8,16,2,5,23,1,103,27,127,2,54,6,61,34,0,18,187,14,126,0,0,0,0,50,0,44,12,102,172,119,135,65,2,51,66,96,16,105,25,1,20,19,4,7,27,2,22,4,24,5,4,0,1,12,40,127,90,57,112,26,0,47,0,9,5,0,15,24,43,142,118,101,29,3,1,0,37,55,0,96,94,97,71,27,83,6,93,57,145,21,4,7,25,130,164,124,108,24,48,33,8,76,37,41,121,0,31,89,45,24,25,52,0,60,12,112,23,8,9,15,62,4,32,14,99,44,31,161,12,55,103,174,81,15,86,97,29,64,1,14,0,61,42,40,19,122,72,77,35,136,7,91,0,27,53,1,68,143,104,26,96,22,34,0,0,0,0,5,11,2,13,1,0,2,0,16,24,3,0,26,21,42,94,165,32,84,48,80,56,2,5,8,0,0,0,0,0,0,8,0,0,0,0,28,0,8,58,0,0,31,107,0,158,37,28,197,168,4,137,24,0,55,2,58,4,37,9,113,4,105,71,26,31,17,2,1,0,0,128,20,76,39,9,82,52,106,64,31,4,3,0,1,0,7,20,1,34,23,81,104,5,80,39,50,10,0,13,2,0,6,0,0,4,2,3,3,0,14,15,0,5,1,25,6,0,82,67,0,27,1,4,63,114,35,4,95,34,104,11,0,44,48,20,8,1,36,0,19,57,135,1,56,43,116,75,4,183,102,40,75,185,67,22,107,38,59,195,47,12,10,33,53,12,47,9,4,0,0,0,1,41,0,55,48,76,57,90,25,152,39,47,177,84,98,36,65,0,4,0,0,0,6,19,5,23,11,24,50,7,37,82,0,28,0,0,11,61,65,24,188,59,61,59,124,8,112,38,77,45,20,3,16,123,44,39,121,62,27,138,67,142,52,96,54,0,42,0,19,0,40,81,8,166,12,14,8,15,2,4,23,1,98,26,124,2,53,7,58,37,0,20,188,15,134,0,0,0,0,50,0,43,12,101,171,118,134,64,2,51,64,97,15,106,24,1,20,20,1,8,26,4,21,4,25,5,4,0,1,12,39,126,89,53,115,27,0,46,0,9,5,0,14,30,41,146,128,108,29,3,2,0,37,56,0,93,96,98,72,28,84,8,94,57,146,22,4,7,26,127,168

Radius of gyration: 37.95 Å; Cα contacts (8 Å, |Δi|>4): 2077; chains: 2; bounding box: 67×108×81 Å

Organism: Pichia angusta (NCBI:txid870730)

GO terms:
  GO:0030151 molybdenum ion binding (F, IDA)
  GO:0043546 molybdopterin cofactor binding (F, IDA)

Sequence (830 aa):
PFNSEPPLTKLYDSGFLTPVSLHFVRNHGPVPYVPDENILDWEVSIEGMVETPYKIKLSDIMEQFDIYSTPVTMVCAGNRRKEQNMVKKGAGFNWGAAGTSTSLWTGCMLGDVIGKARPSKRARFVWMEGADNPANGAYGTCIRLSWCMDPERCIMIAYQQNGEWLHPDHGKPLRVVIPGVIGGRSVKWLKKLVVSDRPSENWYHYFDNRVLPTMVTPEMAKSDDRWWKDERYAIYDLNLQTIICKPENQQVIKISEDEYEIAGFGYNGGGVRIGRIEVSLDKGKSWKLADIDYPEDRYREAGYFRLFGGLVNVCDRMSCLCWCFWKLKVPLSELARSKDILIRGMDERMMVQPRTMYWNVTSMLNNWWYRVAIIREGESLRFEHPVVANKPGGWMDRVKAEGGDILDNNWGEVDPFNSEPPLTKLYDSGFLTPVSLHFVRNHGPVPYVPDENILDWEVSIEGMVETPYKIKLSDIMEQFDIYSTPVTMVCAGNRRKEQNMVKKGAGFNWGAAGTSTSLWTGCMLGDVIGKARPSKRARFVWMEGADNPANGAYGTCIRLSWCMDPERCIMIAYQQNGEWLHPDHGKPLRVVIPGVIGGRSVKWLKKLVVSDRPSENWYHYFDNRVLPTMVTPEMAKSDDRWWKDERYAIYDLNLQTIICKPENQQVIKISEDEYEIAGFGYNGGGVRIGRIEVSLDKGKSWKLADIDYPEDRYREAGYFRLFGGLVNVCDRMSCLCWCFWKLKVPLSELARSKDILIRGMDERMMVQPRTMYWNVTSMLNNWWYRVAIIREGESLRFEHPVVANKPGGWMDRVKAEGGDILDNNWGEVD

Nearest PDB structures (foldseek):
  2bii-assembly1_A  TM=1.002E+00  e=4.397E-98  Ogataea angusta
  2bih-assembly1_A-2  TM=9.987E-01  e=2.094E-91  Ogataea angusta
  3hbq-assembly1_A-2  TM=8.934E-01  e=4.223E-37  Gallus gallus
  1sox-assembly1_B  TM=8.941E-01  e=5.982E-37  Gallus gallus
  2a9b-assembly1_A  TM=8.919E-01  e=9.516E-37  Gallus gallus

CATH classification: 3.90.420.10 (+1 more: 2.60.40.650)